Protein AF-A0A8J7X780-F1 (afdb_monomer_lite)

Structure (mmCIF, N/CA/C/O backbone):
data_AF-A0A8J7X780-F1
#
_entry.id   AF-A0A8J7X780-F1
#
loop_
_atom_site.group_PDB
_atom_site.id
_atom_site.type_symbol
_atom_site.label_atom_id
_atom_site.label_alt_id
_atom_site.label_comp_id
_atom_site.label_asym_id
_atom_site.label_entity_id
_atom_site.label_seq_id
_atom_site.pdbx_PDB_ins_code
_atom_site.Cartn_x
_atom_site.Cartn_y
_atom_site.Cartn_z
_atom_site.occupancy
_atom_site.B_iso_or_equiv
_atom_site.auth_seq_id
_atom_site.auth_comp_id
_atom_site.auth_asym_id
_atom_site.auth_atom_id
_atom_site.pdbx_PDB_model_num
ATOM 1 N N . MET A 1 1 ? -2.100 -45.224 24.178 1.00 45.41 1 MET A N 1
ATOM 2 C CA . MET A 1 1 ? -1.420 -44.028 23.605 1.00 45.41 1 MET A CA 1
ATOM 3 C C . MET A 1 1 ? -2.044 -43.662 22.258 1.00 45.41 1 MET A C 1
ATOM 5 O O . MET A 1 1 ? -2.190 -42.483 21.947 1.00 45.41 1 MET A O 1
ATOM 9 N N . GLU A 1 2 ? -2.509 -44.672 21.516 1.00 48.44 2 GLU A N 1
ATOM 10 C CA . GLU A 1 2 ? -3.065 -44.593 20.164 1.00 48.44 2 GLU A CA 1
ATOM 11 C C . GLU A 1 2 ? -4.156 -43.539 19.978 1.00 48.44 2 GLU A C 1
ATOM 13 O O . GLU A 1 2 ? -4.127 -42.852 18.970 1.00 48.44 2 GLU A O 1
ATOM 18 N N . LYS A 1 3 ? -5.076 -43.322 20.934 1.00 42.75 3 LYS A N 1
ATOM 19 C CA . LYS A 1 3 ? -6.131 -42.300 20.764 1.00 42.75 3 LYS A CA 1
ATOM 20 C C . LYS A 1 3 ? -5.599 -40.876 20.539 1.00 42.75 3 LYS A C 1
ATOM 22 O O . LYS A 1 3 ? -6.272 -40.117 19.855 1.00 42.75 3 LYS A O 1
ATOM 27 N N . LYS A 1 4 ? -4.415 -40.509 21.056 1.00 43.59 4 LYS A N 1
ATOM 28 C CA . LYS A 1 4 ? -3.778 -39.218 20.718 1.00 43.59 4 LYS A CA 1
ATOM 29 C C . LYS A 1 4 ? -3.133 -39.251 19.333 1.00 43.59 4 LYS A C 1
ATOM 31 O O . LYS A 1 4 ? -3.291 -38.300 18.583 1.00 43.59 4 LYS A O 1
ATOM 36 N N . ILE A 1 5 ? -2.470 -40.354 18.983 1.00 56.50 5 ILE A N 1
ATOM 37 C CA . ILE A 1 5 ? -1.840 -40.547 17.667 1.00 56.50 5 ILE A CA 1
ATOM 38 C C . ILE A 1 5 ? -2.902 -40.516 16.558 1.00 56.50 5 ILE A C 1
ATOM 40 O O . ILE A 1 5 ? -2.717 -39.821 15.570 1.00 56.50 5 ILE A O 1
ATOM 44 N N . LEU A 1 6 ? -4.046 -41.176 16.760 1.00 46.88 6 LEU A N 1
ATOM 45 C CA . LEU A 1 6 ? -5.189 -41.153 15.849 1.00 46.88 6 LEU A CA 1
ATOM 46 C C . LEU A 1 6 ? -5.801 -39.749 15.731 1.00 46.88 6 LEU A C 1
ATOM 48 O O . LEU A 1 6 ? -6.160 -39.349 14.633 1.00 46.88 6 LEU A O 1
ATOM 52 N N . TYR A 1 7 ? -5.874 -38.978 16.822 1.00 48.28 7 TYR A N 1
ATOM 53 C CA . TYR A 1 7 ? -6.341 -37.587 16.771 1.00 48.28 7 TYR A CA 1
ATOM 54 C C . TYR A 1 7 ? -5.370 -36.690 15.984 1.00 48.28 7 TYR A C 1
ATOM 56 O O . TYR A 1 7 ? -5.805 -35.881 15.175 1.00 48.28 7 TYR A O 1
ATOM 64 N N . CYS A 1 8 ? -4.055 -36.873 16.157 1.00 42.19 8 CYS A N 1
ATOM 65 C CA . CYS A 1 8 ? -3.037 -36.177 15.366 1.00 42.19 8 CYS A CA 1
ATOM 66 C C . CYS A 1 8 ? -3.037 -36.607 13.890 1.00 42.19 8 CYS A C 1
ATOM 68 O O . CYS A 1 8 ? -2.870 -35.753 13.030 1.00 42.19 8 CYS A O 1
ATOM 70 N N . LEU A 1 9 ? -3.270 -37.888 13.587 1.00 43.19 9 LEU A N 1
ATOM 71 C CA . LEU A 1 9 ? -3.416 -38.388 12.215 1.00 43.19 9 LEU A CA 1
ATOM 72 C C . LEU A 1 9 ? -4.685 -37.858 11.546 1.00 43.19 9 LEU A C 1
ATOM 74 O O . LEU A 1 9 ? -4.615 -37.428 10.406 1.00 43.19 9 LEU A O 1
ATOM 78 N N . ILE A 1 10 ? -5.818 -37.814 12.253 1.00 46.88 10 ILE A N 1
ATOM 79 C CA . ILE A 1 10 ? -7.052 -37.199 11.743 1.00 46.88 10 ILE A CA 1
ATOM 80 C C . ILE A 1 10 ? -6.849 -35.694 11.523 1.00 46.88 10 ILE A C 1
ATOM 82 O O . ILE A 1 10 ? -7.288 -35.183 10.503 1.00 46.88 10 ILE A O 1
ATOM 86 N N . ILE A 1 11 ? -6.129 -34.991 12.404 1.00 48.47 11 ILE A N 1
ATOM 87 C CA . ILE A 1 11 ? -5.762 -33.582 12.180 1.00 48.47 11 ILE A CA 1
ATOM 88 C C . ILE A 1 11 ? -4.835 -33.432 10.961 1.00 48.47 11 ILE A C 1
ATOM 90 O O . ILE A 1 11 ? -5.086 -32.564 10.136 1.00 48.47 11 ILE A O 1
ATOM 94 N N . MET A 1 12 ? -3.813 -34.278 10.793 1.00 39.78 12 MET A N 1
ATOM 95 C CA . MET A 1 12 ? -2.934 -34.239 9.613 1.00 39.78 12 MET A CA 1
ATOM 96 C C . MET A 1 12 ? -3.683 -34.554 8.312 1.00 39.78 12 MET A C 1
ATOM 98 O O . MET A 1 12 ? -3.460 -33.877 7.317 1.00 39.78 12 MET A O 1
ATOM 102 N N . ILE A 1 13 ? -4.599 -35.526 8.322 1.00 38.31 13 ILE A N 1
ATOM 103 C CA . ILE A 1 13 ? -5.417 -35.885 7.155 1.00 38.31 13 ILE A CA 1
ATOM 104 C C . ILE A 1 13 ? -6.422 -34.771 6.840 1.00 38.31 13 ILE A C 1
ATOM 106 O O . ILE A 1 13 ? -6.535 -34.388 5.685 1.00 38.31 13 ILE A O 1
ATOM 110 N N . LEU A 1 14 ? -7.065 -34.158 7.839 1.00 33.53 14 LEU A N 1
ATOM 111 C CA . LEU A 1 14 ? -7.925 -32.984 7.626 1.00 33.53 14 LEU A CA 1
ATOM 112 C C . LEU A 1 14 ? -7.141 -31.756 7.128 1.00 33.53 14 LEU A C 1
ATOM 114 O O . LEU A 1 14 ? -7.694 -30.959 6.381 1.00 33.53 14 LEU A O 1
ATOM 118 N N . ILE A 1 15 ? -5.857 -31.623 7.478 1.00 39.41 15 ILE A N 1
ATOM 119 C CA . ILE A 1 15 ? -4.948 -30.604 6.920 1.00 39.41 15 ILE A CA 1
ATOM 120 C C . ILE A 1 15 ? -4.513 -30.944 5.477 1.00 39.41 15 ILE A C 1
ATOM 122 O O . ILE A 1 15 ? -4.141 -30.041 4.736 1.00 39.41 15 ILE A O 1
ATOM 126 N N . GLN A 1 16 ? -4.581 -32.211 5.047 1.00 30.56 16 GLN A N 1
ATOM 127 C CA . GLN A 1 16 ? -4.285 -32.627 3.666 1.00 30.56 16 GLN A CA 1
ATOM 128 C C . GLN A 1 16 ? -5.519 -32.677 2.748 1.00 30.56 16 GLN A C 1
ATOM 130 O O . GLN A 1 16 ? -5.386 -32.424 1.554 1.00 30.56 16 GLN A O 1
ATOM 135 N N . GLU A 1 17 ? -6.705 -32.993 3.274 1.00 31.27 17 GLU A N 1
ATOM 136 C CA . GLU A 1 17 ? -7.962 -33.052 2.508 1.00 31.27 17 GLU A CA 1
ATOM 137 C C . GLU A 1 17 ? -8.716 -31.715 2.492 1.00 31.27 17 GLU A C 1
ATOM 139 O O . GLU A 1 17 ? -9.554 -31.490 1.619 1.00 31.27 17 GLU A O 1
ATOM 144 N N . ALA A 1 18 ? -8.362 -30.774 3.374 1.00 30.91 18 ALA A N 1
ATOM 145 C CA . ALA A 1 18 ? -8.645 -29.363 3.156 1.00 30.91 18 ALA A CA 1
ATOM 146 C C . ALA A 1 18 ? -7.720 -28.808 2.060 1.00 30.91 18 ALA A C 1
ATOM 148 O O . ALA A 1 18 ? -6.795 -28.041 2.333 1.00 30.91 18 ALA A O 1
ATOM 149 N N . SER A 1 19 ? -8.018 -29.129 0.796 1.00 35.50 19 SER A N 1
ATOM 150 C CA . SER A 1 19 ? -7.606 -28.284 -0.327 1.00 35.50 19 SER A CA 1
ATOM 151 C C . SER A 1 19 ? -8.386 -26.969 -0.244 1.00 35.50 19 SER A C 1
ATOM 153 O O . SER A 1 19 ? -9.330 -26.739 -1.004 1.00 35.50 19 SER A O 1
ATOM 155 N N . ALA A 1 20 ? -8.026 -26.131 0.733 1.00 36.03 20 ALA A N 1
ATOM 156 C CA . ALA A 1 20 ? -8.477 -24.756 0.825 1.00 36.03 20 ALA A CA 1
ATOM 157 C C . ALA A 1 20 ? -8.148 -24.113 -0.519 1.00 36.03 20 ALA A C 1
ATOM 159 O O . ALA A 1 20 ? -6.978 -23.994 -0.884 1.00 36.03 20 ALA A O 1
ATOM 160 N N . GLN A 1 21 ? -9.192 -23.823 -1.294 1.00 40.25 21 GLN A N 1
ATOM 161 C CA . GLN A 1 21 ? -9.072 -23.351 -2.663 1.00 40.25 21 GLN A CA 1
ATOM 162 C C . GLN A 1 21 ? -8.318 -22.026 -2.605 1.00 40.25 21 GLN A C 1
ATOM 164 O O . GLN A 1 21 ? -8.877 -21.037 -2.136 1.00 40.25 21 GLN A O 1
ATOM 169 N N . GLN A 1 22 ? -7.025 -22.059 -2.954 1.00 53.78 22 GLN A N 1
ATOM 170 C CA . GLN A 1 22 ? -6.094 -20.984 -2.627 1.00 53.78 22 GLN A CA 1
ATOM 171 C C . GLN A 1 22 ? -6.636 -19.690 -3.220 1.00 53.78 22 GLN A C 1
ATOM 173 O O . GLN A 1 22 ? -6.738 -19.562 -4.441 1.00 53.78 22 GLN A O 1
ATOM 178 N N . ILE A 1 23 ? -7.055 -18.783 -2.333 1.00 63.91 23 ILE A N 1
ATOM 179 C CA . ILE A 1 23 ? -7.672 -17.521 -2.720 1.00 63.91 23 ILE A CA 1
ATOM 180 C C . ILE A 1 23 ? -6.626 -16.799 -3.555 1.00 63.91 23 ILE A C 1
ATOM 182 O O . ILE A 1 23 ? -5.520 -16.537 -3.077 1.00 63.91 23 ILE A O 1
ATOM 186 N N . LYS A 1 24 ? -6.951 -16.553 -4.820 1.00 78.19 24 LYS A N 1
ATOM 187 C CA . LYS A 1 24 ? -6.068 -15.794 -5.689 1.00 78.19 24 LYS A CA 1
ATOM 188 C C . LYS A 1 24 ? -5.991 -14.371 -5.159 1.00 78.19 24 LYS A C 1
ATOM 190 O O . LYS A 1 24 ? -7.026 -13.769 -4.896 1.00 78.19 24 LYS A O 1
ATOM 195 N N . THR A 1 25 ? -4.780 -13.845 -5.041 1.00 83.88 25 THR A N 1
ATOM 196 C CA . THR A 1 25 ? -4.571 -12.417 -4.787 1.00 83.88 25 THR A CA 1
ATOM 197 C C . THR A 1 25 ? -4.897 -11.594 -6.032 1.00 83.88 25 THR A C 1
ATOM 199 O O . THR A 1 25 ? -5.431 -10.499 -5.910 1.00 83.88 25 THR A O 1
ATOM 202 N N . LEU A 1 26 ? -4.652 -12.160 -7.222 1.00 89.56 26 LEU A N 1
ATOM 203 C CA . LEU A 1 26 ? -4.844 -11.524 -8.524 1.00 89.56 26 LEU A CA 1
ATOM 204 C C . LEU A 1 26 ? -5.682 -12.395 -9.479 1.00 89.56 26 LEU A C 1
ATOM 206 O O . LEU A 1 26 ? -5.461 -13.606 -9.572 1.00 89.56 26 LEU A O 1
ATOM 210 N N . ASP A 1 27 ? -6.590 -11.791 -10.248 1.00 90.88 27 ASP A N 1
ATOM 211 C CA . ASP A 1 27 ? -7.373 -12.460 -11.296 1.00 90.88 27 ASP A CA 1
ATOM 212 C C . ASP A 1 27 ? -7.056 -11.915 -12.697 1.00 90.88 27 ASP A C 1
ATOM 214 O O . ASP A 1 27 ? -7.033 -10.718 -12.944 1.00 90.88 27 ASP A O 1
ATOM 218 N N . LEU A 1 28 ? -6.789 -12.812 -13.652 1.00 92.38 28 LEU A N 1
ATOM 219 C CA . LEU A 1 28 ? -6.402 -12.439 -15.016 1.00 92.38 28 LEU A CA 1
ATOM 220 C C . LEU A 1 28 ? -7.611 -11.911 -15.807 1.00 92.38 28 LEU A C 1
ATOM 222 O O . LEU A 1 28 ? -8.448 -12.707 -16.240 1.00 92.38 28 LEU A O 1
ATOM 226 N N . LYS A 1 29 ? -7.654 -10.599 -16.068 1.00 94.12 29 LYS A N 1
ATOM 227 C CA . LYS A 1 29 ? -8.672 -9.951 -16.914 1.00 94.12 29 LYS A CA 1
ATOM 228 C C . LYS A 1 29 ? -8.426 -10.276 -18.392 1.00 94.12 29 LYS A C 1
ATOM 230 O O . LYS A 1 29 ? -9.316 -10.784 -19.075 1.00 94.12 29 LYS A O 1
ATOM 235 N N . TRP A 1 30 ? -7.207 -10.039 -18.894 1.00 95.12 30 TRP A N 1
ATOM 236 C CA . TRP A 1 30 ? -6.785 -10.469 -20.236 1.00 95.12 30 TRP A CA 1
ATOM 237 C C . TRP A 1 30 ? -5.266 -10.634 -20.398 1.00 95.12 30 TRP A C 1
ATOM 239 O O . TRP A 1 30 ? -4.461 -10.154 -19.604 1.00 95.12 30 TRP A O 1
ATOM 249 N N . LYS A 1 31 ? -4.878 -11.294 -21.499 1.00 95.38 31 LYS A N 1
ATOM 250 C CA . LYS A 1 31 ? -3.499 -11.462 -21.989 1.00 95.38 31 LYS A CA 1
ATOM 251 C C . LYS A 1 31 ? -3.452 -11.091 -23.476 1.00 95.38 31 LYS A C 1
ATOM 253 O O . LYS A 1 31 ? -4.283 -11.580 -24.244 1.00 95.38 31 LYS A O 1
ATOM 258 N N . LYS A 1 32 ? -2.504 -10.251 -23.901 1.00 95.50 32 LYS A N 1
ATOM 259 C CA . LYS A 1 32 ? -2.305 -9.847 -25.309 1.00 95.50 32 LYS A CA 1
ATOM 260 C C . LYS A 1 32 ? -0.899 -10.262 -25.747 1.00 95.50 32 LYS A C 1
ATOM 262 O O . LYS A 1 32 ? 0.092 -9.792 -25.195 1.00 95.50 32 LYS A O 1
ATOM 267 N N . GLY A 1 33 ? -0.817 -11.154 -26.733 1.00 94.81 33 GLY A N 1
ATOM 268 C CA . GLY A 1 33 ? 0.453 -11.546 -27.348 1.00 94.81 33 GLY A CA 1
ATOM 269 C C . GLY A 1 33 ? 0.864 -10.529 -28.408 1.00 94.81 33 GLY A C 1
ATOM 270 O O . GLY A 1 33 ? 0.164 -10.372 -29.408 1.00 94.81 33 GLY A O 1
ATOM 271 N N . LEU A 1 34 ? 1.985 -9.846 -28.195 1.00 91.88 34 LEU A N 1
ATOM 272 C CA . LEU A 1 34 ? 2.515 -8.820 -29.091 1.00 91.88 34 LEU A CA 1
ATOM 273 C C . LEU A 1 34 ? 3.631 -9.426 -29.961 1.00 91.88 34 LEU A C 1
ATOM 275 O O . LEU A 1 34 ? 4.436 -10.239 -29.509 1.00 91.88 34 LEU A O 1
ATOM 279 N N . GLY A 1 35 ? 3.654 -9.078 -31.251 1.00 91.12 35 GLY A N 1
ATOM 280 C CA . GLY A 1 35 ? 4.511 -9.750 -32.245 1.00 91.12 35 GLY A CA 1
ATOM 281 C C . GLY A 1 35 ? 6.018 -9.515 -32.074 1.00 91.12 35 GLY A C 1
ATOM 282 O O . GLY A 1 35 ? 6.824 -10.266 -32.626 1.00 91.12 35 GLY A O 1
ATOM 283 N N . TYR A 1 36 ? 6.387 -8.502 -31.293 1.00 94.06 36 TYR A N 1
ATOM 284 C CA . TYR A 1 36 ? 7.753 -8.061 -31.025 1.00 94.06 36 TYR A CA 1
ATOM 285 C C . TYR A 1 36 ? 8.041 -8.093 -29.527 1.00 94.06 36 TYR A C 1
ATOM 287 O O . TYR A 1 36 ? 7.123 -8.199 -28.716 1.00 94.06 36 TYR A O 1
ATOM 295 N N . THR A 1 37 ? 9.320 -7.991 -29.165 1.00 94.56 37 THR A N 1
ATOM 296 C CA . THR A 1 37 ? 9.710 -7.867 -27.761 1.00 94.56 37 THR A CA 1
ATOM 297 C C . THR A 1 37 ? 9.106 -6.598 -27.162 1.00 94.56 37 THR A C 1
ATOM 299 O O . THR A 1 37 ? 9.224 -5.540 -27.783 1.00 94.56 37 THR A O 1
ATOM 302 N N . ILE A 1 38 ? 8.493 -6.681 -25.980 1.00 95.88 38 ILE A N 1
ATOM 303 C CA . ILE A 1 38 ? 8.141 -5.486 -25.203 1.00 95.88 38 ILE A CA 1
ATOM 304 C C . ILE A 1 38 ? 9.441 -4.918 -24.629 1.00 95.88 38 ILE A C 1
ATOM 306 O O . ILE A 1 38 ? 10.148 -5.616 -23.897 1.00 95.88 38 ILE A O 1
ATOM 310 N N . SER A 1 39 ? 9.768 -3.686 -25.020 1.00 94.38 39 SER A N 1
ATOM 311 C CA . SER A 1 39 ? 10.884 -2.928 -24.452 1.00 94.38 39 SER A CA 1
ATOM 312 C C . SER A 1 39 ? 10.508 -2.376 -23.086 1.00 94.38 39 SER A C 1
ATOM 314 O O . SER A 1 39 ? 11.296 -2.516 -22.158 1.00 94.38 39 SER A O 1
ATOM 316 N N . ASP A 1 40 ? 9.325 -1.761 -22.986 1.00 94.75 40 ASP A N 1
ATOM 317 C CA . ASP A 1 40 ? 8.860 -1.091 -21.772 1.00 94.75 40 ASP A CA 1
ATOM 318 C C . ASP A 1 40 ? 7.330 -0.887 -21.766 1.00 94.75 40 ASP A C 1
ATOM 320 O O . ASP A 1 40 ? 6.687 -0.999 -22.820 1.00 94.75 40 ASP A O 1
ATOM 324 N N . VAL A 1 41 ? 6.755 -0.569 -20.604 1.00 95.56 41 VAL A N 1
ATOM 325 C CA . VAL A 1 41 ? 5.334 -0.224 -20.407 1.00 95.56 41 VAL A CA 1
ATOM 326 C C . VAL A 1 41 ? 5.214 0.908 -19.386 1.00 95.56 41 VAL A C 1
ATOM 328 O O . VAL A 1 41 ? 5.941 0.898 -18.406 1.00 95.56 41 VAL A O 1
ATOM 331 N N . ILE A 1 42 ? 4.309 1.861 -19.623 1.00 95.44 42 ILE A N 1
ATOM 332 C CA . ILE A 1 42 ? 3.957 2.957 -18.701 1.00 95.44 42 ILE A CA 1
ATOM 333 C C . ILE A 1 42 ? 2.439 3.193 -18.726 1.00 95.44 42 ILE A C 1
ATOM 335 O O . ILE A 1 42 ? 1.753 2.756 -19.657 1.00 95.44 42 ILE A O 1
ATOM 339 N N . LEU A 1 43 ? 1.916 3.925 -17.741 1.00 94.38 43 LEU A N 1
ATOM 340 C CA . LEU A 1 43 ? 0.508 4.334 -17.679 1.00 94.38 43 LEU A CA 1
ATOM 341 C C . LEU A 1 43 ? 0.379 5.848 -17.896 1.00 94.38 43 LEU A C 1
ATOM 343 O O . LEU A 1 43 ? 0.888 6.636 -17.102 1.00 94.38 43 LEU A O 1
ATOM 347 N N . ALA A 1 44 ? -0.301 6.258 -18.970 1.00 92.31 44 ALA A N 1
ATOM 348 C CA . ALA A 1 44 ? -0.368 7.653 -19.418 1.00 92.31 44 ALA A CA 1
ATOM 349 C C . ALA A 1 44 ? -1.768 8.021 -19.924 1.00 92.31 44 ALA A C 1
ATOM 351 O O . ALA A 1 44 ? -2.384 7.229 -20.631 1.00 92.31 44 ALA A O 1
ATOM 352 N N . ASP A 1 45 ? -2.260 9.221 -19.612 1.00 90.38 45 ASP A N 1
ATOM 353 C CA . ASP A 1 45 ? -3.478 9.760 -20.235 1.00 90.38 45 ASP A CA 1
ATOM 354 C C . ASP A 1 45 ? -3.151 10.230 -21.656 1.00 90.38 45 ASP A C 1
ATOM 356 O O . ASP A 1 45 ? -2.643 11.335 -21.850 1.00 90.38 45 ASP A O 1
ATOM 360 N N . VAL A 1 46 ? -3.382 9.365 -22.651 1.00 89.31 46 VAL A N 1
ATOM 361 C CA . VAL A 1 46 ? -3.127 9.699 -24.066 1.00 89.31 46 VAL A CA 1
ATOM 362 C C . VAL A 1 46 ? -4.361 10.246 -24.773 1.00 89.31 46 VAL A C 1
ATOM 364 O O . VAL A 1 46 ? -4.271 10.717 -25.906 1.00 89.31 46 VAL A O 1
ATOM 367 N N . THR A 1 47 ? -5.519 10.199 -24.113 1.00 87.12 47 THR A N 1
ATOM 368 C CA . THR A 1 47 ? -6.798 10.676 -24.652 1.00 87.12 47 THR A CA 1
ATOM 369 C C . THR A 1 47 ? -7.210 12.056 -24.129 1.00 87.12 47 THR A C 1
ATOM 371 O O . THR A 1 47 ? -8.163 12.635 -24.658 1.00 87.12 47 THR A O 1
ATOM 374 N N . ALA A 1 48 ? -6.479 12.599 -23.148 1.00 85.06 48 ALA A N 1
ATOM 375 C CA . ALA A 1 48 ? -6.785 13.821 -22.399 1.00 85.06 48 ALA A CA 1
ATOM 376 C C . ALA A 1 48 ? -8.184 13.790 -21.746 1.00 85.06 48 ALA A C 1
ATOM 378 O O . ALA A 1 48 ? -8.895 14.799 -21.686 1.00 85.06 48 ALA A O 1
ATOM 379 N N . ASP A 1 49 ? -8.599 12.609 -21.283 1.00 87.00 49 ASP A N 1
ATOM 380 C CA . ASP A 1 49 ? -9.924 12.342 -20.701 1.00 87.00 49 ASP A CA 1
ATOM 381 C C . ASP A 1 49 ? -9.889 12.209 -19.161 1.00 87.00 49 ASP A C 1
ATOM 383 O O . ASP A 1 49 ? -10.933 12.172 -18.497 1.00 87.00 49 ASP A O 1
ATOM 387 N N . GLY A 1 50 ? -8.689 12.229 -18.577 1.00 86.25 50 GLY A N 1
ATOM 388 C CA . GLY A 1 50 ? -8.434 12.097 -17.149 1.00 86.25 50 GLY A CA 1
ATOM 389 C C . GLY A 1 50 ? -8.314 10.648 -16.680 1.00 86.25 50 GLY A C 1
ATOM 390 O O . GLY A 1 50 ? -8.437 10.413 -15.476 1.00 86.25 50 GLY A O 1
ATOM 391 N N . LYS A 1 51 ? -8.131 9.674 -17.582 1.00 88.06 51 LYS A N 1
ATOM 392 C CA . LYS A 1 51 ? -7.778 8.270 -17.292 1.00 88.06 51 LYS A CA 1
ATOM 393 C C . LYS A 1 51 ? -6.397 7.965 -17.858 1.00 88.06 51 LYS A C 1
ATOM 395 O O . LYS A 1 51 ? -6.040 8.504 -18.890 1.00 88.06 51 LYS A O 1
ATOM 400 N N . LYS A 1 52 ? -5.649 7.060 -17.224 1.00 90.31 52 LYS A N 1
ATOM 401 C CA . LYS A 1 52 ? -4.428 6.511 -17.821 1.00 90.31 52 LYS A CA 1
ATOM 402 C C . LYS A 1 52 ? -4.769 5.306 -18.696 1.00 90.31 52 LYS A C 1
ATOM 404 O O . LYS A 1 52 ? -5.457 4.385 -18.258 1.00 90.31 52 LYS A O 1
ATOM 409 N N . GLU A 1 53 ? -4.241 5.296 -19.908 1.00 92.94 53 GLU A N 1
ATOM 410 C CA . GLU A 1 53 ? -4.167 4.137 -20.785 1.00 92.94 53 GLU A CA 1
ATOM 411 C C . GLU A 1 53 ? -2.821 3.414 -20.649 1.00 92.94 53 GLU A C 1
ATOM 413 O O . GLU A 1 53 ? -1.818 3.971 -20.199 1.00 92.94 53 GLU A O 1
ATOM 418 N N . ILE A 1 54 ? -2.795 2.148 -21.069 1.00 95.50 54 ILE A N 1
ATOM 419 C CA . ILE A 1 54 ? -1.597 1.307 -21.014 1.00 95.50 54 ILE A CA 1
ATOM 420 C C . ILE A 1 54 ? -0.767 1.559 -22.274 1.00 95.50 54 ILE A C 1
ATOM 422 O O . ILE A 1 54 ? -1.134 1.091 -23.357 1.00 95.50 54 ILE A O 1
ATOM 426 N N . VAL A 1 55 ? 0.351 2.274 -22.147 1.00 96.31 55 VAL A N 1
ATOM 427 C CA . VAL A 1 55 ? 1.254 2.592 -23.261 1.00 96.31 55 VAL A CA 1
ATOM 428 C C . VAL A 1 55 ? 2.428 1.619 -23.268 1.00 96.31 55 VAL A C 1
ATOM 430 O O . VAL A 1 55 ? 3.111 1.434 -22.267 1.00 96.31 55 VAL A O 1
ATOM 433 N N . VAL A 1 56 ? 2.674 0.980 -24.412 1.00 97.25 56 VAL A N 1
ATOM 434 C CA . VAL A 1 56 ? 3.658 -0.099 -24.570 1.00 97.25 56 VAL A CA 1
ATOM 435 C C . VAL A 1 56 ? 4.634 0.232 -25.691 1.00 97.25 56 VAL A C 1
ATOM 437 O O . VAL A 1 56 ? 4.233 0.397 -26.847 1.00 97.25 56 VAL A O 1
ATOM 440 N N . ALA A 1 57 ? 5.928 0.244 -25.370 1.00 96.62 57 ALA A N 1
ATOM 441 C CA . ALA A 1 57 ? 7.000 0.324 -26.354 1.00 96.62 57 ALA A CA 1
ATOM 442 C C . ALA A 1 57 ? 7.404 -1.076 -26.826 1.00 96.62 57 ALA A C 1
ATOM 444 O O . ALA A 1 57 ? 7.774 -1.945 -26.034 1.00 96.62 57 ALA A O 1
ATOM 445 N N . LEU A 1 58 ? 7.405 -1.284 -28.141 1.00 96.88 58 LEU A N 1
ATOM 446 C CA . LEU A 1 58 ? 7.912 -2.499 -28.770 1.00 96.88 58 LEU A CA 1
ATOM 447 C C . LEU A 1 58 ? 9.313 -2.280 -29.348 1.00 96.88 58 LEU A C 1
ATOM 449 O O . LEU A 1 58 ? 9.629 -1.223 -29.894 1.00 96.88 58 LEU A O 1
ATOM 453 N N . GLN A 1 59 ? 10.135 -3.329 -29.326 1.00 93.88 59 GLN A N 1
ATOM 454 C CA . GLN A 1 59 ? 11.515 -3.322 -29.826 1.00 93.88 59 GLN A CA 1
ATOM 455 C C . GLN A 1 59 ? 11.633 -2.961 -31.323 1.00 93.88 59 GLN A C 1
ATOM 457 O O . GLN A 1 59 ? 12.706 -2.595 -31.790 1.00 93.88 59 GLN A O 1
ATOM 462 N N . ASN A 1 60 ? 10.553 -3.024 -32.104 1.00 95.12 60 ASN A N 1
ATOM 463 C CA . ASN A 1 60 ? 10.532 -2.503 -33.475 1.00 95.12 60 ASN A CA 1
ATOM 464 C C . ASN A 1 60 ? 10.239 -0.988 -33.549 1.00 95.12 60 ASN A C 1
ATOM 466 O O . ASN A 1 60 ? 9.850 -0.517 -34.612 1.00 95.12 60 ASN A O 1
ATOM 470 N N . ASN A 1 61 ? 10.371 -0.242 -32.446 1.00 96.44 61 ASN A N 1
ATOM 471 C CA . ASN A 1 61 ? 10.039 1.182 -32.302 1.00 96.44 61 ASN A CA 1
ATOM 472 C C . ASN A 1 61 ? 8.579 1.543 -32.635 1.00 96.44 61 ASN A C 1
ATOM 474 O O . ASN A 1 61 ? 8.286 2.686 -32.991 1.00 96.44 61 ASN A O 1
ATOM 478 N N . THR A 1 62 ? 7.660 0.577 -32.531 1.00 97.06 62 THR A N 1
ATOM 479 C CA . THR A 1 62 ? 6.216 0.853 -32.501 1.00 97.06 62 THR A CA 1
ATOM 480 C C . THR A 1 62 ? 5.788 1.107 -31.062 1.00 97.06 62 THR A C 1
ATOM 482 O O . THR A 1 62 ? 6.136 0.329 -30.174 1.00 97.06 62 THR A O 1
ATOM 485 N N . VAL A 1 63 ? 5.016 2.166 -30.850 1.00 97.12 63 VAL A N 1
ATOM 486 C CA . VAL A 1 63 ? 4.351 2.478 -29.582 1.00 97.12 63 VAL A CA 1
ATOM 487 C C . VAL A 1 63 ? 2.863 2.192 -29.761 1.00 97.12 63 VAL A C 1
ATOM 489 O O . VAL A 1 63 ? 2.298 2.529 -30.804 1.00 97.12 63 VAL A O 1
ATOM 492 N N . LEU A 1 64 ? 2.243 1.535 -28.782 1.00 96.88 64 LEU A N 1
ATOM 493 C CA . LEU A 1 64 ? 0.819 1.184 -28.768 1.00 96.88 64 LEU A CA 1
ATOM 494 C C . LEU A 1 64 ? 0.187 1.671 -27.464 1.00 96.88 64 LEU A C 1
ATOM 496 O O . LEU A 1 64 ? 0.741 1.382 -26.408 1.00 96.88 64 LEU A O 1
ATOM 500 N N . ALA A 1 65 ? -0.979 2.315 -27.520 1.00 95.88 65 ALA A N 1
ATOM 501 C CA . ALA A 1 65 ? -1.789 2.597 -26.335 1.00 95.88 65 ALA A CA 1
ATOM 502 C C . ALA A 1 65 ? -3.057 1.735 -26.327 1.00 95.88 65 ALA A C 1
ATOM 504 O O . ALA A 1 65 ? -3.756 1.630 -27.344 1.00 95.88 65 ALA A O 1
ATOM 505 N N . PHE A 1 66 ? -3.351 1.124 -25.180 1.00 95.38 66 PHE A N 1
ATOM 506 C CA . PHE A 1 66 ? -4.507 0.257 -24.970 1.00 95.38 66 PHE A CA 1
ATOM 507 C C . PHE A 1 66 ? -5.475 0.853 -23.944 1.00 95.38 66 PHE A C 1
ATOM 509 O O . PHE A 1 66 ? -5.062 1.272 -22.863 1.00 95.38 66 PHE A O 1
ATOM 516 N N . ASN A 1 67 ? -6.773 0.795 -24.252 1.00 91.44 67 ASN A N 1
ATOM 517 C CA . ASN A 1 67 ? -7.827 1.037 -23.263 1.00 91.44 67 ASN A CA 1
ATOM 518 C C . ASN A 1 67 ? -7.923 -0.139 -22.252 1.00 91.44 67 ASN A C 1
ATOM 520 O O . ASN A 1 67 ? -7.342 -1.202 -22.500 1.00 91.44 67 ASN A O 1
ATOM 524 N N . PRO A 1 68 ? -8.701 -0.026 -21.156 1.00 87.62 68 PRO A N 1
ATOM 525 C CA . PRO A 1 68 ? -8.883 -1.123 -20.195 1.00 87.62 68 PRO A CA 1
ATOM 526 C C . PRO A 1 68 ? -9.415 -2.434 -20.810 1.00 87.62 68 PRO A C 1
ATOM 528 O O . PRO A 1 68 ? -9.013 -3.522 -20.410 1.00 87.62 68 PRO A O 1
ATOM 531 N N . ALA A 1 69 ? -10.240 -2.388 -21.864 1.00 89.31 69 ALA A N 1
ATOM 532 C CA . ALA A 1 69 ? -10.668 -3.597 -22.594 1.00 89.31 69 ALA A CA 1
ATOM 533 C C . ALA A 1 69 ? -9.517 -4.286 -23.379 1.00 89.31 69 ALA A C 1
ATOM 535 O O . ALA A 1 69 ? -9.657 -5.392 -23.926 1.00 89.31 69 ALA A O 1
ATOM 536 N N . GLY A 1 70 ? -8.342 -3.656 -23.417 1.00 91.12 70 GLY A N 1
ATOM 537 C CA . GLY A 1 70 ? -7.161 -4.096 -24.141 1.00 91.12 70 GLY A CA 1
ATOM 538 C C . GLY A 1 70 ? -7.334 -3.973 -25.653 1.00 91.12 70 GLY A C 1
ATOM 539 O O . GLY A 1 70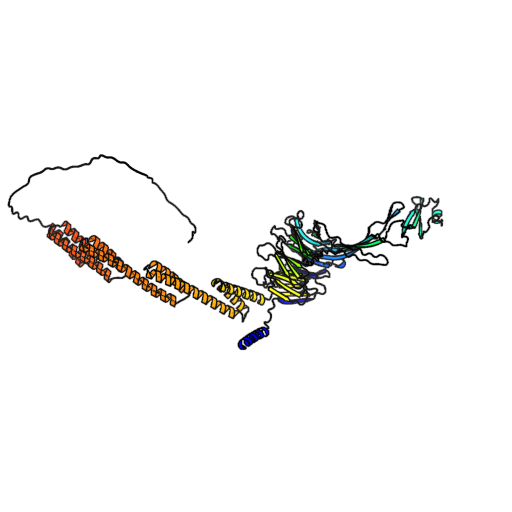 ? -6.809 -4.801 -26.406 1.00 91.12 70 GLY A O 1
ATOM 540 N N . GLU A 1 71 ? -8.127 -3.009 -26.103 1.00 93.81 71 GLU A N 1
ATOM 541 C CA . GLU A 1 71 ? -8.229 -2.603 -27.500 1.00 93.81 71 GLU A CA 1
ATOM 542 C C . GLU A 1 71 ? -7.187 -1.513 -27.761 1.00 93.81 71 GLU A C 1
ATOM 544 O O . GLU A 1 71 ? -7.013 -0.612 -26.941 1.00 93.81 71 GLU A O 1
ATOM 549 N N . ILE A 1 72 ? -6.484 -1.595 -28.893 1.00 95.31 72 ILE A N 1
ATOM 550 C CA . ILE A 1 72 ? -5.525 -0.559 -29.293 1.00 95.31 72 ILE A CA 1
ATOM 551 C C . ILE A 1 72 ? -6.327 0.666 -29.729 1.00 95.31 72 ILE A C 1
ATOM 553 O O . ILE A 1 72 ? -7.027 0.605 -30.741 1.00 95.31 72 ILE A O 1
ATOM 557 N N . ILE A 1 73 ? -6.207 1.763 -28.984 1.00 95.12 73 ILE A N 1
ATOM 558 C CA . ILE A 1 73 ? -6.813 3.050 -29.349 1.00 95.12 73 ILE A CA 1
ATOM 559 C C . ILE A 1 73 ? -5.867 3.907 -30.196 1.00 95.12 73 ILE A C 1
ATOM 561 O O . ILE A 1 73 ? -6.327 4.691 -31.023 1.00 95.12 73 ILE A O 1
ATOM 565 N N . GLN A 1 74 ? -4.552 3.719 -30.038 1.00 92.69 74 GLN A N 1
ATOM 566 C CA . GLN A 1 74 ? -3.528 4.528 -30.693 1.00 92.69 74 GLN A CA 1
ATOM 567 C C . GLN A 1 74 ? -2.275 3.710 -31.003 1.00 92.69 74 GLN A C 1
ATOM 569 O O . GLN A 1 74 ? -1.900 2.803 -30.258 1.00 92.69 74 GLN A O 1
ATOM 574 N N . SER A 1 75 ? -1.618 4.036 -32.116 1.00 94.75 75 SER A N 1
ATOM 575 C CA . SER A 1 75 ? -0.357 3.413 -32.512 1.00 94.75 75 SER A CA 1
ATOM 576 C C . SER A 1 75 ? 0.482 4.345 -33.378 1.00 94.75 75 SER A C 1
ATOM 578 O O . SER A 1 75 ? -0.023 4.849 -34.384 1.00 94.75 75 SER A O 1
ATOM 580 N N . PHE A 1 76 ? 1.765 4.500 -33.059 1.00 95.50 76 PHE A N 1
ATOM 581 C CA . PHE A 1 76 ? 2.722 5.258 -33.872 1.00 95.50 76 PHE A CA 1
ATOM 582 C C . PHE A 1 76 ? 4.100 4.580 -33.922 1.00 95.50 76 PHE A C 1
ATOM 584 O O . PHE A 1 76 ? 4.336 3.553 -33.284 1.00 95.50 76 PHE A O 1
ATOM 591 N N . TYR A 1 77 ? 5.003 5.110 -34.751 1.00 95.38 77 TYR A N 1
ATOM 592 C CA . TYR A 1 77 ? 6.304 4.508 -35.052 1.00 95.38 77 TYR A CA 1
ATOM 593 C C . TYR A 1 77 ? 7.393 5.583 -35.111 1.00 95.38 77 TYR A C 1
ATOM 595 O O . TYR A 1 77 ? 7.345 6.464 -35.969 1.00 95.38 77 TYR A O 1
ATOM 603 N N . LEU A 1 78 ? 8.384 5.502 -34.217 1.00 94.31 78 LEU A N 1
ATOM 604 C CA . LEU A 1 78 ? 9.409 6.548 -34.059 1.00 94.31 78 LEU A CA 1
ATOM 605 C C . LEU A 1 78 ? 10.485 6.534 -35.161 1.00 94.31 78 LEU A C 1
ATOM 607 O O . LEU A 1 78 ? 11.118 7.558 -35.425 1.00 94.31 78 LEU A O 1
ATOM 611 N N . GLY A 1 79 ? 10.703 5.389 -35.815 1.00 92.38 79 GLY A N 1
ATOM 612 C CA . GLY A 1 79 ? 11.683 5.229 -36.894 1.00 92.38 79 GLY A CA 1
ATOM 613 C C . GLY A 1 79 ? 12.528 3.959 -36.787 1.00 92.38 79 GLY A C 1
ATOM 614 O O . GLY A 1 79 ? 12.431 3.203 -35.824 1.00 92.38 79 GLY A O 1
ATOM 615 N N . ASP A 1 80 ? 13.373 3.729 -37.795 1.00 92.31 80 ASP A N 1
ATOM 616 C CA . ASP A 1 80 ? 14.166 2.502 -37.951 1.00 92.31 80 ASP A CA 1
ATOM 617 C C . ASP A 1 80 ? 15.152 2.288 -36.779 1.00 92.31 80 ASP A C 1
ATOM 619 O O . ASP A 1 80 ? 16.097 3.076 -36.627 1.00 92.31 80 ASP A O 1
ATOM 623 N N . PRO A 1 81 ? 15.001 1.216 -35.971 1.00 92.81 81 PRO A N 1
ATOM 624 C CA . PRO A 1 81 ? 15.844 0.985 -34.801 1.00 92.81 81 PRO A CA 1
ATOM 625 C C . PRO A 1 81 ? 17.316 0.725 -35.135 1.00 92.81 81 PRO A C 1
ATOM 627 O O . PRO A 1 81 ? 18.180 0.905 -34.275 1.00 92.81 81 PRO A O 1
ATOM 630 N N . THR A 1 82 ? 17.643 0.359 -36.379 1.00 89.62 82 THR A N 1
ATOM 631 C CA . THR A 1 82 ? 19.041 0.246 -36.821 1.00 89.62 82 THR A CA 1
ATOM 632 C C . THR A 1 82 ? 19.721 1.611 -36.966 1.00 89.62 82 THR A C 1
ATOM 634 O O . THR A 1 82 ? 20.944 1.692 -36.839 1.00 89.62 82 THR A O 1
ATOM 637 N N . GLN A 1 83 ? 18.937 2.678 -37.170 1.00 87.81 83 GLN A N 1
ATOM 638 C CA . GLN A 1 83 ? 19.407 4.044 -37.414 1.00 87.81 83 GLN A CA 1
ATOM 639 C C . GLN A 1 83 ? 19.335 4.928 -36.160 1.00 87.81 83 GLN A C 1
ATOM 641 O O . GLN A 1 83 ? 20.305 5.624 -35.858 1.00 87.81 83 GLN A O 1
ATOM 646 N N . ILE A 1 84 ? 18.213 4.907 -35.425 1.00 91.00 84 ILE A N 1
ATOM 647 C CA . ILE A 1 84 ? 17.963 5.814 -34.277 1.00 91.00 84 ILE A CA 1
ATOM 648 C C . ILE A 1 84 ? 18.143 5.156 -32.899 1.00 91.00 84 ILE A C 1
ATOM 650 O O . ILE A 1 84 ? 18.265 5.854 -31.891 1.00 91.00 84 ILE A O 1
ATOM 654 N N . GLY A 1 85 ? 18.209 3.824 -32.868 1.00 92.62 85 GLY A N 1
ATOM 655 C CA . GLY A 1 85 ? 18.258 2.997 -31.663 1.00 92.62 85 GLY A CA 1
ATOM 656 C C . GLY A 1 85 ? 16.932 2.284 -31.416 1.00 92.62 85 GLY A C 1
ATOM 657 O O . GLY A 1 85 ? 15.897 2.678 -31.940 1.00 92.62 85 GLY A O 1
ATOM 658 N N . TYR A 1 86 ? 16.972 1.230 -30.615 1.00 95.81 86 TYR A N 1
ATOM 659 C CA . TYR A 1 86 ? 15.797 0.552 -30.069 1.00 95.81 86 TYR A CA 1
ATOM 660 C C . TYR A 1 86 ? 15.300 1.351 -28.862 1.00 95.81 86 TYR A C 1
ATOM 662 O O . TYR A 1 86 ? 16.147 1.795 -28.086 1.00 95.81 86 TYR A O 1
ATOM 670 N N . ILE A 1 87 ? 13.986 1.501 -28.659 1.00 96.69 87 ILE A N 1
ATOM 671 C CA . ILE A 1 87 ? 13.458 2.037 -27.388 1.00 96.69 87 ILE A CA 1
ATOM 672 C C . ILE A 1 87 ? 13.963 1.153 -26.232 1.00 96.69 87 ILE A C 1
ATOM 674 O O . ILE A 1 87 ? 13.847 -0.075 -26.298 1.00 96.69 87 ILE A O 1
ATOM 678 N N . THR A 1 88 ? 14.551 1.773 -25.206 1.00 95.19 88 THR A N 1
ATOM 679 C CA . THR A 1 88 ? 15.114 1.124 -24.007 1.00 95.19 88 THR A CA 1
ATOM 680 C C . THR A 1 88 ? 14.391 1.492 -22.717 1.00 95.19 88 THR A C 1
ATOM 682 O O . THR A 1 88 ? 14.449 0.701 -21.782 1.00 95.19 88 THR A O 1
ATOM 685 N N . SER A 1 89 ? 13.733 2.652 -22.669 1.00 95.69 89 SER A N 1
ATOM 686 C CA . SER A 1 89 ? 12.882 3.095 -21.559 1.00 95.69 89 SER A CA 1
ATOM 687 C C . SER A 1 89 ? 11.952 4.218 -22.031 1.00 95.69 89 SER A C 1
ATOM 689 O O . SER A 1 89 ? 12.277 4.929 -22.995 1.00 95.69 89 SER A O 1
ATOM 691 N N . MET A 1 90 ? 10.810 4.367 -21.365 1.00 96.69 90 MET A N 1
ATOM 692 C CA . MET A 1 90 ? 9.909 5.516 -21.490 1.00 96.69 90 MET A CA 1
ATOM 693 C C . MET A 1 90 ? 9.852 6.319 -20.180 1.00 96.69 90 MET A C 1
ATOM 695 O O . MET A 1 90 ? 10.252 5.818 -19.133 1.00 96.69 90 MET A O 1
ATOM 699 N N . ALA A 1 91 ? 9.368 7.560 -20.249 1.00 96.50 91 ALA A N 1
ATOM 700 C CA . ALA A 1 91 ? 9.001 8.398 -19.104 1.00 96.50 91 ALA A CA 1
ATOM 701 C C . ALA A 1 91 ? 7.899 9.403 -19.506 1.00 96.50 91 ALA A C 1
ATOM 703 O O . ALA A 1 91 ? 7.582 9.534 -20.693 1.00 96.50 91 ALA A O 1
ATOM 704 N N . LEU A 1 92 ? 7.329 10.109 -18.526 1.00 95.38 92 LEU A N 1
ATOM 705 C CA . LEU A 1 92 ? 6.277 11.119 -18.703 1.00 95.38 92 LEU A CA 1
ATOM 706 C C . LEU A 1 92 ? 6.658 12.433 -18.027 1.00 95.38 92 LEU A C 1
ATOM 708 O O . LEU A 1 92 ? 7.222 12.407 -16.935 1.00 95.38 92 LEU A O 1
ATOM 712 N N . GLY A 1 93 ? 6.272 13.562 -18.619 1.00 93.81 93 GLY A N 1
ATOM 713 C CA . GLY A 1 93 ? 6.290 14.851 -17.927 1.00 93.81 93 GLY A CA 1
ATOM 714 C C . GLY A 1 93 ? 6.046 16.052 -18.835 1.00 93.81 93 GLY A C 1
ATOM 715 O O . GLY A 1 93 ? 6.255 15.965 -20.041 1.00 93.81 93 GLY A O 1
ATOM 716 N N . ASP A 1 94 ? 5.640 17.166 -18.228 1.00 93.81 94 ASP A N 1
ATOM 717 C CA . ASP A 1 94 ? 5.477 18.502 -18.825 1.00 93.81 94 ASP A CA 1
ATOM 718 C C . ASP A 1 94 ? 6.846 19.072 -19.257 1.00 93.81 94 ASP A C 1
ATOM 720 O O . ASP A 1 94 ? 7.502 19.820 -18.517 1.00 93.81 94 ASP A O 1
ATOM 724 N N . VAL A 1 95 ? 7.368 18.630 -20.404 1.00 94.31 95 VAL A N 1
ATOM 725 C CA . VAL A 1 95 ? 8.700 18.994 -20.914 1.00 94.31 95 VAL A CA 1
ATOM 726 C C . VAL A 1 95 ? 8.679 20.387 -21.533 1.00 94.31 95 VAL A C 1
ATOM 728 O O . VAL A 1 95 ? 9.680 21.098 -21.405 1.00 94.31 95 VAL A O 1
ATOM 731 N N . ASP A 1 96 ? 7.592 20.785 -22.193 1.00 90.31 96 ASP A N 1
ATOM 732 C CA . ASP A 1 96 ? 7.490 22.069 -22.898 1.00 90.31 96 ASP A CA 1
ATOM 733 C C . ASP A 1 96 ? 6.869 23.219 -22.068 1.00 90.31 96 ASP A C 1
ATOM 735 O O . ASP A 1 96 ? 7.266 24.378 -22.263 1.00 90.31 96 ASP A O 1
ATOM 739 N N . GLY A 1 97 ? 6.049 22.906 -21.056 1.00 89.00 97 GLY A N 1
ATOM 740 C CA . GLY A 1 97 ? 5.472 23.857 -20.099 1.00 89.00 97 GLY A CA 1
ATOM 741 C C . GLY A 1 97 ? 3.983 24.179 -20.292 1.00 89.00 97 GLY A C 1
ATOM 742 O O . GLY A 1 97 ? 3.527 25.187 -19.736 1.00 89.00 97 GLY A O 1
ATOM 743 N N . ASP A 1 98 ? 3.232 23.409 -21.090 1.00 89.25 98 ASP A N 1
ATOM 744 C CA . ASP A 1 98 ? 1.794 23.620 -21.342 1.00 89.25 98 ASP A CA 1
ATOM 745 C C . ASP A 1 98 ? 0.842 23.004 -20.290 1.00 89.25 98 ASP A C 1
ATOM 747 O O . ASP A 1 98 ? -0.342 23.363 -20.267 1.00 89.25 98 ASP A O 1
ATOM 751 N N . LEU A 1 99 ? 1.380 22.218 -19.341 1.00 87.25 99 LEU A N 1
ATOM 752 C CA . LEU A 1 99 ? 0.685 21.452 -18.284 1.00 87.25 99 LEU A CA 1
ATOM 753 C C . LEU A 1 99 ? 0.045 20.119 -18.729 1.00 87.25 99 LEU A C 1
ATOM 755 O O . LEU A 1 99 ? -0.641 19.477 -17.925 1.00 87.25 99 LEU A O 1
ATOM 759 N N . SER A 1 100 ? 0.282 19.681 -19.966 1.00 89.38 100 SER A N 1
ATOM 760 C CA . SER A 1 100 ? 0.148 18.279 -20.386 1.00 89.38 100 SER A CA 1
ATOM 761 C C . SER A 1 100 ? 1.359 17.450 -19.916 1.00 89.38 100 SER A C 1
ATOM 763 O O . SER A 1 100 ? 2.233 17.952 -19.217 1.00 89.38 100 SER A O 1
ATOM 765 N N . ASN A 1 101 ? 1.403 16.155 -20.251 1.00 92.25 101 ASN A N 1
ATOM 766 C CA . ASN A 1 101 ? 2.592 15.318 -20.059 1.00 92.25 101 ASN A CA 1
ATOM 767 C C . ASN A 1 101 ? 3.013 14.704 -21.394 1.00 92.25 101 ASN A C 1
ATOM 769 O O . ASN A 1 101 ? 2.264 13.914 -21.969 1.00 92.25 101 ASN A O 1
ATOM 773 N N . GLU A 1 102 ? 4.234 14.966 -21.838 1.00 95.06 102 GLU A N 1
ATOM 774 C CA . GLU A 1 102 ? 4.779 14.394 -23.061 1.00 95.06 102 GLU A CA 1
ATOM 775 C C . GLU A 1 102 ? 5.301 12.973 -22.829 1.00 95.06 102 GLU A C 1
ATOM 777 O O . GLU A 1 102 ? 5.794 12.618 -21.755 1.00 95.06 102 GLU A O 1
ATOM 782 N N . LEU A 1 103 ? 5.250 12.159 -23.884 1.00 96.75 103 LEU A N 1
ATOM 783 C CA . LEU A 1 103 ? 5.877 10.845 -23.933 1.00 96.75 103 LEU A CA 1
ATOM 784 C C . LEU A 1 103 ? 7.366 11.008 -24.263 1.00 96.75 103 LEU A C 1
ATOM 786 O O . LEU A 1 103 ? 7.752 11.378 -25.378 1.00 96.75 103 LEU A O 1
ATOM 790 N N . ILE A 1 104 ? 8.214 10.706 -23.283 1.00 98.19 104 ILE A N 1
ATOM 791 C CA . ILE A 1 104 ? 9.672 10.772 -23.389 1.00 98.19 104 ILE A CA 1
ATOM 792 C C . ILE A 1 104 ? 10.196 9.368 -23.704 1.00 98.19 104 ILE A C 1
ATOM 794 O O . ILE A 1 104 ? 9.935 8.419 -22.969 1.00 98.19 104 ILE A O 1
ATOM 798 N N . PHE A 1 105 ? 10.994 9.226 -24.762 1.00 98.25 105 PHE A N 1
ATOM 799 C CA . PHE A 1 105 ? 11.575 7.947 -25.178 1.00 98.25 105 PHE A CA 1
ATOM 800 C C . PHE A 1 105 ? 13.100 7.986 -25.131 1.00 98.25 105 PHE A C 1
ATOM 802 O O . PHE A 1 105 ? 13.734 8.814 -25.795 1.00 98.25 105 PHE A O 1
ATOM 809 N N . GLY A 1 106 ? 13.699 7.031 -24.422 1.00 97.56 106 GLY A N 1
ATOM 810 C CA . GLY A 1 106 ? 15.118 6.708 -24.520 1.00 97.56 106 GLY A CA 1
ATOM 811 C C . GLY A 1 106 ? 15.356 5.643 -25.584 1.00 97.56 106 GLY A C 1
ATOM 812 O O . GLY A 1 106 ? 14.767 4.567 -25.521 1.00 97.56 106 GLY A O 1
ATOM 813 N N . LEU A 1 107 ? 16.227 5.917 -26.559 1.00 97.00 107 LEU A N 1
ATOM 814 C CA . LEU A 1 107 ? 16.608 4.972 -27.609 1.00 97.00 107 LEU A CA 1
ATOM 815 C C . LEU A 1 107 ? 18.120 4.713 -27.610 1.00 97.00 107 LEU A C 1
ATOM 817 O O . LEU A 1 107 ? 18.942 5.624 -27.469 1.00 97.00 107 LEU A O 1
ATOM 821 N N . GLY A 1 108 ? 18.516 3.461 -27.835 1.00 93.75 108 GLY A N 1
ATOM 822 C CA . GLY A 1 108 ? 19.922 3.059 -27.821 1.00 93.75 108 GLY A CA 1
ATOM 823 C C . GLY A 1 108 ? 20.223 1.786 -28.604 1.00 93.75 108 GLY A C 1
ATOM 824 O O . GLY A 1 108 ? 19.336 1.074 -29.064 1.00 93.75 108 GLY A O 1
ATOM 825 N N . GLY A 1 109 ? 21.507 1.474 -28.760 1.00 89.56 109 GLY A N 1
ATOM 826 C CA . GLY A 1 109 ? 21.963 0.245 -29.410 1.00 89.56 109 GLY A CA 1
ATOM 827 C C . GLY A 1 109 ? 22.044 0.300 -30.941 1.00 89.56 109 GLY A C 1
ATOM 828 O O . GLY A 1 109 ? 22.362 -0.725 -31.552 1.00 89.56 109 GLY A O 1
ATOM 829 N N . ALA A 1 110 ? 21.808 1.459 -31.568 1.00 88.00 110 ALA A N 1
ATOM 830 C CA . ALA A 1 110 ? 22.120 1.651 -32.984 1.00 88.00 110 ALA A CA 1
ATOM 831 C C . ALA A 1 110 ? 23.640 1.607 -33.187 1.00 88.00 110 ALA A C 1
ATOM 833 O O . ALA A 1 110 ? 24.399 2.128 -32.372 1.00 88.00 110 ALA A O 1
ATOM 834 N N . LYS A 1 111 ? 24.092 0.929 -34.246 1.00 87.44 111 LYS A N 1
ATOM 835 C CA . LYS A 1 111 ? 25.509 0.596 -34.446 1.00 87.44 111 LYS A CA 1
ATOM 836 C C . LYS A 1 111 ? 26.144 1.515 -35.475 1.00 87.44 111 LYS A C 1
ATOM 838 O O . LYS A 1 111 ? 25.896 1.363 -36.668 1.00 87.44 111 LYS A O 1
ATOM 843 N N . GLU A 1 112 ? 27.048 2.375 -35.027 1.00 83.06 112 GLU A N 1
ATOM 844 C CA . GLU A 1 112 ? 27.960 3.092 -35.908 1.00 83.06 112 GLU A CA 1
ATOM 845 C C . GLU A 1 112 ? 29.310 2.362 -35.971 1.00 83.06 112 GLU A C 1
ATOM 847 O O . GLU A 1 112 ? 29.969 2.129 -34.954 1.00 83.06 112 GLU A O 1
ATOM 852 N N . VAL A 1 113 ? 29.746 2.017 -37.184 1.00 83.19 113 VAL A N 1
ATOM 853 C CA . VAL A 1 113 ? 31.109 1.546 -37.456 1.00 83.19 113 VAL A CA 1
ATOM 854 C C . VAL A 1 113 ? 31.818 2.590 -38.301 1.00 83.19 113 VAL A C 1
ATOM 856 O O . VAL A 1 113 ? 31.448 2.808 -39.452 1.00 83.19 113 VAL A O 1
ATOM 859 N N . ARG A 1 114 ? 32.874 3.189 -37.748 1.00 78.12 114 ARG A N 1
ATOM 860 C CA . ARG A 1 114 ? 33.820 4.018 -38.501 1.00 78.12 114 ARG A CA 1
ATOM 861 C C . ARG A 1 114 ? 35.106 3.231 -38.697 1.00 78.12 114 ARG A C 1
ATOM 863 O O . ARG A 1 114 ? 35.804 2.941 -37.726 1.00 78.12 114 ARG A O 1
ATOM 870 N N . THR A 1 115 ? 35.399 2.877 -39.941 1.00 77.75 115 THR A N 1
ATOM 871 C CA . THR A 1 115 ? 36.735 2.441 -40.362 1.00 77.75 115 THR A CA 1
ATOM 872 C C . THR A 1 115 ? 37.506 3.681 -40.794 1.00 77.75 115 THR A C 1
ATOM 874 O O . THR A 1 115 ? 36.935 4.554 -41.448 1.00 77.75 115 THR A O 1
ATOM 877 N N . TYR A 1 116 ? 38.777 3.762 -40.426 1.00 68.69 116 TYR A N 1
ATOM 878 C CA . TYR A 1 116 ? 39.672 4.836 -40.836 1.00 68.69 116 TYR A CA 1
ATOM 879 C C . TYR A 1 116 ? 40.636 4.284 -41.883 1.00 68.69 116 TYR A C 1
ATOM 881 O O . TYR A 1 116 ? 41.155 3.181 -41.717 1.00 68.69 116 TYR A O 1
ATOM 889 N N . ASP A 1 117 ? 40.846 5.040 -42.957 1.00 61.31 117 ASP A N 1
ATOM 890 C CA . ASP A 1 117 ? 41.922 4.763 -43.906 1.00 61.31 117 ASP A CA 1
ATOM 891 C C . ASP A 1 117 ? 43.226 5.364 -43.366 1.00 61.31 117 ASP A C 1
ATOM 893 O O . ASP A 1 117 ? 43.208 6.438 -42.752 1.00 61.31 117 ASP A O 1
ATOM 897 N N . LEU A 1 118 ? 44.336 4.644 -43.511 1.00 56.41 118 LEU A N 1
ATOM 898 C CA . LEU A 1 118 ? 45.539 4.850 -42.707 1.00 56.41 118 LEU A CA 1
ATOM 899 C C . LEU A 1 118 ? 46.799 4.926 -43.558 1.00 56.41 118 LEU A C 1
ATOM 901 O O . LEU A 1 118 ? 47.142 4.008 -44.294 1.00 56.41 118 LEU A O 1
ATOM 905 N N . HIS A 1 119 ? 47.543 6.012 -43.373 1.00 54.62 119 HIS A N 1
ATOM 906 C CA . HIS A 1 119 ? 48.961 6.064 -43.701 1.00 54.62 119 HIS A CA 1
ATOM 907 C C . HIS A 1 119 ? 49.719 5.834 -42.384 1.00 54.62 119 HIS A C 1
ATOM 909 O O . HIS A 1 119 ? 49.772 6.720 -41.530 1.00 54.62 119 HIS A O 1
ATOM 915 N N . ASP A 1 120 ? 50.261 4.626 -42.193 1.00 56.66 120 ASP A N 1
ATOM 916 C CA . ASP A 1 120 ? 50.849 4.157 -40.918 1.00 56.66 120 ASP A CA 1
ATOM 917 C C . ASP A 1 120 ? 52.151 4.885 -40.498 1.00 56.66 120 ASP A C 1
ATOM 919 O O . ASP A 1 120 ? 52.712 4.636 -39.424 1.00 56.66 120 ASP A O 1
ATOM 923 N N . PHE A 1 121 ? 52.638 5.809 -41.330 1.00 55.34 121 PHE A N 1
ATOM 924 C CA . PHE A 1 121 ? 53.947 6.439 -41.211 1.00 55.34 121 PHE A CA 1
ATOM 925 C C . PHE A 1 121 ? 53.873 7.966 -41.317 1.00 55.34 121 PHE A C 1
ATOM 927 O O . PHE A 1 121 ? 53.043 8.533 -42.023 1.00 55.34 121 PHE A O 1
ATOM 934 N N . GLU A 1 122 ? 54.794 8.634 -40.632 1.00 54.12 122 GLU A N 1
ATOM 935 C CA . GLU A 1 122 ? 55.142 10.039 -40.823 1.00 54.12 122 GLU A CA 1
ATOM 936 C C . GLU A 1 122 ? 56.529 10.101 -41.469 1.00 54.12 122 GLU A C 1
ATOM 938 O O . GLU A 1 122 ? 57.472 9.483 -40.970 1.00 54.12 122 GLU A O 1
ATOM 943 N N . LEU A 1 123 ? 56.667 10.806 -42.592 1.00 47.12 123 LEU A N 1
ATOM 944 C CA . LEU A 1 123 ? 57.948 10.949 -43.280 1.00 47.12 123 LEU A CA 1
ATOM 945 C C . LEU A 1 123 ? 58.745 12.106 -42.656 1.00 47.12 123 LEU A C 1
ATOM 947 O O . LEU A 1 123 ? 58.468 13.276 -42.914 1.00 47.12 123 LEU A O 1
ATOM 951 N N . THR A 1 124 ? 59.751 11.781 -41.842 1.00 54.62 124 THR A N 1
ATOM 952 C CA . THR A 1 124 ? 60.607 12.773 -41.176 1.00 54.62 124 THR A CA 1
ATOM 953 C C . THR A 1 124 ? 61.952 12.865 -41.902 1.00 54.62 124 THR A C 1
ATOM 955 O O . THR A 1 124 ? 62.902 12.128 -41.615 1.00 54.62 124 THR A O 1
ATOM 958 N N . GLY A 1 125 ? 62.032 13.755 -42.897 1.00 63.00 125 GLY A N 1
ATOM 959 C CA . GLY A 1 125 ? 63.145 13.776 -43.854 1.00 63.00 125 GLY A CA 1
ATOM 960 C C . GLY A 1 125 ? 63.157 12.485 -44.678 1.00 63.00 125 GLY A C 1
ATOM 961 O O . GLY A 1 125 ? 62.107 12.015 -45.088 1.00 63.00 125 GLY A O 1
ATOM 962 N N . ASN A 1 126 ? 64.316 11.847 -44.855 1.00 47.50 126 ASN A N 1
ATOM 963 C CA . ASN A 1 126 ? 64.387 10.536 -45.521 1.00 47.50 126 ASN A CA 1
ATOM 964 C C . ASN A 1 126 ? 64.036 9.354 -44.586 1.00 47.50 126 ASN A C 1
ATOM 966 O O . ASN A 1 126 ? 64.250 8.201 -44.957 1.00 47.50 126 ASN A O 1
ATOM 970 N N . THR A 1 127 ? 63.549 9.611 -43.365 1.00 39.47 127 THR A N 1
ATOM 971 C CA . THR A 1 127 ? 63.253 8.563 -42.375 1.00 39.47 127 THR A CA 1
ATOM 972 C C . THR A 1 127 ? 61.751 8.331 -42.290 1.00 39.47 127 THR A C 1
ATOM 974 O O . THR A 1 127 ? 61.013 9.175 -41.783 1.00 39.47 127 THR A O 1
ATOM 977 N N . LEU A 1 128 ? 61.298 7.168 -42.753 1.00 45.94 128 LEU A N 1
ATOM 978 C CA . LEU A 1 128 ? 59.903 6.754 -42.645 1.00 45.94 128 LEU A CA 1
ATOM 979 C C . LEU A 1 128 ? 59.618 6.289 -41.203 1.00 45.94 128 LEU A C 1
ATOM 981 O O . LEU A 1 128 ? 59.919 5.157 -40.826 1.00 45.94 128 LEU A O 1
ATOM 985 N N . THR A 1 129 ? 59.098 7.187 -40.366 1.00 53.38 129 THR A N 1
ATOM 986 C CA . THR A 1 129 ? 58.861 6.946 -38.932 1.00 53.38 129 THR A CA 1
ATOM 987 C C . THR A 1 129 ? 57.432 6.451 -38.675 1.00 53.38 129 THR A C 1
ATOM 989 O O . THR A 1 129 ? 56.493 7.200 -38.934 1.00 53.38 129 THR A O 1
ATOM 992 N N . PRO A 1 130 ? 57.212 5.226 -38.155 1.00 52.38 130 PRO A N 1
ATOM 993 C CA . PRO A 1 130 ? 55.862 4.740 -37.862 1.00 52.38 130 PRO A CA 1
ATOM 994 C C . PRO A 1 130 ? 55.239 5.479 -36.673 1.00 52.38 130 PRO A C 1
ATOM 996 O O . PRO A 1 130 ? 55.932 5.771 -35.695 1.00 52.38 130 PRO A O 1
ATOM 999 N N . LYS A 1 131 ? 53.926 5.731 -36.707 1.00 58.66 131 LYS A N 1
ATOM 1000 C CA . LYS A 1 131 ? 53.208 6.358 -35.581 1.00 58.66 131 LYS A CA 1
ATOM 1001 C C . LYS A 1 131 ? 52.925 5.321 -34.495 1.00 58.66 131 LYS A C 1
ATOM 1003 O O . LYS A 1 131 ? 52.242 4.343 -34.762 1.00 58.66 131 LYS A O 1
ATOM 1008 N N . ASP A 1 132 ? 53.398 5.534 -33.262 1.00 61.09 132 ASP A N 1
ATOM 1009 C CA . ASP A 1 132 ? 53.392 4.507 -32.194 1.00 61.09 132 ASP A CA 1
ATOM 1010 C C . ASP A 1 132 ? 52.000 3.929 -31.822 1.00 61.09 132 ASP A C 1
ATOM 1012 O O . ASP A 1 132 ? 51.914 2.906 -31.135 1.00 61.09 132 ASP A O 1
ATOM 1016 N N . THR A 1 133 ? 50.893 4.542 -32.258 1.00 65.38 133 THR A N 1
ATOM 1017 C CA . THR A 1 133 ? 49.541 3.955 -32.231 1.00 65.38 133 THR A CA 1
ATOM 1018 C C . THR A 1 133 ? 48.678 4.527 -33.356 1.00 65.38 133 THR A C 1
ATOM 1020 O O . THR A 1 133 ? 48.632 5.745 -33.533 1.00 65.38 133 THR A O 1
ATOM 1023 N N . VAL A 1 134 ? 47.962 3.659 -34.082 1.00 68.88 134 VAL A N 1
ATOM 1024 C CA . VAL A 1 134 ? 47.163 4.029 -35.264 1.00 68.88 134 VAL A CA 1
ATOM 1025 C C . VAL A 1 134 ? 45.748 3.439 -35.178 1.00 68.88 134 VAL A C 1
ATOM 1027 O O . VAL A 1 134 ? 45.575 2.226 -35.068 1.00 68.88 134 VAL A O 1
ATOM 1030 N N . LEU A 1 135 ? 44.716 4.291 -35.179 1.00 71.25 135 LEU A N 1
ATOM 1031 C CA . LEU A 1 135 ? 43.319 3.888 -34.960 1.00 71.25 135 LEU A CA 1
ATOM 1032 C C . LEU A 1 135 ? 42.679 3.344 -36.243 1.00 71.25 135 LEU A C 1
ATOM 1034 O O . LEU A 1 135 ? 42.338 4.114 -37.128 1.00 71.25 135 LEU A O 1
ATOM 1038 N N . TYR A 1 136 ? 42.469 2.029 -36.313 1.00 72.12 136 TYR A N 1
ATOM 1039 C CA . TYR A 1 136 ? 41.917 1.349 -37.490 1.00 72.12 136 TYR A CA 1
ATOM 1040 C C . TYR A 1 136 ? 40.386 1.421 -37.557 1.00 72.12 136 TYR A C 1
ATOM 1042 O O . TYR A 1 136 ? 39.802 1.689 -38.610 1.00 72.12 136 TYR A O 1
ATOM 1050 N N . LYS A 1 137 ? 39.709 1.181 -36.429 1.00 80.19 137 LYS A N 1
ATOM 1051 C CA . LYS A 1 137 ? 38.247 1.085 -36.384 1.00 80.19 137 LYS A CA 1
ATOM 1052 C C . LYS A 1 137 ? 37.682 1.505 -35.033 1.00 80.19 137 LYS A C 1
ATOM 1054 O O . LYS A 1 137 ? 38.208 1.150 -33.982 1.00 80.19 137 LYS A O 1
ATOM 1059 N N . VAL A 1 138 ? 36.547 2.196 -35.075 1.00 80.56 138 VAL A N 1
ATOM 1060 C CA . VAL A 1 138 ? 35.681 2.442 -33.920 1.00 80.56 138 VAL A CA 1
ATOM 1061 C C . VAL A 1 138 ? 34.332 1.780 -34.170 1.00 80.56 138 VAL A C 1
ATOM 1063 O O . VAL A 1 138 ? 33.691 2.030 -35.191 1.00 80.56 138 VAL A O 1
ATOM 1066 N N . LEU A 1 139 ? 33.893 0.950 -33.224 1.00 84.06 139 LEU A N 1
ATOM 1067 C CA . LEU A 1 139 ? 32.494 0.545 -33.086 1.00 84.06 139 LEU A CA 1
ATOM 1068 C C . LEU A 1 139 ? 31.901 1.318 -31.905 1.00 84.06 139 LEU A C 1
ATOM 1070 O O . LEU A 1 139 ? 32.361 1.188 -30.768 1.00 84.06 139 LEU A O 1
ATOM 1074 N N . ARG A 1 140 ? 30.877 2.118 -32.192 1.00 83.06 140 ARG A N 1
ATOM 1075 C CA . ARG A 1 140 ? 30.141 2.950 -31.240 1.00 83.06 140 ARG A CA 1
ATOM 1076 C C . ARG A 1 140 ? 28.668 2.554 -31.282 1.00 83.06 140 ARG A C 1
ATOM 1078 O O . ARG A 1 140 ? 28.126 2.287 -32.352 1.00 83.06 140 ARG A O 1
ATOM 1085 N N . TYR A 1 141 ? 28.032 2.525 -30.117 1.00 87.00 141 TYR A N 1
ATOM 1086 C CA . TYR A 1 141 ? 26.590 2.337 -30.007 1.00 87.00 141 TYR A CA 1
ATOM 1087 C C . TYR A 1 141 ? 25.953 3.674 -29.637 1.00 87.00 141 TYR A C 1
ATOM 1089 O O . TYR A 1 141 ? 25.959 4.050 -28.462 1.00 87.00 141 TYR A O 1
ATOM 1097 N N . HIS A 1 142 ? 25.453 4.409 -30.628 1.00 87.69 142 HIS A N 1
ATOM 1098 C CA . HIS A 1 142 ? 24.782 5.694 -30.416 1.00 87.69 142 HIS A CA 1
ATOM 1099 C C . HIS A 1 142 ? 23.311 5.497 -30.025 1.00 87.69 142 HIS A C 1
ATOM 1101 O O . HIS A 1 142 ? 22.799 4.373 -29.972 1.00 87.69 142 HIS A O 1
ATOM 1107 N N . GLY A 1 143 ? 22.636 6.596 -29.704 1.00 91.25 143 GLY A N 1
ATOM 1108 C CA . GLY A 1 143 ? 21.231 6.584 -29.316 1.00 91.25 143 GLY A CA 1
ATOM 1109 C C . GLY A 1 143 ? 20.512 7.869 -29.684 1.00 91.25 143 GLY A C 1
ATOM 1110 O O . GLY A 1 143 ? 21.022 8.706 -30.438 1.00 91.25 143 GLY A O 1
ATOM 1111 N N . SER A 1 144 ? 19.312 8.025 -29.141 1.00 95.06 144 SER A N 1
ATOM 1112 C CA . SER A 1 144 ? 18.564 9.270 -29.219 1.00 95.06 144 SER A CA 1
ATOM 1113 C C . SER A 1 144 ? 17.550 9.402 -28.088 1.00 95.06 144 SER A C 1
ATOM 1115 O O . SER A 1 144 ? 17.124 8.408 -27.509 1.00 95.06 144 SER A O 1
ATOM 1117 N N . VAL A 1 145 ? 17.175 10.640 -27.783 1.00 97.75 145 VAL A N 1
ATOM 1118 C CA . VAL A 1 145 ? 15.982 10.972 -26.998 1.00 97.75 145 VAL A CA 1
ATOM 1119 C C . VAL A 1 145 ? 14.941 11.528 -27.963 1.00 97.75 145 VAL A C 1
ATOM 1121 O O . VAL A 1 145 ? 15.283 12.354 -28.814 1.00 97.75 145 VAL A O 1
ATOM 1124 N N . TYR A 1 146 ? 13.700 11.072 -27.855 1.00 97.69 146 TYR A N 1
ATOM 1125 C CA . TYR A 1 146 ? 12.539 11.646 -28.541 1.00 97.69 146 TYR A CA 1
ATOM 1126 C C . TYR A 1 146 ? 11.549 12.121 -27.477 1.00 97.69 146 TYR A C 1
ATOM 1128 O O . TYR A 1 146 ? 11.404 11.459 -26.454 1.00 97.69 146 TYR A O 1
ATOM 1136 N N . VAL A 1 147 ? 10.876 13.239 -27.732 1.00 97.75 147 VAL A N 1
ATOM 1137 C CA . VAL A 1 147 ? 9.752 13.733 -26.931 1.00 97.75 147 VAL A CA 1
ATOM 1138 C C . VAL A 1 147 ? 8.590 13.968 -27.884 1.00 97.75 147 VAL A C 1
ATOM 1140 O O . VAL A 1 147 ? 8.753 14.662 -28.895 1.00 97.75 147 VAL A O 1
ATOM 1143 N N . THR A 1 148 ? 7.450 13.345 -27.602 1.00 95.69 148 THR A N 1
ATOM 1144 C CA . THR A 1 148 ? 6.219 13.503 -28.381 1.00 95.69 148 THR A CA 1
ATOM 1145 C C . THR A 1 148 ? 5.074 13.943 -27.489 1.00 95.69 148 THR A C 1
ATOM 1147 O O . THR A 1 148 ? 5.004 13.539 -26.331 1.00 95.69 148 THR A O 1
ATOM 1150 N N . ASP A 1 149 ? 4.123 14.663 -28.069 1.00 91.62 149 ASP A N 1
ATOM 1151 C CA . ASP A 1 149 ? 2.785 14.806 -27.506 1.00 91.62 149 ASP A CA 1
ATOM 1152 C C . ASP A 1 149 ? 2.201 13.399 -27.228 1.00 91.62 149 ASP A C 1
ATOM 1154 O O . ASP A 1 149 ? 2.629 12.420 -27.870 1.00 91.62 149 ASP A O 1
ATOM 1158 N N . PRO A 1 150 ? 1.214 13.247 -26.324 1.00 87.88 150 PRO A N 1
ATOM 1159 C CA . PRO A 1 150 ? 0.595 11.947 -26.055 1.00 87.88 150 PRO A CA 1
ATOM 1160 C C . PRO A 1 150 ? 0.037 11.262 -27.312 1.00 87.88 150 PRO A C 1
ATOM 1162 O O . PRO A 1 150 ? 0.009 10.033 -27.392 1.00 87.88 150 PRO A O 1
ATOM 1165 N N . ASP A 1 151 ? -0.345 12.047 -28.329 1.00 84.50 151 ASP A N 1
ATOM 1166 C CA . ASP A 1 151 ? -0.882 11.526 -29.585 1.00 84.50 151 ASP A CA 1
ATOM 1167 C C . ASP A 1 151 ? 0.180 10.931 -30.546 1.00 84.50 151 ASP A C 1
ATOM 1169 O O . ASP A 1 151 ? -0.165 10.281 -31.544 1.00 84.50 151 ASP A O 1
ATOM 1173 N N . GLY A 1 152 ? 1.468 11.106 -30.224 1.00 88.06 152 GLY A N 1
ATOM 1174 C CA . GLY A 1 152 ? 2.622 10.691 -31.025 1.00 88.06 152 GLY A CA 1
ATOM 1175 C C . GLY A 1 152 ? 3.214 11.784 -31.924 1.00 88.06 152 GLY A C 1
ATOM 1176 O O . GLY A 1 152 ? 4.176 11.512 -32.653 1.00 88.06 152 GLY A O 1
ATOM 1177 N N . THR A 1 153 ? 2.682 13.008 -31.899 1.00 91.38 153 THR A N 1
ATOM 1178 C CA . THR A 1 153 ? 3.227 14.166 -32.625 1.00 91.38 153 THR A CA 1
ATOM 117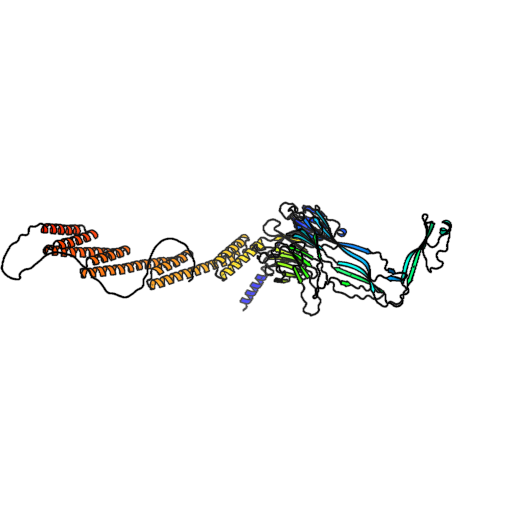9 C C . THR A 1 153 ? 4.574 14.596 -32.037 1.00 91.38 153 THR A C 1
ATOM 1181 O O . THR A 1 153 ? 4.765 14.677 -30.832 1.00 91.38 153 THR A O 1
ATOM 1184 N N . LEU A 1 154 ? 5.578 14.807 -32.894 1.00 94.12 154 LEU A N 1
ATOM 1185 C CA . LEU A 1 154 ? 6.960 15.023 -32.455 1.00 94.12 154 LEU A CA 1
ATOM 1186 C C . LEU A 1 154 ? 7.211 16.474 -32.016 1.00 94.12 154 LEU A C 1
ATOM 1188 O O . LEU A 1 154 ? 7.372 17.341 -32.878 1.00 94.12 154 LEU A O 1
ATOM 1192 N N . VAL A 1 155 ? 7.391 16.693 -30.710 1.00 94.94 155 VAL A N 1
ATOM 1193 C CA . VAL A 1 155 ? 7.834 17.977 -30.139 1.00 94.94 155 VAL A CA 1
ATOM 1194 C C . VAL A 1 155 ? 9.305 18.218 -30.491 1.00 94.94 155 VAL A C 1
ATOM 1196 O O . VAL A 1 155 ? 9.648 19.168 -31.198 1.00 94.94 155 VAL A O 1
ATOM 1199 N N . TRP A 1 156 ? 10.201 17.311 -30.081 1.00 96.50 156 TRP A N 1
ATOM 1200 C CA . TRP A 1 156 ? 11.611 17.343 -30.486 1.00 96.50 156 TRP A CA 1
ATOM 1201 C C . TRP A 1 156 ? 12.299 15.974 -30.421 1.00 96.50 156 TRP A C 1
ATOM 1203 O O . TRP A 1 156 ? 11.819 15.007 -29.837 1.00 96.50 156 TRP A O 1
ATOM 1213 N N . ARG A 1 157 ? 13.486 15.889 -31.036 1.00 95.00 157 ARG A N 1
ATOM 1214 C CA . ARG A 1 157 ? 14.393 14.739 -30.899 1.00 95.00 157 ARG A CA 1
ATOM 1215 C C . ARG A 1 157 ? 15.853 15.163 -30.848 1.00 95.00 157 ARG A C 1
ATOM 1217 O O . ARG A 1 157 ? 16.267 16.100 -31.534 1.00 95.00 157 ARG A O 1
ATOM 1224 N N . ARG A 1 158 ? 16.658 14.418 -30.096 1.00 94.69 158 ARG A N 1
ATOM 1225 C CA . ARG A 1 158 ? 18.091 14.651 -29.913 1.00 94.69 158 ARG A CA 1
ATOM 1226 C C . ARG A 1 158 ? 18.883 13.365 -30.118 1.00 94.69 158 ARG A C 1
ATOM 1228 O O . ARG A 1 158 ? 18.750 12.429 -29.343 1.00 94.69 158 ARG A O 1
ATOM 1235 N N . LEU A 1 159 ? 19.760 13.331 -31.124 1.00 91.00 159 LEU A N 1
ATOM 1236 C CA . LEU A 1 159 ? 20.755 12.258 -31.253 1.00 91.00 159 LEU A CA 1
ATOM 1237 C C . LEU A 1 159 ? 21.789 12.359 -30.118 1.00 91.00 159 LEU A C 1
ATOM 1239 O O . LEU A 1 159 ? 22.289 13.452 -29.828 1.00 91.00 159 LEU A O 1
ATOM 1243 N N . THR A 1 160 ? 22.136 11.225 -29.509 1.00 89.19 160 THR A N 1
ATOM 1244 C CA . THR A 1 160 ? 23.141 11.113 -28.443 1.00 89.19 160 THR A CA 1
ATOM 1245 C C . THR A 1 160 ? 24.353 10.319 -28.934 1.00 89.19 160 THR A C 1
ATOM 1247 O O . THR A 1 160 ? 24.219 9.323 -29.642 1.00 89.19 160 THR A O 1
ATOM 1250 N N . LEU A 1 161 ? 25.565 10.755 -28.565 1.00 81.69 161 LEU A N 1
ATOM 1251 C CA . LEU A 1 161 ? 26.808 10.106 -29.015 1.00 81.69 161 LEU A CA 1
ATOM 1252 C C . LEU A 1 161 ? 26.967 8.683 -28.461 1.00 81.69 161 LEU A C 1
ATOM 1254 O O . LEU A 1 161 ? 27.549 7.827 -29.125 1.00 81.69 161 LEU A O 1
ATOM 1258 N N . ASP A 1 162 ? 26.464 8.440 -27.255 1.00 87.94 162 ASP A N 1
ATOM 1259 C CA . ASP A 1 162 ? 26.401 7.135 -26.602 1.00 87.94 162 ASP A CA 1
ATOM 1260 C C . ASP A 1 162 ? 24.915 6.749 -26.426 1.00 87.94 162 ASP A C 1
ATOM 1262 O O . ASP A 1 162 ? 24.050 7.623 -26.325 1.00 87.94 162 ASP A O 1
ATOM 1266 N N . SER A 1 163 ? 24.604 5.452 -26.422 1.00 92.12 163 SER A N 1
ATOM 1267 C CA . SER A 1 163 ? 23.231 4.926 -26.327 1.00 92.12 163 SER A CA 1
ATOM 1268 C C . SER A 1 163 ? 22.499 5.407 -25.079 1.00 92.12 163 SER A C 1
ATOM 1270 O O . SER A 1 163 ? 23.042 5.257 -23.986 1.00 92.12 163 SER A O 1
ATOM 1272 N N . VAL A 1 164 ? 21.249 5.857 -25.213 1.00 95.38 164 VAL A N 1
ATOM 1273 C CA . VAL A 1 164 ? 20.364 6.042 -24.054 1.00 95.38 164 VAL A CA 1
ATOM 1274 C C . VAL A 1 164 ? 19.954 4.668 -23.506 1.00 95.38 164 VAL A C 1
ATOM 1276 O O . VAL A 1 164 ? 19.780 3.707 -24.266 1.00 95.38 164 VAL A O 1
ATOM 1279 N N . LYS A 1 165 ? 19.852 4.554 -22.180 1.00 93.81 165 LYS A N 1
ATOM 1280 C CA . LYS A 1 165 ? 19.478 3.326 -21.453 1.00 93.81 165 LYS A CA 1
ATOM 1281 C C . LYS A 1 165 ? 18.257 3.512 -20.566 1.00 93.81 165 LYS A C 1
ATOM 1283 O O . LYS A 1 165 ? 17.415 2.630 -20.548 1.00 93.81 165 LYS A O 1
ATOM 1288 N N . ALA A 1 166 ? 18.183 4.652 -19.890 1.00 95.50 166 ALA A N 1
ATOM 1289 C CA . ALA A 1 166 ? 17.020 5.115 -19.152 1.00 95.50 166 ALA A CA 1
ATOM 1290 C C . ALA A 1 166 ? 16.802 6.597 -19.480 1.00 95.50 166 ALA A C 1
ATOM 1292 O O . ALA A 1 166 ? 17.780 7.327 -19.695 1.00 95.50 166 ALA A O 1
ATOM 1293 N N . VAL A 1 167 ? 15.548 7.026 -19.519 1.00 97.62 167 VAL A N 1
ATOM 1294 C CA . VAL A 1 167 ? 15.138 8.435 -19.493 1.00 97.62 167 VAL A CA 1
ATOM 1295 C C . VAL A 1 167 ? 14.296 8.687 -18.257 1.00 97.62 167 VAL A C 1
ATOM 1297 O O . VAL A 1 167 ? 13.706 7.756 -17.721 1.00 97.62 167 VAL A O 1
ATOM 1300 N N . ASP A 1 168 ? 14.253 9.940 -17.831 1.00 97.38 168 ASP A N 1
ATOM 1301 C CA . ASP A 1 168 ? 13.305 10.413 -16.837 1.00 97.38 168 ASP A CA 1
ATOM 1302 C C . ASP A 1 168 ? 12.986 11.895 -17.054 1.00 97.38 168 ASP A C 1
ATOM 1304 O O . ASP A 1 168 ? 13.752 12.625 -17.701 1.00 97.38 168 ASP A O 1
ATOM 1308 N N . TYR A 1 169 ? 11.868 12.337 -16.502 1.00 95.69 169 TYR A N 1
ATOM 1309 C CA . TYR A 1 169 ? 11.530 13.747 -16.370 1.00 95.69 169 TYR A CA 1
ATOM 1310 C C . TYR A 1 169 ? 12.136 14.310 -15.080 1.00 95.69 169 TYR A C 1
ATOM 1312 O O . TYR A 1 169 ? 12.272 13.589 -14.095 1.00 95.69 169 TYR A O 1
ATOM 1320 N N . ILE A 1 170 ? 12.532 15.584 -15.069 1.00 93.50 170 ILE A N 1
ATOM 1321 C CA . ILE A 1 170 ? 12.973 16.244 -13.836 1.00 93.50 170 ILE A CA 1
ATOM 1322 C C . ILE A 1 170 ? 12.704 17.746 -13.840 1.00 93.50 170 ILE A C 1
ATOM 1324 O O . ILE A 1 170 ? 13.076 18.459 -14.781 1.00 93.50 170 ILE A O 1
ATOM 1328 N N . THR A 1 171 ? 12.133 18.254 -12.747 1.00 90.56 171 THR A N 1
ATOM 1329 C CA . THR A 1 171 ? 12.051 19.694 -12.489 1.00 90.56 171 THR A CA 1
ATOM 1330 C C . THR A 1 171 ? 13.235 20.172 -11.650 1.00 90.56 171 THR A C 1
ATOM 1332 O O . THR A 1 171 ? 13.798 19.463 -10.813 1.00 90.56 171 THR A O 1
ATOM 1335 N N . THR A 1 172 ? 13.650 21.417 -11.875 1.00 88.94 172 THR A N 1
ATOM 1336 C CA . THR A 1 172 ? 14.680 22.076 -11.065 1.00 88.94 172 THR A CA 1
ATOM 1337 C C . THR A 1 172 ? 14.126 23.389 -10.502 1.00 88.94 172 THR A C 1
ATOM 1339 O O . THR A 1 172 ? 13.632 24.217 -11.275 1.00 88.94 172 THR A O 1
ATOM 1342 N N . PRO A 1 173 ? 14.257 23.677 -9.190 1.00 88.25 173 PRO A N 1
ATOM 1343 C CA . PRO A 1 173 ? 13.708 24.891 -8.561 1.00 88.25 173 PRO A CA 1
ATOM 1344 C C . PRO A 1 173 ? 14.230 26.248 -9.067 1.00 88.25 173 PRO A C 1
ATOM 1346 O O . PRO A 1 173 ? 13.901 27.283 -8.481 1.00 88.25 173 PRO A O 1
ATOM 1349 N N . LYS A 1 174 ? 15.097 26.269 -10.088 1.00 87.50 174 LYS A N 1
ATOM 1350 C CA . LYS A 1 174 ? 15.723 27.483 -10.637 1.00 87.50 174 LYS A CA 1
ATOM 1351 C C . LYS A 1 174 ? 15.836 27.523 -12.153 1.00 87.50 174 LYS A C 1
ATOM 1353 O O . LYS A 1 174 ? 15.753 28.619 -12.699 1.00 87.50 174 LYS A O 1
ATOM 1358 N N . ASP A 1 175 ? 16.061 26.385 -12.807 1.00 88.12 175 ASP A N 1
ATOM 1359 C CA . ASP A 1 175 ? 16.356 26.339 -14.243 1.00 88.12 175 ASP A CA 1
ATOM 1360 C C . ASP A 1 175 ? 15.193 25.760 -15.077 1.00 88.12 175 ASP A C 1
ATOM 1362 O O . ASP A 1 175 ? 15.264 25.794 -16.303 1.00 88.12 175 ASP A O 1
ATOM 1366 N N . GLY A 1 176 ? 14.115 25.287 -14.433 1.00 88.75 176 GLY A N 1
ATOM 1367 C CA . GLY A 1 176 ? 12.917 24.749 -15.087 1.00 88.75 176 GLY A CA 1
ATOM 1368 C C . GLY A 1 176 ? 12.961 23.237 -15.317 1.00 88.75 176 GLY A C 1
ATOM 1369 O O . GLY A 1 176 ? 13.605 22.510 -14.553 1.00 88.75 176 GLY A O 1
ATOM 1370 N N . ASN A 1 177 ? 12.250 22.797 -16.355 1.00 92.56 177 ASN A N 1
ATOM 1371 C CA . ASN A 1 177 ? 11.952 21.398 -16.666 1.00 92.56 177 ASN A CA 1
ATOM 1372 C C . ASN A 1 177 ? 13.010 20.821 -17.628 1.00 92.56 177 ASN A C 1
ATOM 1374 O O . ASN A 1 177 ? 13.451 21.502 -18.561 1.00 92.56 177 ASN A O 1
ATOM 1378 N N . PHE A 1 178 ? 13.423 19.570 -17.416 1.00 94.62 178 PHE A N 1
ATOM 1379 C CA . PHE A 1 178 ? 14.421 18.883 -18.240 1.00 94.62 178 PHE A CA 1
ATOM 1380 C C . PHE A 1 178 ? 14.073 17.409 -18.448 1.00 94.62 178 PHE A C 1
ATOM 1382 O O . PHE A 1 178 ? 13.483 16.763 -17.587 1.00 94.62 178 PHE A O 1
ATOM 1389 N N . VAL A 1 179 ? 14.560 16.844 -19.553 1.00 97.44 179 VAL A N 1
ATOM 1390 C CA . VAL A 1 179 ? 14.696 15.391 -19.699 1.00 97.44 179 VAL A CA 1
ATOM 1391 C C . VAL A 1 179 ? 16.077 14.974 -19.204 1.00 97.44 179 VAL A C 1
ATOM 1393 O O . VAL A 1 179 ? 17.104 15.393 -19.757 1.00 97.44 179 VAL A O 1
ATOM 1396 N N . ALA A 1 180 ? 16.110 14.116 -18.189 1.00 96.69 180 ALA A N 1
ATOM 1397 C CA . ALA A 1 180 ? 17.302 13.395 -17.775 1.00 96.69 180 ALA A CA 1
ATOM 1398 C C . ALA A 1 180 ? 17.470 12.144 -18.642 1.00 96.69 180 ALA A C 1
ATOM 1400 O O . ALA A 1 180 ? 16.579 11.308 -18.727 1.00 96.69 180 ALA A O 1
ATOM 1401 N N . ALA A 1 181 ? 18.627 11.981 -19.284 1.00 97.00 181 ALA A N 1
ATOM 1402 C CA . ALA A 1 181 ? 18.927 10.784 -20.065 1.00 97.00 181 ALA A CA 1
ATOM 1403 C C . ALA A 1 181 ? 20.219 10.119 -19.582 1.00 97.00 181 ALA A C 1
ATOM 1405 O O . ALA A 1 181 ? 21.306 10.707 -19.608 1.00 97.00 181 ALA A O 1
ATOM 1406 N N . GLY A 1 182 ? 20.095 8.860 -19.168 1.00 94.44 182 GLY A N 1
ATOM 1407 C CA . GLY A 1 182 ? 21.206 7.983 -18.834 1.00 94.44 182 GLY A CA 1
ATOM 1408 C C . GLY A 1 182 ? 21.825 7.419 -20.097 1.00 94.44 182 GLY A C 1
ATOM 1409 O O . GLY A 1 182 ? 21.285 6.483 -20.690 1.00 94.44 182 GLY A O 1
ATOM 1410 N N . VAL A 1 183 ? 22.961 7.977 -20.508 1.00 92.19 183 VAL A N 1
ATOM 1411 C CA . VAL A 1 183 ? 23.696 7.549 -21.702 1.00 92.19 183 VAL A CA 1
ATOM 1412 C C . VAL A 1 183 ? 24.905 6.696 -21.334 1.00 92.19 183 VAL A C 1
ATOM 1414 O O . VAL A 1 183 ? 25.669 7.022 -20.426 1.00 92.19 183 VAL A O 1
ATOM 1417 N N . GLY A 1 184 ? 25.112 5.600 -22.057 1.00 84.50 184 GLY A N 1
ATOM 1418 C CA . GLY A 1 184 ? 26.277 4.745 -21.867 1.00 84.50 184 GLY A CA 1
ATOM 1419 C C . GLY A 1 184 ? 26.189 3.404 -22.580 1.00 84.50 184 GLY A C 1
ATOM 1420 O O . GLY A 1 184 ? 25.207 2.675 -22.453 1.00 84.50 184 GLY A O 1
ATOM 1421 N N . ASP A 1 185 ? 27.246 3.039 -23.301 1.00 78.38 185 ASP A N 1
ATOM 1422 C CA . ASP A 1 185 ? 27.462 1.669 -23.764 1.00 78.38 185 ASP A CA 1
ATOM 1423 C C . ASP A 1 185 ? 28.960 1.385 -23.943 1.00 78.38 185 ASP A C 1
ATOM 1425 O O . ASP A 1 185 ? 29.811 2.244 -23.694 1.00 78.38 185 ASP A O 1
ATOM 1429 N N . LEU A 1 186 ? 29.277 0.175 -24.399 1.00 74.69 186 LEU A N 1
ATOM 1430 C CA . LEU A 1 186 ? 30.610 -0.181 -24.865 1.00 74.69 186 LEU A CA 1
ATOM 1431 C C . LEU A 1 186 ? 30.977 0.597 -26.141 1.00 74.69 186 LEU A C 1
ATOM 1433 O O . LEU A 1 186 ? 30.432 0.334 -27.212 1.00 74.69 186 LEU A O 1
ATOM 1437 N N . VAL A 1 187 ? 31.980 1.468 -26.058 1.00 72.94 187 VAL A N 1
ATOM 1438 C CA . VAL A 1 187 ? 32.736 1.931 -27.229 1.00 72.94 187 VAL A CA 1
ATOM 1439 C C . VAL A 1 187 ? 33.977 1.054 -27.376 1.00 72.94 187 VAL A C 1
ATOM 1441 O O . VAL A 1 187 ? 34.770 0.913 -26.441 1.00 72.94 187 VAL A O 1
ATOM 1444 N N . LEU A 1 188 ? 34.142 0.454 -28.553 1.00 75.75 188 LEU A N 1
ATOM 1445 C CA . LEU A 1 188 ? 35.292 -0.375 -28.900 1.00 75.75 188 LEU A CA 1
ATOM 1446 C C . LEU A 1 188 ? 36.208 0.394 -29.855 1.00 75.75 188 LEU A C 1
ATOM 1448 O O . LEU A 1 188 ? 35.823 0.696 -30.987 1.00 75.75 188 LEU A O 1
ATOM 1452 N N . TYR A 1 189 ? 37.425 0.669 -29.392 1.00 73.31 189 TYR A N 1
ATOM 1453 C CA . TYR A 1 189 ? 38.511 1.245 -30.178 1.00 73.31 189 TYR A CA 1
ATOM 1454 C C . TYR A 1 189 ? 39.481 0.130 -30.571 1.00 73.31 189 TYR A C 1
ATOM 1456 O O . TYR A 1 189 ? 40.264 -0.330 -29.740 1.00 73.31 189 TYR A O 1
ATOM 1464 N N . THR A 1 190 ? 39.441 -0.282 -31.834 1.00 72.25 190 THR A N 1
ATOM 1465 C CA . THR A 1 190 ? 40.392 -1.232 -32.417 1.00 72.25 190 THR A CA 1
ATOM 1466 C C . THR A 1 190 ? 41.508 -0.438 -33.091 1.00 72.25 190 THR A C 1
ATOM 1468 O O . THR A 1 190 ? 41.282 0.246 -34.096 1.00 72.25 190 THR A O 1
ATOM 1471 N N . TYR A 1 191 ? 42.721 -0.511 -32.552 1.00 69.81 191 TYR A N 1
ATOM 1472 C CA . TYR A 1 191 ? 43.889 0.201 -33.072 1.00 69.81 191 TYR A CA 1
ATOM 1473 C C . TYR A 1 191 ? 45.108 -0.712 -33.177 1.00 69.81 191 TYR A C 1
ATOM 1475 O O . TYR A 1 191 ? 45.227 -1.706 -32.465 1.00 69.81 191 TYR A O 1
ATOM 1483 N N . ASN A 1 192 ? 46.034 -0.368 -34.065 1.00 66.56 192 ASN A N 1
ATOM 1484 C CA . ASN A 1 192 ? 47.319 -1.040 -34.176 1.00 66.56 192 ASN A CA 1
ATOM 1485 C C . ASN A 1 192 ? 48.336 -0.359 -33.245 1.00 66.56 192 ASN A C 1
ATOM 1487 O O . ASN A 1 192 ? 48.385 0.872 -33.174 1.00 66.56 192 ASN A O 1
ATOM 1491 N N . THR A 1 193 ? 49.122 -1.133 -32.495 1.00 62.16 193 THR A N 1
ATOM 1492 C CA . THR A 1 193 ? 50.099 -0.600 -31.530 1.00 62.16 193 THR A CA 1
ATOM 1493 C C . THR A 1 193 ? 51.445 -1.301 -31.626 1.00 62.16 193 THR A C 1
ATOM 1495 O O . THR A 1 193 ? 51.535 -2.498 -31.918 1.00 62.16 193 THR A O 1
ATOM 1498 N N . ARG A 1 194 ? 52.504 -0.543 -31.347 1.00 58.22 194 ARG A N 1
ATOM 1499 C CA . ARG A 1 194 ? 53.881 -1.019 -31.422 1.00 58.22 194 ARG A CA 1
ATOM 1500 C C . ARG A 1 194 ? 54.202 -1.955 -30.253 1.00 58.22 194 ARG A C 1
ATOM 1502 O O . ARG A 1 194 ? 53.976 -1.625 -29.089 1.00 58.22 194 ARG A O 1
ATOM 1509 N N . SER A 1 195 ? 54.757 -3.123 -30.561 1.00 55.00 195 SER A N 1
ATOM 1510 C CA . SER A 1 195 ? 55.067 -4.194 -29.612 1.00 55.00 195 SER A CA 1
ATOM 1511 C C . SER A 1 195 ? 56.509 -4.677 -29.775 1.00 55.00 195 SER A C 1
ATOM 1513 O O . SER A 1 195 ? 56.977 -4.920 -30.885 1.00 55.00 195 SER A O 1
ATOM 1515 N N . GLY A 1 196 ? 57.215 -4.859 -28.659 1.00 52.50 196 GLY A N 1
ATOM 1516 C CA . GLY A 1 196 ? 58.538 -5.483 -28.634 1.00 52.50 196 GLY A CA 1
ATOM 1517 C C . GLY A 1 196 ? 58.420 -6.997 -28.493 1.00 52.50 196 GLY A C 1
ATOM 1518 O O . GLY A 1 196 ? 58.326 -7.499 -27.377 1.00 52.50 196 GLY A O 1
ATOM 1519 N N . SER A 1 197 ? 58.428 -7.724 -29.608 1.00 45.81 197 SER A N 1
ATOM 1520 C CA . SER A 1 197 ? 58.536 -9.189 -29.637 1.00 45.81 197 SER A CA 1
ATOM 1521 C C . SER A 1 197 ? 59.440 -9.626 -30.787 1.00 45.81 197 SER A C 1
ATOM 1523 O O . SER A 1 197 ? 59.315 -9.089 -31.887 1.00 45.81 197 SER A O 1
ATOM 1525 N N . GLU A 1 198 ? 60.343 -10.577 -30.545 1.00 40.72 198 GLU A N 1
ATOM 1526 C CA . GLU A 1 198 ? 61.297 -11.043 -31.556 1.00 40.72 198 GLU A CA 1
ATOM 1527 C C . GLU A 1 198 ? 60.582 -11.755 -32.712 1.00 40.72 198 GLU A C 1
ATOM 1529 O O . GLU A 1 198 ? 60.032 -12.844 -32.558 1.00 40.72 198 GLU A O 1
ATOM 1534 N N . LEU A 1 199 ? 60.618 -11.125 -33.885 1.00 41.84 199 LEU A N 1
ATOM 1535 C CA . LEU A 1 199 ? 60.276 -11.720 -35.168 1.00 41.84 199 LEU A CA 1
ATOM 1536 C C . LEU A 1 199 ? 61.503 -11.590 -36.068 1.00 41.84 199 LEU A C 1
ATOM 1538 O O . LEU A 1 199 ? 62.030 -10.494 -36.247 1.00 41.84 199 LEU A O 1
ATOM 1542 N N . ALA A 1 200 ? 61.971 -12.716 -36.599 1.00 35.38 200 ALA A N 1
ATOM 1543 C CA . ALA A 1 200 ? 63.118 -12.779 -37.494 1.00 35.38 200 ALA A CA 1
ATOM 1544 C C . ALA A 1 200 ? 62.646 -13.146 -38.905 1.00 35.38 200 ALA A C 1
ATOM 1546 O O . ALA A 1 200 ? 61.975 -14.164 -39.068 1.00 35.38 200 ALA A O 1
ATOM 1547 N N . GLY A 1 201 ? 63.015 -12.349 -39.911 1.00 46.69 201 GLY A N 1
ATOM 1548 C CA . GLY A 1 201 ? 62.764 -12.686 -41.313 1.00 46.69 201 GLY A CA 1
ATOM 1549 C C . GLY A 1 201 ? 62.795 -11.493 -42.263 1.00 46.69 201 GLY A C 1
ATOM 1550 O O . GLY A 1 201 ? 63.775 -11.305 -42.978 1.00 46.69 201 GLY A O 1
ATOM 1551 N N . ASP A 1 202 ? 61.707 -10.723 -42.276 1.00 43.91 202 ASP A N 1
ATOM 1552 C CA . ASP A 1 202 ? 61.242 -10.063 -43.500 1.00 43.91 202 ASP A CA 1
ATOM 1553 C C . ASP A 1 202 ? 61.466 -8.538 -43.531 1.00 43.91 202 ASP A C 1
ATOM 1555 O O . ASP A 1 202 ? 61.369 -7.849 -42.513 1.00 43.91 202 ASP A O 1
ATOM 1559 N N . GLU A 1 203 ? 61.726 -8.001 -44.727 1.00 48.69 203 GLU A N 1
ATOM 1560 C CA . GLU A 1 203 ? 61.787 -6.557 -44.991 1.00 48.69 203 GLU A CA 1
ATOM 1561 C C . GLU A 1 203 ? 60.385 -5.928 -45.025 1.00 48.69 203 GLU A C 1
ATOM 1563 O O . GLU A 1 203 ? 59.417 -6.550 -45.467 1.00 48.69 203 GLU A O 1
ATOM 1568 N N . VAL A 1 204 ? 60.280 -4.659 -44.615 1.00 45.97 204 VAL A N 1
ATOM 1569 C CA . VAL A 1 204 ? 59.051 -3.864 -44.758 1.00 45.97 204 VAL A CA 1
ATOM 1570 C C . VAL A 1 204 ? 59.223 -2.887 -45.917 1.00 45.97 204 VAL A C 1
ATOM 1572 O O . VAL A 1 204 ? 60.195 -2.130 -45.954 1.00 45.97 204 VAL A O 1
ATOM 1575 N N . CYS A 1 205 ? 58.262 -2.896 -46.839 1.00 43.97 205 CYS A N 1
ATOM 1576 C CA . CYS A 1 205 ? 58.184 -1.992 -47.983 1.00 43.97 205 CYS A CA 1
ATOM 1577 C C . CYS A 1 205 ? 56.865 -1.213 -47.957 1.00 43.97 205 CYS A C 1
ATOM 1579 O O . CYS A 1 205 ? 55.834 -1.766 -47.573 1.00 43.97 205 CYS A O 1
ATOM 1581 N N . VAL A 1 206 ? 56.901 0.049 -48.383 1.00 45.84 206 VAL A N 1
ATOM 1582 C CA . VAL A 1 206 ? 55.740 0.951 -48.444 1.00 45.84 206 VAL A CA 1
ATOM 1583 C C . VAL A 1 206 ? 55.698 1.626 -49.813 1.00 45.84 206 VAL A C 1
ATOM 1585 O O . VAL A 1 206 ? 56.741 2.002 -50.346 1.00 45.84 206 VAL A O 1
ATOM 1588 N N . GLU A 1 207 ? 54.505 1.763 -50.386 1.00 48.00 207 GLU A N 1
ATOM 1589 C CA . GLU A 1 207 ? 54.273 2.479 -51.644 1.00 48.00 207 GLU A CA 1
ATOM 1590 C C . GLU A 1 207 ? 54.012 3.968 -51.376 1.00 48.00 207 GLU A C 1
ATOM 1592 O O . GLU A 1 207 ? 53.160 4.334 -50.568 1.00 48.00 207 GLU A O 1
ATOM 1597 N N . GLU A 1 208 ? 54.769 4.827 -52.054 1.00 52.22 208 GLU A N 1
ATOM 1598 C CA . GLU A 1 208 ? 54.721 6.286 -51.953 1.00 52.22 208 GLU A CA 1
ATOM 1599 C C . GLU A 1 208 ? 54.469 6.867 -53.353 1.00 52.22 208 GLU A C 1
ATOM 1601 O O . GLU A 1 208 ? 55.253 6.633 -54.273 1.00 52.22 208 GLU A O 1
ATOM 1606 N N . ASN A 1 209 ? 53.383 7.622 -53.539 1.00 52.78 209 ASN A N 1
ATOM 1607 C CA . ASN A 1 209 ? 53.110 8.306 -54.807 1.00 52.78 209 ASN A CA 1
ATOM 1608 C C . ASN A 1 209 ? 53.842 9.651 -54.834 1.00 52.78 209 ASN A C 1
ATOM 1610 O O . ASN A 1 209 ? 53.440 10.601 -54.163 1.00 52.78 209 ASN A O 1
ATOM 1614 N N . VAL A 1 210 ? 54.915 9.725 -55.621 1.00 55.28 210 VAL A N 1
ATOM 1615 C CA . VAL A 1 210 ? 55.756 10.918 -55.778 1.00 55.28 210 VAL A CA 1
ATOM 1616 C C . VAL A 1 210 ? 55.366 11.637 -57.066 1.00 55.28 210 VAL A C 1
ATOM 1618 O O . VAL A 1 210 ? 55.088 10.994 -58.075 1.00 55.28 210 VAL A O 1
ATOM 1621 N N . THR A 1 211 ? 55.342 12.971 -57.046 1.00 53.19 211 THR A N 1
ATOM 1622 C CA . THR A 1 211 ? 55.177 13.803 -58.248 1.00 53.19 211 THR A CA 1
ATOM 1623 C C . THR A 1 211 ? 56.272 14.860 -58.277 1.00 53.19 211 THR A C 1
ATOM 1625 O O . THR A 1 211 ? 56.309 15.723 -57.404 1.00 53.19 211 THR A O 1
ATOM 1628 N N . ASP A 1 212 ? 57.161 14.775 -59.267 1.00 55.78 212 ASP A N 1
ATOM 1629 C CA . ASP A 1 212 ? 58.351 15.626 -59.396 1.00 55.78 212 ASP A CA 1
ATOM 1630 C C . ASP A 1 212 ? 58.330 16.456 -60.693 1.00 55.78 212 ASP A C 1
ATOM 1632 O O . ASP A 1 212 ? 57.851 16.015 -61.745 1.00 55.78 212 ASP A O 1
ATOM 1636 N N . GLN A 1 213 ? 58.932 17.651 -60.644 1.00 52.66 213 GLN A N 1
ATOM 1637 C CA . GLN A 1 213 ? 59.287 18.436 -61.835 1.00 52.66 213 GLN A CA 1
ATOM 1638 C C . GLN A 1 213 ? 60.626 17.935 -62.400 1.00 52.66 213 GLN A C 1
ATOM 1640 O O . GLN A 1 213 ? 61.682 18.521 -62.166 1.00 52.66 213 GLN A O 1
ATOM 1645 N N . VAL A 1 214 ? 60.593 16.810 -63.121 1.00 50.91 214 VAL A N 1
ATOM 1646 C CA . VAL A 1 214 ? 61.807 16.037 -63.451 1.00 50.91 214 VAL A CA 1
ATOM 1647 C C . VAL A 1 214 ? 62.766 16.770 -64.408 1.00 50.91 214 VAL A C 1
ATOM 1649 O O . VAL A 1 214 ? 63.979 16.623 -64.270 1.00 50.91 214 VAL A O 1
ATOM 1652 N N . ALA A 1 215 ? 62.267 17.569 -65.363 1.00 53.16 215 ALA A N 1
ATOM 1653 C CA . ALA A 1 215 ? 63.102 18.438 -66.207 1.00 53.16 215 ALA A CA 1
ATOM 1654 C C . ALA A 1 215 ? 62.294 19.512 -66.961 1.00 53.16 215 ALA A C 1
ATOM 1656 O O . ALA A 1 215 ? 61.129 19.309 -67.304 1.00 53.16 215 ALA A O 1
ATOM 1657 N N . ARG A 1 216 ? 62.960 20.615 -67.337 1.00 50.69 216 ARG A N 1
ATOM 1658 C CA . ARG A 1 216 ? 62.480 21.513 -68.402 1.00 50.69 216 ARG A CA 1
ATOM 1659 C C . ARG A 1 216 ? 62.791 20.902 -69.769 1.00 50.69 216 ARG A C 1
ATOM 1661 O O . ARG A 1 216 ? 63.961 20.748 -70.117 1.00 50.69 216 ARG A O 1
ATOM 1668 N N . TRP A 1 217 ? 61.750 20.602 -70.539 1.00 57.19 217 TRP A N 1
ATOM 1669 C CA . TRP A 1 217 ? 61.843 20.178 -71.939 1.00 57.19 217 TRP A CA 1
ATOM 1670 C C . TRP A 1 217 ? 61.477 21.347 -72.858 1.00 57.19 217 TRP A C 1
ATOM 1672 O O . TRP A 1 217 ? 60.692 22.207 -72.474 1.00 57.19 217 TRP A O 1
ATOM 1682 N N . ALA A 1 218 ? 62.053 21.401 -74.061 1.00 52.44 218 ALA A N 1
ATOM 1683 C CA . ALA A 1 218 ? 61.863 22.537 -74.967 1.00 52.44 218 ALA A CA 1
ATOM 1684 C C . ALA A 1 218 ? 60.499 22.542 -75.683 1.00 52.44 218 ALA A C 1
ATOM 1686 O O . ALA A 1 218 ? 60.080 23.590 -76.168 1.00 52.44 218 ALA A O 1
ATOM 1687 N N . THR A 1 219 ? 59.819 21.391 -75.767 1.00 59.47 219 THR A N 1
ATOM 1688 C CA . THR A 1 219 ? 58.455 21.275 -76.299 1.00 59.47 219 THR A CA 1
ATOM 1689 C C . THR A 1 219 ? 57.651 20.192 -75.570 1.00 59.47 219 THR A C 1
ATOM 1691 O O . THR A 1 219 ? 58.205 19.192 -75.102 1.00 59.47 219 THR A O 1
ATOM 1694 N N . GLN A 1 220 ? 56.323 20.343 -75.566 1.00 57.47 220 GLN A N 1
ATOM 1695 C CA . GLN A 1 220 ? 55.360 19.327 -75.117 1.00 57.47 220 GLN A CA 1
ATOM 1696 C C . GLN A 1 220 ? 55.558 17.974 -75.837 1.00 57.47 220 GLN A C 1
ATOM 1698 O O . GLN A 1 220 ? 55.456 16.913 -75.220 1.00 57.47 220 GLN A O 1
ATOM 1703 N N . SER A 1 221 ? 55.918 17.999 -77.126 1.00 62.06 221 SER A N 1
ATOM 1704 C CA . SER A 1 221 ? 56.210 16.798 -77.920 1.00 62.06 221 SER A CA 1
ATOM 1705 C C . SER A 1 221 ? 57.401 15.984 -77.404 1.00 62.06 221 SER A C 1
ATOM 1707 O O . SER A 1 221 ? 57.367 14.760 -77.504 1.00 62.06 221 SER A O 1
ATOM 1709 N N . ASP A 1 222 ? 58.426 16.617 -76.826 1.00 61.66 222 ASP A N 1
ATOM 1710 C CA . ASP A 1 222 ? 59.601 15.899 -76.307 1.00 61.66 222 ASP A CA 1
ATOM 1711 C C . ASP A 1 222 ? 59.318 15.258 -74.931 1.00 61.66 222 ASP A C 1
ATOM 1713 O O . ASP A 1 222 ? 59.748 14.132 -74.657 1.00 61.66 222 ASP A O 1
ATOM 1717 N N . CYS A 1 223 ? 58.528 15.939 -74.087 1.00 59.91 223 CYS A N 1
ATOM 1718 C CA . CYS A 1 223 ? 58.053 15.430 -72.791 1.00 59.91 223 CYS A CA 1
ATOM 1719 C C . CYS A 1 223 ? 57.295 14.097 -72.948 1.00 59.91 223 CYS A C 1
ATOM 1721 O O . CYS A 1 223 ? 57.581 13.134 -72.229 1.00 59.91 223 CYS A O 1
ATOM 1723 N N . LEU A 1 224 ? 56.387 14.030 -73.932 1.00 59.66 224 LEU A N 1
ATOM 1724 C CA . LEU A 1 224 ? 55.522 12.875 -74.211 1.00 59.66 224 LEU A CA 1
ATOM 1725 C C . LEU A 1 224 ? 56.194 11.752 -75.030 1.00 59.66 224 LEU A C 1
ATOM 1727 O O . LEU A 1 224 ? 55.630 10.666 -75.146 1.00 59.66 224 LEU A O 1
ATOM 1731 N N . ALA A 1 225 ? 57.378 11.987 -75.609 1.00 56.72 225 ALA A N 1
ATOM 1732 C CA . ALA A 1 225 ? 58.063 11.027 -76.486 1.00 56.72 225 ALA A CA 1
ATOM 1733 C C . ALA A 1 225 ? 59.247 10.283 -75.833 1.00 56.72 225 ALA A C 1
ATOM 1735 O O . ALA A 1 225 ? 59.806 9.368 -76.442 1.00 56.72 225 ALA A O 1
ATOM 1736 N N . SER A 1 226 ? 59.664 10.658 -74.619 1.00 56.75 226 SER A N 1
ATOM 1737 C CA . SER A 1 226 ? 60.860 10.100 -73.970 1.00 56.75 226 SER A CA 1
ATOM 1738 C C . SER A 1 226 ? 60.561 8.851 -73.126 1.00 56.75 226 SER A C 1
ATOM 1740 O O . SER A 1 226 ? 59.952 8.927 -72.063 1.00 56.75 226 SER A O 1
ATOM 1742 N N . SER A 1 227 ? 61.054 7.688 -73.572 1.00 53.53 227 SER A N 1
ATOM 1743 C CA . SER A 1 227 ? 60.829 6.380 -72.926 1.00 53.53 227 SER A CA 1
ATOM 1744 C C . SER A 1 227 ? 61.650 6.117 -71.656 1.00 53.53 227 SER A C 1
ATOM 1746 O O . SER A 1 227 ? 61.374 5.157 -70.939 1.00 53.53 227 SER A O 1
ATOM 1748 N N . ASN A 1 228 ? 62.676 6.924 -71.376 1.00 54.22 228 ASN A N 1
ATOM 1749 C CA . ASN A 1 228 ? 63.500 6.782 -70.176 1.00 54.22 228 ASN A CA 1
ATOM 1750 C C . ASN A 1 228 ? 62.885 7.586 -69.021 1.00 54.22 228 ASN A C 1
ATOM 1752 O O . ASN A 1 228 ? 63.089 8.796 -68.911 1.00 54.22 228 ASN A O 1
ATOM 1756 N N . CYS A 1 229 ? 62.137 6.905 -68.149 1.00 51.16 229 CYS A N 1
ATOM 1757 C CA . CYS A 1 229 ? 61.659 7.474 -66.882 1.00 51.16 229 CYS A CA 1
ATOM 1758 C C . CYS A 1 229 ? 62.548 7.124 -65.674 1.00 51.16 229 CYS A C 1
ATOM 1760 O O . CYS A 1 229 ? 62.474 7.817 -64.665 1.00 51.16 229 CYS A O 1
ATOM 1762 N N . CYS A 1 230 ? 63.362 6.060 -65.742 1.00 53.31 230 CYS A N 1
ATOM 1763 C CA . CYS A 1 230 ? 63.863 5.369 -64.543 1.00 53.31 230 CYS A CA 1
ATOM 1764 C C . CYS A 1 230 ? 65.347 4.942 -64.622 1.00 53.31 230 CYS A C 1
ATOM 1766 O O . CYS A 1 230 ? 65.664 3.779 -64.398 1.00 53.31 230 CYS A O 1
ATOM 1768 N N . ASP A 1 231 ? 66.276 5.865 -64.890 1.00 47.50 231 ASP A N 1
ATOM 1769 C CA . ASP A 1 231 ? 67.722 5.548 -64.939 1.00 47.50 231 ASP A CA 1
ATOM 1770 C C . ASP A 1 231 ? 68.421 5.501 -63.548 1.00 47.50 231 ASP A C 1
ATOM 1772 O O . ASP A 1 231 ? 69.643 5.393 -63.484 1.00 47.50 231 ASP A O 1
ATOM 1776 N N . ASN A 1 232 ? 67.683 5.597 -62.425 1.00 44.78 232 ASN A N 1
ATOM 1777 C CA . ASN A 1 232 ? 68.233 5.577 -61.047 1.00 44.78 232 ASN A CA 1
ATOM 1778 C C . ASN A 1 232 ? 67.261 5.060 -59.945 1.00 44.78 232 ASN A C 1
ATOM 1780 O O . ASN A 1 232 ? 67.452 5.373 -58.770 1.00 44.78 232 ASN A O 1
ATOM 1784 N N . VAL A 1 233 ? 66.203 4.303 -60.275 1.00 50.00 233 VAL A N 1
ATOM 1785 C CA . VAL A 1 233 ? 65.215 3.813 -59.280 1.00 50.00 233 VAL A CA 1
ATOM 1786 C C . VAL A 1 233 ? 64.903 2.334 -59.520 1.00 50.00 233 VAL A C 1
ATOM 1788 O O . VAL A 1 233 ? 64.454 1.976 -60.604 1.00 50.00 233 VAL A O 1
ATOM 1791 N N . ASP A 1 234 ? 65.121 1.476 -58.515 1.00 50.41 234 ASP A N 1
ATOM 1792 C CA . ASP A 1 234 ? 65.126 0.010 -58.687 1.00 50.41 234 ASP A CA 1
ATOM 1793 C C . ASP A 1 234 ? 63.784 -0.607 -59.122 1.00 50.41 234 ASP A C 1
ATOM 1795 O O . ASP A 1 234 ? 63.780 -1.658 -59.767 1.00 50.41 234 ASP A O 1
ATOM 1799 N N . ARG A 1 235 ? 62.642 0.007 -58.769 1.00 52.62 235 ARG A N 1
ATOM 1800 C CA . ARG A 1 235 ? 61.297 -0.401 -59.223 1.00 52.62 235 ARG A CA 1
ATOM 1801 C C . ARG A 1 235 ? 60.362 0.804 -59.362 1.00 52.62 235 ARG A C 1
ATOM 1803 O O . ARG A 1 235 ? 60.152 1.539 -58.402 1.00 52.62 235 ARG A O 1
ATOM 1810 N N . CYS A 1 236 ? 59.756 0.943 -60.537 1.00 53.06 236 CYS A N 1
ATOM 1811 C CA . CYS A 1 236 ? 58.570 1.758 -60.811 1.00 53.06 236 CYS A CA 1
ATOM 1812 C C . CYS A 1 236 ? 57.612 0.884 -61.630 1.00 53.06 236 CYS A C 1
ATOM 1814 O O . CYS A 1 236 ? 58.038 0.318 -62.637 1.00 53.06 236 CYS A O 1
ATOM 1816 N N . SER A 1 237 ? 56.363 0.723 -61.185 1.00 51.19 237 SER A N 1
ATOM 1817 C CA . SER A 1 237 ? 55.350 -0.066 -61.907 1.00 51.19 237 SER A CA 1
ATOM 1818 C C . SER A 1 237 ? 54.564 0.791 -62.895 1.00 51.19 237 SER A C 1
ATOM 1820 O O . SER A 1 237 ? 54.395 0.402 -64.048 1.00 51.19 237 SER A O 1
ATOM 1822 N N . ASP A 1 238 ? 54.159 1.980 -62.451 1.00 53.19 238 ASP A N 1
ATOM 1823 C CA . ASP A 1 238 ? 53.292 2.901 -63.172 1.00 53.19 238 ASP A CA 1
ATOM 1824 C C . ASP A 1 238 ? 53.872 4.316 -63.075 1.00 53.19 238 ASP A C 1
ATOM 1826 O O . ASP A 1 238 ? 54.285 4.773 -62.005 1.00 53.19 238 ASP A O 1
ATOM 1830 N N . CYS A 1 239 ? 53.944 5.002 -64.216 1.00 50.41 239 CYS A N 1
ATOM 1831 C CA . CYS A 1 239 ? 54.455 6.363 -64.319 1.00 50.41 239 CYS A CA 1
ATOM 1832 C C . CYS A 1 239 ? 53.675 7.121 -65.395 1.00 50.41 239 CYS A C 1
ATOM 1834 O O . CYS A 1 239 ? 53.591 6.672 -66.540 1.00 50.41 239 CYS A O 1
ATOM 1836 N N . THR A 1 240 ? 53.112 8.269 -65.025 1.00 54.59 240 THR A N 1
ATOM 1837 C CA . THR A 1 240 ? 52.309 9.127 -65.903 1.00 54.59 240 THR A CA 1
ATOM 1838 C C . THR A 1 240 ? 52.956 10.500 -66.020 1.00 54.59 240 THR A C 1
ATOM 1840 O O . THR A 1 240 ? 53.328 11.112 -65.018 1.00 54.59 240 THR A O 1
ATOM 1843 N N . SER A 1 241 ? 53.101 10.984 -67.254 1.00 59.16 241 SER A N 1
ATOM 1844 C CA . SER A 1 241 ? 53.610 12.322 -67.557 1.00 59.16 241 SER A CA 1
ATOM 1845 C C . SER A 1 241 ? 52.476 13.241 -67.986 1.00 59.16 241 SER A C 1
ATOM 1847 O O . SER A 1 241 ? 51.798 12.941 -68.971 1.00 59.16 241 SER A O 1
ATOM 1849 N N . GLU A 1 242 ? 52.335 14.373 -67.309 1.00 58.00 242 GLU A N 1
ATOM 1850 C CA . GLU A 1 242 ? 51.408 15.439 -67.688 1.00 58.00 242 GLU A CA 1
ATOM 1851 C C . GLU A 1 242 ? 52.200 16.718 -67.993 1.00 58.00 242 GLU A C 1
ATOM 1853 O O . GLU A 1 242 ? 53.308 16.933 -67.491 1.00 58.00 242 GLU A O 1
ATOM 1858 N N . TRP A 1 243 ? 51.662 17.546 -68.884 1.00 59.94 243 TRP A N 1
ATOM 1859 C CA . TRP A 1 243 ? 52.275 18.806 -69.294 1.00 59.94 243 TRP A CA 1
ATOM 1860 C C . TRP A 1 243 ? 51.397 19.957 -68.819 1.00 59.94 243 TRP A C 1
ATOM 1862 O O . TRP A 1 243 ? 50.211 19.989 -69.144 1.00 59.94 243 TRP A O 1
ATOM 1872 N N . ASP A 1 244 ? 51.986 20.884 -68.071 1.00 60.62 244 ASP A N 1
ATOM 1873 C CA . ASP A 1 244 ? 51.302 22.085 -67.610 1.00 60.62 244 ASP A CA 1
ATOM 1874 C C . ASP A 1 244 ? 51.424 23.202 -68.661 1.00 60.62 244 ASP A C 1
ATOM 1876 O O . ASP A 1 244 ? 52.524 23.679 -68.963 1.00 60.62 244 ASP A O 1
ATOM 1880 N N . ASP A 1 245 ? 50.284 23.587 -69.242 1.00 56.03 245 ASP A N 1
ATOM 1881 C CA . ASP A 1 245 ? 50.183 24.646 -70.252 1.00 56.03 245 ASP A CA 1
ATOM 1882 C C . ASP A 1 245 ? 50.227 26.071 -69.650 1.00 56.03 245 ASP A C 1
ATOM 1884 O O . ASP A 1 245 ? 50.396 27.025 -70.413 1.00 56.03 245 ASP A O 1
ATOM 1888 N N . GLU A 1 246 ? 50.098 26.256 -68.325 1.00 58.50 246 GLU A N 1
ATOM 1889 C CA . GLU A 1 246 ? 50.243 27.576 -67.680 1.00 58.50 246 GLU A CA 1
ATOM 1890 C C . GLU A 1 246 ? 51.705 27.889 -67.305 1.00 58.50 246 GLU A C 1
ATOM 1892 O O . GLU A 1 246 ? 52.136 29.034 -67.461 1.00 58.50 246 GLU A O 1
ATOM 1897 N N . ASP A 1 247 ? 52.479 26.886 -66.868 1.00 56.22 247 ASP A N 1
ATOM 1898 C CA . ASP A 1 247 ? 53.867 27.051 -66.378 1.00 56.22 247 ASP A CA 1
ATOM 1899 C C . ASP A 1 247 ? 54.973 26.601 -67.374 1.00 56.22 247 ASP A C 1
ATOM 1901 O O . ASP A 1 247 ? 56.162 26.813 -67.114 1.00 56.22 247 ASP A O 1
ATOM 1905 N N . GLU A 1 248 ? 54.620 25.982 -68.512 1.00 57.88 248 GLU A N 1
ATOM 1906 C CA . GLU A 1 248 ? 55.540 25.337 -69.481 1.00 57.88 248 GLU A CA 1
ATOM 1907 C C . GLU A 1 248 ? 56.425 24.219 -68.866 1.00 57.88 248 GLU A C 1
ATOM 1909 O O . GLU A 1 248 ? 57.609 24.074 -69.201 1.00 57.88 248 GLU A O 1
ATOM 1914 N N . VAL A 1 249 ? 55.876 23.404 -67.950 1.00 56.59 249 VAL A N 1
ATOM 1915 C CA . VAL A 1 249 ? 56.629 22.341 -67.247 1.00 56.59 249 VAL A CA 1
ATOM 1916 C C . VAL A 1 249 ? 56.032 20.942 -67.450 1.00 56.59 249 VAL A C 1
ATOM 1918 O O . VAL A 1 249 ? 54.838 20.702 -67.300 1.00 56.59 249 VAL A O 1
ATOM 1921 N N . CYS A 1 250 ? 56.917 19.981 -67.729 1.00 56.72 250 CYS A N 1
ATOM 1922 C CA . CYS A 1 250 ? 56.633 18.546 -67.767 1.00 56.72 250 CYS A CA 1
ATOM 1923 C C . CYS A 1 250 ? 56.703 17.972 -66.338 1.00 56.72 250 CYS A C 1
ATOM 1925 O O . CYS A 1 250 ? 57.786 17.922 -65.744 1.00 56.72 250 CYS A O 1
ATOM 1927 N N . THR A 1 251 ? 55.572 17.534 -65.784 1.00 57.38 251 THR A N 1
ATOM 1928 C CA . THR A 1 251 ? 55.507 16.855 -64.478 1.00 57.38 251 THR A CA 1
ATOM 1929 C C . THR A 1 251 ? 55.434 15.341 -64.670 1.00 57.38 251 THR A C 1
ATOM 1931 O O . THR A 1 251 ? 54.963 14.848 -65.700 1.00 57.38 251 THR A O 1
ATOM 1934 N N . ARG A 1 252 ? 55.941 14.569 -63.701 1.00 61.22 252 ARG A N 1
ATOM 1935 C CA . ARG A 1 252 ? 55.801 13.104 -63.701 1.00 61.22 252 ARG A CA 1
ATOM 1936 C C . ARG A 1 252 ? 55.393 12.597 -62.329 1.00 61.22 252 ARG A C 1
ATOM 1938 O O . ARG A 1 252 ? 56.108 12.824 -61.354 1.00 61.22 252 ARG A O 1
ATOM 1945 N N . SER A 1 253 ? 54.286 11.864 -62.292 1.00 55.66 253 SER A N 1
ATOM 1946 C CA . SER A 1 253 ? 53.845 11.096 -61.128 1.00 55.66 253 SER A CA 1
ATOM 1947 C C . SER A 1 253 ? 54.275 9.639 -61.280 1.00 55.66 253 SER A C 1
ATOM 1949 O O . SER A 1 253 ? 54.188 9.070 -62.372 1.00 55.66 253 SER A O 1
ATOM 1951 N N . TYR A 1 254 ? 54.753 9.027 -60.199 1.00 56.72 254 TYR A N 1
ATOM 1952 C CA . TYR A 1 254 ? 55.126 7.613 -60.165 1.00 56.72 254 TYR A CA 1
ATOM 1953 C C . TYR A 1 254 ? 54.988 7.022 -58.759 1.00 56.72 254 TYR A C 1
ATOM 1955 O O . TYR A 1 254 ? 55.223 7.696 -57.752 1.00 56.72 254 TYR A O 1
ATOM 1963 N N . THR A 1 255 ? 54.641 5.737 -58.691 1.00 50.97 255 THR A N 1
ATOM 1964 C CA . THR A 1 255 ? 54.617 4.989 -57.429 1.00 50.97 255 THR A CA 1
ATOM 1965 C C . THR A 1 255 ? 56.006 4.430 -57.135 1.00 50.97 255 THR A C 1
ATOM 1967 O O . THR A 1 255 ? 56.566 3.643 -57.903 1.00 50.97 255 THR A O 1
ATOM 1970 N N . LYS A 1 256 ? 56.574 4.844 -56.005 1.00 50.69 256 LYS A N 1
ATOM 1971 C CA . LYS A 1 256 ? 57.898 4.463 -55.516 1.00 50.69 256 LYS A CA 1
ATOM 1972 C C . LYS A 1 256 ? 57.747 3.491 -54.352 1.00 50.69 256 LYS A C 1
ATOM 1974 O O . LYS A 1 256 ? 57.155 3.83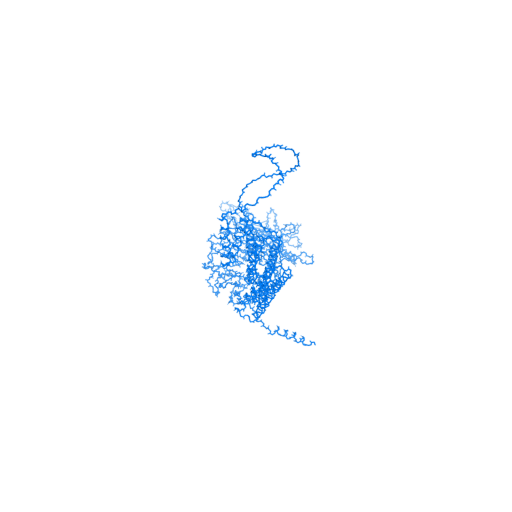0 -53.332 1.00 50.69 256 LYS A O 1
ATOM 1979 N N . ILE A 1 257 ? 58.325 2.299 -54.477 1.00 49.06 257 ILE A N 1
ATOM 1980 C CA . ILE A 1 257 ? 58.381 1.335 -53.372 1.00 49.06 257 ILE A CA 1
ATOM 1981 C C . ILE A 1 257 ? 59.618 1.640 -52.520 1.00 49.06 257 ILE A C 1
ATOM 1983 O O . ILE A 1 257 ? 60.750 1.475 -52.977 1.00 49.06 257 ILE A O 1
ATOM 1987 N N . VAL A 1 258 ? 59.413 2.074 -51.277 1.00 50.44 258 VAL A N 1
ATOM 1988 C CA . VAL A 1 258 ? 60.476 2.316 -50.292 1.00 50.44 258 VAL A CA 1
ATOM 1989 C C . VAL A 1 258 ? 60.554 1.122 -49.344 1.00 50.44 258 VAL A C 1
ATOM 1991 O O . VAL A 1 258 ? 59.691 0.949 -48.487 1.00 50.44 258 VAL A O 1
ATOM 1994 N N . CYS A 1 259 ? 61.594 0.300 -49.492 1.00 42.66 259 CYS A N 1
ATOM 1995 C CA . CYS A 1 259 ? 61.902 -0.812 -48.588 1.00 42.66 259 CYS A CA 1
ATOM 1996 C C . CYS A 1 259 ? 62.974 -0.408 -47.566 1.00 42.66 259 CYS A C 1
ATOM 1998 O O . CYS A 1 259 ? 63.941 0.270 -47.917 1.00 42.66 259 CYS A O 1
ATOM 2000 N N . GLY A 1 260 ? 62.823 -0.834 -46.308 1.00 46.19 260 GLY A N 1
ATOM 2001 C CA . GLY A 1 260 ? 63.750 -0.498 -45.224 1.00 46.19 260 GLY A CA 1
ATOM 2002 C C . GLY A 1 260 ? 64.109 -1.688 -44.335 1.00 46.19 260 GLY A C 1
ATOM 2003 O O . GLY A 1 260 ? 63.245 -2.287 -43.696 1.00 46.19 260 GLY A O 1
ATOM 2004 N N . SER A 1 261 ? 65.406 -1.991 -44.226 1.00 45.69 261 SER A N 1
ATOM 2005 C CA . SER A 1 261 ? 65.926 -2.979 -43.275 1.00 45.69 261 SER A CA 1
ATOM 2006 C C . SER A 1 261 ? 65.977 -2.397 -41.854 1.00 45.69 261 SER A C 1
ATOM 2008 O O . SER A 1 261 ? 66.698 -1.427 -41.606 1.00 45.69 261 SER A O 1
ATOM 2010 N N . THR A 1 262 ? 65.266 -2.991 -40.894 1.00 45.56 262 THR A N 1
ATOM 2011 C CA . THR A 1 262 ? 65.207 -2.503 -39.503 1.00 45.56 262 THR A CA 1
ATOM 2012 C C . THR A 1 262 ? 66.494 -2.799 -38.722 1.00 45.56 262 THR A C 1
ATOM 2014 O O . THR A 1 262 ? 66.603 -3.801 -38.010 1.00 45.56 262 THR A O 1
ATOM 2017 N N . SER A 1 263 ? 67.489 -1.917 -38.824 1.00 37.53 263 SER A N 1
ATOM 2018 C CA . SER A 1 263 ? 68.756 -2.052 -38.101 1.00 37.53 263 SER A CA 1
ATOM 2019 C C . SER A 1 263 ? 68.604 -1.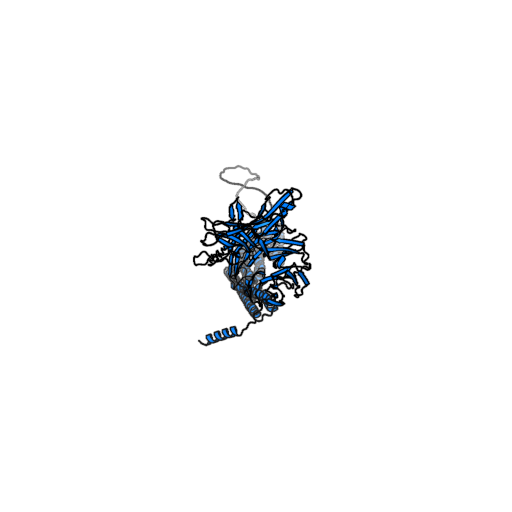763 -36.599 1.00 37.53 263 SER A C 1
ATOM 2021 O O . SER A 1 263 ? 68.575 -0.606 -36.182 1.00 37.53 263 SER A O 1
ATOM 2023 N N . GLY A 1 264 ? 68.583 -2.813 -35.772 1.00 40.44 264 GLY A N 1
ATOM 2024 C CA . GLY A 1 264 ? 68.857 -2.698 -34.332 1.00 40.44 264 GLY A CA 1
ATOM 2025 C C . GLY A 1 264 ? 67.693 -2.268 -33.430 1.00 40.44 264 GLY A C 1
ATOM 2026 O O . GLY A 1 264 ? 67.935 -1.625 -32.412 1.00 40.44 264 GLY A O 1
ATOM 2027 N N . GLY A 1 265 ? 66.447 -2.633 -33.750 1.00 42.09 265 GLY A N 1
ATOM 2028 C CA . GLY A 1 265 ? 65.310 -2.414 -32.848 1.00 42.09 265 GLY A CA 1
ATOM 2029 C C . GLY A 1 265 ? 64.161 -3.394 -33.079 1.00 42.09 265 GLY A C 1
ATOM 2030 O O . GLY A 1 265 ? 63.684 -3.537 -34.200 1.00 42.09 265 GLY A O 1
ATOM 2031 N N . THR A 1 266 ? 63.700 -4.055 -32.016 1.00 52.09 266 THR A N 1
ATOM 2032 C CA . THR A 1 266 ? 62.578 -5.005 -32.059 1.00 52.09 266 THR A CA 1
ATOM 2033 C C . THR A 1 266 ? 61.259 -4.271 -32.318 1.00 52.09 266 THR A C 1
ATOM 2035 O O . THR A 1 266 ? 60.818 -3.484 -31.479 1.00 52.09 266 THR A O 1
ATOM 2038 N N . VAL A 1 267 ? 60.612 -4.528 -33.459 1.00 48.09 267 VAL A N 1
ATOM 2039 C CA . VAL A 1 267 ? 59.325 -3.914 -33.823 1.00 48.09 267 VAL A CA 1
ATOM 2040 C C . VAL A 1 267 ? 58.393 -4.962 -34.428 1.00 48.09 267 VAL A C 1
ATOM 2042 O O . VAL A 1 267 ? 58.613 -5.435 -35.536 1.00 48.09 267 VAL A O 1
ATOM 2045 N N . GLY A 1 268 ? 57.329 -5.292 -33.700 1.00 50.97 268 GLY A N 1
ATOM 2046 C CA . GLY A 1 268 ? 56.154 -5.991 -34.211 1.00 50.97 268 GLY A CA 1
ATOM 2047 C C . GLY A 1 268 ? 54.897 -5.152 -33.986 1.00 50.97 268 GLY A C 1
ATOM 2048 O O . GLY A 1 268 ? 54.857 -4.298 -33.099 1.00 50.97 268 GLY A O 1
ATOM 2049 N N . TRP A 1 269 ? 53.861 -5.406 -34.777 1.00 54.53 269 TRP A N 1
ATOM 2050 C CA . TRP A 1 269 ? 52.562 -4.745 -34.658 1.00 54.53 269 TRP A CA 1
ATOM 2051 C C . TRP A 1 269 ? 51.546 -5.672 -33.996 1.00 54.53 269 TRP A C 1
ATOM 2053 O O . TRP A 1 269 ? 51.490 -6.863 -34.304 1.00 54.53 269 TRP A O 1
ATOM 2063 N N . VAL A 1 270 ? 50.761 -5.130 -33.067 1.00 56.31 270 VAL A N 1
ATOM 2064 C CA . VAL A 1 270 ? 49.691 -5.850 -32.372 1.00 56.31 270 VAL A CA 1
ATOM 2065 C C . VAL A 1 270 ? 48.405 -5.043 -32.473 1.00 56.31 270 VAL A C 1
ATOM 2067 O O . VAL A 1 270 ? 48.344 -3.897 -32.026 1.00 56.31 270 VAL A O 1
ATOM 2070 N N . LEU A 1 271 ? 47.363 -5.684 -33.002 1.00 63.09 271 LEU A N 1
ATOM 2071 C CA . LEU A 1 271 ? 45.998 -5.188 -32.910 1.00 63.09 271 LEU A CA 1
ATOM 2072 C C . LEU A 1 271 ? 45.570 -5.197 -31.434 1.00 63.09 271 LEU A C 1
ATOM 2074 O O . LEU A 1 271 ? 45.702 -6.210 -30.750 1.00 63.09 271 LEU A O 1
ATOM 2078 N N . VAL A 1 272 ? 45.100 -4.062 -30.930 1.00 64.94 272 VAL A N 1
ATOM 2079 C CA . VAL A 1 272 ? 44.619 -3.906 -29.556 1.00 64.94 272 VAL A CA 1
ATOM 2080 C C . VAL A 1 272 ? 43.205 -3.361 -29.582 1.00 64.94 272 VAL A C 1
ATOM 2082 O O . VAL A 1 272 ? 42.910 -2.372 -30.252 1.00 64.94 272 VAL A O 1
ATOM 2085 N N . ASP A 1 273 ? 42.358 -4.002 -28.788 1.00 66.12 273 ASP A N 1
ATOM 2086 C CA . ASP A 1 273 ? 40.985 -3.603 -28.548 1.00 66.12 273 ASP A CA 1
ATOM 2087 C C . ASP A 1 273 ? 40.907 -2.912 -27.177 1.00 66.12 273 ASP A C 1
ATOM 2089 O O . ASP A 1 273 ? 40.980 -3.551 -26.122 1.00 66.12 273 ASP A O 1
ATOM 2093 N N . GLU A 1 274 ? 40.773 -1.584 -27.165 1.00 67.00 274 GLU A N 1
ATOM 2094 C CA . GLU A 1 274 ? 40.386 -0.861 -25.950 1.00 67.00 274 GLU A CA 1
ATOM 2095 C C . GLU A 1 274 ? 38.869 -0.759 -25.854 1.00 67.00 274 GLU A C 1
ATOM 2097 O O . GLU A 1 274 ? 38.201 -0.150 -26.693 1.00 67.00 274 GLU A O 1
ATOM 2102 N N . LYS A 1 275 ? 38.341 -1.338 -24.775 1.00 68.75 275 LYS A N 1
ATOM 2103 C CA . LYS A 1 275 ? 36.946 -1.213 -24.377 1.00 68.75 275 LYS A CA 1
ATOM 2104 C C . LYS A 1 275 ? 36.811 -0.037 -23.415 1.00 68.75 275 LYS A C 1
ATOM 2106 O O . LYS A 1 275 ? 37.450 -0.018 -22.360 1.00 68.75 275 LYS A O 1
ATOM 2111 N N . GLN A 1 276 ? 35.968 0.925 -23.771 1.00 69.38 276 GLN A N 1
ATOM 2112 C CA . GLN A 1 276 ? 35.578 2.033 -22.904 1.00 69.38 276 GLN A CA 1
ATOM 2113 C C . GLN A 1 276 ? 34.073 1.941 -22.657 1.00 69.38 276 GLN A C 1
ATOM 2115 O O . GLN A 1 276 ? 33.278 2.066 -23.586 1.00 69.38 276 GLN A O 1
ATOM 2120 N N . TYR A 1 277 ? 33.688 1.697 -21.406 1.00 69.81 277 TYR A N 1
ATOM 2121 C CA . TYR A 1 277 ? 32.295 1.760 -20.972 1.00 69.81 277 TYR A CA 1
ATOM 2122 C C . TYR A 1 277 ? 32.021 3.186 -20.486 1.00 69.81 277 TYR A C 1
ATOM 2124 O O . TYR A 1 277 ? 32.352 3.539 -19.353 1.00 69.81 277 TYR A O 1
ATOM 2132 N N . ASN A 1 278 ? 31.463 4.017 -21.369 1.00 72.38 278 ASN A N 1
ATOM 2133 C CA . ASN A 1 278 ? 31.002 5.356 -21.003 1.00 72.38 278 ASN A CA 1
ATOM 2134 C C . ASN A 1 278 ? 29.716 5.240 -20.181 1.00 72.38 278 ASN A C 1
ATOM 2136 O O . ASN A 1 278 ? 28.895 4.354 -20.430 1.00 72.38 278 ASN A O 1
ATOM 2140 N N . SER A 1 279 ? 29.519 6.123 -19.206 1.00 84.56 279 SER A N 1
ATOM 2141 C CA . SER A 1 279 ? 28.278 6.215 -18.429 1.00 84.56 279 SER A CA 1
ATOM 2142 C C . SER A 1 279 ? 28.127 7.639 -17.914 1.00 84.56 279 SER A C 1
ATOM 2144 O O . SER A 1 279 ? 29.016 8.148 -17.234 1.00 84.56 279 SER A O 1
ATOM 2146 N N . SER A 1 280 ? 27.039 8.304 -18.281 1.00 89.81 280 SER A N 1
ATOM 2147 C CA . SER A 1 280 ? 26.816 9.716 -17.974 1.00 89.81 280 SER A CA 1
ATOM 2148 C C . SER A 1 280 ? 25.327 10.015 -17.854 1.00 89.81 280 SER A C 1
ATOM 2150 O O . SER A 1 280 ? 24.522 9.452 -18.592 1.00 89.81 280 SER A O 1
ATOM 2152 N N . ILE A 1 281 ? 24.975 10.984 -17.014 1.00 93.31 281 ILE A N 1
ATOM 2153 C CA . ILE A 1 281 ? 23.688 11.679 -17.113 1.00 93.31 281 ILE A CA 1
ATOM 2154 C C . ILE A 1 281 ? 23.873 12.887 -18.026 1.00 93.31 281 ILE A C 1
ATOM 2156 O O . ILE A 1 281 ? 24.827 13.652 -17.856 1.00 93.31 281 ILE A O 1
ATOM 2160 N N . ILE A 1 282 ? 22.973 13.076 -18.986 1.00 94.00 282 ILE A N 1
ATOM 2161 C CA . ILE A 1 282 ? 22.814 14.344 -19.705 1.00 94.00 282 ILE A CA 1
ATOM 2162 C C . ILE A 1 282 ? 21.452 14.950 -19.368 1.00 94.00 282 ILE A C 1
ATOM 2164 O O . ILE A 1 282 ? 20.478 14.215 -19.234 1.00 94.00 282 ILE A O 1
ATOM 2168 N N . LEU A 1 283 ? 21.394 16.277 -19.243 1.00 95.06 283 LEU A N 1
ATOM 2169 C CA . LEU A 1 283 ? 20.132 17.017 -19.138 1.00 95.06 283 LEU A CA 1
ATOM 2170 C C . LEU A 1 283 ? 19.867 17.756 -20.444 1.00 95.06 283 LEU A C 1
ATOM 2172 O O . LEU A 1 283 ? 20.715 18.544 -20.885 1.00 95.06 283 LEU A O 1
ATOM 2176 N N . LEU A 1 284 ? 18.702 17.502 -21.033 1.00 96.12 284 LEU A N 1
ATOM 2177 C CA . LEU A 1 284 ? 18.179 18.171 -22.221 1.00 96.12 284 LEU A CA 1
ATOM 2178 C C . LEU A 1 284 ? 17.049 19.119 -21.802 1.00 96.12 284 LEU A C 1
ATOM 2180 O O . LEU A 1 284 ? 16.201 18.727 -21.008 1.00 96.12 284 LEU A O 1
ATOM 2184 N N . ASP A 1 285 ? 17.048 20.352 -22.305 1.00 94.50 285 ASP A N 1
ATOM 2185 C CA . ASP A 1 285 ? 15.933 21.289 -22.092 1.00 94.50 285 ASP A CA 1
ATOM 2186 C C . ASP A 1 285 ? 14.719 20.980 -22.989 1.00 94.50 285 ASP A C 1
ATOM 2188 O O . ASP A 1 285 ? 14.774 20.092 -23.843 1.00 94.50 285 ASP A O 1
ATOM 2192 N N . SER A 1 286 ? 13.661 21.785 -22.857 1.00 93.19 286 SER A N 1
ATOM 2193 C CA . SER A 1 286 ? 12.446 21.759 -23.687 1.00 93.19 286 SER A CA 1
ATOM 2194 C C . SER A 1 286 ? 12.664 21.942 -25.201 1.00 93.19 286 SER A C 1
ATOM 2196 O O . SER A 1 286 ? 11.735 21.783 -25.985 1.00 93.19 286 SER A O 1
ATOM 2198 N N . SER A 1 287 ? 13.890 22.240 -25.650 1.00 93.06 287 SER A N 1
ATOM 2199 C CA . SER A 1 287 ? 14.284 22.307 -27.066 1.00 93.06 287 SER A CA 1
ATOM 2200 C C . SER A 1 287 ? 15.226 21.168 -27.494 1.00 93.06 287 SER A C 1
ATOM 2202 O O . SER A 1 287 ? 15.820 21.207 -28.579 1.00 93.06 287 SER A O 1
ATOM 2204 N N . GLY A 1 288 ? 15.433 20.167 -26.634 1.00 92.69 288 GLY A N 1
ATOM 2205 C CA . GLY A 1 288 ? 16.376 19.070 -26.846 1.00 92.69 288 GLY A CA 1
ATOM 2206 C C . GLY A 1 288 ? 17.851 19.492 -26.801 1.00 92.69 288 GLY A C 1
ATOM 2207 O O . GLY A 1 288 ? 18.725 18.771 -27.305 1.00 92.69 288 GLY A O 1
ATOM 2208 N N . GLN A 1 289 ? 18.179 20.664 -26.245 1.00 94.38 289 GLN A N 1
ATOM 2209 C CA . GLN A 1 289 ? 19.563 21.112 -26.089 1.00 94.38 289 GLN A CA 1
ATOM 2210 C C . GLN A 1 289 ? 20.163 20.605 -24.783 1.00 94.38 289 GLN A C 1
ATOM 2212 O O . GLN A 1 289 ? 19.680 20.895 -23.693 1.00 94.38 289 GLN A O 1
ATOM 2217 N N . GLN A 1 290 ? 21.304 19.927 -24.896 1.00 94.38 290 GLN A N 1
ATOM 2218 C CA . GLN A 1 290 ? 22.078 19.487 -23.743 1.00 94.38 290 GLN A CA 1
ATOM 2219 C C . GLN A 1 290 ? 22.632 20.686 -22.957 1.00 94.38 290 GLN A C 1
ATOM 2221 O O . GLN A 1 290 ? 23.573 21.337 -23.416 1.00 94.38 290 GLN A O 1
ATOM 2226 N N . LYS A 1 291 ? 22.093 20.948 -21.759 1.00 93.88 291 LYS A N 1
ATOM 2227 C CA . LYS A 1 291 ? 22.596 21.993 -20.848 1.00 93.88 291 LYS A CA 1
ATOM 2228 C C . LYS A 1 291 ? 23.670 21.482 -19.887 1.00 93.88 291 LYS A C 1
ATOM 2230 O O . LYS A 1 291 ? 24.598 22.216 -19.557 1.00 93.88 291 LYS A O 1
ATOM 2235 N N . LYS A 1 292 ? 23.579 20.217 -19.465 1.00 91.06 292 LYS A N 1
ATOM 2236 C CA . LYS A 1 292 ? 24.517 19.578 -18.527 1.00 91.06 292 LYS A CA 1
ATOM 2237 C C . LYS A 1 292 ? 24.902 18.185 -19.022 1.00 91.06 292 LYS A C 1
ATOM 2239 O O . LYS A 1 292 ? 24.105 17.496 -19.655 1.00 91.06 292 LYS A O 1
ATOM 2244 N N . LYS A 1 293 ? 26.125 17.770 -18.694 1.00 90.44 293 LYS A N 1
ATOM 2245 C CA . LYS A 1 293 ? 26.561 16.372 -18.680 1.00 90.44 293 LYS A CA 1
ATOM 2246 C C . LYS A 1 293 ? 27.315 16.113 -17.373 1.00 90.44 293 LYS A C 1
ATOM 2248 O O . LYS A 1 293 ? 28.089 16.966 -16.938 1.00 90.44 293 LYS A O 1
ATOM 2253 N N . ILE A 1 294 ? 27.065 14.965 -16.753 1.00 88.00 294 ILE A N 1
ATOM 2254 C CA . ILE A 1 294 ? 27.723 14.469 -15.542 1.00 88.00 294 ILE A CA 1
ATOM 2255 C C . ILE A 1 294 ? 28.235 13.069 -15.866 1.00 88.00 294 ILE A C 1
ATOM 2257 O O . ILE A 1 294 ? 27.438 12.166 -16.105 1.00 88.00 294 ILE A O 1
ATOM 2261 N N . ASP A 1 295 ? 29.553 12.892 -15.919 1.00 85.06 295 ASP A N 1
ATOM 2262 C CA . ASP A 1 295 ? 30.165 11.583 -16.147 1.00 85.06 295 ASP A CA 1
ATOM 2263 C C . ASP A 1 295 ? 30.270 10.787 -14.841 1.00 85.06 295 ASP A C 1
ATOM 2265 O O . ASP A 1 295 ? 30.776 11.282 -13.831 1.00 85.06 295 ASP A O 1
ATOM 2269 N N . LEU A 1 296 ? 29.792 9.544 -14.881 1.00 82.56 296 LEU A N 1
ATOM 2270 C CA . LEU A 1 296 ? 29.771 8.614 -13.760 1.00 82.56 296 LEU A CA 1
ATOM 2271 C C . LEU A 1 296 ? 30.948 7.649 -13.898 1.00 82.56 296 LEU A C 1
ATOM 2273 O O . LEU A 1 296 ? 31.047 6.877 -14.855 1.00 82.56 296 LEU A O 1
ATOM 2277 N N . PHE A 1 297 ? 31.855 7.696 -12.926 1.00 71.19 297 PHE A N 1
ATOM 2278 C CA . PHE A 1 297 ? 33.083 6.912 -12.916 1.00 71.19 297 PHE A CA 1
ATOM 2279 C C . PHE A 1 297 ? 33.137 6.032 -11.670 1.00 71.19 297 PHE A C 1
ATOM 2281 O O . PHE A 1 297 ? 33.020 6.540 -10.558 1.00 71.19 297 PHE A O 1
ATOM 2288 N N . ARG A 1 298 ? 33.430 4.736 -11.835 1.00 65.88 298 ARG A N 1
ATOM 2289 C CA . ARG A 1 298 ? 33.930 3.927 -10.716 1.00 65.88 298 ARG A CA 1
ATOM 2290 C C . ARG A 1 298 ? 35.349 4.383 -10.369 1.00 65.88 298 ARG A C 1
ATOM 2292 O O . ARG A 1 298 ? 36.195 4.480 -11.266 1.00 65.88 298 ARG A O 1
ATOM 2299 N N . ARG A 1 299 ? 35.607 4.614 -9.084 1.00 64.88 299 ARG A N 1
ATOM 2300 C CA . ARG A 1 299 ? 36.928 4.957 -8.539 1.00 64.88 299 ARG A CA 1
ATOM 2301 C C . ARG A 1 299 ? 37.529 3.787 -7.754 1.00 64.88 299 ARG A C 1
ATOM 2303 O O . ARG A 1 299 ? 36.814 2.847 -7.403 1.00 64.88 299 ARG A O 1
ATOM 2310 N N . ASP A 1 300 ? 38.837 3.825 -7.519 1.00 60.75 300 ASP A N 1
ATOM 2311 C CA . ASP A 1 300 ? 39.509 2.984 -6.523 1.00 60.75 300 ASP A CA 1
ATOM 2312 C C . ASP A 1 300 ? 39.683 3.712 -5.176 1.00 60.75 300 ASP A C 1
ATOM 2314 O O . ASP A 1 300 ? 39.316 4.876 -5.018 1.00 60.75 300 ASP A O 1
ATOM 2318 N N . GLU A 1 301 ? 40.261 3.013 -4.198 1.00 57.81 301 GLU A N 1
ATOM 2319 C CA . GLU A 1 301 ? 40.568 3.520 -2.849 1.00 57.81 301 GLU A CA 1
ATOM 2320 C C . GLU A 1 301 ? 41.526 4.735 -2.821 1.00 57.81 301 GLU A C 1
ATOM 2322 O O . GLU A 1 301 ? 41.704 5.351 -1.773 1.00 57.81 301 GLU A O 1
ATOM 2327 N N . ASN A 1 302 ? 42.127 5.097 -3.962 1.00 62.59 302 ASN A N 1
ATOM 2328 C CA . ASN A 1 302 ? 43.026 6.239 -4.148 1.00 62.59 302 ASN A CA 1
ATOM 2329 C C . ASN A 1 302 ? 42.394 7.330 -5.046 1.00 62.59 302 ASN A C 1
ATOM 2331 O O . ASN A 1 302 ? 43.118 8.107 -5.671 1.00 62.59 302 ASN A O 1
ATOM 2335 N N . ASP A 1 303 ? 41.057 7.374 -5.136 1.00 60.16 303 ASP A N 1
ATOM 2336 C CA . ASP A 1 303 ? 40.253 8.309 -5.948 1.00 60.16 303 ASP A CA 1
ATOM 2337 C C . ASP A 1 303 ? 40.444 8.183 -7.480 1.00 60.16 303 ASP A C 1
ATOM 2339 O O . ASP A 1 303 ? 39.965 9.004 -8.268 1.00 60.16 303 ASP A O 1
ATOM 2343 N N . LYS A 1 304 ? 41.127 7.136 -7.954 1.00 62.34 304 LYS A N 1
ATOM 2344 C CA . LYS A 1 304 ? 41.513 7.009 -9.364 1.00 62.34 304 LYS A CA 1
ATOM 2345 C C . LYS A 1 304 ? 40.433 6.314 -10.194 1.00 62.34 304 LYS A C 1
ATOM 2347 O O . LYS A 1 304 ? 39.948 5.240 -9.856 1.00 62.34 304 LYS A O 1
ATOM 2352 N N . ILE A 1 305 ? 40.103 6.909 -11.340 1.00 61.00 305 ILE A N 1
ATOM 2353 C CA . ILE A 1 305 ? 39.094 6.409 -12.288 1.00 61.00 305 ILE A CA 1
ATOM 2354 C C . ILE A 1 305 ? 39.514 5.060 -12.908 1.00 61.00 305 ILE A C 1
ATOM 2356 O O . ILE A 1 305 ? 40.596 4.940 -13.488 1.00 61.00 305 ILE A O 1
ATOM 2360 N N . LEU A 1 306 ? 38.622 4.062 -12.847 1.00 58.28 306 LEU A N 1
ATOM 2361 C CA . LEU A 1 306 ? 38.864 2.669 -13.264 1.00 58.28 306 LEU A CA 1
ATOM 2362 C C . LEU A 1 306 ? 38.375 2.303 -14.686 1.00 58.28 306 LEU A C 1
ATOM 2364 O O . LEU A 1 306 ? 38.394 1.135 -15.064 1.00 58.28 306 LEU A O 1
ATOM 2368 N N . THR A 1 307 ? 37.934 3.259 -15.509 1.00 51.56 307 THR A N 1
ATOM 2369 C CA . THR A 1 307 ? 37.141 2.988 -16.735 1.00 51.56 307 THR A CA 1
ATOM 2370 C C . THR A 1 307 ? 37.907 2.537 -17.993 1.00 51.56 307 THR A C 1
ATOM 2372 O O . THR A 1 307 ? 37.311 2.468 -19.069 1.00 51.56 307 THR A O 1
ATOM 2375 N N . LYS A 1 308 ? 39.206 2.208 -17.914 1.00 49.19 308 LYS A N 1
ATOM 2376 C CA . LYS A 1 308 ? 40.005 1.790 -19.088 1.00 49.19 308 LYS A CA 1
ATOM 2377 C C . LYS A 1 308 ? 40.408 0.318 -19.044 1.00 49.19 308 LYS A C 1
ATOM 2379 O O . LYS A 1 308 ? 41.372 -0.043 -18.371 1.00 49.19 308 LYS A O 1
ATOM 2384 N N . VAL A 1 309 ? 39.739 -0.508 -19.851 1.00 48.44 309 VAL A N 1
ATOM 2385 C CA . VAL A 1 309 ? 40.077 -1.929 -20.021 1.00 48.44 309 VAL A CA 1
ATOM 2386 C C . VAL A 1 309 ? 40.815 -2.128 -21.346 1.00 48.44 309 VAL A C 1
ATOM 2388 O O . VAL A 1 309 ? 40.229 -2.087 -22.429 1.00 48.44 309 VAL A O 1
ATOM 2391 N N . LYS A 1 310 ? 42.130 -2.350 -21.260 1.00 45.53 310 LYS A N 1
ATOM 2392 C CA . LYS A 1 310 ? 43.000 -2.601 -22.418 1.00 45.53 310 LYS A CA 1
ATOM 2393 C C . LYS A 1 310 ? 43.097 -4.104 -22.678 1.00 45.53 310 LYS A C 1
ATOM 2395 O O . LYS A 1 310 ? 43.799 -4.800 -21.940 1.00 45.53 310 LYS A O 1
ATOM 2400 N N . VAL A 1 311 ? 42.411 -4.608 -23.703 1.00 46.19 311 VAL A N 1
ATOM 2401 C CA . VAL A 1 311 ? 42.461 -6.026 -24.094 1.00 46.19 311 VAL A CA 1
ATOM 2402 C C . VAL A 1 311 ? 43.531 -6.198 -25.171 1.00 46.19 311 VAL A C 1
ATOM 2404 O O . VAL A 1 311 ? 43.379 -5.750 -26.305 1.00 46.19 311 VAL A O 1
ATOM 2407 N N . LYS A 1 312 ? 44.655 -6.830 -24.815 1.00 44.88 312 LYS A N 1
ATOM 2408 C CA . LYS A 1 312 ? 45.739 -7.118 -25.767 1.00 44.88 312 LYS A CA 1
ATOM 2409 C C . LYS A 1 312 ? 45.466 -8.427 -26.511 1.00 44.88 312 LYS A C 1
ATOM 2411 O O . LYS A 1 312 ? 45.852 -9.498 -26.048 1.00 44.88 312 LYS A O 1
ATOM 2416 N N . SER A 1 313 ? 44.829 -8.325 -27.672 1.00 44.38 313 SER A N 1
ATOM 2417 C CA . SER A 1 313 ? 44.630 -9.403 -28.645 1.00 44.38 313 SER A CA 1
ATOM 2418 C C . SER A 1 313 ? 45.910 -9.635 -29.469 1.00 44.38 313 SER A C 1
ATOM 2420 O O . SER A 1 313 ? 46.008 -9.257 -30.632 1.00 44.38 313 SER A O 1
ATOM 2422 N N . VAL A 1 314 ? 46.927 -10.269 -28.866 1.00 42.69 314 VAL A N 1
ATOM 2423 C CA . VAL A 1 314 ? 48.219 -10.538 -29.532 1.00 42.69 314 VAL A CA 1
ATOM 2424 C C . VAL A 1 314 ? 48.059 -11.568 -30.660 1.00 42.69 314 VAL A C 1
ATOM 2426 O O . VAL A 1 314 ? 48.216 -12.771 -30.455 1.00 42.69 314 VAL A O 1
ATOM 2429 N N . ILE A 1 315 ? 47.770 -11.087 -31.873 1.00 42.31 315 ILE A N 1
ATOM 2430 C CA . ILE A 1 315 ? 47.809 -11.868 -33.117 1.00 42.31 315 ILE A CA 1
ATOM 2431 C C . ILE A 1 315 ? 49.183 -11.691 -33.775 1.00 42.31 315 ILE A C 1
ATOM 2433 O O . ILE A 1 315 ? 49.336 -11.041 -34.807 1.00 42.31 315 ILE A O 1
ATOM 2437 N N . VAL A 1 316 ? 50.202 -12.303 -33.173 1.00 41.41 316 VAL A N 1
ATOM 2438 C CA . VAL A 1 316 ? 51.449 -12.612 -33.888 1.00 41.41 316 VAL A CA 1
ATOM 2439 C C . VAL A 1 316 ? 51.207 -13.870 -34.731 1.00 41.41 316 VAL A C 1
ATOM 2441 O O . VAL A 1 316 ? 50.536 -14.799 -34.275 1.00 41.41 316 VAL A O 1
ATOM 2444 N N . ARG A 1 317 ? 51.742 -13.925 -35.962 1.00 38.97 317 ARG A N 1
ATOM 2445 C CA . ARG A 1 317 ? 51.655 -15.110 -36.843 1.00 38.97 317 ARG A CA 1
ATOM 2446 C C . ARG A 1 317 ? 52.288 -16.341 -36.166 1.00 38.97 317 ARG A C 1
ATOM 2448 O O . ARG A 1 317 ? 53.484 -16.567 -36.293 1.00 38.97 317 ARG A O 1
ATOM 2455 N N . GLY A 1 318 ? 51.476 -17.148 -35.482 1.00 37.78 318 GLY A N 1
ATOM 2456 C CA . GLY A 1 318 ? 51.861 -18.462 -34.950 1.00 37.78 318 GLY A CA 1
ATOM 2457 C C . GLY A 1 318 ? 51.338 -18.785 -33.547 1.00 37.78 318 GLY A C 1
ATOM 2458 O O . GLY A 1 318 ? 51.031 -19.943 -33.281 1.00 37.78 318 GLY A O 1
ATOM 2459 N N . THR A 1 319 ? 51.190 -17.796 -32.660 1.00 39.62 319 THR A N 1
ATOM 2460 C CA . THR A 1 319 ? 50.837 -18.034 -31.245 1.00 39.62 319 THR A CA 1
ATOM 2461 C C . THR A 1 319 ? 49.930 -16.943 -30.684 1.00 39.62 319 THR A C 1
ATOM 2463 O O . THR A 1 319 ? 50.333 -15.783 -30.617 1.00 39.62 319 THR A O 1
ATOM 2466 N N . GLN A 1 320 ? 48.736 -17.323 -30.222 1.00 42.97 320 GLN A N 1
ATOM 2467 C CA . GLN A 1 320 ? 47.858 -16.443 -29.445 1.00 42.97 320 GLN A CA 1
ATOM 2468 C C . GLN A 1 320 ? 48.225 -16.497 -27.958 1.00 42.97 320 GLN A C 1
ATOM 2470 O O . GLN A 1 320 ? 48.329 -17.581 -27.384 1.00 42.97 320 GLN A O 1
ATOM 2475 N N . THR A 1 321 ? 48.336 -15.335 -27.316 1.00 43.31 321 THR A N 1
ATOM 2476 C CA . THR A 1 321 ? 48.351 -15.202 -25.852 1.00 43.31 321 THR A CA 1
ATOM 2477 C C . THR A 1 321 ? 47.387 -14.098 -25.424 1.00 43.31 321 THR A C 1
ATOM 2479 O O . THR A 1 321 ? 47.524 -12.938 -25.808 1.00 43.31 321 THR A O 1
ATOM 2482 N N . THR A 1 322 ? 46.373 -14.466 -24.639 1.00 45.53 322 THR A N 1
ATOM 2483 C CA . THR A 1 322 ? 45.300 -13.568 -24.189 1.00 45.53 322 THR A CA 1
ATOM 2484 C C . THR A 1 322 ? 45.464 -13.228 -22.711 1.00 45.53 322 THR A C 1
ATOM 2486 O O . THR A 1 322 ? 45.159 -14.050 -21.846 1.00 45.53 322 THR A O 1
ATOM 2489 N N . ASN A 1 323 ? 45.895 -12.002 -22.412 1.00 41.50 323 ASN A N 1
ATOM 2490 C CA . ASN A 1 323 ? 45.878 -11.483 -21.044 1.00 41.50 323 ASN A CA 1
ATOM 2491 C C . ASN A 1 323 ? 44.521 -10.828 -20.759 1.00 41.50 323 ASN A C 1
ATOM 2493 O O . ASN A 1 323 ? 44.207 -9.776 -21.318 1.00 41.50 323 ASN A O 1
ATOM 2497 N N . PHE A 1 324 ? 43.736 -11.439 -19.872 1.00 41.72 324 PHE A N 1
ATOM 2498 C CA . PHE A 1 324 ? 42.463 -10.890 -19.412 1.00 41.72 324 PHE A CA 1
ATOM 2499 C C . PHE A 1 324 ? 42.696 -9.816 -18.342 1.00 41.72 324 PHE A C 1
ATOM 2501 O O . PHE A 1 324 ? 43.137 -10.119 -17.237 1.00 41.72 324 PHE A O 1
ATOM 2508 N N . ASN A 1 325 ? 42.356 -8.568 -18.665 1.00 44.97 325 ASN A N 1
ATOM 2509 C CA . ASN A 1 325 ? 42.046 -7.551 -17.660 1.00 44.97 325 ASN A CA 1
ATOM 2510 C C . ASN A 1 325 ? 40.548 -7.646 -17.337 1.00 44.97 325 ASN A C 1
ATOM 2512 O O . ASN A 1 325 ? 39.744 -7.877 -18.241 1.00 44.97 325 ASN A O 1
ATOM 2516 N N . THR A 1 326 ? 40.166 -7.479 -16.072 1.00 49.03 326 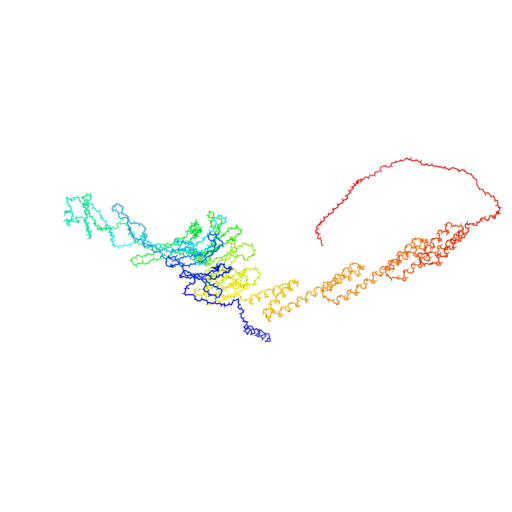THR A N 1
ATOM 2517 C CA . THR A 1 326 ? 38.764 -7.555 -15.638 1.00 49.03 326 THR A CA 1
ATOM 2518 C C . THR A 1 326 ? 37.932 -6.422 -16.243 1.00 49.03 326 THR A C 1
ATOM 2520 O O . THR A 1 326 ? 38.277 -5.247 -16.123 1.00 49.03 326 THR A O 1
ATOM 2523 N N . GLU A 1 327 ? 36.823 -6.766 -16.902 1.00 54.25 327 GLU A N 1
ATOM 2524 C CA . GLU A 1 327 ? 35.905 -5.775 -17.469 1.00 54.25 327 GLU A CA 1
ATOM 2525 C C . GLU A 1 327 ? 34.996 -5.179 -16.387 1.00 54.25 327 GLU A C 1
ATOM 2527 O O . GLU A 1 327 ? 34.312 -5.907 -15.672 1.00 54.25 327 GLU A O 1
ATOM 2532 N N . VAL A 1 328 ? 34.975 -3.846 -16.283 1.00 60.69 328 VAL A N 1
ATOM 2533 C CA . VAL A 1 328 ? 34.077 -3.101 -15.389 1.00 60.69 328 VAL A CA 1
ATOM 2534 C C . VAL A 1 328 ? 32.999 -2.418 -16.232 1.00 60.69 328 VAL A C 1
ATOM 2536 O O . VAL A 1 328 ? 33.202 -1.328 -16.764 1.00 60.69 328 VAL A O 1
ATOM 2539 N N . ASP A 1 329 ? 31.851 -3.080 -16.355 1.00 69.88 329 ASP A N 1
ATOM 2540 C CA . ASP A 1 329 ? 30.689 -2.608 -17.114 1.00 69.88 329 ASP A CA 1
ATOM 2541 C C . ASP A 1 329 ? 29.851 -1.607 -16.293 1.00 69.88 329 ASP A C 1
ATOM 2543 O O . ASP A 1 329 ? 28.997 -2.008 -15.504 1.00 69.88 329 ASP A O 1
ATOM 2547 N N . ASN A 1 330 ? 30.089 -0.300 -16.454 1.00 75.38 330 ASN A N 1
ATOM 2548 C CA . ASN A 1 330 ? 29.402 0.751 -15.680 1.00 75.38 330 ASN A CA 1
ATOM 2549 C C . ASN A 1 330 ? 28.019 1.168 -16.227 1.00 75.38 330 ASN A C 1
ATOM 2551 O O . ASN A 1 330 ? 27.422 2.098 -15.690 1.00 75.38 330 ASN A O 1
ATOM 2555 N N . ARG A 1 331 ? 27.515 0.533 -17.298 1.00 84.00 331 ARG A N 1
ATOM 2556 C CA . ARG A 1 331 ? 26.323 1.002 -18.029 1.00 84.00 331 ARG A CA 1
ATOM 2557 C C . ARG A 1 331 ? 25.125 1.245 -17.113 1.00 84.00 331 ARG A C 1
ATOM 2559 O O . ARG A 1 331 ? 24.761 0.393 -16.304 1.00 84.00 331 ARG A O 1
ATOM 2566 N N . ILE A 1 332 ? 24.486 2.396 -17.308 1.00 90.69 332 ILE A N 1
ATOM 2567 C CA . ILE A 1 332 ? 23.242 2.767 -16.629 1.00 90.69 332 ILE A CA 1
ATOM 2568 C C . ILE A 1 332 ? 22.146 1.754 -16.996 1.00 90.69 332 ILE A C 1
ATOM 2570 O O . ILE A 1 332 ? 22.093 1.261 -18.127 1.00 90.69 332 ILE A O 1
ATOM 2574 N N . ARG A 1 333 ? 21.308 1.414 -16.016 1.00 90.44 333 ARG A N 1
ATOM 2575 C CA . ARG A 1 333 ? 20.230 0.420 -16.123 1.00 90.44 333 ARG A CA 1
ATOM 2576 C C . ARG A 1 333 ? 18.853 0.983 -15.821 1.00 90.44 333 ARG A C 1
ATOM 2578 O O . ARG A 1 333 ? 17.917 0.623 -16.515 1.00 90.44 333 ARG A O 1
ATOM 2585 N N . SER A 1 334 ? 18.768 1.862 -14.831 1.00 93.25 334 SER A N 1
ATOM 2586 C CA . SER A 1 334 ? 17.545 2.543 -14.418 1.00 93.25 334 SER A CA 1
ATOM 2587 C C . SER A 1 334 ? 17.925 3.924 -13.902 1.00 93.25 334 SER A C 1
ATOM 2589 O O . SER A 1 334 ? 19.010 4.098 -13.333 1.00 93.25 334 SER A O 1
ATOM 2591 N N . ILE A 1 335 ? 17.034 4.882 -14.106 1.00 95.69 335 ILE A N 1
ATOM 2592 C CA . ILE A 1 335 ? 17.028 6.186 -13.444 1.00 95.69 335 ILE A CA 1
ATOM 2593 C C . ILE A 1 335 ? 15.691 6.299 -12.703 1.00 95.69 335 ILE A C 1
ATOM 2595 O O . ILE A 1 335 ? 14.755 5.581 -13.053 1.00 95.69 335 ILE A O 1
ATOM 2599 N N . PHE A 1 336 ? 15.647 7.119 -11.656 1.00 95.88 336 PHE A N 1
ATOM 2600 C CA . PHE A 1 336 ? 14.404 7.595 -11.053 1.00 95.88 336 PHE A CA 1
ATOM 2601 C C . PHE A 1 336 ? 14.617 9.001 -10.473 1.00 95.88 336 PHE A C 1
ATOM 2603 O O . PHE A 1 336 ? 15.605 9.208 -9.762 1.00 95.88 336 PHE A O 1
ATOM 2610 N N . SER A 1 337 ? 13.735 9.954 -10.757 1.00 94.06 337 SER A N 1
ATOM 2611 C CA . SER A 1 337 ? 13.713 11.293 -10.155 1.00 94.06 337 SER A CA 1
ATOM 2612 C C . SER A 1 337 ? 12.692 11.378 -9.015 1.00 94.06 337 SER A C 1
ATOM 2614 O O . SER A 1 337 ? 11.543 10.963 -9.145 1.00 94.06 337 SER A O 1
ATOM 2616 N N . ALA A 1 338 ? 13.112 11.910 -7.863 1.00 93.88 338 ALA A N 1
ATOM 2617 C CA . ALA A 1 338 ? 12.204 12.303 -6.782 1.00 93.88 338 ALA A CA 1
ATOM 2618 C C . ALA A 1 338 ? 12.904 13.213 -5.763 1.00 93.88 338 ALA A C 1
ATOM 2620 O O . ALA A 1 338 ? 14.103 13.069 -5.530 1.00 93.88 338 ALA A O 1
ATOM 2621 N N . ASP A 1 339 ? 12.166 14.101 -5.090 1.00 92.88 339 ASP A N 1
ATOM 2622 C CA . ASP A 1 339 ? 12.651 14.767 -3.869 1.00 92.88 339 ASP A CA 1
ATOM 2623 C C . ASP A 1 339 ? 12.673 13.747 -2.718 1.00 92.88 339 ASP A C 1
ATOM 2625 O O . ASP A 1 339 ? 11.685 13.558 -2.005 1.00 92.88 339 ASP A O 1
ATOM 2629 N N . ILE A 1 340 ? 13.795 13.033 -2.567 1.00 94.00 340 ILE A N 1
ATOM 2630 C CA . ILE A 1 340 ? 13.940 12.004 -1.526 1.00 94.00 340 ILE A CA 1
ATOM 2631 C C . ILE A 1 340 ? 14.176 12.615 -0.140 1.00 94.00 340 ILE A C 1
ATOM 2633 O O . ILE A 1 340 ? 13.983 11.933 0.868 1.00 94.00 340 ILE A O 1
ATOM 2637 N N . ASN A 1 341 ? 14.632 13.874 -0.079 1.00 91.00 341 ASN A N 1
ATOM 2638 C CA . ASN A 1 341 ? 15.219 14.479 1.119 1.00 91.00 341 ASN A CA 1
ATOM 2639 C C . ASN A 1 341 ? 14.358 15.585 1.772 1.00 91.00 341 ASN A C 1
ATOM 2641 O O . ASN A 1 341 ? 14.558 15.881 2.955 1.00 91.00 341 ASN A O 1
ATOM 2645 N N . GLN A 1 342 ? 13.359 16.092 1.042 1.00 90.94 342 GLN A N 1
ATOM 2646 C CA . GLN A 1 342 ? 12.444 17.202 1.343 1.00 90.94 342 GLN A CA 1
ATOM 2647 C C . GLN A 1 342 ? 13.025 18.628 1.214 1.00 90.94 342 GLN A C 1
ATOM 2649 O O . GLN A 1 342 ? 12.518 19.559 1.855 1.00 90.94 342 GLN A O 1
ATOM 2654 N N . ASP A 1 343 ? 14.053 18.854 0.383 1.00 89.12 343 ASP A N 1
ATOM 2655 C CA . ASP A 1 343 ? 14.572 20.215 0.115 1.00 89.12 343 ASP A CA 1
ATOM 2656 C C . ASP A 1 343 ? 13.874 20.958 -1.042 1.00 89.12 343 ASP A C 1
ATOM 2658 O O . ASP A 1 343 ? 14.100 22.164 -1.229 1.00 89.12 343 ASP A O 1
ATOM 2662 N N . LYS A 1 344 ? 12.933 20.285 -1.722 1.00 86.25 344 LYS A N 1
ATOM 2663 C CA . LYS A 1 344 ? 12.180 20.713 -2.915 1.00 86.25 344 LYS A CA 1
ATOM 2664 C C . LYS A 1 344 ? 12.944 20.673 -4.234 1.00 86.25 344 LYS A C 1
ATOM 2666 O O . LYS A 1 344 ? 12.406 21.162 -5.226 1.00 86.25 344 LYS A O 1
ATOM 2671 N N . ALA A 1 345 ? 14.154 20.129 -4.283 1.00 88.06 345 ALA A N 1
ATOM 2672 C CA . ALA A 1 345 ? 14.737 19.637 -5.524 1.00 88.06 345 ALA A CA 1
ATOM 2673 C C . ALA A 1 345 ? 14.568 18.125 -5.641 1.00 88.06 345 ALA A C 1
ATOM 2675 O O . ALA A 1 345 ? 14.580 17.401 -4.655 1.00 88.06 345 ALA A O 1
ATOM 2676 N N . GLU A 1 346 ? 14.474 17.650 -6.875 1.00 91.00 346 GLU A N 1
ATOM 2677 C CA . GLU A 1 346 ? 14.541 16.225 -7.156 1.00 91.00 346 GLU A CA 1
ATOM 2678 C C . GLU A 1 346 ? 16.003 15.743 -7.141 1.00 91.00 346 GLU A C 1
ATOM 2680 O O . GLU A 1 346 ? 16.910 16.374 -7.700 1.00 91.00 346 GLU A O 1
ATOM 2685 N N . GLU A 1 347 ? 16.237 14.587 -6.530 1.00 93.00 347 GLU A N 1
ATOM 2686 C CA . GLU A 1 347 ? 17.443 13.791 -6.704 1.00 93.00 347 GLU A CA 1
ATOM 2687 C C . GLU A 1 347 ? 17.266 12.846 -7.897 1.00 93.00 347 GLU A C 1
ATOM 2689 O O . GLU A 1 347 ? 16.338 12.041 -7.931 1.00 93.00 347 GLU A O 1
ATOM 2694 N N . ILE A 1 348 ? 18.208 12.874 -8.846 1.00 95.25 348 ILE A N 1
ATOM 2695 C CA . ILE A 1 348 ? 18.331 11.806 -9.846 1.00 95.25 348 ILE A CA 1
ATOM 2696 C C . ILE A 1 348 ? 19.039 10.623 -9.190 1.00 95.25 348 ILE A C 1
ATOM 2698 O O . ILE A 1 348 ? 20.247 10.673 -8.925 1.00 95.25 348 ILE A O 1
ATOM 2702 N N . LEU A 1 349 ? 18.293 9.548 -8.973 1.00 96.25 349 LEU A N 1
ATOM 2703 C CA . LEU A 1 349 ? 18.813 8.238 -8.613 1.00 96.25 349 LEU A CA 1
ATOM 2704 C C . LEU A 1 349 ? 19.276 7.508 -9.875 1.00 96.25 349 LEU A C 1
ATOM 2706 O O . LEU A 1 349 ? 18.590 7.514 -10.895 1.00 96.25 349 LEU A O 1
ATOM 2710 N N . VAL A 1 350 ? 20.442 6.862 -9.822 1.00 94.62 350 VAL A N 1
ATOM 2711 C CA . VAL A 1 350 ? 21.024 6.163 -10.979 1.00 94.62 350 VAL A CA 1
ATOM 2712 C C . VAL A 1 350 ? 21.534 4.787 -10.575 1.00 94.62 350 VAL A C 1
ATOM 2714 O O . VAL A 1 350 ? 22.420 4.683 -9.730 1.00 94.62 350 VAL A O 1
ATOM 2717 N N . ALA A 1 351 ? 21.029 3.743 -11.231 1.00 92.44 351 ALA A N 1
ATOM 2718 C CA . ALA A 1 351 ? 21.470 2.357 -11.079 1.00 92.44 351 ALA A CA 1
ATOM 2719 C C . ALA A 1 351 ? 22.400 1.924 -12.225 1.00 92.44 351 ALA A C 1
ATOM 2721 O O . ALA A 1 351 ? 22.086 2.152 -13.399 1.00 92.44 351 ALA A O 1
ATOM 2722 N N . SER A 1 352 ? 23.510 1.247 -11.909 1.00 88.56 352 SER A N 1
ATOM 2723 C CA . SER A 1 352 ? 24.483 0.750 -12.896 1.00 88.56 352 SER A CA 1
ATOM 2724 C C . SER A 1 352 ? 24.623 -0.781 -12.937 1.00 88.56 352 SER A C 1
ATOM 2726 O O . SER A 1 352 ? 24.301 -1.512 -11.996 1.00 88.56 352 SER A O 1
ATOM 2728 N N . SER A 1 353 ? 25.211 -1.290 -14.023 1.00 83.69 353 SER A N 1
ATOM 2729 C CA . SER A 1 353 ? 25.552 -2.709 -14.174 1.00 83.69 353 SER A CA 1
ATOM 2730 C C . SER A 1 353 ? 26.793 -3.193 -13.418 1.00 83.69 353 SER A C 1
ATOM 2732 O O . SER A 1 353 ? 27.097 -4.379 -13.500 1.00 83.69 353 SER A O 1
ATOM 2734 N N . ASN A 1 354 ? 27.493 -2.333 -12.674 1.00 76.62 354 ASN A N 1
ATOM 2735 C CA . ASN A 1 354 ? 28.601 -2.730 -11.795 1.00 76.62 354 ASN A CA 1
ATOM 2736 C C . ASN A 1 354 ? 28.271 -2.499 -10.313 1.00 76.62 354 ASN A C 1
ATOM 2738 O O . ASN A 1 354 ? 29.172 -2.201 -9.533 1.00 76.62 354 ASN A O 1
ATOM 2742 N N . GLY A 1 355 ? 26.996 -2.610 -9.934 1.00 80.88 355 GLY A N 1
ATOM 2743 C CA . GLY A 1 355 ? 26.561 -2.515 -8.542 1.00 80.88 355 GLY A CA 1
ATOM 2744 C C . GLY A 1 355 ? 26.628 -1.113 -7.938 1.00 80.88 355 GLY A C 1
ATOM 2745 O O . GLY A 1 355 ? 26.518 -0.993 -6.724 1.00 80.88 355 GLY A O 1
ATOM 2746 N N . LEU A 1 356 ? 26.831 -0.054 -8.726 1.00 85.06 356 LEU A N 1
ATOM 2747 C CA . LEU A 1 356 ? 26.853 1.310 -8.200 1.00 85.06 356 LEU A CA 1
ATOM 2748 C C . LEU A 1 356 ? 25.449 1.917 -8.204 1.00 85.06 356 LEU A C 1
ATOM 2750 O O . LEU A 1 356 ? 24.684 1.764 -9.161 1.00 85.06 356 LEU A O 1
ATOM 2754 N N . ILE A 1 357 ? 25.153 2.641 -7.128 1.00 90.69 357 ILE A N 1
ATOM 2755 C CA . ILE A 1 357 ? 24.046 3.592 -7.051 1.00 90.69 357 ILE A CA 1
ATOM 2756 C C . ILE A 1 357 ? 24.629 4.983 -6.839 1.00 90.69 357 ILE A C 1
ATOM 2758 O O . ILE A 1 357 ? 25.535 5.155 -6.024 1.00 90.69 357 ILE A O 1
ATOM 2762 N N . TYR A 1 358 ? 24.070 5.968 -7.533 1.00 91.31 358 TYR A N 1
ATOM 2763 C CA . TYR A 1 358 ? 24.341 7.386 -7.315 1.00 91.31 358 TYR A CA 1
ATOM 2764 C C . TYR A 1 358 ? 23.042 8.119 -6.977 1.00 91.31 358 TYR A C 1
ATOM 2766 O O . TYR A 1 358 ? 22.008 7.818 -7.571 1.00 91.31 358 TYR A O 1
ATOM 2774 N N . SER A 1 359 ? 23.120 9.113 -6.093 1.00 93.69 359 SER A N 1
ATOM 2775 C CA . SER A 1 359 ? 22.100 10.155 -5.927 1.00 93.69 359 SER A CA 1
ATOM 2776 C C . SER A 1 359 ? 22.682 11.510 -6.336 1.00 93.69 359 SER A C 1
ATOM 2778 O O . SER A 1 359 ? 23.814 11.838 -5.965 1.00 93.69 359 SER A O 1
ATOM 2780 N N . ILE A 1 360 ? 21.948 12.286 -7.138 1.00 92.62 360 ILE A N 1
ATOM 2781 C CA . ILE A 1 360 ? 22.410 13.541 -7.750 1.00 92.62 360 ILE A CA 1
ATOM 2782 C C . ILE A 1 360 ? 21.335 14.623 -7.586 1.00 92.62 360 ILE A C 1
ATOM 2784 O O . ILE A 1 360 ? 20.394 14.678 -8.373 1.00 92.62 360 ILE A O 1
ATOM 2788 N N . SER A 1 361 ? 21.502 15.521 -6.613 1.00 90.31 361 SER A N 1
ATOM 2789 C CA . SER A 1 361 ? 20.558 16.623 -6.374 1.00 90.31 361 SER A CA 1
ATOM 2790 C C . SER A 1 361 ? 20.531 17.617 -7.536 1.00 90.31 361 SER A C 1
ATOM 2792 O O . SER A 1 361 ? 21.577 18.157 -7.929 1.00 90.31 361 SER A O 1
ATOM 2794 N N . ALA A 1 362 ? 19.339 17.888 -8.067 1.00 87.19 362 ALA A N 1
ATOM 2795 C CA . ALA A 1 362 ? 19.112 18.738 -9.233 1.00 87.19 362 ALA A CA 1
ATOM 2796 C C . ALA A 1 362 ? 18.726 20.192 -8.895 1.00 87.19 362 ALA A C 1
ATOM 2798 O O . ALA A 1 362 ? 18.264 20.922 -9.767 1.00 87.19 362 ALA A O 1
ATOM 2799 N N . TYR A 1 363 ? 18.979 20.666 -7.666 1.00 85.88 363 TYR A N 1
ATOM 2800 C CA . TYR A 1 363 ? 18.569 22.002 -7.187 1.00 85.88 363 TYR A CA 1
ATOM 2801 C C . TYR A 1 363 ? 18.930 23.195 -8.110 1.00 85.88 363 TYR A C 1
ATOM 2803 O O . TYR A 1 363 ? 18.301 24.251 -8.043 1.00 85.88 363 TYR A O 1
ATOM 2811 N N . ASN A 1 364 ? 19.972 23.069 -8.940 1.00 86.88 364 ASN A N 1
ATOM 2812 C CA . ASN A 1 364 ? 20.188 23.854 -10.169 1.00 86.88 364 ASN A CA 1
ATOM 2813 C C . ASN A 1 364 ? 21.359 23.273 -10.976 1.00 86.88 364 ASN A C 1
ATOM 2815 O O . ASN A 1 364 ? 22.286 22.681 -10.412 1.00 86.88 364 ASN A O 1
ATOM 2819 N N . LEU A 1 365 ? 21.391 23.557 -12.279 1.00 85.31 365 LEU A N 1
ATOM 2820 C CA . LEU A 1 365 ? 22.414 23.124 -13.237 1.00 85.31 365 LEU A CA 1
ATOM 2821 C C . LEU A 1 365 ? 23.852 23.469 -12.810 1.00 85.31 365 LEU A C 1
ATOM 2823 O O . LEU A 1 365 ? 24.792 22.770 -13.199 1.00 85.31 365 LEU A O 1
ATOM 2827 N N . THR A 1 366 ? 24.057 24.524 -12.014 1.00 84.56 366 THR A N 1
ATOM 2828 C CA . THR A 1 366 ? 25.398 24.955 -11.583 1.00 84.56 366 THR A CA 1
ATOM 2829 C C . THR A 1 366 ? 25.915 24.123 -10.408 1.00 84.56 366 THR A C 1
ATOM 2831 O O . THR A 1 366 ? 27.050 23.648 -10.463 1.00 84.56 366 THR A O 1
ATOM 2834 N N . SER A 1 367 ? 25.101 23.897 -9.369 1.00 82.44 367 SER A N 1
ATOM 2835 C CA . SER A 1 367 ? 25.499 23.122 -8.181 1.00 82.44 367 SER A CA 1
ATOM 2836 C C . SER A 1 367 ? 25.295 21.609 -8.301 1.00 82.44 367 SER A C 1
ATOM 2838 O O . SER A 1 367 ? 25.845 20.880 -7.477 1.00 82.44 367 SER A O 1
ATOM 2840 N N . MET A 1 368 ? 24.540 21.142 -9.304 1.00 84.81 368 MET A N 1
ATOM 2841 C CA . MET A 1 368 ? 24.231 19.726 -9.537 1.00 84.81 368 MET A CA 1
ATOM 2842 C C . MET A 1 368 ? 25.489 18.842 -9.555 1.00 84.81 368 MET A C 1
ATOM 2844 O O . MET A 1 368 ? 26.401 19.055 -10.369 1.00 84.81 368 MET A O 1
ATOM 2848 N N . ARG A 1 369 ? 25.508 17.855 -8.652 1.00 79.94 369 ARG A N 1
ATOM 2849 C CA . ARG A 1 369 ? 26.615 16.927 -8.361 1.00 79.94 369 ARG A CA 1
ATOM 2850 C C . ARG A 1 369 ? 26.085 15.667 -7.668 1.00 79.94 369 ARG A C 1
ATOM 2852 O O . ARG A 1 369 ? 25.004 15.710 -7.089 1.00 79.94 369 ARG A O 1
ATOM 2859 N N . VAL A 1 370 ? 26.882 14.597 -7.652 1.00 85.44 370 VAL A N 1
ATOM 2860 C CA . VAL A 1 370 ? 26.634 13.436 -6.778 1.00 85.44 370 VAL A CA 1
ATOM 2861 C C . VAL A 1 370 ? 26.616 13.902 -5.314 1.00 85.44 370 VAL A C 1
ATOM 2863 O O . VAL A 1 370 ? 27.530 14.608 -4.879 1.00 85.44 370 VAL A O 1
ATOM 2866 N N . VAL A 1 371 ? 25.564 13.539 -4.580 1.00 87.44 371 VAL A N 1
ATOM 2867 C CA . VAL A 1 371 ? 25.383 13.803 -3.141 1.00 87.44 371 VAL A CA 1
ATOM 2868 C C . VAL A 1 371 ? 25.976 12.654 -2.335 1.00 87.44 371 VAL A C 1
ATOM 2870 O O . VAL A 1 371 ? 26.794 12.882 -1.446 1.00 87.44 371 VAL A O 1
ATOM 2873 N N . TRP A 1 372 ? 25.607 11.428 -2.704 1.00 90.31 372 TRP A N 1
ATOM 2874 C CA . TRP A 1 372 ? 26.155 10.184 -2.182 1.00 90.31 372 TRP A CA 1
ATOM 2875 C C . TRP A 1 372 ? 26.220 9.121 -3.286 1.00 90.31 372 TRP A C 1
ATOM 2877 O O . TRP A 1 372 ? 25.489 9.179 -4.278 1.00 90.31 372 TRP A O 1
ATOM 2887 N N . GLU A 1 373 ? 27.108 8.147 -3.104 1.00 88.31 373 GLU A N 1
ATOM 2888 C CA . GLU A 1 373 ? 27.214 6.945 -3.931 1.00 88.31 373 GLU A CA 1
ATOM 2889 C C . GLU A 1 373 ? 27.309 5.705 -3.031 1.00 88.31 373 GLU A C 1
ATOM 2891 O O . GLU A 1 373 ? 27.808 5.790 -1.907 1.00 88.31 373 GLU A O 1
ATOM 2896 N N . GLN A 1 374 ? 26.815 4.561 -3.505 1.00 84.50 374 GLN A N 1
ATOM 2897 C CA . GLN A 1 374 ? 26.883 3.281 -2.796 1.00 84.50 374 GLN A CA 1
ATOM 2898 C C . GLN A 1 374 ? 27.391 2.165 -3.707 1.00 84.50 374 GLN A C 1
ATOM 2900 O O . GLN A 1 374 ? 27.051 2.109 -4.889 1.00 84.50 374 GLN A O 1
ATOM 2905 N N . VAL A 1 375 ? 28.196 1.260 -3.139 1.00 78.56 375 VAL A N 1
ATOM 2906 C CA . VAL A 1 375 ? 28.822 0.135 -3.853 1.00 78.56 375 VAL A CA 1
ATOM 2907 C C . VAL A 1 375 ? 28.212 -1.180 -3.386 1.00 78.56 375 VAL A C 1
ATOM 2909 O O . VAL A 1 375 ? 28.389 -1.586 -2.239 1.00 78.56 375 VAL A O 1
ATOM 2912 N N . LEU A 1 376 ? 27.497 -1.860 -4.278 1.00 72.69 376 LEU A N 1
ATOM 2913 C CA . LEU A 1 376 ? 26.702 -3.041 -3.964 1.00 72.69 376 LEU A CA 1
ATOM 2914 C C . LEU A 1 376 ? 27.322 -4.310 -4.557 1.00 72.69 376 LEU A C 1
ATOM 2916 O O . LEU A 1 376 ? 27.224 -4.599 -5.748 1.00 72.69 376 LEU A O 1
ATOM 2920 N N . GLY A 1 377 ? 27.928 -5.096 -3.677 1.00 62.38 377 GLY A N 1
ATOM 2921 C CA . GLY A 1 377 ? 28.342 -6.476 -3.909 1.00 62.38 377 GLY A CA 1
ATOM 2922 C C . GLY A 1 377 ? 28.793 -7.083 -2.584 1.00 62.38 377 GLY A C 1
ATOM 2923 O O . GLY A 1 377 ? 29.310 -6.363 -1.726 1.00 62.38 377 GLY A O 1
ATOM 2924 N N . ASP A 1 378 ? 28.577 -8.382 -2.379 1.00 50.47 378 ASP A N 1
ATOM 2925 C CA . ASP A 1 378 ? 29.083 -9.049 -1.175 1.00 50.47 378 ASP A CA 1
ATOM 2926 C C . ASP A 1 378 ? 30.605 -9.229 -1.291 1.00 50.47 378 ASP A C 1
ATOM 2928 O O . ASP A 1 378 ? 31.123 -9.790 -2.261 1.00 50.47 378 ASP A O 1
ATOM 2932 N N . SER A 1 379 ? 31.344 -8.787 -0.273 1.00 47.34 379 SER A N 1
ATOM 2933 C CA . SER A 1 379 ? 32.766 -9.101 -0.139 1.00 47.34 379 SER A CA 1
ATOM 2934 C C . SER A 1 379 ? 32.916 -10.583 0.216 1.00 47.34 379 SER A C 1
ATOM 2936 O O . SER A 1 379 ? 32.848 -10.954 1.391 1.00 47.34 379 SER A O 1
ATOM 2938 N N . GLY A 1 380 ? 33.081 -11.429 -0.805 1.00 42.91 380 GLY A N 1
ATOM 2939 C CA . GLY A 1 380 ? 33.258 -12.873 -0.647 1.00 42.91 380 GLY A CA 1
ATOM 2940 C C . GLY A 1 380 ? 34.336 -13.214 0.387 1.00 42.91 380 GLY A C 1
ATOM 2941 O O . GLY A 1 380 ? 35.401 -12.597 0.420 1.00 42.91 380 GLY A O 1
ATOM 2942 N N . THR A 1 381 ? 34.060 -14.208 1.231 1.00 41.03 381 THR A N 1
ATOM 2943 C CA . THR A 1 381 ? 34.823 -14.540 2.452 1.00 41.03 381 THR A CA 1
ATOM 2944 C C . THR A 1 381 ? 36.277 -14.967 2.235 1.00 41.03 381 THR A C 1
ATOM 2946 O O . THR A 1 381 ? 37.030 -15.105 3.197 1.00 41.03 381 THR A O 1
ATOM 2949 N N . ASP A 1 382 ? 36.682 -15.170 0.985 1.00 39.56 382 ASP A N 1
ATOM 2950 C CA . ASP A 1 382 ? 37.811 -16.028 0.624 1.00 39.56 382 ASP A CA 1
ATOM 2951 C C . ASP A 1 382 ? 39.102 -15.236 0.325 1.00 39.56 382 ASP A C 1
ATOM 2953 O O . ASP A 1 382 ? 40.081 -15.781 -0.180 1.00 39.56 382 ASP A O 1
ATOM 2957 N N . GLY A 1 383 ? 39.130 -13.941 0.665 1.00 39.00 383 GLY A N 1
ATOM 2958 C CA . GLY A 1 383 ? 40.359 -13.138 0.760 1.00 39.00 383 GLY A CA 1
ATOM 2959 C C . GLY A 1 383 ? 41.053 -12.781 -0.561 1.00 39.00 383 GLY A C 1
ATOM 2960 O O . GLY A 1 383 ? 42.167 -12.259 -0.536 1.00 39.00 383 GLY A O 1
ATOM 2961 N N . VAL A 1 384 ? 40.422 -13.038 -1.711 1.00 38.75 384 VAL A N 1
ATOM 2962 C CA . VAL A 1 384 ? 40.938 -12.667 -3.038 1.00 38.75 384 VAL A CA 1
ATOM 2963 C C . VAL A 1 384 ? 40.137 -11.486 -3.591 1.00 38.75 384 VAL A C 1
ATOM 2965 O O . VAL A 1 384 ? 38.924 -11.583 -3.760 1.00 38.75 384 VAL A O 1
ATOM 2968 N N . ASN A 1 385 ? 40.817 -10.377 -3.905 1.00 39.06 385 ASN A N 1
ATOM 2969 C CA . ASN A 1 385 ? 40.205 -9.126 -4.376 1.00 39.06 385 ASN A CA 1
ATOM 2970 C C . ASN A 1 385 ? 39.640 -9.220 -5.811 1.00 39.06 385 ASN A C 1
ATOM 2972 O O . ASN A 1 385 ? 40.177 -8.626 -6.747 1.00 39.06 385 ASN A O 1
ATOM 2976 N N . TYR A 1 386 ? 38.512 -9.911 -5.972 1.00 45.12 386 TYR A N 1
ATOM 2977 C CA . TYR A 1 386 ? 37.669 -9.853 -7.166 1.00 45.12 386 TYR A CA 1
ATOM 2978 C C . TYR A 1 386 ? 36.260 -9.390 -6.794 1.00 45.12 386 TYR A C 1
ATOM 2980 O O . TYR A 1 386 ? 35.377 -10.193 -6.507 1.00 45.12 386 TYR A O 1
ATOM 2988 N N . TYR A 1 387 ? 36.051 -8.072 -6.837 1.00 48.34 387 TYR A N 1
ATOM 2989 C CA . TYR A 1 387 ? 34.731 -7.452 -6.724 1.00 48.34 387 TYR A CA 1
ATOM 2990 C C . TYR A 1 387 ? 33.869 -7.779 -7.955 1.00 48.34 387 TYR A C 1
ATOM 2992 O O . TYR A 1 387 ? 33.768 -6.969 -8.883 1.00 48.34 387 TYR A O 1
ATOM 3000 N N . VAL A 1 388 ? 33.248 -8.959 -7.956 1.00 51.38 388 VAL A N 1
ATOM 3001 C CA . VAL A 1 388 ? 32.056 -9.227 -8.766 1.00 51.38 388 VAL A CA 1
ATOM 3002 C C . VAL A 1 388 ? 30.927 -8.427 -8.120 1.00 51.38 388 VAL A C 1
ATOM 3004 O O . VAL A 1 388 ? 30.403 -8.817 -7.084 1.00 51.38 388 VAL A O 1
ATOM 3007 N N . LEU A 1 389 ? 30.658 -7.243 -8.670 1.00 65.50 389 LEU A N 1
ATOM 3008 C CA . LEU A 1 389 ? 29.569 -6.380 -8.223 1.00 65.50 389 LEU A CA 1
ATOM 3009 C C . LEU A 1 389 ? 28.331 -6.672 -9.065 1.00 65.50 389 LEU A C 1
ATOM 3011 O O . LEU A 1 389 ? 28.429 -6.799 -10.289 1.00 65.50 389 LEU A O 1
ATOM 3015 N N . ASP A 1 390 ? 27.183 -6.777 -8.410 1.00 75.44 390 ASP A N 1
ATOM 3016 C CA . ASP A 1 390 ? 25.977 -7.312 -9.030 1.00 75.44 390 ASP A CA 1
ATOM 3017 C C . ASP A 1 390 ? 25.219 -6.216 -9.794 1.00 75.44 390 ASP A C 1
ATOM 3019 O O . ASP A 1 390 ? 24.944 -5.159 -9.224 1.00 75.44 390 ASP A O 1
ATOM 3023 N N . PRO A 1 391 ? 24.857 -6.424 -11.077 1.00 85.44 391 PRO A N 1
ATOM 3024 C CA . PRO A 1 391 ? 24.138 -5.420 -11.852 1.00 85.44 391 PRO A CA 1
ATOM 3025 C C . PRO A 1 391 ? 22.827 -5.003 -11.177 1.00 85.44 391 PRO A C 1
ATOM 3027 O O . PRO A 1 391 ? 21.921 -5.830 -11.033 1.00 85.44 391 PRO A O 1
ATOM 3030 N N . ILE A 1 392 ? 22.697 -3.721 -10.826 1.00 90.75 392 ILE A N 1
ATOM 3031 C CA . ILE A 1 392 ? 21.429 -3.162 -10.353 1.00 90.75 392 ILE A CA 1
ATOM 3032 C C . ILE A 1 392 ? 20.510 -3.041 -11.565 1.00 90.75 392 ILE A C 1
ATOM 3034 O O . ILE A 1 392 ? 20.917 -2.555 -12.621 1.00 90.75 392 ILE A O 1
ATOM 3038 N N . LYS A 1 393 ? 19.295 -3.569 -11.449 1.00 91.62 393 LYS A N 1
ATOM 3039 C CA . LYS A 1 393 ? 18.336 -3.677 -12.553 1.00 91.62 393 LYS A CA 1
ATOM 3040 C C . LYS A 1 393 ? 17.360 -2.514 -12.591 1.00 91.62 393 LYS A C 1
ATOM 3042 O O . LYS A 1 393 ? 17.083 -2.014 -13.671 1.00 91.62 393 LYS A O 1
ATOM 3047 N N . THR A 1 394 ? 16.881 -2.110 -11.423 1.00 93.56 394 THR A N 1
ATOM 3048 C CA . THR A 1 394 ? 15.821 -1.120 -11.220 1.00 93.56 394 THR A CA 1
ATOM 3049 C C . THR A 1 394 ? 16.099 -0.351 -9.926 1.00 93.56 394 THR A C 1
ATOM 3051 O O . THR A 1 394 ? 16.709 -0.900 -8.997 1.00 93.56 394 THR A O 1
ATOM 3054 N N . ILE A 1 395 ? 15.704 0.921 -9.897 1.00 95.62 395 ILE A N 1
ATOM 3055 C CA . ILE A 1 395 ? 15.784 1.806 -8.734 1.00 95.62 395 ILE A CA 1
ATOM 3056 C C . ILE A 1 395 ? 14.532 2.681 -8.671 1.00 95.62 395 ILE A C 1
ATOM 3058 O O . ILE A 1 395 ? 14.066 3.140 -9.710 1.00 95.62 395 ILE A O 1
ATOM 3062 N N . LYS A 1 396 ? 14.003 2.891 -7.465 1.00 95.81 396 LYS A N 1
ATOM 3063 C CA . LYS A 1 396 ? 12.814 3.706 -7.161 1.00 95.81 396 LYS A CA 1
ATOM 3064 C C . LYS A 1 396 ? 12.996 4.394 -5.807 1.00 95.81 396 LYS A C 1
ATOM 3066 O O . LYS A 1 396 ? 13.869 3.996 -5.031 1.00 95.81 396 LYS A O 1
ATOM 3071 N N . ALA A 1 397 ? 12.152 5.375 -5.501 1.00 95.06 397 ALA A N 1
ATOM 3072 C CA . ALA A 1 397 ? 12.043 5.958 -4.166 1.00 95.06 397 ALA A CA 1
ATOM 3073 C C . ALA A 1 397 ? 10.595 5.867 -3.658 1.00 95.06 397 ALA A C 1
ATOM 3075 O O . ALA A 1 397 ? 9.667 6.185 -4.398 1.00 95.06 397 ALA A O 1
ATOM 3076 N N . ILE A 1 398 ? 10.402 5.401 -2.421 1.00 93.50 398 ILE A N 1
ATOM 3077 C CA . ILE A 1 398 ? 9.090 5.128 -1.811 1.00 93.50 398 ILE A CA 1
ATOM 3078 C C . ILE A 1 398 ? 9.130 5.575 -0.344 1.00 93.50 398 ILE A C 1
ATOM 3080 O O . ILE A 1 398 ? 10.067 5.235 0.367 1.00 93.50 398 ILE A O 1
ATOM 3084 N N . ASN A 1 399 ? 8.112 6.296 0.128 1.00 91.31 399 ASN A N 1
ATOM 3085 C CA . ASN A 1 399 ? 7.919 6.593 1.553 1.00 91.31 399 ASN A CA 1
ATOM 3086 C C . ASN A 1 399 ? 7.288 5.373 2.244 1.00 91.31 399 ASN A C 1
ATOM 3088 O O . ASN A 1 399 ? 6.074 5.201 2.152 1.00 91.31 399 ASN A O 1
ATOM 3092 N N . ILE A 1 400 ? 8.076 4.522 2.911 1.00 87.81 400 ILE A N 1
ATOM 3093 C CA . ILE A 1 400 ? 7.546 3.315 3.589 1.00 87.81 400 ILE A CA 1
ATOM 3094 C C . ILE A 1 400 ? 7.311 3.496 5.093 1.00 87.81 400 ILE A C 1
ATOM 3096 O O . ILE A 1 400 ? 6.856 2.567 5.764 1.00 87.81 400 ILE A O 1
ATOM 3100 N N . ASN A 1 401 ? 7.645 4.667 5.638 1.00 84.88 401 ASN A N 1
ATOM 3101 C CA . ASN A 1 401 ? 7.676 4.924 7.080 1.00 84.88 401 ASN A CA 1
ATOM 3102 C C . ASN A 1 401 ? 6.724 6.060 7.543 1.00 84.88 401 ASN A C 1
ATOM 3104 O O . ASN A 1 401 ? 6.616 6.307 8.744 1.00 84.88 401 ASN A O 1
ATOM 3108 N N . GLU A 1 402 ? 6.028 6.712 6.601 1.00 84.19 402 GLU A N 1
ATOM 3109 C CA . GLU A 1 402 ? 5.136 7.875 6.767 1.00 84.19 402 GLU A CA 1
ATOM 3110 C C . GLU A 1 402 ? 5.820 9.197 7.219 1.00 84.19 402 GLU A C 1
ATOM 3112 O O . GLU A 1 402 ? 5.131 10.189 7.463 1.00 84.19 402 GLU A O 1
ATOM 3117 N N . ASP A 1 403 ? 7.157 9.282 7.274 1.00 87.38 403 ASP A N 1
ATOM 3118 C CA . ASP A 1 403 ? 7.923 10.472 7.711 1.00 87.38 403 ASP A CA 1
ATOM 3119 C C . ASP A 1 403 ? 8.095 11.567 6.637 1.00 87.38 403 ASP A C 1
ATOM 3121 O O . ASP A 1 403 ? 8.542 12.676 6.945 1.00 87.38 403 ASP A O 1
ATOM 3125 N N . LEU A 1 404 ? 7.633 11.274 5.415 1.00 85.81 404 LEU A N 1
ATOM 3126 C CA . LEU A 1 404 ? 7.624 12.109 4.205 1.00 85.81 404 LEU A CA 1
ATOM 3127 C C . LEU A 1 404 ? 8.956 12.209 3.441 1.00 85.81 404 LEU A C 1
ATOM 3129 O O . LEU A 1 404 ? 8.947 12.724 2.319 1.00 85.81 404 LEU A O 1
ATOM 3133 N N . LYS A 1 405 ? 10.073 11.691 3.963 1.00 92.12 405 LYS A N 1
ATOM 3134 C CA . LYS A 1 405 ? 11.225 11.349 3.113 1.00 92.12 405 LYS A CA 1
ATOM 3135 C C . LYS A 1 405 ? 10.921 10.089 2.309 1.00 92.12 405 LYS A C 1
ATOM 3137 O O . LYS A 1 405 ? 9.940 9.389 2.560 1.00 92.12 405 LYS A O 1
ATOM 3142 N N . LEU A 1 406 ? 11.767 9.808 1.320 1.00 94.25 406 LEU A N 1
ATOM 3143 C CA . LEU A 1 406 ? 11.658 8.599 0.512 1.00 94.25 406 LEU A CA 1
ATOM 3144 C C . LEU A 1 406 ? 12.837 7.664 0.795 1.00 94.25 406 LEU A C 1
ATOM 3146 O O . LEU A 1 406 ? 14.004 8.051 0.680 1.00 94.25 406 LEU A O 1
ATOM 3150 N N . GLU A 1 407 ? 12.536 6.410 1.112 1.00 94.81 407 GLU A N 1
ATOM 3151 C CA . GLU A 1 407 ? 13.504 5.326 1.061 1.00 94.81 407 GLU A CA 1
ATOM 3152 C C . GLU A 1 407 ? 13.839 4.976 -0.393 1.00 94.81 407 GLU A C 1
ATOM 3154 O O . GLU A 1 407 ? 12.959 4.819 -1.238 1.00 94.81 407 GLU A O 1
ATOM 3159 N N . VAL A 1 408 ? 15.125 4.803 -0.689 1.00 96.00 408 VAL A N 1
ATOM 3160 C CA . VAL A 1 408 ? 15.612 4.379 -2.004 1.00 96.00 408 VAL A CA 1
ATOM 3161 C C . VAL A 1 408 ? 15.652 2.857 -2.067 1.00 96.00 408 VAL A C 1
ATOM 3163 O O . VAL A 1 408 ? 16.406 2.212 -1.335 1.00 96.00 408 VAL A O 1
ATOM 3166 N N . PHE A 1 409 ? 14.876 2.284 -2.980 1.00 96.06 409 PHE A N 1
ATOM 3167 C CA . PHE A 1 409 ? 14.789 0.851 -3.238 1.00 96.06 409 PHE A CA 1
ATOM 3168 C C . PHE A 1 409 ? 15.606 0.481 -4.470 1.00 96.06 409 PHE A C 1
ATOM 3170 O O . PHE A 1 409 ? 15.423 1.067 -5.535 1.00 96.06 409 PHE A O 1
ATOM 3177 N N . ALA A 1 410 ? 16.474 -0.525 -4.355 1.00 95.38 410 ALA A N 1
ATOM 3178 C CA . ALA A 1 410 ? 17.279 -1.012 -5.469 1.00 95.38 410 ALA A CA 1
ATOM 3179 C C . ALA A 1 410 ? 17.319 -2.542 -5.535 1.00 95.38 410 ALA A C 1
ATOM 3181 O O . ALA A 1 410 ? 17.671 -3.220 -4.565 1.00 95.38 410 ALA A O 1
ATOM 3182 N N . GLY A 1 411 ? 16.991 -3.082 -6.708 1.00 94.19 411 GLY A N 1
ATOM 3183 C CA . GLY A 1 411 ? 16.956 -4.519 -6.972 1.00 94.19 411 GLY A CA 1
ATOM 3184 C C . GLY A 1 411 ? 18.086 -4.965 -7.895 1.00 94.19 411 GLY A C 1
ATOM 3185 O O . GLY A 1 411 ? 18.304 -4.352 -8.941 1.00 94.19 411 GLY A O 1
ATOM 3186 N N . ASP A 1 412 ? 18.798 -6.036 -7.537 1.00 91.62 412 ASP A N 1
ATOM 3187 C CA . ASP A 1 412 ? 19.919 -6.559 -8.333 1.00 91.62 412 ASP A CA 1
ATOM 3188 C C . ASP A 1 412 ? 19.628 -7.856 -9.111 1.00 91.62 412 ASP A C 1
ATOM 3190 O O . ASP A 1 412 ? 18.601 -8.529 -8.962 1.00 91.62 412 ASP A O 1
ATOM 3194 N N . ALA A 1 413 ? 20.577 -8.209 -9.978 1.00 90.31 413 ALA A N 1
ATOM 3195 C CA . ALA A 1 413 ? 20.525 -9.392 -10.826 1.00 90.31 413 ALA A CA 1
ATOM 3196 C C . ALA A 1 413 ? 20.693 -10.742 -10.090 1.00 90.31 413 ALA A C 1
ATOM 3198 O O . ALA A 1 413 ? 20.476 -11.777 -10.719 1.00 90.31 413 ALA A O 1
ATOM 3199 N N . LEU A 1 414 ? 21.041 -10.767 -8.796 1.00 88.25 414 LEU A N 1
ATOM 3200 C CA . LEU A 1 414 ? 21.077 -11.989 -7.972 1.00 88.25 414 LEU A CA 1
ATOM 3201 C C . LEU A 1 414 ? 19.812 -12.190 -7.124 1.00 88.25 414 LEU A C 1
ATOM 3203 O O . LEU A 1 414 ? 19.684 -13.225 -6.453 1.00 88.25 414 LEU A O 1
ATOM 3207 N N . GLY A 1 415 ? 18.886 -11.229 -7.170 1.00 90.62 415 GLY A N 1
ATOM 3208 C CA . GLY A 1 415 ? 17.645 -11.245 -6.406 1.00 90.62 415 GLY A CA 1
ATOM 3209 C C . GLY A 1 415 ? 17.760 -10.618 -5.024 1.00 90.62 415 GLY A C 1
ATOM 3210 O O . GLY A 1 415 ? 16.987 -10.981 -4.143 1.00 90.62 415 GLY A O 1
ATOM 3211 N N . ILE A 1 416 ? 18.721 -9.720 -4.786 1.00 91.56 416 ILE A N 1
ATOM 3212 C CA . ILE A 1 416 ? 18.795 -8.972 -3.526 1.00 91.56 416 ILE A CA 1
ATOM 3213 C C . ILE A 1 416 ? 18.152 -7.597 -3.721 1.00 91.56 416 ILE A C 1
ATOM 3215 O O . ILE A 1 416 ? 18.664 -6.755 -4.465 1.00 91.56 416 ILE A O 1
ATOM 3219 N N . LEU A 1 417 ? 17.057 -7.368 -3.000 1.00 93.94 417 LEU A N 1
ATOM 3220 C CA . LEU A 1 417 ? 16.485 -6.048 -2.764 1.00 93.94 417 LEU A CA 1
ATOM 3221 C C . LEU A 1 417 ? 17.268 -5.378 -1.628 1.00 93.94 417 LEU A C 1
ATOM 3223 O O . LEU A 1 417 ? 17.517 -6.000 -0.590 1.00 93.94 417 LEU A O 1
ATOM 3227 N N . LYS A 1 418 ? 17.679 -4.126 -1.819 1.00 93.12 418 LYS A N 1
ATOM 3228 C CA . LYS A 1 418 ? 18.389 -3.321 -0.815 1.00 93.12 418 LYS A CA 1
ATOM 3229 C C . LYS A 1 418 ? 17.690 -1.974 -0.684 1.00 93.12 418 LYS A C 1
ATOM 3231 O O . LYS A 1 418 ? 17.331 -1.383 -1.701 1.00 93.12 418 LYS A O 1
ATOM 3236 N N . VAL A 1 419 ? 17.508 -1.520 0.551 1.00 94.50 419 VAL A N 1
ATOM 3237 C CA . VAL A 1 419 ? 16.735 -0.317 0.877 1.00 94.50 419 VAL A CA 1
ATOM 3238 C C . VAL A 1 419 ? 17.597 0.635 1.688 1.00 94.50 419 VAL A C 1
ATOM 3240 O O . VAL A 1 419 ? 18.229 0.226 2.665 1.00 94.50 419 VAL A O 1
ATOM 3243 N N . PHE A 1 420 ? 17.634 1.895 1.272 1.00 94.00 420 PHE A N 1
ATOM 3244 C CA . PHE A 1 420 ? 18.455 2.952 1.855 1.00 94.00 420 PHE A CA 1
ATOM 3245 C C . PHE A 1 420 ? 17.570 4.122 2.275 1.00 94.00 420 PHE A C 1
ATOM 3247 O O . PHE A 1 420 ? 16.523 4.341 1.676 1.00 94.00 420 PHE A O 1
ATOM 3254 N N . ASN A 1 421 ? 17.991 4.901 3.265 1.00 93.56 421 ASN A N 1
ATOM 3255 C CA . ASN A 1 421 ? 17.337 6.174 3.557 1.00 93.56 421 ASN A CA 1
ATOM 3256 C C . ASN A 1 421 ? 17.772 7.276 2.563 1.00 93.56 421 ASN A C 1
ATOM 3258 O O . ASN A 1 421 ? 18.669 7.067 1.742 1.00 93.56 421 ASN A O 1
ATOM 3262 N N . ALA A 1 422 ? 17.177 8.467 2.670 1.00 92.31 422 ALA A N 1
ATOM 3263 C CA . ALA A 1 422 ? 17.490 9.623 1.822 1.00 92.31 422 ALA A CA 1
ATOM 3264 C C . ALA A 1 422 ? 18.984 10.024 1.816 1.00 92.31 422 ALA A C 1
ATOM 3266 O O . ALA A 1 422 ? 19.499 10.503 0.806 1.00 92.31 422 ALA A O 1
ATOM 3267 N N . GLU A 1 423 ? 19.710 9.798 2.918 1.00 92.00 423 GLU A N 1
ATOM 3268 C CA . GLU A 1 423 ? 21.157 10.045 3.022 1.00 92.00 423 GLU A CA 1
ATOM 3269 C C . GLU A 1 423 ? 22.032 8.874 2.516 1.00 92.00 423 GLU A C 1
ATOM 3271 O O . GLU A 1 423 ? 23.257 8.904 2.661 1.00 92.00 423 GLU A O 1
ATOM 3276 N N . GLY A 1 424 ? 21.428 7.842 1.918 1.00 91.00 424 GLY A N 1
ATOM 3277 C CA . GLY A 1 424 ? 22.119 6.710 1.300 1.00 91.00 424 GLY A CA 1
ATOM 3278 C C . GLY A 1 424 ? 22.593 5.631 2.276 1.00 91.00 424 GLY A C 1
ATOM 3279 O O . GLY A 1 424 ? 23.392 4.777 1.888 1.00 91.00 424 GLY A O 1
ATOM 3280 N N . ALA A 1 425 ? 22.148 5.635 3.535 1.00 92.00 425 ALA A N 1
ATOM 3281 C CA . ALA A 1 425 ? 22.492 4.607 4.517 1.00 92.00 425 ALA A CA 1
ATOM 3282 C C . ALA A 1 425 ? 21.563 3.387 4.394 1.00 92.00 425 ALA A C 1
ATOM 3284 O O . ALA A 1 425 ? 20.344 3.535 4.374 1.00 92.00 425 ALA A O 1
ATOM 3285 N N . LEU A 1 426 ? 22.134 2.176 4.333 1.00 91.94 426 LEU A N 1
ATOM 3286 C CA . LEU A 1 426 ? 21.373 0.924 4.219 1.00 91.94 426 LEU A CA 1
ATOM 3287 C C . LEU A 1 426 ? 20.506 0.694 5.470 1.00 91.94 426 LEU A C 1
ATOM 3289 O O . LEU A 1 426 ? 21.038 0.531 6.568 1.00 91.94 426 LEU A O 1
ATOM 3293 N N . LEU A 1 427 ? 19.190 0.612 5.277 1.00 91.50 427 LEU A N 1
ATOM 3294 C CA . LEU A 1 427 ? 18.211 0.264 6.306 1.00 91.50 427 LEU A CA 1
ATOM 3295 C C . LEU A 1 427 ? 18.078 -1.257 6.432 1.00 91.50 427 LEU A C 1
ATOM 3297 O O . LEU A 1 427 ? 18.269 -1.816 7.511 1.00 91.50 427 LEU A O 1
ATOM 3301 N N . TRP A 1 428 ? 17.797 -1.936 5.317 1.00 92.06 428 TRP A N 1
ATOM 3302 C CA . TRP A 1 428 ? 17.677 -3.392 5.262 1.00 92.06 428 TRP A CA 1
ATOM 3303 C C . TRP A 1 428 ? 18.004 -3.958 3.870 1.00 92.06 428 TRP A C 1
ATOM 3305 O O . TRP A 1 428 ? 18.042 -3.245 2.866 1.00 92.06 428 TRP A O 1
ATOM 3315 N N . LYS A 1 429 ? 18.280 -5.268 3.811 1.00 92.12 429 LYS A N 1
ATOM 3316 C CA . LYS A 1 429 ? 18.396 -6.036 2.562 1.00 92.12 429 LYS A CA 1
ATOM 3317 C C . LYS A 1 429 ? 17.665 -7.365 2.692 1.00 92.12 429 LYS A C 1
ATOM 3319 O O . LYS A 1 429 ? 17.758 -8.003 3.739 1.00 92.12 429 LYS A O 1
ATOM 3324 N N . GLN A 1 430 ? 16.994 -7.794 1.630 1.00 93.81 430 GLN A N 1
ATOM 3325 C CA . GLN A 1 430 ? 16.239 -9.045 1.595 1.00 93.81 430 GLN A CA 1
ATOM 3326 C C . GLN A 1 430 ? 16.451 -9.770 0.264 1.00 93.81 430 GLN A C 1
ATOM 3328 O O . GLN A 1 430 ? 16.700 -9.137 -0.762 1.00 93.81 430 GLN A O 1
ATOM 3333 N N . ARG A 1 431 ? 16.399 -11.107 0.277 1.00 92.25 431 ARG A N 1
ATOM 3334 C CA . ARG A 1 431 ? 16.700 -11.930 -0.904 1.00 92.25 431 ARG A CA 1
ATOM 3335 C C . ARG A 1 431 ? 15.491 -12.723 -1.399 1.00 92.25 431 ARG A C 1
ATOM 3337 O O . ARG A 1 431 ? 14.942 -13.541 -0.667 1.00 92.25 431 ARG A O 1
ATOM 3344 N N . ILE A 1 432 ? 15.173 -12.548 -2.679 1.00 92.69 432 ILE A N 1
ATOM 3345 C CA . ILE A 1 432 ? 14.270 -13.395 -3.464 1.00 92.69 432 ILE A CA 1
ATOM 3346 C C . ILE A 1 432 ? 15.057 -14.369 -4.352 1.00 92.69 432 ILE A C 1
ATOM 3348 O O . ILE A 1 432 ? 16.285 -14.316 -4.463 1.00 92.69 432 ILE A O 1
ATOM 3352 N N . ASN A 1 433 ? 14.345 -15.288 -5.000 1.00 90.19 433 ASN A N 1
ATOM 3353 C CA . ASN A 1 433 ? 14.945 -16.214 -5.953 1.00 90.19 433 ASN A CA 1
ATOM 3354 C C . ASN A 1 433 ? 15.097 -15.537 -7.324 1.00 90.19 433 ASN A C 1
ATOM 3356 O O . ASN A 1 433 ? 14.099 -15.357 -8.001 1.00 90.19 433 ASN A O 1
ATOM 3360 N N . GLY A 1 434 ? 16.314 -15.252 -7.785 1.00 90.62 434 GLY A N 1
ATOM 3361 C CA . GLY A 1 434 ? 16.551 -14.738 -9.145 1.00 90.62 434 GLY A CA 1
ATOM 3362 C C . GLY A 1 434 ? 16.333 -13.223 -9.310 1.00 90.62 434 GLY A C 1
ATOM 3363 O O . GLY A 1 434 ? 15.896 -12.567 -8.369 1.00 90.62 434 GLY A O 1
ATOM 3364 N N . PRO A 1 435 ? 16.681 -12.650 -10.481 1.00 92.75 435 PRO A N 1
ATOM 3365 C CA . PRO A 1 435 ? 16.808 -11.203 -10.673 1.00 92.75 435 PRO A CA 1
ATOM 3366 C C . PRO A 1 435 ? 15.561 -10.418 -10.264 1.00 92.75 435 PRO A C 1
ATOM 3368 O O . PRO A 1 435 ? 14.456 -10.808 -10.642 1.00 92.75 435 PRO A O 1
ATOM 3371 N N . VAL A 1 436 ? 15.746 -9.280 -9.592 1.00 94.50 436 VAL A N 1
ATOM 3372 C CA . VAL A 1 436 ? 14.699 -8.250 -9.497 1.00 94.50 436 VAL A CA 1
ATOM 3373 C C . VAL A 1 436 ? 14.567 -7.557 -10.857 1.00 94.50 436 VAL A C 1
ATOM 3375 O O . VAL A 1 436 ? 15.574 -7.332 -11.537 1.00 94.50 436 VAL A O 1
ATOM 3378 N N . THR A 1 437 ? 13.343 -7.244 -11.276 1.00 93.19 437 THR A N 1
ATOM 3379 C CA . THR A 1 437 ? 13.057 -6.634 -12.592 1.00 93.19 437 THR A CA 1
ATOM 3380 C C . THR A 1 437 ? 12.313 -5.304 -12.510 1.00 93.19 437 THR A C 1
ATOM 3382 O O . THR A 1 437 ? 12.624 -4.410 -13.285 1.00 93.19 437 THR A O 1
ATOM 3385 N N . GLY A 1 438 ? 11.440 -5.128 -11.520 1.00 93.44 438 GLY A N 1
ATOM 3386 C CA . GLY A 1 438 ? 10.754 -3.871 -11.207 1.00 93.44 438 GLY A CA 1
ATOM 3387 C C . GLY A 1 438 ? 10.363 -3.834 -9.730 1.00 93.44 438 GLY A C 1
ATOM 3388 O O . GLY A 1 438 ? 10.361 -4.883 -9.074 1.00 93.44 438 GLY A O 1
ATOM 3389 N N . ILE A 1 439 ? 10.046 -2.647 -9.222 1.00 95.62 439 ILE A N 1
ATOM 3390 C CA . ILE A 1 439 ? 9.690 -2.368 -7.826 1.00 95.62 439 ILE A CA 1
ATOM 3391 C C . ILE A 1 439 ? 8.613 -1.280 -7.865 1.00 95.62 439 ILE A C 1
ATOM 3393 O O . ILE A 1 439 ? 8.878 -0.265 -8.487 1.00 95.62 439 ILE A O 1
ATOM 3397 N N . GLU A 1 440 ? 7.467 -1.441 -7.204 1.00 93.94 440 GLU A N 1
ATOM 3398 C CA . GLU A 1 440 ? 6.444 -0.381 -7.076 1.00 93.94 440 GLU A CA 1
ATOM 3399 C C . GLU A 1 440 ? 5.768 -0.430 -5.691 1.00 93.94 440 GLU A C 1
ATOM 3401 O O . GLU A 1 440 ? 5.695 -1.511 -5.097 1.00 93.94 440 GLU A O 1
ATOM 3406 N N . PRO A 1 441 ? 5.268 0.702 -5.159 1.00 92.19 441 PRO A N 1
ATOM 3407 C CA . PRO A 1 441 ? 4.435 0.728 -3.957 1.00 92.19 441 PRO A CA 1
ATOM 3408 C C . PRO A 1 441 ? 2.981 0.319 -4.240 1.00 92.19 441 PRO A C 1
ATOM 3410 O O . PRO A 1 441 ? 2.476 0.546 -5.335 1.00 92.19 441 PRO A O 1
ATOM 3413 N N . ILE A 1 442 ? 2.290 -0.224 -3.236 1.00 88.56 442 ILE A N 1
ATOM 3414 C CA . ILE A 1 442 ? 0.836 -0.493 -3.249 1.00 88.56 442 ILE A CA 1
ATOM 3415 C C . ILE A 1 442 ? 0.314 -0.589 -1.807 1.00 88.56 442 ILE A C 1
ATOM 3417 O O . ILE A 1 442 ? 1.055 -1.025 -0.938 1.00 88.56 442 ILE A O 1
ATOM 3421 N N . ASP A 1 443 ? -0.943 -0.246 -1.531 1.00 85.06 443 ASP A N 1
ATOM 3422 C CA . ASP A 1 443 ? -1.596 -0.526 -0.236 1.00 85.06 443 ASP A CA 1
ATOM 3423 C C . ASP A 1 443 ? -2.571 -1.708 -0.401 1.00 85.06 443 ASP A C 1
ATOM 3425 O O . ASP A 1 443 ? -3.753 -1.512 -0.698 1.00 85.06 443 ASP A O 1
ATOM 3429 N N . VAL A 1 444 ? -2.082 -2.954 -0.285 1.00 76.94 444 VAL A N 1
ATOM 3430 C CA . VAL A 1 444 ? -2.881 -4.145 -0.659 1.00 76.94 444 VAL A CA 1
ATOM 3431 C C . VAL A 1 444 ? -4.066 -4.351 0.283 1.00 76.94 444 VAL A C 1
ATOM 3433 O O . VAL A 1 444 ? -5.150 -4.743 -0.149 1.00 76.94 444 VAL A O 1
ATOM 3436 N N . GLU A 1 445 ? -3.891 -4.088 1.577 1.00 74.12 445 GLU A N 1
ATOM 3437 C CA . GLU A 1 445 ? -4.945 -4.236 2.582 1.00 74.12 445 GLU A CA 1
ATOM 3438 C C . GLU A 1 445 ? -5.818 -2.973 2.768 1.00 74.12 445 GLU A C 1
ATOM 3440 O O . GLU A 1 445 ? -6.777 -3.004 3.558 1.00 74.12 445 GLU A O 1
ATOM 3445 N N . LEU A 1 446 ? -5.545 -1.882 2.038 1.00 79.25 446 LEU A N 1
ATOM 3446 C CA . LEU A 1 446 ? -6.143 -0.542 2.190 1.00 79.25 446 LEU A CA 1
ATOM 3447 C C . LEU A 1 446 ? -6.020 0.008 3.635 1.00 79.25 446 LEU A C 1
ATOM 3449 O O . LEU A 1 446 ? -6.981 0.540 4.208 1.00 79.25 446 LEU A O 1
ATOM 3453 N N . ASP A 1 447 ? -4.892 -0.262 4.287 1.00 77.38 447 ASP A N 1
ATOM 3454 C CA . ASP A 1 447 ? -4.550 0.061 5.683 1.00 77.38 447 ASP A CA 1
ATOM 3455 C C . ASP A 1 447 ? -4.041 1.508 5.857 1.00 77.38 447 ASP A C 1
ATOM 3457 O O . ASP A 1 447 ? -4.128 2.055 6.962 1.00 77.38 447 ASP A O 1
ATOM 3461 N N . GLY A 1 448 ? -3.609 2.144 4.766 1.00 80.25 448 GLY A N 1
ATOM 3462 C CA . GLY A 1 448 ? -2.997 3.471 4.708 1.00 80.25 448 GLY A CA 1
ATOM 3463 C C . GLY A 1 448 ? -1.481 3.452 4.484 1.00 80.25 448 GLY A C 1
ATOM 3464 O O . GLY A 1 448 ? -0.881 4.525 4.442 1.00 80.25 448 GLY A O 1
ATOM 3465 N N . LYS A 1 449 ? -0.858 2.272 4.355 1.00 82.00 449 LYS A N 1
ATOM 3466 C CA . LYS A 1 449 ? 0.599 2.107 4.219 1.00 82.00 449 LYS A CA 1
ATOM 3467 C C . LYS A 1 449 ? 0.970 1.402 2.919 1.00 82.00 449 LYS A C 1
ATOM 3469 O O . LYS A 1 449 ? 0.301 0.439 2.560 1.00 82.00 449 LYS A O 1
ATOM 3474 N N . PRO A 1 450 ? 2.065 1.811 2.257 1.00 84.94 450 PRO A N 1
ATOM 3475 C CA . PRO A 1 450 ? 2.569 1.092 1.105 1.00 84.94 450 PRO A CA 1
ATOM 3476 C C . PRO A 1 450 ? 3.360 -0.156 1.526 1.00 84.94 450 PRO A C 1
ATOM 3478 O O . PRO A 1 450 ? 4.423 -0.070 2.149 1.00 84.94 450 PRO A O 1
ATOM 3481 N N . ASP A 1 451 ? 2.858 -1.313 1.112 1.00 88.88 451 ASP A N 1
ATOM 3482 C CA . ASP A 1 451 ? 3.670 -2.479 0.785 1.00 88.88 451 ASP A CA 1
ATOM 3483 C C . ASP A 1 451 ? 4.547 -2.195 -0.446 1.00 88.88 451 ASP A C 1
ATOM 3485 O O . ASP A 1 451 ? 4.363 -1.216 -1.177 1.00 88.88 451 ASP A O 1
ATOM 3489 N N . ILE A 1 452 ? 5.491 -3.097 -0.717 1.00 93.12 452 ILE A N 1
ATOM 3490 C CA . ILE A 1 452 ? 6.357 -3.041 -1.897 1.00 93.12 452 ILE A CA 1
ATOM 3491 C C . ILE A 1 452 ? 6.133 -4.279 -2.767 1.00 93.12 452 ILE A C 1
ATOM 3493 O O . ILE A 1 452 ? 6.497 -5.395 -2.380 1.00 93.12 452 ILE A O 1
ATOM 3497 N N . VAL A 1 453 ? 5.589 -4.090 -3.972 1.00 94.44 453 VAL A N 1
ATOM 3498 C CA . VAL A 1 453 ? 5.581 -5.113 -5.028 1.00 94.44 453 VAL A CA 1
ATOM 3499 C C . VAL A 1 453 ? 6.957 -5.170 -5.671 1.00 94.44 453 VAL A C 1
ATOM 3501 O O . VAL A 1 453 ? 7.526 -4.156 -6.069 1.00 94.44 453 VAL A O 1
ATOM 3504 N N . VAL A 1 454 ? 7.478 -6.379 -5.843 1.00 95.44 454 VAL A N 1
ATOM 3505 C CA . VAL A 1 454 ? 8.734 -6.642 -6.542 1.00 95.44 454 VAL A CA 1
ATOM 3506 C C . VAL A 1 454 ? 8.508 -7.742 -7.566 1.00 95.44 454 VAL A C 1
ATOM 3508 O O . VAL A 1 454 ? 8.155 -8.873 -7.217 1.00 95.44 454 VAL A O 1
ATOM 3511 N N . SER A 1 455 ? 8.742 -7.435 -8.841 1.00 94.19 455 SER A N 1
ATOM 3512 C CA . SER A 1 455 ? 8.718 -8.448 -9.897 1.00 94.19 455 SER A CA 1
ATOM 3513 C C . SER A 1 455 ? 10.071 -9.136 -10.037 1.00 94.19 455 SER A C 1
ATOM 3515 O O . SER A 1 455 ? 11.128 -8.546 -9.778 1.00 94.19 455 SER A O 1
ATOM 3517 N N . SER A 1 456 ? 10.037 -10.395 -10.475 1.00 93.00 456 SER A N 1
ATOM 3518 C CA . SER A 1 456 ? 11.238 -11.159 -10.776 1.00 93.00 456 SER A CA 1
ATOM 3519 C C . SER A 1 456 ? 11.167 -11.891 -12.111 1.00 93.00 456 SER A C 1
ATOM 3521 O O . SER A 1 456 ? 10.163 -12.517 -12.470 1.00 93.00 456 SER A O 1
ATOM 3523 N N . ALA A 1 457 ? 12.320 -11.948 -12.780 1.00 91.44 457 ALA A N 1
ATOM 3524 C CA . ALA A 1 457 ? 12.557 -12.820 -13.929 1.00 91.44 457 ALA A CA 1
ATOM 3525 C C . ALA A 1 457 ? 12.400 -14.324 -13.598 1.00 91.44 457 ALA A C 1
ATOM 3527 O O . ALA A 1 457 ? 12.402 -15.155 -14.497 1.00 91.44 457 ALA A O 1
ATOM 3528 N N . ASN A 1 458 ? 12.229 -14.706 -12.325 1.00 92.19 458 ASN A N 1
ATOM 3529 C CA . ASN A 1 458 ? 11.931 -16.084 -11.924 1.00 92.19 458 ASN A CA 1
ATOM 3530 C C . ASN A 1 458 ? 10.474 -16.535 -12.176 1.00 92.19 458 ASN A C 1
ATOM 3532 O O . ASN A 1 458 ? 10.135 -17.664 -11.815 1.00 92.19 458 ASN A O 1
ATOM 3536 N N . LYS A 1 459 ? 9.632 -15.658 -12.747 1.00 92.88 459 LYS A N 1
ATOM 3537 C CA . LYS A 1 459 ? 8.174 -15.818 -12.908 1.00 92.88 459 LYS A CA 1
ATOM 3538 C C . LYS A 1 459 ? 7.354 -15.704 -11.613 1.00 92.88 459 LYS A C 1
ATOM 3540 O O . LYS A 1 459 ? 6.450 -16.504 -11.372 1.00 92.88 459 LYS A O 1
ATOM 3545 N N . ASN A 1 460 ? 7.666 -14.730 -10.761 1.00 92.25 460 ASN A N 1
ATOM 3546 C CA . ASN A 1 460 ? 6.851 -14.381 -9.595 1.00 92.25 460 ASN A CA 1
ATOM 3547 C C . ASN A 1 460 ? 6.800 -12.864 -9.390 1.00 92.25 460 ASN A C 1
ATOM 3549 O O . ASN A 1 460 ? 7.777 -12.149 -9.630 1.00 92.25 460 ASN A O 1
ATOM 3553 N N . LEU A 1 461 ? 5.674 -12.420 -8.840 1.00 93.50 461 LEU A N 1
ATOM 3554 C CA . LEU A 1 461 ? 5.580 -11.219 -8.018 1.00 93.50 461 LEU A CA 1
ATOM 3555 C C . LEU A 1 461 ? 5.810 -11.601 -6.550 1.00 93.50 461 LEU A C 1
ATOM 3557 O O . LEU A 1 461 ? 5.358 -12.661 -6.108 1.00 93.50 461 LEU A O 1
ATOM 3561 N N . TYR A 1 462 ? 6.463 -10.723 -5.800 1.00 92.62 462 TYR A N 1
ATOM 3562 C CA . TYR A 1 462 ? 6.599 -10.773 -4.344 1.00 92.62 462 TYR A CA 1
ATOM 3563 C C . TYR A 1 462 ? 6.038 -9.480 -3.760 1.00 92.62 462 TYR A C 1
ATOM 3565 O O . TYR A 1 462 ? 6.322 -8.417 -4.303 1.00 92.62 462 TYR A O 1
ATOM 3573 N N . VAL A 1 463 ? 5.289 -9.560 -2.662 1.00 91.50 463 VAL A N 1
ATOM 3574 C CA . VAL A 1 463 ? 4.831 -8.381 -1.913 1.00 91.50 463 VAL A CA 1
ATOM 3575 C C . VAL A 1 463 ? 5.473 -8.383 -0.536 1.00 91.50 463 VAL A C 1
ATOM 3577 O O . VAL A 1 463 ? 5.455 -9.407 0.155 1.00 91.50 463 VAL A O 1
ATOM 3580 N N . PHE A 1 464 ? 6.069 -7.253 -0.169 1.00 90.94 464 PHE A N 1
ATOM 3581 C CA . PHE A 1 464 ? 6.765 -7.043 1.095 1.00 90.94 464 PHE A CA 1
ATOM 3582 C C . PHE A 1 464 ? 6.040 -6.029 1.966 1.00 90.94 464 PHE A C 1
ATOM 3584 O O . PHE A 1 464 ? 5.673 -4.973 1.461 1.00 90.94 464 PHE A O 1
ATOM 3591 N N . ASP A 1 465 ? 5.955 -6.300 3.268 1.00 86.31 465 ASP A N 1
ATOM 3592 C CA . ASP A 1 465 ? 5.601 -5.263 4.236 1.00 86.31 465 ASP A CA 1
ATOM 3593 C C . ASP A 1 465 ? 6.718 -4.202 4.329 1.00 86.31 465 ASP A C 1
ATOM 3595 O O . ASP A 1 465 ? 7.865 -4.424 3.916 1.00 86.31 465 ASP A O 1
ATOM 3599 N N . SER A 1 466 ? 6.423 -3.053 4.939 1.00 83.00 466 SER A N 1
ATOM 3600 C CA . SER A 1 466 ? 7.409 -1.982 5.172 1.00 83.00 466 SER A CA 1
ATOM 3601 C C . SER A 1 466 ? 8.589 -2.385 6.080 1.00 83.00 466 SER A C 1
ATOM 3603 O O . SER A 1 466 ? 9.566 -1.646 6.204 1.00 83.00 466 SER A O 1
ATOM 3605 N N . SER A 1 467 ? 8.552 -3.575 6.691 1.00 84.56 467 SER A N 1
ATOM 3606 C CA . SER A 1 467 ? 9.661 -4.171 7.453 1.00 84.56 467 SER A CA 1
ATOM 3607 C C . SER A 1 467 ? 10.510 -5.163 6.635 1.00 84.56 467 SER A C 1
ATOM 3609 O O . SER A 1 467 ? 11.474 -5.718 7.168 1.00 84.56 467 SER A O 1
ATOM 3611 N N . GLY A 1 468 ? 10.190 -5.389 5.356 1.00 87.12 468 GLY A N 1
ATOM 3612 C CA . GLY A 1 468 ? 10.914 -6.283 4.450 1.00 87.12 468 GLY A CA 1
ATOM 3613 C C . GLY A 1 468 ? 10.552 -7.771 4.565 1.00 87.12 468 GLY A C 1
ATOM 3614 O O . GLY A 1 468 ? 11.291 -8.623 4.053 1.00 87.12 468 GLY A O 1
ATOM 3615 N N . ASN A 1 469 ? 9.436 -8.126 5.208 1.00 88.06 469 ASN A N 1
ATOM 3616 C CA . ASN A 1 469 ? 8.924 -9.501 5.237 1.00 88.06 469 ASN A CA 1
ATOM 3617 C C . ASN A 1 469 ? 8.026 -9.764 4.023 1.00 88.06 469 ASN A C 1
ATOM 3619 O O . ASN A 1 469 ? 7.189 -8.936 3.689 1.00 88.06 469 ASN A O 1
ATOM 3623 N N . ILE A 1 470 ? 8.146 -10.937 3.391 1.00 88.31 470 ILE A N 1
ATOM 3624 C CA . ILE A 1 470 ? 7.237 -11.332 2.302 1.00 88.31 470 ILE A CA 1
ATOM 3625 C C . ILE A 1 470 ? 5.858 -11.640 2.898 1.00 88.31 470 ILE A C 1
ATOM 3627 O O . ILE A 1 470 ? 5.728 -12.603 3.658 1.00 88.31 470 ILE A O 1
ATOM 3631 N N . VAL A 1 471 ? 4.843 -10.863 2.519 1.00 83.75 471 VAL A N 1
ATOM 3632 C CA . VAL A 1 471 ? 3.435 -11.084 2.889 1.00 83.75 471 VAL A CA 1
ATOM 3633 C C . VAL A 1 471 ? 2.853 -12.212 2.034 1.00 83.75 471 VAL A C 1
ATOM 3635 O O . VAL A 1 471 ? 2.300 -13.182 2.553 1.00 83.75 471 VAL A O 1
ATOM 3638 N N . TRP A 1 472 ? 3.043 -12.124 0.713 1.00 86.19 472 TRP A N 1
ATOM 3639 C CA . TRP A 1 472 ? 2.644 -13.144 -0.257 1.00 86.19 472 TRP A CA 1
ATOM 3640 C C . TRP A 1 472 ? 3.507 -13.107 -1.528 1.00 86.19 472 TRP A C 1
ATOM 3642 O O . TRP A 1 472 ? 4.276 -12.175 -1.771 1.00 86.19 472 TRP A O 1
ATOM 3652 N N . ASN A 1 473 ? 3.388 -14.149 -2.353 1.00 89.38 473 ASN A N 1
ATOM 3653 C CA . ASN A 1 473 ? 3.957 -14.200 -3.698 1.00 89.38 473 ASN A CA 1
ATOM 3654 C C . ASN A 1 473 ? 2.933 -14.782 -4.683 1.00 89.38 473 ASN A C 1
ATOM 3656 O O . ASN A 1 473 ? 2.134 -15.643 -4.310 1.00 89.38 473 ASN A O 1
ATOM 3660 N N . TYR A 1 474 ? 2.976 -14.341 -5.939 1.00 89.69 474 TYR A N 1
ATOM 3661 C CA . TYR A 1 474 ? 2.076 -14.807 -6.997 1.00 89.69 474 TYR A CA 1
ATOM 3662 C C . TYR A 1 474 ? 2.887 -15.304 -8.204 1.00 89.69 474 TYR A C 1
ATOM 3664 O O . TYR A 1 474 ? 3.647 -14.518 -8.777 1.00 89.69 474 TYR A O 1
ATOM 3672 N N . PRO A 1 475 ? 2.771 -16.588 -8.593 1.00 91.31 475 PRO A N 1
ATOM 3673 C CA . PRO A 1 475 ? 3.493 -17.137 -9.735 1.00 91.31 475 PRO A CA 1
ATOM 3674 C C . PRO A 1 475 ? 2.848 -16.705 -11.058 1.00 91.31 475 PRO A C 1
ATOM 3676 O O . PRO A 1 475 ? 1.629 -16.766 -11.215 1.00 91.31 475 PRO A O 1
ATOM 3679 N N . THR A 1 476 ? 3.667 -16.317 -12.034 1.00 89.00 476 THR A N 1
ATOM 3680 C CA . THR A 1 476 ? 3.225 -15.892 -13.370 1.00 89.00 476 THR A CA 1
ATOM 3681 C C . THR A 1 476 ? 3.530 -16.938 -14.446 1.00 89.00 476 THR A C 1
ATOM 3683 O O . THR A 1 476 ? 4.448 -17.746 -14.326 1.00 89.00 476 THR A O 1
ATOM 3686 N N . ASP A 1 477 ? 2.764 -16.910 -15.541 1.00 87.62 477 ASP A N 1
ATOM 3687 C CA . ASP A 1 477 ? 2.987 -17.754 -16.729 1.00 87.62 477 ASP A CA 1
ATOM 3688 C C . ASP A 1 477 ? 4.400 -17.575 -17.321 1.00 87.62 477 ASP A C 1
ATOM 3690 O O . ASP A 1 477 ? 5.055 -18.541 -17.722 1.00 87.62 477 ASP A O 1
ATOM 3694 N N . ASP A 1 478 ? 4.860 -16.323 -17.397 1.00 90.81 478 ASP A N 1
ATOM 3695 C CA . ASP A 1 478 ? 6.095 -15.893 -18.055 1.00 90.81 478 ASP A CA 1
ATOM 3696 C C . ASP A 1 478 ? 6.977 -15.035 -17.133 1.00 90.81 478 ASP A C 1
ATOM 3698 O O . ASP A 1 478 ? 6.563 -14.623 -16.048 1.00 90.81 478 ASP A O 1
ATOM 3702 N N . GLU A 1 479 ? 8.212 -14.787 -17.575 1.00 91.50 479 GLU A N 1
ATOM 3703 C CA . GLU A 1 479 ? 9.167 -13.889 -16.914 1.00 91.50 479 GLU A CA 1
ATOM 3704 C C . GLU A 1 479 ? 8.690 -12.439 -17.070 1.00 91.50 479 GLU A C 1
ATOM 3706 O O . GLU A 1 479 ? 8.245 -12.056 -18.155 1.00 91.50 479 GLU A O 1
ATOM 3711 N N . ILE A 1 480 ? 8.765 -11.642 -16.004 1.00 90.94 480 ILE A N 1
ATOM 3712 C CA . ILE A 1 480 ? 8.363 -10.230 -16.009 1.00 90.94 480 ILE A CA 1
ATOM 3713 C C . ILE A 1 480 ? 9.598 -9.384 -16.353 1.00 90.94 480 ILE A C 1
ATOM 3715 O O . ILE A 1 480 ? 10.669 -9.616 -15.797 1.00 90.94 480 ILE A O 1
ATOM 3719 N N . ASN A 1 481 ? 9.460 -8.428 -17.274 1.00 87.06 481 ASN A N 1
ATOM 3720 C CA . ASN A 1 481 ? 10.511 -7.481 -17.663 1.00 87.06 481 ASN A CA 1
ATOM 3721 C C . ASN A 1 481 ? 10.360 -6.152 -16.908 1.00 87.06 481 ASN A C 1
ATOM 3723 O O . ASN A 1 481 ? 11.319 -5.691 -16.295 1.00 87.06 481 ASN A O 1
ATOM 3727 N N . SER A 1 482 ? 9.154 -5.585 -16.945 1.00 88.56 482 SER A N 1
ATOM 3728 C CA . SER A 1 482 ? 8.695 -4.412 -16.194 1.00 88.56 482 SER A CA 1
ATOM 3729 C C . SER A 1 482 ? 7.202 -4.575 -15.873 1.00 88.56 482 SER A C 1
ATOM 3731 O O . SER A 1 482 ? 6.546 -5.497 -16.377 1.00 88.56 482 SER A O 1
ATOM 3733 N N . PHE A 1 483 ? 6.673 -3.749 -14.976 1.00 94.12 483 PHE A N 1
ATOM 3734 C CA . PHE A 1 483 ? 5.250 -3.704 -14.655 1.00 94.12 483 PHE A CA 1
ATOM 3735 C C . PHE A 1 483 ? 4.875 -2.334 -14.095 1.00 94.12 483 PHE A C 1
ATOM 3737 O O . PHE A 1 483 ? 5.745 -1.630 -13.599 1.00 94.12 483 PHE A O 1
ATOM 3744 N N . GLU A 1 484 ? 3.586 -2.023 -14.139 1.00 94.75 484 GLU A N 1
ATOM 3745 C CA . GLU A 1 484 ? 2.987 -0.794 -13.615 1.00 94.75 484 GLU A CA 1
ATOM 3746 C C . GLU A 1 484 ? 1.753 -1.137 -12.765 1.00 94.75 484 GLU A C 1
ATOM 3748 O O . GLU A 1 484 ? 1.140 -2.195 -12.978 1.00 94.75 484 GLU A O 1
ATOM 3753 N N . LEU A 1 485 ? 1.391 -0.249 -11.832 1.00 94.06 485 LEU A N 1
ATOM 3754 C CA . LEU A 1 485 ? 0.244 -0.384 -10.923 1.00 94.06 485 LEU A CA 1
ATOM 3755 C C . LEU A 1 485 ? -0.642 0.873 -10.963 1.00 94.06 485 LEU A C 1
ATOM 3757 O O . LEU A 1 485 ? -0.118 1.974 -10.832 1.00 94.06 485 LEU A O 1
ATOM 3761 N N . GLU A 1 486 ? -1.959 0.708 -11.135 1.00 91.75 486 GLU A N 1
ATOM 3762 C CA . GLU A 1 486 ? -2.977 1.777 -11.025 1.00 91.75 486 GLU A CA 1
ATOM 3763 C C . GLU A 1 486 ? -4.396 1.167 -11.004 1.00 91.75 486 GLU A C 1
ATOM 3765 O O . GLU A 1 486 ? -4.646 0.161 -11.670 1.00 91.75 486 GLU A O 1
ATOM 3770 N N . ASP A 1 487 ? -5.358 1.793 -10.322 1.00 91.94 487 ASP A N 1
ATOM 3771 C CA . ASP A 1 487 ? -6.809 1.534 -10.428 1.00 91.94 487 ASP A CA 1
ATOM 3772 C C . ASP A 1 487 ? -7.380 1.870 -11.833 1.00 91.94 487 ASP A C 1
ATOM 3774 O O . ASP A 1 487 ? -7.997 2.916 -12.073 1.00 91.94 487 ASP A O 1
ATOM 3778 N N . ILE A 1 488 ? -7.145 0.972 -12.798 1.00 89.50 488 ILE A N 1
ATOM 3779 C CA . ILE A 1 488 ? -7.425 1.169 -14.233 1.00 89.50 488 ILE A CA 1
ATOM 3780 C C . ILE A 1 488 ? -8.921 1.081 -14.571 1.00 89.50 488 ILE A C 1
ATOM 3782 O O . ILE A 1 488 ? -9.383 1.811 -15.457 1.00 89.50 488 ILE A O 1
ATOM 3786 N N . ASP A 1 489 ? -9.702 0.229 -13.894 1.00 87.06 489 ASP A N 1
ATOM 3787 C CA . ASP A 1 489 ? -11.164 0.166 -14.092 1.00 87.06 489 ASP A CA 1
ATOM 3788 C C . ASP A 1 489 ? -12.003 0.979 -13.088 1.00 87.06 489 ASP A C 1
ATOM 3790 O O . ASP A 1 489 ? -13.223 1.086 -13.262 1.00 87.06 489 ASP A O 1
ATOM 3794 N N . ARG A 1 490 ? -11.341 1.676 -12.152 1.00 88.00 490 ARG A N 1
ATOM 3795 C CA . ARG A 1 490 ? -11.931 2.584 -11.150 1.00 88.00 490 ARG A CA 1
ATOM 3796 C C . ARG A 1 490 ? -12.808 1.876 -10.119 1.00 88.00 490 ARG A C 1
ATOM 3798 O O . ARG A 1 490 ? -13.881 2.374 -9.757 1.00 88.00 490 ARG A O 1
ATOM 3805 N N . ASN A 1 491 ? -12.351 0.717 -9.649 1.00 87.00 491 ASN A N 1
ATOM 3806 C CA . ASN A 1 491 ? -12.976 -0.035 -8.561 1.00 87.00 491 ASN A CA 1
ATOM 3807 C C . ASN A 1 491 ? -12.468 0.380 -7.162 1.00 87.00 491 ASN A C 1
ATOM 3809 O O . ASN A 1 491 ? -13.157 0.116 -6.173 1.00 87.00 491 ASN A O 1
ATOM 3813 N N . GLY A 1 492 ? -11.333 1.084 -7.077 1.00 88.12 492 GLY A N 1
ATOM 3814 C CA . GLY A 1 492 ? -10.691 1.503 -5.826 1.00 88.12 492 GLY A CA 1
ATOM 3815 C C . GLY A 1 492 ? -9.580 0.571 -5.326 1.00 88.12 492 GLY A C 1
ATOM 3816 O O . GLY A 1 492 ? -9.250 0.625 -4.140 1.00 88.12 492 GLY A O 1
ATOM 3817 N N . LEU A 1 493 ? -9.033 -0.281 -6.198 1.00 90.00 493 LEU A N 1
ATOM 3818 C CA . LEU A 1 493 ? -7.879 -1.155 -5.959 1.00 90.00 493 LEU A CA 1
ATOM 3819 C C . LEU A 1 493 ? -6.931 -1.053 -7.156 1.00 90.00 493 LEU A C 1
ATOM 3821 O O . LEU A 1 493 ? -7.396 -1.081 -8.293 1.00 90.00 493 LEU A O 1
ATOM 3825 N N . ASP A 1 494 ? -5.621 -0.997 -6.917 1.00 91.44 494 ASP A N 1
ATOM 3826 C CA . ASP A 1 494 ? -4.654 -0.952 -8.014 1.00 91.44 494 ASP A CA 1
ATOM 3827 C C . ASP A 1 494 ? -4.578 -2.290 -8.765 1.00 91.44 494 ASP A C 1
ATOM 3829 O O . ASP A 1 494 ? -4.468 -3.368 -8.168 1.00 91.44 494 ASP A O 1
ATOM 3833 N N . ASP A 1 495 ? -4.610 -2.214 -10.092 1.00 92.50 495 ASP A N 1
ATOM 3834 C CA . ASP A 1 495 ? -4.451 -3.343 -10.999 1.00 92.50 495 ASP A CA 1
ATOM 3835 C C . ASP A 1 495 ? -2.988 -3.540 -11.410 1.00 92.50 495 ASP A C 1
ATOM 3837 O O . ASP A 1 495 ? -2.196 -2.605 -11.466 1.00 92.50 495 ASP A O 1
ATOM 3841 N N . PHE A 1 496 ? -2.638 -4.770 -11.784 1.00 94.31 496 PHE A N 1
ATOM 3842 C CA . PHE A 1 496 ? -1.278 -5.172 -12.134 1.00 94.31 496 PHE A CA 1
ATOM 3843 C C . PHE A 1 496 ? -1.122 -5.315 -13.654 1.00 94.31 496 PHE A C 1
ATOM 3845 O O . PHE A 1 496 ? -1.590 -6.293 -14.258 1.00 94.31 496 PHE A O 1
ATOM 3852 N N . ILE A 1 497 ? -0.402 -4.377 -14.276 1.00 96.00 497 ILE A N 1
ATOM 3853 C CA . ILE A 1 497 ? -0.051 -4.411 -15.701 1.00 96.00 497 ILE A CA 1
ATOM 3854 C C . ILE A 1 497 ? 1.348 -4.991 -15.869 1.00 96.00 497 ILE A C 1
ATOM 3856 O O . ILE A 1 497 ? 2.346 -4.312 -15.655 1.00 96.00 497 ILE A O 1
ATOM 3860 N N . LEU A 1 498 ? 1.437 -6.266 -16.259 1.00 95.44 498 LEU A N 1
ATOM 3861 C CA . LEU A 1 498 ? 2.718 -6.975 -16.353 1.00 95.44 498 LEU A CA 1
ATOM 3862 C C . LEU A 1 498 ? 3.196 -7.058 -17.808 1.00 95.44 498 LEU A C 1
ATOM 3864 O O . LEU A 1 498 ? 2.538 -7.682 -18.650 1.00 95.44 498 LEU A O 1
ATOM 3868 N N . ALA A 1 499 ? 4.377 -6.507 -18.094 1.00 93.88 499 ALA A N 1
ATOM 3869 C CA . ALA A 1 499 ? 5.069 -6.694 -19.363 1.00 93.88 499 ALA A CA 1
ATOM 3870 C C . ALA A 1 499 ? 6.034 -7.883 -19.274 1.00 93.88 499 ALA A C 1
ATOM 3872 O O . ALA A 1 499 ? 7.045 -7.855 -18.573 1.00 93.88 499 ALA A O 1
ATOM 3873 N N . SER A 1 500 ? 5.744 -8.938 -20.029 1.00 92.75 500 SER A N 1
ATOM 3874 C CA . SER A 1 500 ? 6.683 -10.027 -20.303 1.00 92.75 500 SER A CA 1
ATOM 3875 C C . SER A 1 500 ? 7.357 -9.832 -21.664 1.00 92.75 500 SER A C 1
ATOM 3877 O O . SER A 1 500 ? 6.978 -8.950 -22.430 1.00 92.75 500 SER A O 1
ATOM 3879 N N . THR A 1 501 ? 8.309 -10.697 -22.033 1.00 91.06 501 THR A N 1
ATOM 3880 C CA . THR A 1 501 ? 9.077 -10.601 -23.284 1.00 91.06 501 THR A CA 1
ATOM 3881 C C . THR A 1 501 ? 8.201 -10.331 -24.508 1.00 91.06 501 THR A C 1
ATOM 3883 O O . THR A 1 501 ? 8.592 -9.526 -25.336 1.00 91.06 501 THR A O 1
ATOM 3886 N N . ARG A 1 502 ? 7.036 -10.982 -24.649 1.00 91.50 502 ARG A N 1
ATOM 3887 C CA . ARG A 1 502 ? 6.096 -10.780 -25.780 1.00 91.50 502 ARG A CA 1
ATOM 3888 C C . ARG A 1 502 ? 4.615 -10.810 -25.381 1.00 91.50 502 ARG A C 1
ATOM 3890 O O . ARG A 1 502 ? 3.749 -10.908 -26.245 1.00 91.50 502 ARG A O 1
ATOM 3897 N N . ASN A 1 503 ? 4.314 -10.785 -24.087 1.00 94.88 503 ASN A N 1
ATOM 3898 C CA . ASN A 1 503 ? 2.949 -10.880 -23.572 1.00 94.88 503 ASN A CA 1
ATOM 3899 C C . ASN A 1 503 ? 2.706 -9.720 -22.607 1.00 94.88 503 ASN A C 1
ATOM 3901 O O . ASN A 1 503 ? 3.430 -9.591 -21.623 1.00 94.88 503 ASN A O 1
ATOM 3905 N N . LEU A 1 504 ? 1.683 -8.919 -22.889 1.00 96.00 504 LEU A N 1
ATOM 3906 C CA . LEU A 1 504 ? 1.124 -7.946 -21.956 1.00 96.00 504 LEU A CA 1
ATOM 3907 C C . LEU A 1 504 ? -0.022 -8.618 -21.192 1.00 96.00 504 LEU A C 1
ATOM 3909 O O . LEU A 1 504 ? -0.852 -9.303 -21.803 1.00 96.00 504 LEU A O 1
ATOM 3913 N N . TYR A 1 505 ? -0.078 -8.426 -19.880 1.00 95.31 505 TYR A N 1
ATOM 3914 C CA . TYR A 1 505 ? -1.128 -8.958 -19.013 1.00 95.31 505 TYR A CA 1
ATOM 3915 C C . TYR A 1 505 ? -1.803 -7.826 -18.242 1.00 95.31 505 TYR A C 1
ATOM 3917 O O . TYR A 1 505 ? -1.108 -6.943 -17.748 1.00 95.31 505 TYR A O 1
ATOM 3925 N N . TRP A 1 506 ? -3.121 -7.921 -18.067 1.00 94.81 506 TRP A N 1
ATOM 3926 C CA . TRP A 1 506 ? -3.856 -7.178 -17.043 1.00 94.81 506 TRP A CA 1
ATOM 3927 C C . TRP A 1 506 ? -4.396 -8.167 -16.016 1.00 94.81 506 TRP A C 1
ATOM 3929 O O . TRP A 1 506 ? -5.199 -9.047 -16.357 1.00 94.81 506 TRP A O 1
ATOM 3939 N N . TYR A 1 507 ? -3.928 -8.041 -14.779 1.00 93.50 507 TYR A N 1
ATOM 3940 C CA . TYR A 1 507 ? -4.476 -8.737 -13.623 1.00 93.50 507 TYR A CA 1
ATOM 3941 C C . TYR A 1 507 ? -5.183 -7.734 -12.707 1.00 93.50 507 TYR A C 1
ATOM 3943 O O . TYR A 1 507 ? -4.613 -6.706 -12.365 1.00 93.50 507 TYR A O 1
ATOM 3951 N N . GLU A 1 508 ? -6.395 -8.075 -12.293 1.00 92.12 508 GLU A N 1
ATOM 3952 C CA . GLU A 1 508 ? -7.187 -7.363 -11.292 1.00 92.12 508 GLU A CA 1
ATOM 3953 C C . GLU A 1 508 ? -6.787 -7.791 -9.884 1.00 92.12 508 GLU A C 1
ATOM 3955 O O . GLU A 1 508 ? -6.603 -8.989 -9.633 1.00 92.12 508 GLU A O 1
ATOM 3960 N N . THR A 1 509 ? -6.716 -6.843 -8.950 1.00 90.56 509 THR A N 1
ATOM 3961 C CA . THR A 1 509 ? -6.575 -7.167 -7.525 1.00 90.56 509 THR A CA 1
ATOM 3962 C C . THR A 1 509 ? -7.882 -7.751 -6.990 1.00 90.56 509 THR A C 1
ATOM 3964 O O . THR A 1 509 ? -8.944 -7.134 -7.045 1.00 90.56 509 THR A O 1
ATOM 3967 N N . ASN A 1 510 ? -7.832 -8.980 -6.470 1.00 89.12 510 ASN A N 1
ATOM 3968 C CA . ASN A 1 510 ? -9.032 -9.718 -6.093 1.00 89.12 510 ASN A CA 1
ATOM 3969 C C . ASN A 1 510 ? -9.709 -9.085 -4.858 1.00 89.12 510 ASN A C 1
ATOM 3971 O O . ASN A 1 510 ? -9.256 -9.237 -3.723 1.00 89.12 510 ASN A O 1
ATOM 3975 N N . GLU A 1 511 ? -10.847 -8.420 -5.072 1.00 87.69 511 GLU A N 1
ATOM 3976 C CA . GLU A 1 511 ? -11.594 -7.690 -4.034 1.00 87.69 511 GLU A CA 1
ATOM 3977 C C . GLU A 1 511 ? -11.964 -8.566 -2.814 1.00 87.69 511 GLU A C 1
ATOM 3979 O O . GLU A 1 511 ? -11.983 -8.099 -1.671 1.00 87.69 511 GLU A O 1
ATOM 3984 N N . PHE A 1 512 ? -12.220 -9.864 -3.028 1.00 87.75 512 PHE A N 1
ATOM 3985 C CA . PHE A 1 512 ? -12.500 -10.822 -1.954 1.00 87.75 512 PHE A CA 1
ATOM 3986 C C . PHE A 1 512 ? -11.247 -11.125 -1.116 1.00 87.75 512 PHE A C 1
ATOM 3988 O O . PHE A 1 512 ? -11.355 -11.209 0.109 1.00 87.75 512 PHE A O 1
ATOM 3995 N N . TYR A 1 513 ? -10.068 -11.251 -1.739 1.00 86.56 513 TYR A N 1
ATOM 3996 C CA . TYR A 1 513 ? -8.787 -11.380 -1.039 1.00 86.56 513 TYR A CA 1
ATOM 3997 C C . TYR A 1 513 ? -8.528 -10.158 -0.151 1.00 86.56 513 TYR A C 1
ATOM 3999 O O . TYR A 1 513 ? -8.357 -10.329 1.055 1.00 86.56 513 TYR A O 1
ATOM 4007 N N . VAL A 1 514 ? -8.597 -8.944 -0.710 1.00 86.62 514 VAL A N 1
ATOM 4008 C CA . VAL A 1 514 ? -8.339 -7.685 0.019 1.00 86.62 514 VAL A CA 1
ATOM 4009 C C . VAL A 1 514 ? -9.281 -7.528 1.212 1.00 86.62 514 VAL A C 1
ATOM 4011 O O . VAL A 1 514 ? -8.843 -7.343 2.351 1.00 86.62 514 VAL A O 1
ATOM 4014 N N . LYS A 1 515 ? -10.594 -7.694 0.992 1.00 88.81 515 LYS A N 1
ATOM 4015 C CA . LYS A 1 515 ? -11.592 -7.657 2.073 1.00 88.81 515 LYS A CA 1
ATOM 4016 C C . LYS A 1 515 ? -11.299 -8.701 3.149 1.00 88.81 515 LYS A C 1
ATOM 4018 O O . LYS A 1 515 ? -11.405 -8.395 4.338 1.00 88.81 515 LYS A O 1
ATOM 4023 N N . LYS A 1 516 ? -10.906 -9.920 2.765 1.00 89.50 516 LYS A N 1
ATOM 4024 C CA . LYS A 1 516 ? -10.571 -10.965 3.734 1.00 89.50 516 LYS A CA 1
ATOM 4025 C C . LYS A 1 516 ? -9.303 -10.634 4.523 1.00 89.50 516 LYS A C 1
ATOM 4027 O O . LYS A 1 516 ? -9.341 -10.743 5.743 1.00 89.50 516 LYS A O 1
ATOM 4032 N N . ALA A 1 517 ? -8.228 -10.195 3.873 1.00 85.50 517 ALA A N 1
ATOM 4033 C CA . ALA A 1 517 ? -6.973 -9.825 4.529 1.00 85.50 517 ALA A CA 1
ATOM 4034 C C . ALA A 1 517 ? -7.186 -8.692 5.552 1.00 85.50 517 ALA A C 1
ATOM 4036 O O . ALA A 1 517 ? -6.771 -8.804 6.709 1.00 85.50 517 ALA A O 1
ATOM 4037 N N . LYS A 1 518 ? -7.978 -7.673 5.189 1.00 87.88 518 LYS A N 1
ATOM 4038 C CA . LYS A 1 518 ? -8.418 -6.605 6.102 1.00 87.88 518 LYS A CA 1
ATOM 4039 C C . LYS A 1 518 ? -9.206 -7.139 7.311 1.00 87.88 518 LYS A C 1
ATOM 4041 O O . LYS A 1 518 ? -8.993 -6.699 8.442 1.00 87.88 518 LYS A O 1
ATOM 4046 N N . ALA A 1 519 ? -10.090 -8.117 7.103 1.00 91.81 519 ALA A N 1
ATOM 4047 C CA . ALA A 1 519 ? -10.864 -8.756 8.171 1.00 91.81 519 ALA A CA 1
ATOM 4048 C C . ALA A 1 519 ? -10.020 -9.689 9.069 1.00 91.81 519 ALA A C 1
ATOM 4050 O O . ALA A 1 519 ? -10.234 -9.726 10.285 1.00 91.81 519 ALA A O 1
ATOM 4051 N N . ASP A 1 520 ? -9.042 -10.405 8.503 1.00 90.94 520 ASP A N 1
ATOM 4052 C CA . ASP A 1 520 ? -8.040 -11.200 9.230 1.00 90.94 520 ASP A CA 1
ATOM 4053 C C . ASP A 1 520 ? -7.154 -10.266 10.092 1.00 90.94 520 ASP A C 1
ATOM 4055 O O . ASP A 1 520 ? -6.951 -10.540 11.281 1.00 90.94 520 ASP A O 1
ATOM 4059 N N . SER A 1 521 ? -6.749 -9.098 9.568 1.00 88.31 521 SER A N 1
ATOM 4060 C CA . SER A 1 521 ? -6.037 -8.042 10.316 1.00 88.31 521 SER A CA 1
ATOM 4061 C C . SER A 1 521 ? -6.867 -7.473 11.475 1.00 88.31 521 SER A C 1
ATOM 4063 O O . SER A 1 521 ? -6.413 -7.491 12.624 1.00 88.31 521 SER A O 1
ATOM 4065 N N . TYR A 1 522 ? -8.115 -7.044 11.244 1.00 93.50 522 TYR A N 1
ATOM 4066 C CA . TYR A 1 522 ? -8.983 -6.569 12.332 1.00 93.50 522 TYR A CA 1
ATOM 4067 C C . TYR A 1 522 ? -9.256 -7.661 13.378 1.00 93.50 522 TYR A C 1
ATOM 4069 O O . TYR A 1 522 ? -9.235 -7.378 14.576 1.00 93.50 522 TYR A O 1
ATOM 4077 N N . TYR A 1 523 ? -9.439 -8.925 12.982 1.00 95.38 523 TYR A N 1
ATOM 4078 C CA . TYR A 1 523 ? -9.599 -10.022 13.941 1.00 95.38 523 TYR A CA 1
ATOM 4079 C C . TYR A 1 523 ? -8.342 -10.227 14.807 1.00 95.38 523 TYR A C 1
ATOM 4081 O O . TYR A 1 523 ? -8.450 -10.435 16.021 1.00 95.38 523 TYR A O 1
ATOM 4089 N N . LEU A 1 524 ? -7.145 -10.102 14.223 1.00 93.06 524 LEU A N 1
ATOM 4090 C CA . LEU A 1 524 ? -5.884 -10.143 14.964 1.00 93.06 524 LEU A CA 1
ATOM 4091 C C . LEU A 1 524 ? -5.757 -8.958 15.937 1.00 93.06 524 LEU A C 1
ATOM 4093 O O . LEU A 1 524 ? -5.439 -9.170 17.109 1.00 93.06 524 LEU A O 1
ATOM 4097 N N . GLN A 1 525 ? -6.074 -7.735 15.502 1.00 92.75 525 GLN A N 1
ATOM 4098 C CA . GLN A 1 525 ? -6.072 -6.533 16.352 1.00 92.75 525 GLN A CA 1
ATOM 4099 C C . GLN A 1 525 ? -7.092 -6.635 17.502 1.00 92.75 525 GLN A C 1
ATOM 4101 O O . GLN A 1 525 ? -6.794 -6.244 18.638 1.00 92.75 525 GLN A O 1
ATOM 4106 N N . ALA A 1 526 ? -8.262 -7.237 17.257 1.00 96.19 526 ALA A N 1
ATOM 4107 C CA . ALA A 1 526 ? -9.254 -7.544 18.286 1.00 96.19 526 ALA A CA 1
ATOM 4108 C C . ALA A 1 526 ? -8.712 -8.536 19.325 1.00 96.19 526 ALA A C 1
ATOM 4110 O O . ALA A 1 526 ? -8.829 -8.308 20.531 1.00 96.19 526 ALA A O 1
ATOM 4111 N N . TYR A 1 527 ? -8.080 -9.621 18.867 1.00 95.25 527 TYR A N 1
ATOM 4112 C CA . TYR A 1 527 ? -7.507 -10.644 19.740 1.00 95.25 527 TYR A CA 1
ATOM 4113 C C . TYR A 1 527 ? -6.339 -10.101 20.578 1.00 95.25 527 TYR A C 1
ATOM 4115 O O . TYR A 1 527 ? -6.283 -10.340 21.786 1.00 95.25 527 TYR A O 1
ATOM 4123 N N . GLN A 1 528 ? -5.448 -9.308 19.974 1.00 95.25 528 GLN A N 1
ATOM 4124 C CA . GLN A 1 528 ? -4.371 -8.612 20.683 1.00 95.25 528 GLN A CA 1
ATOM 4125 C C . GLN A 1 528 ? -4.938 -7.684 21.767 1.00 95.25 528 GLN A C 1
ATOM 4127 O O . GLN A 1 528 ? -4.588 -7.839 22.939 1.00 95.25 528 GLN A O 1
ATOM 4132 N N . SER A 1 529 ? -5.882 -6.804 21.415 1.00 95.50 529 SER A N 1
ATOM 4133 C CA . SER A 1 529 ? -6.534 -5.877 22.358 1.00 95.50 529 SER A CA 1
ATOM 4134 C C . SER A 1 529 ? -7.224 -6.621 23.513 1.00 95.50 529 SER A C 1
ATOM 4136 O O . SER A 1 529 ? -7.061 -6.258 24.678 1.00 95.50 529 SER A O 1
ATOM 4138 N N . PHE A 1 530 ? -7.898 -7.741 23.223 1.00 94.50 530 PHE A N 1
ATOM 4139 C CA . PHE A 1 530 ? -8.507 -8.613 24.233 1.00 94.50 530 PHE A CA 1
ATOM 4140 C C . PHE A 1 530 ? -7.464 -9.217 25.188 1.00 94.50 530 PHE A C 1
ATOM 4142 O O . PHE A 1 530 ? -7.660 -9.191 26.404 1.00 94.50 530 PHE A O 1
ATOM 4149 N N . THR A 1 531 ? -6.322 -9.705 24.684 1.00 93.62 531 THR A N 1
ATOM 4150 C CA . THR A 1 531 ? -5.235 -10.206 25.554 1.00 93.62 531 THR A CA 1
ATOM 4151 C C . THR A 1 531 ? -4.579 -9.105 26.394 1.00 93.62 531 THR A C 1
ATOM 4153 O O . THR A 1 531 ? -4.191 -9.363 27.534 1.00 93.62 531 THR A O 1
ATOM 4156 N N . GLN A 1 532 ? -4.537 -7.870 25.885 1.00 94.38 532 GLN A N 1
ATOM 4157 C CA . GLN A 1 532 ? -4.097 -6.672 26.613 1.00 94.38 532 GLN A CA 1
ATOM 4158 C C . GLN A 1 532 ? -5.150 -6.144 27.610 1.00 94.38 532 GLN A C 1
ATOM 4160 O O . GLN A 1 532 ? -4.830 -5.284 28.429 1.00 94.38 532 GLN A O 1
ATOM 4165 N N . ARG A 1 533 ? -6.371 -6.707 27.608 1.00 91.88 533 ARG A N 1
ATOM 4166 C CA . ARG A 1 533 ? -7.545 -6.306 28.413 1.00 91.88 533 ARG A CA 1
ATOM 4167 C C . ARG A 1 533 ? -8.158 -4.950 28.039 1.00 91.88 533 ARG A C 1
ATOM 4169 O O . ARG A 1 533 ? -8.918 -4.393 28.831 1.00 91.88 533 ARG A O 1
ATOM 4176 N N . ASP A 1 534 ? -7.897 -4.452 26.833 1.00 94.12 534 ASP A N 1
ATOM 4177 C CA . ASP A 1 534 ? -8.660 -3.347 26.247 1.00 94.12 534 ASP A CA 1
ATOM 4178 C C . ASP A 1 534 ? -9.902 -3.911 25.542 1.00 94.12 534 ASP A C 1
ATOM 4180 O O . ASP A 1 534 ? -9.918 -4.185 24.340 1.00 94.12 534 ASP A O 1
ATOM 4184 N N . PHE A 1 535 ? -10.948 -4.151 26.335 1.00 92.50 535 PHE A N 1
ATOM 4185 C CA . PHE A 1 535 ? -12.207 -4.724 25.853 1.00 92.50 535 PHE A CA 1
ATOM 4186 C C . PHE A 1 535 ? -12.971 -3.772 24.925 1.00 92.50 535 PHE A C 1
ATOM 4188 O O . PHE A 1 535 ? -13.656 -4.242 24.021 1.00 92.50 535 PHE A O 1
ATOM 4195 N N . SER A 1 536 ? -12.817 -2.456 25.099 1.00 91.00 536 SER A N 1
ATOM 4196 C CA . SER A 1 536 ? -13.447 -1.444 24.244 1.00 91.00 536 SER A CA 1
ATOM 4197 C C . SER A 1 536 ? -12.856 -1.479 22.835 1.00 91.00 536 SER A C 1
ATOM 4199 O O . SER A 1 536 ? -13.589 -1.590 21.853 1.00 91.00 536 SER A O 1
ATOM 4201 N N . LYS A 1 537 ? -11.523 -1.474 22.725 1.00 94.69 537 LYS A N 1
ATOM 4202 C CA . LYS A 1 537 ? -10.817 -1.590 21.443 1.00 94.69 537 LYS A CA 1
ATOM 4203 C C . LYS A 1 537 ? -11.016 -2.969 20.807 1.00 94.69 537 LYS A C 1
ATOM 4205 O O . LYS A 1 537 ? -11.263 -3.060 19.607 1.00 94.69 537 LYS A O 1
ATOM 4210 N N . ALA A 1 538 ? -11.013 -4.037 21.610 1.00 96.62 538 ALA A N 1
ATOM 4211 C CA . ALA A 1 538 ? -11.320 -5.388 21.135 1.00 96.62 538 ALA A CA 1
ATOM 4212 C C . ALA A 1 538 ? -12.747 -5.514 20.570 1.00 96.62 538 ALA A C 1
ATOM 4214 O O . ALA A 1 538 ? -12.935 -6.150 19.534 1.00 96.62 538 ALA A O 1
ATOM 4215 N N . SER A 1 539 ? -13.733 -4.891 21.227 1.00 95.81 539 SER A N 1
ATOM 4216 C CA . SER A 1 539 ? -15.132 -4.831 20.782 1.00 95.81 539 SER A CA 1
ATOM 4217 C C . SER A 1 539 ? -15.256 -4.173 19.407 1.00 95.81 539 SER A C 1
ATOM 4219 O O . SER A 1 539 ? -15.939 -4.711 18.544 1.00 95.81 539 SER A O 1
ATOM 4221 N N . ILE A 1 540 ? -14.589 -3.037 19.187 1.00 96.38 540 ILE A N 1
ATOM 4222 C CA . ILE A 1 540 ? -14.652 -2.312 17.907 1.00 96.38 540 ILE A CA 1
ATOM 4223 C C . ILE A 1 540 ? -14.075 -3.169 16.773 1.00 96.38 540 ILE A C 1
ATOM 4225 O O . ILE A 1 540 ? -14.730 -3.370 15.752 1.00 96.38 540 ILE A O 1
ATOM 4229 N N . TYR A 1 541 ? -12.875 -3.728 16.951 1.00 97.00 541 TYR A N 1
ATOM 4230 C CA . TYR A 1 541 ? -12.236 -4.504 15.885 1.00 97.00 541 TYR A CA 1
ATOM 4231 C C . TYR A 1 541 ? -12.924 -5.841 15.587 1.00 97.00 541 TYR A C 1
ATOM 4233 O O . TYR A 1 541 ? -12.964 -6.242 14.423 1.00 97.00 541 TYR A O 1
ATOM 4241 N N . VAL A 1 542 ? -13.489 -6.536 16.587 1.00 97.81 542 VAL A N 1
ATOM 4242 C CA . VAL A 1 542 ? -14.216 -7.788 16.308 1.00 97.81 542 VAL A CA 1
ATOM 4243 C C . VAL A 1 542 ? -15.508 -7.520 15.536 1.00 97.81 542 VAL A C 1
ATOM 4245 O O . VAL A 1 542 ? -15.863 -8.331 14.685 1.00 97.81 542 VAL A O 1
ATOM 4248 N N . ASP A 1 543 ? -16.168 -6.379 15.766 1.00 97.69 543 ASP A N 1
ATOM 4249 C CA . ASP A 1 543 ? -17.351 -5.964 15.004 1.00 97.69 543 ASP A CA 1
ATOM 4250 C C . ASP A 1 543 ? -16.991 -5.587 13.558 1.00 97.69 543 ASP A C 1
ATOM 4252 O O . ASP A 1 543 ? -17.675 -6.023 12.632 1.00 97.69 543 ASP A O 1
ATOM 4256 N N . LEU A 1 544 ? -15.891 -4.847 13.349 1.00 96.62 544 LEU A N 1
ATOM 4257 C CA . LEU A 1 544 ? -15.377 -4.510 12.012 1.00 96.62 544 LEU A CA 1
ATOM 4258 C C . LEU A 1 544 ? -15.029 -5.770 11.204 1.00 96.62 544 LEU A C 1
ATOM 4260 O O . LEU A 1 544 ? -15.492 -5.929 10.075 1.00 96.62 544 LEU A O 1
ATOM 4264 N N . ALA A 1 545 ? -14.278 -6.701 11.802 1.00 96.56 545 ALA A N 1
ATOM 4265 C CA . ALA A 1 545 ? -13.966 -7.988 11.183 1.00 96.56 545 ALA A CA 1
ATOM 4266 C C . ALA A 1 545 ? -15.244 -8.786 10.865 1.00 96.56 545 ALA A C 1
ATOM 4268 O O . ALA A 1 545 ? -15.418 -9.290 9.758 1.00 96.56 545 ALA A O 1
ATOM 4269 N N . LEU A 1 546 ? -16.170 -8.882 11.827 1.00 97.12 546 LEU A N 1
ATOM 4270 C CA . LEU A 1 546 ? -17.440 -9.602 11.690 1.00 97.12 546 LEU A CA 1
ATOM 4271 C C . LEU A 1 546 ? -18.353 -9.020 10.602 1.00 97.12 546 LEU A C 1
ATOM 4273 O O . LEU A 1 546 ? -19.082 -9.789 9.976 1.00 97.12 546 LEU A O 1
ATOM 4277 N N . GLY A 1 547 ? -18.324 -7.704 10.378 1.00 96.56 547 GLY A N 1
ATOM 4278 C CA . GLY A 1 547 ? -19.003 -7.054 9.258 1.00 96.56 547 GLY A CA 1
ATOM 4279 C C . GLY A 1 547 ? -18.467 -7.566 7.925 1.00 96.56 547 GLY A C 1
ATOM 4280 O O . GLY A 1 547 ? -19.182 -8.252 7.196 1.00 96.56 547 GLY A O 1
ATOM 4281 N N . ILE A 1 548 ? -17.174 -7.349 7.671 1.00 94.12 548 ILE A N 1
ATOM 4282 C CA . ILE A 1 548 ? -16.543 -7.709 6.393 1.00 94.12 548 ILE A CA 1
ATOM 4283 C C . ILE A 1 548 ? -16.656 -9.219 6.116 1.00 94.12 548 ILE A C 1
ATOM 4285 O O . ILE A 1 548 ? -17.020 -9.611 5.007 1.00 94.12 548 ILE A O 1
ATOM 4289 N N . TYR A 1 549 ? -16.452 -10.080 7.123 1.00 95.50 549 TYR A N 1
ATOM 4290 C CA . TYR A 1 549 ? -16.635 -11.530 6.967 1.00 95.50 549 TYR A CA 1
ATOM 4291 C C . TYR A 1 549 ? -18.070 -11.937 6.602 1.00 95.50 549 TYR A C 1
ATOM 4293 O O . TYR A 1 549 ? -18.257 -12.942 5.915 1.00 95.50 549 TYR A O 1
ATOM 4301 N N . ARG A 1 550 ? -19.097 -11.191 7.034 1.00 95.56 550 ARG A N 1
ATOM 4302 C CA . ARG A 1 550 ? -20.490 -11.439 6.620 1.00 95.56 550 ARG A CA 1
ATOM 4303 C C . ARG A 1 550 ? -20.733 -10.993 5.183 1.00 95.56 550 ARG A C 1
ATOM 4305 O O . ARG A 1 550 ? -21.408 -11.718 4.455 1.00 95.56 550 ARG A O 1
ATOM 4312 N N . ASP A 1 551 ? -20.154 -9.869 4.773 1.00 94.00 551 ASP A N 1
ATOM 4313 C CA . ASP A 1 551 ? -20.308 -9.323 3.421 1.00 94.00 551 ASP A CA 1
ATOM 4314 C C . ASP A 1 551 ? -19.671 -10.244 2.367 1.00 94.00 551 ASP A C 1
ATOM 4316 O O . ASP A 1 551 ? -20.322 -10.598 1.378 1.00 94.00 551 ASP A O 1
ATOM 4320 N N . ILE A 1 552 ? -18.452 -10.739 2.627 1.00 92.50 552 ILE A N 1
ATOM 4321 C CA . ILE A 1 552 ? -17.788 -11.752 1.781 1.00 92.50 552 ILE A CA 1
ATOM 4322 C C . ILE A 1 552 ? -18.307 -13.184 2.015 1.00 92.50 552 ILE A C 1
ATOM 4324 O O . ILE A 1 552 ? -17.979 -14.088 1.251 1.00 92.50 552 ILE A O 1
ATOM 4328 N N . LYS A 1 553 ? -19.157 -13.397 3.031 1.00 93.19 553 LYS A N 1
ATOM 4329 C CA . LYS A 1 553 ? -19.787 -14.684 3.399 1.00 93.19 553 LYS A CA 1
ATOM 4330 C C . LYS A 1 553 ? -18.787 -15.775 3.820 1.00 93.19 553 LYS A C 1
ATOM 4332 O O . LYS A 1 553 ? -18.990 -16.954 3.532 1.00 93.19 553 LYS A O 1
ATOM 4337 N N . ASP A 1 554 ? -17.736 -15.393 4.545 1.00 90.31 554 ASP A N 1
ATOM 4338 C CA . ASP A 1 554 ? -16.750 -16.312 5.127 1.00 90.31 554 ASP A CA 1
ATOM 4339 C C . ASP A 1 554 ? -17.392 -17.159 6.246 1.00 90.31 554 ASP A C 1
ATOM 4341 O O . ASP A 1 554 ? -17.584 -16.722 7.388 1.00 90.31 554 ASP A O 1
ATOM 4345 N N . ALA A 1 555 ? -17.748 -18.396 5.896 1.00 90.25 555 ALA A N 1
ATOM 4346 C CA . ALA A 1 555 ? -18.427 -19.333 6.785 1.00 90.25 555 ALA A CA 1
ATOM 4347 C C . ALA A 1 555 ? -17.559 -19.814 7.964 1.00 90.25 555 ALA A C 1
ATOM 4349 O O . ALA A 1 555 ? -18.114 -20.221 8.987 1.00 90.25 555 ALA A O 1
ATOM 4350 N N . ASP A 1 556 ? -16.229 -19.741 7.852 1.00 90.94 556 ASP A N 1
ATOM 4351 C CA . ASP A 1 556 ? -15.296 -20.224 8.873 1.00 90.94 556 ASP A CA 1
ATOM 4352 C C . ASP A 1 556 ? -14.943 -19.132 9.887 1.00 90.94 556 ASP A C 1
ATOM 4354 O O . ASP A 1 556 ? -14.789 -19.414 11.079 1.00 90.94 556 ASP A O 1
ATOM 4358 N N . ASN A 1 557 ? -14.810 -17.879 9.447 1.00 92.44 557 ASN A N 1
ATOM 4359 C CA . ASN A 1 557 ? -14.407 -16.763 10.300 1.00 92.44 557 ASN A CA 1
ATOM 4360 C C . ASN A 1 557 ? -15.578 -16.069 11.014 1.00 92.44 557 ASN A C 1
ATOM 4362 O O . ASN A 1 557 ? -15.413 -15.681 12.175 1.00 92.44 557 ASN A O 1
ATOM 4366 N N . VAL A 1 558 ? -16.784 -15.996 10.428 1.00 95.62 558 VAL A N 1
ATOM 4367 C CA . VAL A 1 558 ? -17.967 -15.439 11.127 1.00 95.62 558 VAL A CA 1
ATOM 4368 C C . VAL A 1 558 ? -18.222 -16.118 12.493 1.00 95.62 558 VAL A C 1
ATOM 4370 O O . VAL A 1 558 ? -18.404 -15.399 13.483 1.00 95.62 558 VAL A O 1
ATOM 4373 N N . PRO A 1 559 ? -18.183 -17.463 12.635 1.00 96.88 559 PRO A N 1
ATOM 4374 C CA . PRO A 1 559 ? -18.305 -18.126 13.936 1.00 96.88 559 PRO A CA 1
ATOM 4375 C C . PRO A 1 559 ? -17.185 -17.777 14.928 1.00 96.88 559 PRO A C 1
ATOM 4377 O O . PRO A 1 559 ? -17.463 -17.631 16.121 1.00 96.88 559 PRO A O 1
ATOM 4380 N N . LYS A 1 560 ? -15.939 -17.605 14.460 1.00 96.44 560 LYS A N 1
ATOM 4381 C CA . LYS A 1 560 ? -14.789 -17.226 15.306 1.00 96.44 560 LYS A CA 1
ATOM 4382 C C . LYS A 1 560 ? -14.976 -15.820 15.876 1.00 96.44 560 LYS A C 1
ATOM 4384 O O . LYS A 1 560 ? -14.807 -15.629 17.079 1.00 96.44 560 LYS A O 1
ATOM 4389 N N . CYS A 1 561 ? -15.408 -14.867 15.048 1.00 96.06 561 CYS A N 1
ATOM 4390 C CA . CYS A 1 561 ? -15.735 -13.511 15.485 1.00 96.06 561 CYS A CA 1
ATOM 4391 C C . CYS A 1 561 ? -16.893 -13.490 16.491 1.00 96.06 561 CYS A C 1
ATOM 4393 O O . CYS A 1 561 ? -16.751 -12.889 17.551 1.00 96.06 561 CYS A O 1
ATOM 4395 N N . ASN A 1 562 ? -17.996 -14.206 16.232 1.00 96.56 562 ASN A N 1
ATOM 4396 C CA . ASN A 1 562 ? -19.113 -14.311 17.185 1.00 96.56 562 ASN A CA 1
ATOM 4397 C C . ASN A 1 562 ? -18.661 -14.890 18.549 1.00 96.56 562 ASN A C 1
ATOM 4399 O O . ASN A 1 562 ? -19.095 -14.423 19.604 1.00 96.56 562 ASN A O 1
ATOM 4403 N N . LEU A 1 563 ? -17.762 -15.885 18.547 1.00 96.75 563 LEU A N 1
ATOM 4404 C CA . LEU A 1 563 ? -17.196 -16.472 19.768 1.00 96.75 563 LEU A CA 1
ATOM 4405 C C . LEU A 1 563 ? -16.256 -15.502 20.504 1.00 96.75 563 LEU A C 1
ATOM 4407 O O . LEU A 1 563 ? -16.331 -15.393 21.729 1.00 96.75 563 LEU A O 1
ATOM 4411 N N . LEU A 1 564 ? -15.377 -14.796 19.785 1.00 96.00 564 LEU A N 1
ATOM 4412 C CA . LEU A 1 564 ? -14.488 -13.789 20.372 1.00 96.00 564 LEU A CA 1
ATOM 4413 C C . LEU A 1 564 ? -15.294 -12.623 20.960 1.00 96.00 564 LEU A C 1
ATOM 4415 O O . LEU A 1 564 ? -15.043 -12.242 22.101 1.00 96.00 564 LEU A O 1
ATOM 4419 N N . ARG A 1 565 ? -16.316 -12.140 20.241 1.00 97.38 565 ARG A N 1
ATOM 4420 C CA . ARG A 1 565 ? -17.272 -11.126 20.704 1.00 97.38 565 ARG A CA 1
ATOM 4421 C C . ARG A 1 565 ? -17.908 -11.523 22.031 1.00 97.38 565 ARG A C 1
ATOM 4423 O O . ARG A 1 565 ? -17.732 -10.828 23.025 1.00 97.38 565 ARG A O 1
ATOM 4430 N N . SER A 1 566 ? -18.526 -12.705 22.087 1.00 95.75 566 SER A N 1
ATOM 4431 C CA . SER A 1 566 ? -19.142 -13.210 23.319 1.00 95.75 566 SER A CA 1
ATOM 4432 C C . SER A 1 566 ? -18.142 -13.318 24.482 1.00 95.75 566 SER A C 1
ATOM 4434 O O . SER A 1 566 ? -18.504 -13.073 25.632 1.00 95.75 566 SER A O 1
ATOM 4436 N N . ARG A 1 567 ? -16.865 -13.634 24.221 1.00 96.00 567 ARG A N 1
ATOM 4437 C CA . ARG A 1 567 ? -15.814 -13.644 25.256 1.00 96.00 567 ARG A CA 1
ATOM 4438 C C . ARG A 1 567 ? -15.406 -12.242 25.718 1.00 96.00 567 ARG A C 1
ATOM 4440 O O . ARG A 1 567 ? -15.168 -12.075 26.911 1.00 96.00 567 ARG A O 1
ATOM 4447 N N . ILE A 1 568 ? -15.335 -11.264 24.812 1.00 94.62 568 ILE A N 1
ATOM 4448 C CA . ILE A 1 568 ? -15.093 -9.847 25.135 1.00 94.62 568 ILE A CA 1
ATOM 4449 C C . ILE A 1 568 ? -16.218 -9.329 26.033 1.00 94.62 568 ILE A C 1
ATOM 4451 O O . ILE A 1 568 ? -15.935 -8.816 27.115 1.00 94.62 568 ILE A O 1
ATOM 4455 N N . ASP A 1 569 ? -17.474 -9.543 25.633 1.00 92.56 569 ASP A N 1
ATOM 4456 C CA . ASP A 1 569 ? -18.646 -9.095 26.388 1.00 92.56 569 ASP A CA 1
ATOM 4457 C C . ASP A 1 569 ? -18.677 -9.725 27.788 1.00 92.56 569 ASP A C 1
ATOM 4459 O O . ASP A 1 569 ? -18.755 -9.007 28.781 1.00 92.56 569 ASP A O 1
ATOM 4463 N N . ASN A 1 570 ? -18.522 -11.050 27.904 1.00 92.44 570 ASN A N 1
ATOM 4464 C CA . ASN A 1 570 ? -18.519 -11.731 29.205 1.00 92.44 570 ASN A CA 1
ATOM 4465 C C . ASN A 1 570 ? -17.388 -11.253 30.145 1.00 92.44 570 ASN A C 1
ATOM 4467 O O . ASN A 1 570 ? -17.624 -11.091 31.342 1.00 92.44 570 ASN A O 1
ATOM 4471 N N . GLU A 1 571 ? -16.172 -11.007 29.641 1.00 92.94 571 GLU A N 1
ATOM 4472 C CA . GLU A 1 571 ? -15.063 -10.476 30.456 1.00 92.94 571 GLU A CA 1
ATOM 4473 C C . GLU A 1 571 ? -15.276 -9.010 30.866 1.00 92.94 571 GLU A C 1
ATOM 4475 O O . GLU A 1 571 ? -14.982 -8.647 32.008 1.00 92.94 571 GLU A O 1
ATOM 4480 N N . PHE A 1 572 ? -15.812 -8.172 29.972 1.00 90.75 572 PHE A N 1
ATOM 4481 C CA . PHE A 1 572 ? -16.158 -6.778 30.271 1.00 90.75 572 PHE A CA 1
ATOM 4482 C C . PHE A 1 572 ? -17.226 -6.700 31.369 1.00 90.75 572 PHE A C 1
ATOM 4484 O O . PHE A 1 572 ? -17.017 -6.056 32.401 1.00 90.75 572 PHE A O 1
ATOM 4491 N N . GLN A 1 573 ? -18.322 -7.441 31.183 1.00 90.50 573 GLN A N 1
ATOM 4492 C CA . GLN A 1 573 ? -19.430 -7.582 32.128 1.00 90.50 573 GLN A CA 1
ATOM 4493 C C . GLN A 1 573 ? -18.934 -8.065 33.502 1.00 90.50 573 GLN A C 1
ATOM 4495 O O . GLN A 1 573 ? -19.224 -7.449 34.529 1.00 90.50 573 GLN A O 1
ATOM 4500 N N . LEU A 1 574 ? -18.092 -9.107 33.535 1.00 91.56 574 LEU A N 1
ATOM 4501 C CA . LEU A 1 574 ? -17.491 -9.625 34.769 1.00 91.56 574 LEU A CA 1
ATOM 4502 C C . LEU A 1 574 ? -16.609 -8.587 35.485 1.00 91.56 574 LEU A C 1
ATOM 4504 O O . LEU A 1 574 ? -16.640 -8.501 36.713 1.00 91.56 574 LEU A O 1
ATOM 4508 N N . ARG A 1 575 ? -15.824 -7.788 34.755 1.00 89.50 575 ARG A N 1
ATOM 4509 C CA . ARG A 1 575 ? -14.925 -6.781 35.355 1.00 89.50 575 ARG A CA 1
ATOM 4510 C C . ARG A 1 575 ? -15.679 -5.582 35.906 1.00 89.50 575 ARG A C 1
ATOM 4512 O O . ARG A 1 575 ? -15.403 -5.186 37.036 1.00 89.50 575 ARG A O 1
ATOM 4519 N N . LYS A 1 576 ? -16.666 -5.076 35.168 1.00 91.81 576 LYS A N 1
ATOM 4520 C CA . LYS A 1 576 ? -17.607 -4.055 35.650 1.00 91.81 576 LYS A CA 1
ATOM 4521 C C . LYS A 1 576 ? -18.360 -4.536 36.895 1.00 91.81 576 LYS A C 1
ATOM 4523 O O . LYS A 1 576 ? -18.427 -3.809 37.882 1.00 91.81 576 LYS A O 1
ATOM 4528 N N . LYS A 1 577 ? -18.820 -5.794 36.919 1.00 94.00 577 LYS A N 1
ATOM 4529 C CA . LYS A 1 577 ? -19.449 -6.402 38.106 1.00 94.00 577 LYS A CA 1
ATOM 4530 C C . LYS A 1 577 ? -18.502 -6.429 39.310 1.00 94.00 577 LYS A C 1
ATOM 4532 O O . LYS A 1 577 ? -18.893 -6.010 40.392 1.00 94.00 577 LYS A O 1
ATOM 4537 N N . LEU A 1 578 ? -17.247 -6.849 39.125 1.00 94.25 578 LEU A N 1
ATOM 4538 C CA . LEU A 1 578 ? -16.226 -6.845 40.186 1.00 94.25 578 LEU A CA 1
ATOM 4539 C C . LEU A 1 578 ? -15.891 -5.429 40.692 1.00 94.25 578 LEU A C 1
ATOM 4541 O O . LEU A 1 578 ? -15.584 -5.254 41.872 1.00 94.25 578 LEU A O 1
ATOM 4545 N N . GLU A 1 579 ? -15.960 -4.415 39.830 1.00 94.25 579 GLU A N 1
ATOM 4546 C CA . GLU A 1 579 ? -15.808 -3.007 40.210 1.00 94.25 579 GLU A CA 1
ATOM 4547 C C . GLU A 1 579 ? -17.013 -2.503 41.026 1.00 94.25 579 GLU A C 1
ATOM 4549 O O . GLU A 1 579 ? -16.833 -1.885 42.078 1.00 94.25 579 GLU A O 1
ATOM 4554 N N . ALA A 1 580 ? -18.238 -2.838 40.612 1.00 94.75 580 ALA A N 1
ATOM 4555 C CA . ALA A 1 580 ? -19.462 -2.521 41.346 1.00 94.75 580 ALA A CA 1
ATOM 4556 C C . ALA A 1 580 ? -19.533 -3.234 42.712 1.00 94.75 580 ALA A C 1
ATOM 4558 O O . ALA A 1 580 ? -19.831 -2.595 43.724 1.00 94.75 580 ALA A O 1
ATOM 4559 N N . ASP A 1 581 ? -19.181 -4.525 42.779 1.00 95.44 581 ASP A N 1
ATOM 4560 C CA . ASP A 1 581 ? -19.037 -5.271 44.037 1.00 95.44 581 ASP A CA 1
ATOM 4561 C C . ASP A 1 581 ? -17.961 -4.623 44.933 1.00 95.44 581 ASP A C 1
ATOM 4563 O O . ASP A 1 581 ? -18.182 -4.476 46.134 1.00 95.44 581 ASP A O 1
ATOM 4567 N N . LYS A 1 582 ? -16.832 -4.144 44.384 1.00 96.69 582 LYS A N 1
ATOM 4568 C CA . LYS A 1 582 ? -15.814 -3.398 45.154 1.00 96.69 582 LYS A CA 1
ATOM 4569 C C . LYS A 1 582 ? -16.384 -2.107 45.754 1.00 96.69 582 LYS A C 1
ATOM 4571 O O . LYS A 1 582 ? -16.183 -1.870 46.946 1.00 96.69 582 LYS A O 1
ATOM 4576 N N . TYR A 1 583 ? -17.102 -1.289 44.982 1.00 96.19 583 TYR A N 1
ATOM 4577 C CA . TYR A 1 583 ? -17.761 -0.083 45.508 1.00 96.19 583 TYR A CA 1
ATOM 4578 C C . TYR A 1 583 ? -18.825 -0.421 46.567 1.00 96.19 583 TYR A C 1
ATOM 4580 O O . TYR A 1 583 ? -18.896 0.245 47.601 1.00 96.19 583 TYR A O 1
ATOM 4588 N N . TYR A 1 584 ? -19.582 -1.504 46.381 1.00 95.56 584 TYR A N 1
ATOM 4589 C CA . TYR A 1 584 ? -20.550 -2.001 47.363 1.00 95.56 584 TYR A CA 1
ATOM 4590 C C . TYR A 1 584 ? -19.880 -2.450 48.678 1.00 95.56 584 TYR A C 1
ATOM 4592 O O . TYR A 1 584 ? -20.346 -2.091 49.759 1.00 95.56 584 TYR A O 1
ATOM 4600 N N . GLN A 1 585 ? -18.740 -3.151 48.619 1.00 96.06 585 GLN A N 1
ATOM 4601 C CA . GLN A 1 585 ? -17.954 -3.500 49.814 1.00 96.06 585 GLN A CA 1
ATOM 4602 C C . GLN A 1 585 ? -17.367 -2.261 50.511 1.00 96.06 585 GLN A C 1
ATOM 4604 O O . GLN A 1 585 ? -17.347 -2.194 51.739 1.00 96.06 585 GLN A O 1
ATOM 4609 N N . ILE A 1 586 ? -16.934 -1.244 49.758 1.00 94.88 586 ILE A N 1
ATOM 4610 C CA . ILE A 1 586 ? -16.488 0.037 50.331 1.00 94.88 586 ILE A CA 1
ATOM 4611 C C . ILE A 1 586 ? -17.651 0.740 51.054 1.00 94.88 586 ILE A C 1
ATOM 4613 O O . ILE A 1 586 ? -17.462 1.234 52.165 1.00 94.88 586 ILE A O 1
ATOM 4617 N N . ALA A 1 587 ? -18.862 0.726 50.489 1.00 95.06 587 ALA A N 1
ATOM 4618 C CA . ALA A 1 587 ? -20.053 1.257 51.151 1.00 95.06 587 ALA A CA 1
ATOM 4619 C C . ALA A 1 587 ? -20.408 0.493 52.442 1.00 95.06 587 ALA A C 1
ATOM 4621 O O . ALA A 1 587 ? -20.694 1.124 53.457 1.00 95.06 587 ALA A O 1
ATOM 4622 N N . LEU A 1 588 ? -20.332 -0.845 52.446 1.00 95.06 588 LEU A N 1
ATOM 4623 C CA . LEU A 1 588 ? -20.517 -1.655 53.661 1.00 95.06 588 LEU A CA 1
ATOM 4624 C C . LEU A 1 588 ? -19.485 -1.311 54.750 1.00 95.06 588 LEU A C 1
ATOM 4626 O O . LEU A 1 588 ? -19.843 -1.201 55.923 1.00 95.06 588 LEU A O 1
ATOM 4630 N N . ASN A 1 589 ? -18.225 -1.083 54.368 1.00 95.44 589 ASN A N 1
ATOM 4631 C CA . ASN A 1 589 ? -17.177 -0.672 55.303 1.00 95.44 589 ASN A CA 1
ATOM 4632 C C . ASN A 1 589 ? -17.467 0.711 55.913 1.00 95.44 589 ASN A C 1
ATOM 4634 O O . ASN A 1 589 ? -17.411 0.845 57.136 1.00 95.44 589 ASN A O 1
ATOM 4638 N N . TYR A 1 590 ? -17.842 1.715 55.110 1.00 94.50 590 TYR A N 1
ATOM 4639 C CA . TYR A 1 590 ? -18.218 3.039 55.633 1.00 94.50 590 TYR A CA 1
ATOM 4640 C C . TYR A 1 590 ? -19.469 2.997 56.518 1.00 94.50 590 TYR A C 1
ATOM 4642 O O . TYR A 1 590 ? -19.501 3.652 57.562 1.00 94.50 590 TYR A O 1
ATOM 4650 N N . TYR A 1 591 ? -20.448 2.157 56.180 1.00 93.94 591 TYR A N 1
ATOM 4651 C CA . TYR A 1 591 ? -21.630 1.933 57.010 1.00 93.94 591 TYR A CA 1
ATOM 4652 C C . TYR A 1 591 ? -21.265 1.304 58.364 1.00 93.94 591 TYR A C 1
ATOM 4654 O O . TYR A 1 591 ? -21.782 1.725 59.395 1.00 93.94 591 TYR A O 1
ATOM 4662 N N . SER A 1 592 ? -20.306 0.368 58.396 1.00 92.31 592 SER A N 1
ATOM 4663 C CA . SER A 1 592 ? -19.835 -0.261 59.643 1.00 92.31 592 SER A CA 1
ATOM 4664 C C . SER A 1 592 ? -19.146 0.709 60.617 1.00 92.31 592 SER A C 1
ATOM 4666 O O . SER A 1 592 ? -19.170 0.478 61.825 1.00 92.31 592 SER A O 1
ATOM 4668 N N . VAL A 1 593 ? -18.584 1.815 60.110 1.00 93.31 593 VAL A N 1
ATOM 4669 C CA . VAL A 1 593 ? -18.039 2.930 60.914 1.00 93.31 593 VAL A CA 1
ATOM 4670 C C . VAL A 1 593 ? -18.999 4.124 61.012 1.00 93.31 593 VAL A C 1
ATOM 4672 O O . VAL A 1 593 ? -18.616 5.186 61.497 1.00 93.31 593 VAL A O 1
ATOM 4675 N N . ASN A 1 594 ? -20.259 3.935 60.605 1.00 89.12 594 ASN A N 1
ATOM 4676 C CA . ASN A 1 594 ? -21.358 4.894 60.719 1.00 89.12 594 ASN A CA 1
ATOM 4677 C C . ASN A 1 594 ? -21.190 6.196 59.890 1.00 89.12 594 ASN A C 1
ATOM 4679 O O . ASN A 1 594 ? -21.833 7.205 60.185 1.00 89.12 594 ASN A O 1
ATOM 4683 N N . ASP A 1 595 ? -20.377 6.185 58.824 1.00 91.69 595 ASP A N 1
ATOM 4684 C CA . ASP A 1 595 ? -20.286 7.294 57.857 1.00 91.69 595 ASP A CA 1
ATOM 4685 C C . ASP A 1 595 ? -21.308 7.108 56.727 1.00 91.69 595 ASP A C 1
ATOM 4687 O O . ASP A 1 595 ? -21.051 6.473 55.698 1.00 91.69 595 ASP A O 1
ATOM 4691 N N . LEU A 1 596 ? -22.505 7.663 56.924 1.00 90.69 596 LEU A N 1
ATOM 4692 C CA . LEU A 1 596 ? -23.602 7.525 55.965 1.00 90.69 596 LEU A CA 1
ATOM 4693 C C . LEU A 1 596 ? -23.379 8.337 54.673 1.00 90.69 596 LEU A C 1
ATOM 4695 O O . LEU A 1 596 ? -23.883 7.942 53.623 1.00 90.69 596 LEU A O 1
ATOM 4699 N N . ASN A 1 597 ? -22.573 9.406 54.703 1.00 90.31 597 ASN A N 1
ATOM 4700 C CA . ASN A 1 597 ? -22.283 10.220 53.516 1.00 90.31 597 ASN A CA 1
ATOM 4701 C C . ASN A 1 597 ? -21.393 9.453 52.529 1.00 90.31 597 ASN A C 1
ATOM 4703 O O . ASN A 1 597 ? -21.740 9.308 51.354 1.00 90.31 597 ASN A O 1
ATOM 4707 N N . LEU A 1 598 ? -20.267 8.911 53.007 1.00 92.00 598 LEU A N 1
ATOM 4708 C CA . LEU A 1 598 ? -19.378 8.096 52.176 1.00 92.00 598 LEU A CA 1
ATOM 4709 C C . LEU A 1 598 ? -20.034 6.763 51.791 1.00 92.00 598 LEU A C 1
ATOM 4711 O O . LEU A 1 598 ? -19.798 6.272 50.685 1.00 92.00 598 LEU A O 1
ATOM 4715 N N . THR A 1 599 ? -20.923 6.221 52.630 1.00 94.19 599 THR A N 1
ATOM 4716 C CA . THR A 1 599 ? -21.780 5.081 52.261 1.00 94.19 599 THR A CA 1
ATOM 4717 C C . THR A 1 599 ? -22.641 5.406 51.037 1.00 94.19 599 THR A C 1
ATOM 4719 O O . THR A 1 599 ? -22.573 4.686 50.041 1.00 94.19 599 THR A O 1
ATOM 4722 N N . LEU A 1 600 ? -23.409 6.504 51.059 1.00 93.06 600 LEU A N 1
ATOM 4723 C CA . LEU A 1 600 ? -24.306 6.885 49.957 1.00 93.06 600 LEU A CA 1
ATOM 4724 C C . LEU A 1 600 ? -23.561 7.176 48.645 1.00 93.06 600 LEU A C 1
ATOM 4726 O O . LEU A 1 600 ? -24.034 6.775 47.581 1.00 93.06 600 LEU A O 1
ATOM 4730 N N . ILE A 1 601 ? -22.383 7.806 48.706 1.00 94.00 601 ILE A N 1
ATOM 4731 C CA . ILE A 1 601 ? -21.540 8.060 47.523 1.00 94.00 601 ILE A CA 1
ATOM 4732 C C . ILE A 1 601 ? -21.073 6.742 46.887 1.00 94.00 601 ILE A C 1
ATOM 4734 O O . ILE A 1 601 ? -21.181 6.562 45.674 1.00 94.00 601 ILE A O 1
ATOM 4738 N N . ASN A 1 602 ? -20.595 5.788 47.690 1.00 95.69 602 ASN A N 1
ATOM 4739 C CA . ASN A 1 602 ? -20.128 4.501 47.168 1.00 95.69 602 ASN A CA 1
ATOM 4740 C C . ASN A 1 602 ? -21.285 3.600 46.695 1.00 95.69 602 ASN A C 1
ATOM 4742 O O . ASN A 1 602 ? -21.125 2.889 45.704 1.00 95.69 602 ASN A O 1
ATOM 4746 N N . ILE A 1 603 ? -22.468 3.699 47.315 1.00 95.50 603 ILE A N 1
ATOM 4747 C CA . ILE A 1 603 ? -23.712 3.106 46.796 1.00 95.50 603 ILE A CA 1
ATOM 4748 C C . ILE A 1 603 ? -24.040 3.665 45.404 1.00 95.50 603 ILE A C 1
ATOM 4750 O O . ILE A 1 603 ? -24.313 2.881 44.502 1.00 95.50 603 ILE A O 1
ATOM 4754 N N . ALA A 1 604 ? -23.990 4.985 45.200 1.00 95.00 604 ALA A N 1
ATOM 4755 C CA . ALA A 1 604 ? -24.295 5.597 43.902 1.00 95.00 604 ALA A CA 1
ATOM 4756 C C . ALA A 1 604 ? -23.286 5.201 42.804 1.00 95.00 604 ALA A C 1
ATOM 4758 O O . ALA A 1 604 ? -23.677 4.962 41.662 1.00 95.00 604 ALA A O 1
ATOM 4759 N N . ASN A 1 605 ? -22.001 5.063 43.152 1.00 95.81 605 ASN A N 1
ATOM 4760 C CA . ASN A 1 605 ? -20.978 4.560 42.229 1.00 95.81 605 ASN A CA 1
ATOM 4761 C C . ASN A 1 605 ? -21.236 3.096 41.831 1.00 95.81 605 ASN A C 1
ATOM 4763 O O . ASN A 1 605 ? -21.221 2.776 40.644 1.00 95.81 605 ASN A O 1
ATOM 4767 N N . ALA A 1 606 ? -21.524 2.223 42.804 1.00 96.12 606 ALA A N 1
ATOM 4768 C CA . ALA A 1 606 ? -21.872 0.826 42.541 1.00 96.12 606 ALA A CA 1
ATOM 4769 C C . ALA A 1 606 ? -23.153 0.704 41.699 1.00 96.12 606 ALA A C 1
ATOM 4771 O O . ALA A 1 606 ? -23.178 -0.044 40.729 1.00 96.12 606 ALA A O 1
ATOM 4772 N N . GLU A 1 607 ? -24.195 1.470 42.031 1.00 96.56 607 GLU A N 1
ATOM 4773 C CA . GLU A 1 607 ? -25.467 1.517 41.300 1.00 96.56 607 GLU A CA 1
ATOM 4774 C C . GLU A 1 607 ? -25.288 1.918 39.837 1.00 96.56 607 GLU A C 1
ATOM 4776 O O . GLU A 1 607 ? -25.809 1.241 38.954 1.00 96.56 607 GLU A O 1
ATOM 4781 N N . LYS A 1 608 ? -24.524 2.987 39.573 1.00 96.62 608 LYS A N 1
ATOM 4782 C CA . LYS A 1 608 ? -24.241 3.452 38.211 1.00 96.62 608 LYS A CA 1
ATOM 4783 C C . LYS A 1 608 ? -23.608 2.343 37.370 1.00 96.62 608 LYS A C 1
ATOM 4785 O O . LYS A 1 608 ? -24.006 2.157 36.225 1.00 96.62 608 LYS A O 1
ATOM 4790 N N . ILE A 1 609 ? -22.648 1.613 37.940 1.00 94.94 609 ILE A N 1
ATOM 4791 C CA . ILE A 1 609 ? -21.970 0.519 37.240 1.00 94.94 609 ILE A CA 1
ATOM 4792 C C . ILE A 1 609 ? -22.918 -0.675 37.075 1.00 94.94 609 ILE A C 1
ATOM 4794 O O . ILE A 1 609 ? -23.032 -1.180 35.968 1.00 94.94 609 ILE A O 1
ATOM 4798 N N . TYR A 1 610 ? -23.656 -1.088 38.112 1.00 95.75 610 TYR A N 1
ATOM 4799 C CA . TYR A 1 610 ? -24.644 -2.174 38.008 1.00 95.75 610 TYR A CA 1
ATOM 4800 C C . TYR A 1 610 ? -25.745 -1.891 36.972 1.00 95.75 610 TYR A C 1
ATOM 4802 O O . TYR A 1 610 ? -26.199 -2.820 36.309 1.00 95.75 610 TYR A O 1
ATOM 4810 N N . ALA A 1 611 ? -26.143 -0.628 36.793 1.00 94.00 611 ALA A N 1
ATOM 4811 C CA . ALA A 1 611 ? -27.066 -0.212 35.739 1.00 94.00 611 ALA A CA 1
ATOM 4812 C C . ALA A 1 611 ? -26.425 -0.253 34.338 1.00 94.00 611 ALA A C 1
ATOM 4814 O O . ALA A 1 611 ? -27.087 -0.655 33.388 1.00 94.00 611 ALA A O 1
ATOM 4815 N N . GLU A 1 612 ? -25.139 0.097 34.208 1.00 92.44 612 GLU A N 1
ATOM 4816 C CA . GLU A 1 612 ? -24.360 -0.023 32.959 1.00 92.44 612 GLU A CA 1
ATOM 4817 C C . GLU A 1 612 ? -24.224 -1.485 32.479 1.00 92.44 612 GLU A C 1
ATOM 4819 O O . GLU A 1 612 ? -24.062 -1.723 31.285 1.00 92.44 612 GLU A O 1
ATOM 4824 N N . ILE A 1 613 ? -24.315 -2.458 33.396 1.00 92.19 613 ILE A N 1
ATOM 4825 C CA . ILE A 1 613 ? -24.268 -3.904 33.103 1.00 92.19 613 ILE A CA 1
ATOM 4826 C C . ILE A 1 613 ? -25.612 -4.642 33.234 1.00 92.19 613 ILE A C 1
ATOM 4828 O O . ILE A 1 613 ? -25.635 -5.869 33.196 1.00 92.19 613 ILE A O 1
ATOM 4832 N N . GLU A 1 614 ? -26.722 -3.921 33.416 1.00 92.00 614 GLU A N 1
ATOM 4833 C CA . GLU A 1 614 ? -28.073 -4.489 33.608 1.00 92.00 614 GLU A CA 1
ATOM 4834 C C . GLU A 1 614 ? -28.160 -5.587 34.703 1.00 92.00 614 GLU A C 1
ATOM 4836 O O . GLU A 1 614 ? -29.017 -6.473 34.675 1.00 92.00 614 GLU A O 1
ATOM 4841 N N . ASP A 1 615 ? -27.282 -5.537 35.713 1.00 92.06 615 ASP A N 1
ATOM 4842 C CA . ASP A 1 615 ? -27.170 -6.563 36.754 1.00 92.06 615 ASP A CA 1
ATOM 4843 C C . ASP A 1 615 ? -28.269 -6.402 37.809 1.00 92.06 615 ASP A C 1
ATOM 4845 O O . ASP A 1 615 ? -28.066 -5.820 38.878 1.00 92.06 615 ASP A O 1
ATOM 4849 N N . VAL A 1 616 ? -29.444 -6.957 37.505 1.00 92.94 616 VAL A N 1
ATOM 4850 C CA . VAL A 1 616 ? -30.638 -6.962 38.369 1.00 92.94 616 VAL A CA 1
ATOM 4851 C C . VAL A 1 616 ? -30.297 -7.366 39.810 1.00 92.94 616 VAL A C 1
ATOM 4853 O O . VAL A 1 616 ? -30.672 -6.673 40.751 1.00 92.94 616 VAL A O 1
ATOM 4856 N N . GLY A 1 617 ? -29.502 -8.426 39.997 1.00 91.69 617 GLY A N 1
ATOM 4857 C CA . GLY A 1 617 ? -29.092 -8.904 41.325 1.00 91.69 617 GLY A CA 1
ATOM 4858 C C . GLY A 1 617 ? -28.053 -8.020 42.032 1.00 91.69 617 GLY A C 1
ATOM 4859 O O . GLY A 1 617 ? -27.813 -8.187 43.228 1.00 91.69 617 GLY A O 1
ATOM 4860 N N . GLY A 1 618 ? -27.418 -7.087 41.322 1.00 91.12 618 GLY A N 1
ATOM 4861 C CA . GLY A 1 618 ? -26.644 -5.983 41.891 1.00 91.12 618 GLY A CA 1
ATOM 4862 C C . GLY A 1 618 ? -27.545 -4.823 42.321 1.00 91.12 618 GLY A C 1
ATOM 4863 O O . GLY A 1 618 ? -27.429 -4.328 43.445 1.00 91.12 618 GLY A O 1
ATOM 4864 N N . LEU A 1 619 ? -28.496 -4.444 41.464 1.00 94.62 619 LEU A N 1
ATOM 4865 C CA . LEU A 1 619 ? -29.457 -3.363 41.710 1.00 94.62 619 LEU A CA 1
ATOM 4866 C C . LEU A 1 619 ? -30.406 -3.665 42.886 1.00 94.62 619 LEU A C 1
ATOM 4868 O O . LEU A 1 619 ? -30.620 -2.796 43.729 1.00 94.62 619 LEU A O 1
ATOM 4872 N N . GLU A 1 620 ? -30.888 -4.903 43.032 1.00 94.38 620 GLU A N 1
ATOM 4873 C CA . GLU A 1 620 ? -31.713 -5.323 44.180 1.00 94.38 620 GLU A CA 1
ATOM 4874 C C . GLU A 1 620 ? -30.970 -5.177 45.525 1.00 94.38 620 GLU A C 1
ATOM 4876 O O . GLU A 1 620 ? -31.538 -4.681 46.504 1.00 94.38 620 GLU A O 1
ATOM 4881 N N . LYS A 1 621 ? -29.675 -5.541 45.584 1.00 93.62 621 LYS A N 1
ATOM 4882 C CA . LYS A 1 621 ? -28.831 -5.321 46.780 1.00 93.62 621 LYS A CA 1
ATOM 4883 C C . LYS A 1 621 ? -28.723 -3.831 47.109 1.00 93.62 621 LYS A C 1
ATOM 4885 O O . LYS A 1 621 ? -28.774 -3.450 48.279 1.00 93.62 621 LYS A O 1
ATOM 4890 N N . ILE A 1 622 ? -28.550 -2.998 46.082 1.00 95.06 622 ILE A N 1
ATOM 4891 C CA . ILE A 1 622 ? -28.423 -1.542 46.202 1.00 95.06 622 ILE A CA 1
ATOM 4892 C C . ILE A 1 622 ? -29.715 -0.922 46.738 1.00 95.06 622 ILE A C 1
ATOM 4894 O O . ILE A 1 622 ? -29.650 -0.135 47.683 1.00 95.06 622 ILE A O 1
ATOM 4898 N N . GLU A 1 623 ? -30.883 -1.282 46.199 1.00 94.12 623 GLU A N 1
ATOM 4899 C CA . GLU A 1 623 ? -32.166 -0.753 46.678 1.00 94.12 623 GLU A CA 1
ATOM 4900 C C . GLU A 1 623 ? -32.438 -1.171 48.132 1.00 94.12 623 GLU A C 1
ATOM 4902 O O . GLU A 1 623 ? -32.768 -0.327 48.974 1.00 94.12 623 GLU A O 1
ATOM 4907 N N . GLY A 1 624 ? -32.204 -2.448 48.458 1.00 92.94 624 GLY A N 1
ATOM 4908 C CA . GLY A 1 624 ? -32.305 -2.956 49.826 1.00 92.94 624 GLY A CA 1
ATOM 4909 C C . GLY A 1 624 ? -31.391 -2.204 50.798 1.00 92.94 624 GLY A C 1
ATOM 4910 O O . GLY A 1 624 ? -31.846 -1.738 51.845 1.00 92.94 624 GLY A O 1
ATOM 4911 N N . PHE A 1 625 ? -30.120 -2.005 50.440 1.00 95.25 625 PHE A N 1
ATOM 4912 C CA . PHE A 1 625 ? -29.160 -1.298 51.293 1.00 95.25 625 PHE A CA 1
ATOM 4913 C C . PHE A 1 625 ? -29.494 0.198 51.430 1.00 95.25 625 PHE A C 1
ATOM 4915 O O . PHE A 1 625 ? -29.445 0.733 52.538 1.00 95.25 625 PHE A O 1
ATOM 4922 N N . LYS A 1 626 ? -29.945 0.866 50.357 1.00 94.00 626 LYS A N 1
ATOM 4923 C CA . LYS A 1 626 ? -30.458 2.251 50.410 1.00 94.00 626 LYS A CA 1
ATOM 4924 C C . LYS A 1 626 ? -31.611 2.413 51.396 1.00 94.00 626 LYS A C 1
ATOM 4926 O O . LYS A 1 626 ? -31.696 3.448 52.059 1.00 94.00 626 LYS A O 1
ATOM 4931 N N . LYS A 1 627 ? -32.504 1.424 51.499 1.00 92.44 627 LYS A N 1
ATOM 4932 C CA . LYS A 1 627 ? -33.591 1.441 52.485 1.00 92.44 627 LYS A CA 1
ATOM 4933 C C . LYS A 1 627 ? -33.042 1.368 53.914 1.00 92.44 627 LYS A C 1
ATOM 4935 O O . LYS A 1 627 ? -33.404 2.214 54.726 1.00 92.44 627 LYS A O 1
ATOM 4940 N N . THR A 1 628 ? -32.119 0.446 54.190 1.00 93.06 628 THR A N 1
ATOM 4941 C CA . THR A 1 628 ? -31.451 0.328 55.499 1.00 93.06 628 THR A CA 1
ATOM 4942 C C . THR A 1 628 ? -30.717 1.616 55.892 1.00 93.06 628 THR A C 1
ATOM 4944 O O . THR A 1 628 ? -30.846 2.074 57.024 1.00 93.06 628 THR A O 1
ATOM 4947 N N . VAL A 1 629 ? -30.000 2.253 54.957 1.00 92.31 629 VAL A N 1
ATOM 4948 C CA . VAL A 1 629 ? -29.311 3.533 55.210 1.00 92.31 629 VAL A CA 1
ATOM 4949 C C . VAL A 1 629 ? -30.304 4.641 55.574 1.00 92.31 629 VAL A C 1
ATOM 4951 O O . VAL A 1 629 ? -30.085 5.332 56.563 1.00 92.31 629 VAL A O 1
ATOM 4954 N N . LYS A 1 630 ? -31.430 4.773 54.856 1.00 90.00 630 LYS A N 1
ATOM 4955 C CA . LYS A 1 630 ? -32.487 5.756 55.180 1.00 90.00 630 LYS A CA 1
ATOM 4956 C C . LYS A 1 630 ? -33.152 5.502 56.536 1.00 90.00 630 LYS A C 1
ATOM 4958 O O . LYS A 1 630 ? -33.524 6.449 57.231 1.00 90.00 630 LYS A O 1
ATOM 4963 N N . GLU A 1 631 ? -33.330 4.238 56.912 1.00 89.25 631 GLU A N 1
ATOM 4964 C CA . GLU A 1 631 ? -33.846 3.868 58.234 1.00 89.25 631 GLU A CA 1
ATOM 4965 C C . GLU A 1 631 ? -32.841 4.238 59.341 1.00 89.25 631 GLU A C 1
ATOM 4967 O O . GLU A 1 631 ? -33.254 4.752 60.381 1.00 89.25 631 GLU A O 1
ATOM 4972 N N . GLU A 1 632 ? -31.533 4.124 59.090 1.00 90.56 632 GLU A N 1
ATOM 4973 C CA . GLU A 1 632 ? -30.504 4.524 60.058 1.00 90.56 632 GLU A CA 1
ATOM 4974 C C . GLU A 1 632 ? -30.263 6.044 60.122 1.00 90.56 632 GLU A C 1
ATOM 4976 O O . GLU A 1 632 ? -30.165 6.593 61.218 1.00 90.56 632 GLU A O 1
ATOM 4981 N N . GLU A 1 633 ? -30.300 6.779 59.001 1.00 89.25 633 GLU A N 1
ATOM 4982 C CA . GLU A 1 633 ? -30.344 8.257 59.010 1.00 89.25 633 GLU A CA 1
ATOM 4983 C C . GLU A 1 633 ? -31.494 8.774 59.891 1.00 89.25 633 GLU A C 1
ATOM 4985 O O . GLU A 1 633 ? -31.358 9.743 60.648 1.00 89.25 633 GLU A O 1
ATOM 4990 N N . ARG A 1 634 ? -32.651 8.109 59.800 1.00 88.81 634 ARG A N 1
ATOM 4991 C CA . ARG A 1 634 ? -33.838 8.407 60.601 1.00 88.81 634 ARG A CA 1
ATOM 4992 C C . ARG A 1 634 ? -33.605 8.091 62.083 1.00 88.81 634 ARG A C 1
ATOM 4994 O O . ARG A 1 634 ? -33.978 8.908 62.928 1.00 88.81 634 ARG A O 1
ATOM 5001 N N . ASN A 1 635 ? -32.967 6.968 62.414 1.00 88.38 635 ASN A N 1
ATOM 5002 C CA . ASN A 1 635 ? -32.592 6.616 63.791 1.00 88.38 635 ASN A CA 1
ATOM 5003 C C . ASN A 1 635 ? -31.609 7.628 64.401 1.00 88.38 635 ASN A C 1
ATOM 5005 O O . ASN A 1 635 ? -31.847 8.119 65.506 1.00 88.38 635 ASN A O 1
ATOM 5009 N N . GLN A 1 636 ? -30.565 8.026 63.671 1.00 88.06 636 GLN A N 1
ATOM 5010 C CA . GLN A 1 636 ? -29.596 9.029 64.131 1.00 88.06 636 GLN A CA 1
ATOM 5011 C C . GLN A 1 636 ? -30.255 10.384 64.421 1.00 88.06 636 GLN A C 1
ATOM 5013 O O . GLN A 1 636 ? -30.034 10.966 65.488 1.00 88.06 636 GLN A O 1
ATOM 5018 N N . LYS A 1 637 ? -31.127 10.868 63.523 1.00 89.62 637 LYS A N 1
ATOM 5019 C CA . LYS A 1 637 ? -31.928 12.082 63.765 1.00 89.62 637 LYS A CA 1
ATOM 5020 C C . LYS A 1 637 ? -32.771 11.956 65.036 1.00 89.62 637 LYS A C 1
ATOM 5022 O O . LYS A 1 637 ? -32.837 12.911 65.811 1.00 89.62 637 LYS A O 1
ATOM 5027 N N . LYS A 1 638 ? -33.351 10.777 65.301 1.00 91.56 638 LYS A N 1
ATOM 5028 C CA . LYS A 1 638 ? -34.080 10.517 66.551 1.00 91.56 638 LYS A CA 1
ATOM 5029 C C . LYS A 1 638 ? -33.182 10.666 67.778 1.00 91.56 638 LYS A C 1
ATOM 5031 O O . LYS A 1 638 ? -33.539 11.423 68.667 1.00 91.56 638 LYS A O 1
ATOM 5036 N N . ILE A 1 639 ? -32.005 10.037 67.798 1.00 90.38 639 ILE A N 1
ATOM 5037 C CA . ILE A 1 639 ? -31.062 10.099 68.933 1.00 90.38 639 ILE A CA 1
ATOM 5038 C C . ILE A 1 639 ? -30.659 11.553 69.243 1.00 90.38 639 ILE A C 1
ATOM 5040 O O . ILE A 1 639 ? -30.578 11.955 70.407 1.00 90.38 639 ILE A O 1
ATOM 5044 N N . ILE A 1 640 ? -30.463 12.377 68.209 1.00 90.69 640 ILE A N 1
ATOM 5045 C CA . ILE A 1 640 ? -30.182 13.814 68.358 1.00 90.69 640 ILE A CA 1
ATOM 5046 C C . ILE A 1 640 ? -31.388 14.548 68.977 1.00 90.69 640 ILE A C 1
ATOM 5048 O O . ILE A 1 640 ? -31.216 15.345 69.906 1.00 90.69 640 ILE A O 1
ATOM 5052 N N . ALA A 1 641 ? -32.609 14.267 68.511 1.00 91.44 641 ALA A N 1
ATOM 5053 C CA . ALA A 1 641 ? -33.843 14.851 69.039 1.00 91.44 641 ALA A CA 1
ATOM 5054 C C . ALA A 1 641 ? -34.153 14.403 70.484 1.00 91.44 641 ALA A C 1
ATOM 5056 O O . ALA A 1 641 ? -34.438 15.255 71.329 1.00 91.44 641 ALA A O 1
ATOM 5057 N N . ASP A 1 642 ? -33.997 13.113 70.799 1.00 92.44 642 ASP A N 1
ATOM 5058 C CA . ASP A 1 642 ? -34.088 12.534 72.148 1.00 92.44 642 ASP A CA 1
ATOM 5059 C C . ASP A 1 642 ? -33.087 13.230 73.093 1.00 92.44 642 ASP A C 1
ATOM 5061 O O . ASP A 1 642 ? -33.421 13.595 74.226 1.00 92.44 642 ASP A O 1
ATOM 5065 N N . GLY A 1 643 ? -31.870 13.509 72.608 1.00 91.81 643 GLY A N 1
ATOM 5066 C CA . GLY A 1 643 ? -30.842 14.263 73.327 1.00 91.81 643 GLY A CA 1
ATOM 5067 C C . GLY A 1 643 ? -31.214 15.728 73.596 1.00 91.81 643 GLY A C 1
ATOM 5068 O O . GLY A 1 643 ? -30.967 16.233 74.697 1.00 91.81 643 GLY A O 1
ATOM 5069 N N . TYR A 1 644 ? -31.833 16.425 72.637 1.00 93.44 644 TYR A N 1
ATOM 5070 C CA . TYR A 1 644 ? -32.362 17.781 72.848 1.00 93.44 644 TYR A CA 1
ATOM 5071 C C . TYR A 1 644 ? -33.557 17.792 73.811 1.00 93.44 644 TYR A C 1
ATOM 5073 O O . TYR A 1 644 ? -33.600 18.628 74.715 1.00 93.44 644 TYR A O 1
ATOM 5081 N N . TYR A 1 645 ? -34.481 16.840 73.677 1.00 93.00 645 TYR A N 1
ATOM 5082 C CA . TYR A 1 645 ? -35.651 16.700 74.544 1.00 93.00 645 TYR A CA 1
ATOM 5083 C C . TYR A 1 645 ? -35.250 16.380 75.995 1.00 93.00 645 TYR A C 1
ATOM 5085 O O . TYR A 1 645 ? -35.721 17.020 76.934 1.00 93.00 645 TYR A O 1
ATOM 5093 N N . THR A 1 646 ? -34.286 15.480 76.199 1.00 93.12 646 THR A N 1
ATOM 5094 C CA . THR A 1 646 ? -33.748 15.151 77.533 1.00 93.12 646 THR A CA 1
ATOM 5095 C C . THR A 1 646 ? -33.086 16.363 78.201 1.00 93.12 646 THR A C 1
ATOM 5097 O O . THR A 1 646 ? -33.269 16.604 79.401 1.00 93.12 646 THR A O 1
ATOM 5100 N N . LYS A 1 647 ? -32.373 17.196 77.427 1.00 92.50 647 LYS A N 1
ATOM 5101 C CA . LYS A 1 647 ? -31.832 18.478 77.916 1.00 92.50 647 LYS A CA 1
ATOM 5102 C C . LYS A 1 647 ? -32.949 19.477 78.239 1.00 92.50 647 LYS A C 1
ATOM 5104 O O . LYS A 1 647 ? -32.860 20.158 79.259 1.00 92.50 647 LYS A O 1
ATOM 5109 N N . ALA A 1 648 ? -34.018 19.530 77.441 1.00 91.88 648 ALA A N 1
ATOM 5110 C CA . ALA A 1 648 ? -35.187 20.372 77.705 1.00 91.88 648 ALA A CA 1
ATOM 5111 C C . ALA A 1 648 ? -35.864 20.013 79.040 1.00 91.88 648 ALA A C 1
ATOM 5113 O O . ALA A 1 648 ? -36.061 20.895 79.882 1.00 91.88 648 ALA A O 1
ATOM 5114 N N . VAL A 1 649 ? -36.154 18.724 79.264 1.00 91.69 649 VAL A N 1
ATOM 5115 C CA . VAL A 1 649 ? -36.701 18.186 80.525 1.00 91.69 649 VAL A CA 1
ATOM 5116 C C . VAL A 1 649 ? -35.790 18.523 81.708 1.00 91.69 649 VAL A C 1
ATOM 5118 O O . VAL A 1 649 ? -36.265 19.012 82.733 1.00 91.69 649 VAL A O 1
ATOM 5121 N N . SER A 1 650 ? -34.475 18.350 81.553 1.00 91.06 650 SER A N 1
ATOM 5122 C CA . SER A 1 650 ? -33.500 18.696 82.596 1.00 91.06 650 SER A CA 1
ATOM 5123 C C . SER A 1 650 ? -33.545 20.187 82.959 1.00 91.06 650 SER A C 1
ATOM 5125 O O . SER A 1 650 ? -33.627 20.533 84.136 1.00 91.06 650 SER A O 1
ATOM 5127 N N . LEU A 1 651 ? -33.569 21.084 81.967 1.00 91.25 651 LEU A N 1
ATOM 5128 C CA . LEU A 1 651 ? -33.652 22.532 82.202 1.00 91.25 651 LEU A CA 1
ATOM 5129 C C . LEU A 1 651 ? -34.981 22.960 82.844 1.00 91.25 651 LEU A C 1
ATOM 5131 O O . LEU A 1 651 ? -34.974 23.864 83.679 1.00 91.25 651 LEU A O 1
ATOM 5135 N N . LYS A 1 652 ? -36.100 22.287 82.528 1.00 88.19 652 LYS A N 1
ATOM 5136 C CA . LYS A 1 652 ? -37.393 22.508 83.203 1.00 88.19 652 LYS A CA 1
ATOM 5137 C C . LYS A 1 652 ? -37.303 22.194 84.697 1.00 88.19 652 LYS A C 1
ATOM 5139 O O . LYS A 1 652 ? -37.802 22.970 85.509 1.00 88.19 652 LYS A O 1
ATOM 5144 N N . ASN A 1 653 ? -36.634 21.100 85.063 1.00 87.88 653 ASN A N 1
ATOM 5145 C CA . ASN A 1 653 ? -36.461 20.699 86.463 1.00 87.88 653 ASN A CA 1
ATOM 5146 C C . ASN A 1 653 ? -35.587 21.692 87.257 1.00 87.88 653 ASN A C 1
ATOM 5148 O O . ASN A 1 653 ? -35.825 21.893 88.444 1.00 87.88 653 ASN A O 1
ATOM 5152 N N . PHE A 1 654 ? -34.650 22.380 86.595 1.00 88.00 654 PHE A N 1
ATOM 5153 C CA . PHE A 1 654 ? -33.897 23.515 87.155 1.00 88.00 654 PHE A CA 1
ATOM 5154 C C . PHE A 1 654 ? -34.592 24.884 86.964 1.00 88.00 654 PHE A C 1
ATOM 5156 O O . PHE A 1 654 ? -33.953 25.925 87.104 1.00 88.00 654 PHE A O 1
ATOM 5163 N N . ALA A 1 655 ? -35.892 24.901 86.644 1.00 82.38 655 ALA A N 1
ATOM 5164 C CA . ALA A 1 655 ? -36.724 26.092 86.427 1.00 82.38 655 ALA A CA 1
ATOM 5165 C C . ALA A 1 655 ? -36.253 27.067 85.319 1.00 82.38 655 ALA A C 1
ATOM 5167 O O . ALA A 1 655 ? -36.745 28.194 85.235 1.00 82.38 655 ALA A O 1
ATOM 5168 N N . ASN A 1 656 ? -35.359 26.645 84.418 1.00 87.00 656 ASN A N 1
ATOM 5169 C CA . ASN A 1 656 ? -34.959 27.425 83.243 1.00 87.00 656 ASN A CA 1
ATOM 5170 C C . ASN A 1 656 ? -35.927 27.167 82.072 1.00 87.00 656 ASN A C 1
ATOM 5172 O O . ASN A 1 656 ? -35.603 26.502 81.082 1.00 87.00 656 ASN A O 1
ATOM 5176 N N . TYR A 1 657 ? -37.154 27.670 82.218 1.00 85.06 657 TYR A N 1
ATOM 5177 C CA . TYR A 1 657 ? -38.271 27.388 81.314 1.00 85.06 657 TYR A CA 1
ATOM 5178 C C . TYR A 1 657 ? -38.066 27.912 79.883 1.00 85.06 657 TYR A C 1
ATOM 5180 O O . TYR A 1 657 ? -38.454 27.238 78.931 1.00 85.06 657 TYR A O 1
ATOM 5188 N N . THR A 1 658 ? -37.425 29.070 79.701 1.00 85.31 658 THR A N 1
ATOM 5189 C CA . THR A 1 658 ? -37.209 29.665 78.369 1.00 85.31 658 THR A CA 1
ATOM 5190 C C . THR A 1 658 ? -36.260 28.819 77.522 1.00 85.31 658 THR A C 1
ATOM 5192 O O . THR A 1 658 ? -36.610 28.424 76.409 1.00 85.31 658 THR A O 1
ATOM 5195 N N . SER A 1 659 ? -35.087 28.470 78.065 1.00 88.19 659 SER A N 1
ATOM 5196 C CA . SER A 1 659 ? -34.122 27.603 77.375 1.00 88.19 659 SER A CA 1
ATOM 5197 C C . SER A 1 659 ? -34.663 26.180 77.203 1.00 88.19 659 SER A C 1
ATOM 5199 O O . SER A 1 659 ? -34.433 25.552 76.173 1.00 88.19 659 SER A O 1
ATOM 5201 N N . SER A 1 660 ? -35.424 25.684 78.184 1.00 90.25 660 SER A N 1
ATOM 5202 C CA . SER A 1 660 ? -36.123 24.398 78.111 1.00 90.25 660 SER A CA 1
ATOM 5203 C C . SER A 1 660 ? -37.057 24.314 76.894 1.00 90.25 660 SER A C 1
ATOM 5205 O O . SER A 1 660 ? -36.922 23.399 76.082 1.00 90.25 660 SER A O 1
ATOM 5207 N N . VAL A 1 661 ? -37.940 25.300 76.704 1.00 91.56 661 VAL A N 1
ATOM 5208 C CA . VAL A 1 661 ? -38.860 25.343 75.554 1.00 91.56 661 VAL A CA 1
ATOM 5209 C C . VAL A 1 661 ? -38.102 25.489 74.228 1.00 91.56 661 VAL A C 1
ATOM 5211 O O . VAL A 1 661 ? -38.468 24.853 73.244 1.00 91.56 661 VAL A O 1
ATOM 5214 N N . GLU A 1 662 ? -37.014 26.264 74.176 1.00 92.62 662 GLU A N 1
ATOM 5215 C CA . GLU A 1 662 ? -36.201 26.382 72.957 1.00 92.62 662 GLU A CA 1
ATOM 5216 C C . GLU A 1 662 ? -35.570 25.043 72.531 1.00 92.62 662 GLU A C 1
ATOM 5218 O O . GLU A 1 662 ? -35.588 24.700 71.346 1.00 92.62 662 GLU A O 1
ATOM 5223 N N . LEU A 1 663 ? -35.059 24.248 73.479 1.00 93.12 663 LEU A N 1
ATOM 5224 C CA . LEU A 1 663 ? -34.544 22.909 73.175 1.00 93.12 663 LEU A CA 1
ATOM 5225 C C . LEU A 1 663 ? -35.664 21.928 72.792 1.00 93.12 663 LEU A C 1
ATOM 5227 O O . LEU A 1 663 ? -35.454 21.100 71.907 1.00 93.12 663 LEU A O 1
ATOM 5231 N N . ALA A 1 664 ? -36.859 22.053 73.379 1.00 90.94 664 ALA A N 1
ATOM 5232 C CA . ALA A 1 664 ? -38.022 21.255 72.987 1.00 90.94 664 ALA A CA 1
ATOM 5233 C C . ALA A 1 664 ? -38.484 21.556 71.548 1.00 90.94 664 ALA A C 1
ATOM 5235 O O . ALA A 1 664 ? -38.768 20.624 70.802 1.00 90.94 664 ALA A O 1
ATOM 5236 N N . ARG A 1 665 ? -38.468 22.826 71.110 1.00 92.56 665 ARG A N 1
ATOM 5237 C CA . ARG A 1 665 ? -38.714 23.202 69.700 1.00 92.56 665 ARG A CA 1
ATOM 5238 C C . ARG A 1 665 ? -37.685 22.583 68.749 1.00 92.56 665 ARG A C 1
ATOM 5240 O O . ARG A 1 665 ? -38.051 22.093 67.684 1.00 92.56 665 ARG A O 1
ATOM 5247 N N . LYS A 1 666 ? -36.400 22.587 69.131 1.00 94.44 666 LYS A N 1
ATOM 5248 C CA . LYS A 1 666 ? -35.319 21.972 68.336 1.00 94.44 666 LYS A CA 1
ATOM 5249 C C . LYS A 1 666 ? -35.494 20.456 68.227 1.00 94.44 666 LYS A C 1
ATOM 5251 O O . LYS A 1 666 ? -35.360 19.925 67.132 1.00 94.44 666 LYS A O 1
ATOM 5256 N N . ALA A 1 667 ? -35.871 19.784 69.317 1.00 93.31 667 ALA A N 1
ATOM 5257 C CA . ALA A 1 667 ? -36.241 18.369 69.286 1.00 93.31 667 ALA A CA 1
ATOM 5258 C C . ALA A 1 667 ? -37.453 18.116 68.371 1.00 93.31 667 ALA A C 1
ATOM 5260 O O . ALA A 1 667 ? -37.359 17.283 67.473 1.00 93.31 667 ALA A O 1
ATOM 5261 N N . LYS A 1 668 ? -38.545 18.883 68.537 1.00 93.75 668 LYS A N 1
ATOM 5262 C CA . LYS A 1 668 ? -39.773 18.778 67.728 1.00 93.75 668 LYS A CA 1
ATOM 5263 C C . LYS A 1 668 ? -39.473 18.807 66.231 1.00 93.75 668 LYS A C 1
ATOM 5265 O O . LYS A 1 668 ? -39.815 17.860 65.529 1.00 93.75 668 LYS A O 1
ATOM 5270 N N . LYS A 1 669 ? -38.760 19.843 65.773 1.00 94.12 669 LYS A N 1
ATOM 5271 C CA . LYS A 1 669 ? -38.391 20.008 64.361 1.00 94.12 669 LYS A CA 1
ATOM 5272 C C . LYS A 1 669 ? -37.635 18.788 63.815 1.00 94.12 669 LYS A C 1
ATOM 5274 O O . LYS A 1 669 ? -37.952 18.317 62.728 1.00 94.12 669 LYS A O 1
ATOM 5279 N N . ILE A 1 670 ? -36.676 18.248 64.570 1.00 92.56 670 ILE A N 1
ATOM 5280 C CA . ILE A 1 670 ? -35.881 17.090 64.131 1.00 92.56 670 ILE A CA 1
ATOM 5281 C C . ILE A 1 670 ? -36.726 15.803 64.122 1.00 92.56 670 ILE A C 1
ATOM 5283 O O . ILE A 1 670 ? -36.585 14.997 63.204 1.00 92.56 670 ILE A O 1
ATOM 5287 N N . TYR A 1 671 ? -37.652 15.611 65.074 1.00 93.06 671 TYR A N 1
ATOM 5288 C CA . TYR A 1 671 ? -38.614 14.501 65.006 1.00 93.06 671 TYR A CA 1
ATOM 5289 C C . TYR A 1 671 ? -39.535 14.612 63.783 1.00 93.06 671 TYR A C 1
ATOM 5291 O O . TYR A 1 671 ? -39.868 13.589 63.192 1.00 93.06 671 TYR A O 1
ATOM 5299 N N . GLU A 1 672 ? -39.942 15.818 63.384 1.00 90.56 672 GLU A N 1
ATOM 5300 C CA . GLU A 1 672 ? -40.789 16.045 62.204 1.00 90.56 672 GLU A CA 1
ATOM 5301 C C . GLU A 1 672 ? -40.029 15.769 60.901 1.00 90.56 672 GLU A C 1
ATOM 5303 O O . GLU A 1 672 ? -40.504 14.992 60.073 1.00 90.56 672 GLU A O 1
ATOM 5308 N N . GLU A 1 673 ? -38.797 16.274 60.776 1.00 89.69 673 GLU A N 1
ATOM 5309 C CA . GLU A 1 673 ? -37.864 15.954 59.679 1.00 89.69 673 GLU A CA 1
ATOM 5310 C C . GLU A 1 673 ? -37.482 14.460 59.608 1.00 89.69 673 GLU A C 1
ATOM 5312 O O . GLU A 1 673 ? -37.011 13.987 58.572 1.00 89.69 673 GLU A O 1
ATOM 5317 N N . ALA A 1 674 ? -37.685 13.709 60.695 1.00 89.69 674 ALA A N 1
ATOM 5318 C CA . ALA A 1 674 ? -37.473 12.264 60.793 1.00 89.69 674 ALA A CA 1
ATOM 5319 C C . ALA A 1 674 ? -38.786 11.449 60.876 1.00 89.69 674 ALA A C 1
ATOM 5321 O O . ALA A 1 674 ? -38.753 10.249 61.160 1.00 89.69 674 ALA A O 1
ATOM 5322 N N . MET A 1 675 ? -39.950 12.062 60.629 1.00 88.94 675 MET A N 1
ATOM 5323 C CA . MET A 1 675 ? -41.272 11.406 60.641 1.00 88.94 675 MET A CA 1
ATOM 5324 C C . MET A 1 675 ? -41.589 10.619 61.935 1.00 88.94 675 MET A C 1
ATOM 5326 O O . MET A 1 675 ? -42.229 9.566 61.903 1.00 88.94 675 MET A O 1
ATOM 5330 N N . TYR A 1 676 ? -41.137 11.095 63.096 1.00 90.00 676 TYR A N 1
ATOM 5331 C CA . TYR A 1 676 ? -41.496 10.572 64.421 1.00 90.00 676 TYR A CA 1
ATOM 5332 C C . TYR A 1 676 ? -42.644 11.387 65.030 1.00 90.00 676 TYR A C 1
ATOM 5334 O O . TYR A 1 676 ? -42.491 12.061 66.048 1.00 90.00 676 TYR A O 1
ATOM 5342 N N . HIS A 1 677 ? -43.822 11.319 64.403 1.00 89.00 677 HIS A N 1
ATOM 5343 C CA . HIS A 1 677 ? -44.996 12.122 64.776 1.00 89.00 677 HIS A CA 1
ATOM 5344 C C . HIS A 1 677 ? -45.359 12.021 66.269 1.00 89.00 677 HIS A C 1
ATOM 5346 O O . HIS A 1 677 ? -45.588 13.040 66.914 1.00 89.00 677 HIS A O 1
ATOM 5352 N N . ASN A 1 678 ? -45.316 10.817 66.852 1.00 89.81 678 ASN A N 1
ATOM 5353 C CA . ASN A 1 678 ? -45.594 10.609 68.279 1.00 89.81 678 ASN A CA 1
ATOM 5354 C C . ASN A 1 678 ? -44.596 11.331 69.204 1.00 89.81 678 ASN A C 1
ATOM 5356 O O . ASN A 1 678 ? -44.963 11.710 70.313 1.00 89.81 678 ASN A O 1
ATOM 5360 N N . ASP A 1 679 ? -43.348 11.523 68.773 1.00 91.44 679 ASP A N 1
ATOM 5361 C CA . ASP A 1 679 ? -42.307 12.185 69.565 1.00 91.44 679 ASP A CA 1
ATOM 5362 C C . ASP A 1 679 ? -42.285 13.710 69.334 1.00 91.44 679 ASP A C 1
ATOM 5364 O O . ASP A 1 679 ? -42.030 14.466 70.272 1.00 91.44 679 ASP A O 1
ATOM 5368 N N . SER A 1 680 ? -42.704 14.180 68.149 1.00 90.00 680 SER A N 1
ATOM 5369 C CA . SER A 1 680 ? -43.104 15.584 67.944 1.00 90.00 680 SER A CA 1
ATOM 5370 C C . SER A 1 680 ? -44.249 15.978 68.893 1.00 90.00 680 SER A C 1
ATOM 5372 O O . SER A 1 680 ? -44.125 16.942 69.650 1.00 90.00 680 SER A O 1
ATOM 5374 N N . ILE A 1 681 ? -45.309 15.164 68.969 1.00 90.19 681 ILE A N 1
ATOM 5375 C CA . ILE A 1 681 ? -46.466 15.401 69.851 1.00 90.19 681 ILE A CA 1
ATOM 5376 C C . ILE A 1 681 ? -46.063 15.421 71.342 1.00 90.19 681 ILE A C 1
ATOM 5378 O O . ILE A 1 681 ? -46.599 16.214 72.118 1.00 90.19 681 ILE A O 1
ATOM 5382 N N . LYS A 1 682 ? -45.068 14.625 71.769 1.00 91.81 682 LYS A N 1
ATOM 5383 C CA . LYS A 1 682 ? -44.494 14.736 73.130 1.00 91.81 682 LYS A CA 1
ATOM 5384 C C . LYS A 1 682 ? -43.860 16.105 73.392 1.00 91.81 682 LYS A C 1
ATOM 5386 O O . LYS A 1 682 ? -43.962 16.600 74.512 1.00 91.81 682 LYS A O 1
ATOM 5391 N N . CYS A 1 683 ? -43.229 16.729 72.396 1.00 91.06 683 CYS A N 1
ATOM 5392 C CA . CYS A 1 683 ? -42.674 18.078 72.538 1.00 91.06 683 CYS A CA 1
ATOM 5393 C C . CYS A 1 683 ? -43.776 19.124 72.747 1.00 91.06 683 CYS A C 1
ATOM 5395 O O . CYS A 1 683 ? -43.614 20.014 73.577 1.00 91.06 683 CYS A O 1
ATOM 5397 N N . ASP A 1 684 ? -44.912 18.981 72.065 1.00 90.50 684 ASP A N 1
ATOM 5398 C CA . ASP A 1 684 ? -46.075 19.854 72.248 1.00 90.50 684 ASP A CA 1
ATOM 5399 C C . ASP A 1 684 ? -46.676 19.724 73.654 1.00 90.50 684 ASP A C 1
ATOM 5401 O O . ASP A 1 684 ? -46.831 20.726 74.356 1.00 90.50 684 ASP A O 1
ATOM 5405 N N . TYR A 1 685 ? -46.907 18.495 74.134 1.00 90.88 685 TYR A N 1
ATOM 5406 C CA . TYR A 1 685 ? -47.307 18.261 75.529 1.00 90.88 685 TYR A CA 1
ATOM 5407 C C . TYR A 1 685 ? -46.274 18.781 76.536 1.00 90.88 685 TYR A C 1
ATOM 5409 O O . TYR A 1 685 ? -46.638 19.287 77.598 1.00 90.88 685 TYR A O 1
ATOM 5417 N N . PHE A 1 686 ? -44.983 18.706 76.212 1.00 93.50 686 PHE A N 1
ATOM 5418 C CA . PHE A 1 686 ? -43.937 19.271 77.053 1.00 93.50 686 PHE A CA 1
ATOM 5419 C C . PHE A 1 686 ? -44.034 20.803 77.138 1.00 93.50 686 PHE A C 1
ATOM 5421 O O . PHE A 1 686 ? -43.964 21.340 78.245 1.00 93.50 686 PHE A O 1
ATOM 5428 N N . VAL A 1 687 ? -44.265 21.500 76.021 1.00 91.44 687 VAL A N 1
ATOM 5429 C CA . VAL A 1 687 ? -44.463 22.962 75.995 1.00 91.44 687 VAL A CA 1
ATOM 5430 C C . VAL A 1 687 ? -45.739 23.373 76.737 1.00 91.44 687 VAL A C 1
ATOM 5432 O O . VAL A 1 687 ? -45.675 24.291 77.558 1.00 91.44 687 VAL A O 1
ATOM 5435 N N . ILE A 1 688 ? -46.853 22.649 76.557 1.00 90.69 688 ILE A N 1
ATOM 5436 C CA . ILE A 1 688 ? -48.077 22.812 77.367 1.00 90.69 688 ILE A CA 1
ATOM 5437 C C . ILE A 1 688 ? -47.734 22.688 78.858 1.00 90.69 688 ILE A C 1
ATOM 5439 O O . ILE A 1 688 ? -47.992 23.609 79.622 1.00 90.69 688 ILE A O 1
ATOM 5443 N N . SER A 1 689 ? -47.007 21.640 79.258 1.00 91.12 689 SER A N 1
ATOM 5444 C CA . SER A 1 689 ? -46.633 21.413 80.662 1.00 91.12 689 SER A CA 1
ATOM 5445 C C . SER A 1 689 ? -45.662 22.450 81.257 1.00 91.12 689 SER A C 1
ATOM 5447 O O . SER A 1 689 ? -45.398 22.427 82.465 1.00 91.12 689 SER A O 1
ATOM 5449 N N . VAL A 1 690 ? -45.060 23.319 80.435 1.00 90.12 690 VAL A N 1
ATOM 5450 C CA . VAL A 1 690 ? -44.316 24.509 80.885 1.00 90.12 690 VAL A CA 1
ATOM 5451 C C . VAL A 1 690 ? -45.265 25.701 81.024 1.00 90.12 690 VAL A C 1
ATOM 5453 O O . VAL A 1 690 ? -45.182 26.418 82.019 1.00 90.12 690 VAL A O 1
ATOM 5456 N N . ALA A 1 691 ? -46.199 25.874 80.089 1.00 89.50 691 ALA A N 1
ATOM 5457 C CA . ALA A 1 691 ? -47.254 26.880 80.166 1.00 89.50 691 ALA A CA 1
ATOM 5458 C C . ALA A 1 691 ? -48.175 26.674 81.386 1.00 89.50 691 ALA A C 1
ATOM 5460 O O . ALA A 1 691 ? -48.459 27.643 82.088 1.00 89.50 691 ALA A O 1
ATOM 5461 N N . ASP A 1 692 ? -48.536 25.427 81.714 1.00 90.12 692 ASP A N 1
ATOM 5462 C CA . ASP A 1 692 ? -49.261 25.059 82.943 1.00 90.12 692 ASP A CA 1
ATOM 5463 C C . ASP A 1 692 ? -48.511 25.558 84.185 1.00 90.12 692 ASP A C 1
ATOM 5465 O O . ASP A 1 692 ? -49.071 26.219 85.059 1.00 90.12 692 ASP A O 1
ATOM 5469 N N . ARG A 1 693 ? -47.195 25.314 84.234 1.00 88.56 693 ARG A N 1
ATOM 5470 C CA . ARG A 1 693 ? -46.350 25.737 85.355 1.00 88.56 693 ARG A CA 1
ATOM 5471 C C . ARG A 1 693 ? -46.226 27.259 85.443 1.00 88.56 693 ARG A C 1
ATOM 5473 O O . ARG A 1 693 ? -46.191 27.798 86.547 1.00 88.56 693 ARG A O 1
ATOM 5480 N N . SER A 1 694 ? -46.203 27.961 84.312 1.00 87.44 694 SER A N 1
ATOM 5481 C CA . SER A 1 694 ? -46.281 29.425 84.288 1.00 87.44 694 SER A CA 1
ATOM 5482 C C . SER A 1 694 ? -47.660 29.945 84.716 1.00 87.44 694 SER A C 1
ATOM 5484 O O . SER A 1 694 ? -47.707 30.932 85.441 1.00 87.44 694 SER A O 1
ATOM 5486 N N . MET A 1 695 ? -48.771 29.264 84.404 1.00 89.12 695 MET A N 1
ATOM 5487 C CA . MET A 1 695 ? -50.105 29.602 84.938 1.00 89.12 695 MET A CA 1
ATOM 5488 C C . MET A 1 695 ? -50.186 29.440 86.463 1.00 89.12 695 MET A C 1
ATOM 5490 O O . MET A 1 695 ? -50.745 30.303 87.145 1.00 89.12 695 MET A O 1
ATOM 5494 N N . GLU A 1 696 ? -49.607 28.373 87.021 1.00 87.31 696 GLU A N 1
ATOM 5495 C CA . GLU A 1 696 ? -49.510 28.182 88.476 1.00 87.31 696 GLU A CA 1
ATOM 5496 C C . GLU A 1 696 ? -48.697 29.305 89.140 1.00 87.31 696 GLU A C 1
ATOM 5498 O O . GLU A 1 696 ? -49.119 29.878 90.147 1.00 87.31 696 GLU A O 1
ATOM 5503 N N . VAL A 1 697 ? -47.536 29.651 88.569 1.00 85.94 697 VAL A N 1
ATOM 5504 C CA . VAL A 1 697 ? -46.667 30.717 89.094 1.00 85.94 697 VAL A CA 1
ATOM 5505 C C . VAL A 1 697 ? -47.324 32.094 88.942 1.00 85.94 697 VAL A C 1
ATOM 5507 O O . VAL A 1 697 ? -47.273 32.879 89.888 1.00 85.94 697 VAL A O 1
ATOM 5510 N N . ALA A 1 698 ? -48.023 32.360 87.835 1.00 86.25 698 ALA A N 1
ATOM 5511 C CA . ALA A 1 698 ? -48.815 33.572 87.635 1.00 86.25 698 ALA A CA 1
ATOM 5512 C C . ALA A 1 698 ? -49.930 33.706 88.681 1.00 86.25 698 ALA A C 1
ATOM 5514 O O . ALA A 1 698 ? -50.059 34.747 89.324 1.00 86.25 698 ALA A O 1
ATOM 5515 N N . THR A 1 699 ? -50.692 32.631 88.908 1.00 87.06 699 THR A N 1
ATOM 5516 C CA . THR A 1 699 ? -51.771 32.584 89.909 1.00 87.06 699 THR A CA 1
ATOM 5517 C C . THR A 1 699 ? -51.222 32.834 91.315 1.00 87.06 699 THR A C 1
ATOM 5519 O O . THR A 1 699 ? -51.760 33.653 92.058 1.00 87.06 699 THR A O 1
ATOM 5522 N N . LYS A 1 700 ? -50.080 32.229 91.658 1.00 87.56 700 LYS A N 1
ATOM 5523 C CA . LYS A 1 700 ? -49.398 32.460 92.938 1.00 87.56 700 LYS A CA 1
ATOM 5524 C C . LYS A 1 700 ? -48.813 33.873 93.063 1.00 87.56 700 LYS A C 1
ATOM 5526 O O . LYS A 1 700 ? -48.827 34.452 94.147 1.00 87.56 700 LYS A O 1
ATOM 5531 N N . ASN A 1 701 ? -48.304 34.459 91.979 1.00 86.12 701 ASN A N 1
ATOM 5532 C CA . ASN A 1 701 ? -47.855 35.854 91.968 1.00 86.12 701 ASN A CA 1
ATOM 5533 C C . ASN A 1 701 ? -49.043 36.824 92.129 1.00 86.12 701 ASN A C 1
ATOM 5535 O O . ASN A 1 701 ? -48.894 37.824 92.830 1.00 86.12 701 ASN A O 1
ATOM 5539 N N . LEU A 1 702 ? -50.223 36.506 91.581 1.00 84.06 702 LEU A N 1
ATOM 5540 C CA . LEU A 1 702 ? -51.472 37.247 91.801 1.00 84.06 702 LEU A CA 1
ATOM 5541 C C . LEU A 1 702 ? -51.920 37.189 93.273 1.00 84.06 702 LEU A C 1
ATOM 5543 O O . LEU A 1 702 ? -52.188 38.235 93.861 1.00 84.06 702 LEU A O 1
ATOM 5547 N N . GLU A 1 703 ? -51.935 36.008 93.898 1.00 84.81 703 GLU A N 1
ATOM 5548 C CA . GLU A 1 703 ? -52.232 35.850 95.336 1.00 84.81 703 GLU A CA 1
ATOM 5549 C C . GLU A 1 703 ? -51.273 36.665 96.222 1.00 84.81 703 GLU A C 1
ATOM 5551 O O . GLU A 1 703 ? -51.689 37.301 97.191 1.00 84.81 703 GLU A O 1
ATOM 5556 N N . LEU A 1 704 ? -49.991 36.709 95.848 1.00 84.88 704 LEU A N 1
ATOM 5557 C CA . LEU A 1 704 ? -48.954 37.513 96.503 1.00 84.88 704 LEU A CA 1
ATOM 5558 C C . LEU A 1 704 ? -48.970 39.005 96.100 1.00 84.88 704 LEU A C 1
ATOM 5560 O O . LEU A 1 704 ? -48.065 39.740 96.498 1.00 84.88 704 LEU A O 1
ATOM 5564 N N . LYS A 1 705 ? -49.962 39.456 95.316 1.00 83.25 705 LYS A N 1
ATOM 5565 C CA . LYS A 1 705 ? -50.127 40.832 94.794 1.00 83.25 705 LYS A CA 1
ATOM 5566 C C . LYS A 1 705 ? -48.918 41.369 94.006 1.00 83.25 705 LYS A C 1
ATOM 5568 O O . LYS A 1 705 ? -48.672 42.570 93.950 1.00 83.25 705 LYS A O 1
ATOM 5573 N N . ARG A 1 706 ? -48.153 40.475 93.374 1.00 85.19 706 ARG A N 1
ATOM 5574 C CA . ARG A 1 706 ? -46.982 40.766 92.524 1.00 85.19 706 ARG A CA 1
ATOM 5575 C C . ARG A 1 706 ? -47.404 40.881 91.060 1.00 85.19 706 ARG A C 1
ATOM 5577 O O . ARG A 1 706 ? -46.964 40.090 90.223 1.00 85.19 706 ARG A O 1
ATOM 5584 N N . TYR A 1 707 ? -48.290 41.833 90.777 1.00 81.38 707 TYR A N 1
ATOM 5585 C CA . TYR A 1 707 ? -49.033 41.899 89.516 1.00 81.38 707 TYR A CA 1
ATOM 5586 C C . TYR A 1 707 ? -48.135 41.904 88.269 1.00 81.38 707 TYR A C 1
ATOM 5588 O O . TYR A 1 707 ? -48.373 41.098 87.378 1.00 81.38 707 TYR A O 1
ATOM 5596 N N . ASP A 1 708 ? -47.042 42.676 88.245 1.00 83.75 708 ASP A N 1
ATOM 5597 C CA . ASP A 1 708 ? -46.119 42.736 87.093 1.00 83.75 708 ASP A CA 1
ATOM 5598 C C . ASP A 1 708 ? -45.544 41.361 86.708 1.00 83.75 708 ASP A C 1
ATOM 5600 O O . ASP A 1 708 ? -45.388 41.040 85.530 1.00 83.75 708 ASP A O 1
ATOM 5604 N N . ARG A 1 709 ? -45.251 40.515 87.708 1.00 84.25 709 ARG A N 1
ATOM 5605 C CA . ARG A 1 709 ? -44.781 39.140 87.476 1.00 84.25 709 ARG A CA 1
ATOM 5606 C C . ARG A 1 709 ? -45.930 38.216 87.093 1.00 84.25 709 ARG A C 1
ATOM 5608 O O . ARG A 1 709 ? -45.762 37.403 86.196 1.00 84.25 709 ARG A O 1
ATOM 5615 N N . ALA A 1 710 ? -47.094 38.372 87.725 1.00 82.56 710 ALA A N 1
ATOM 5616 C CA . ALA A 1 710 ? -48.288 37.602 87.384 1.00 82.56 710 ALA A CA 1
ATOM 5617 C C . ALA A 1 710 ? -48.709 37.806 85.917 1.00 82.56 710 ALA A C 1
ATOM 5619 O O . ALA A 1 710 ? -49.052 36.834 85.250 1.00 82.56 710 ALA A O 1
ATOM 5620 N N . ILE A 1 711 ? -48.629 39.043 85.408 1.00 86.69 711 ILE A N 1
ATOM 5621 C CA . ILE A 1 711 ? -48.860 39.367 83.994 1.00 86.69 711 ILE A CA 1
ATOM 5622 C C . ILE A 1 711 ? -47.816 38.667 83.124 1.00 86.69 711 ILE A C 1
ATOM 5624 O O . ILE A 1 711 ? -48.192 37.903 82.244 1.00 86.69 711 ILE A O 1
ATOM 5628 N N . LEU A 1 712 ? -46.520 38.859 83.397 1.00 87.62 712 LEU A N 1
ATOM 5629 C CA . LEU A 1 712 ? -45.439 38.295 82.580 1.00 87.62 712 LEU A CA 1
ATOM 5630 C C . LEU A 1 712 ? -45.504 36.758 82.498 1.00 87.62 712 LEU A C 1
ATOM 5632 O O . LEU A 1 712 ? -45.383 36.194 81.409 1.00 87.62 712 LEU A O 1
ATOM 5636 N N . ASP A 1 713 ? -45.750 36.079 83.622 1.00 86.06 713 ASP A N 1
ATOM 5637 C CA . ASP A 1 713 ? -45.912 34.622 83.673 1.00 86.06 713 ASP A CA 1
ATOM 5638 C C . ASP A 1 713 ? -47.172 34.154 82.903 1.00 86.06 713 ASP A C 1
ATOM 5640 O O . ASP A 1 713 ? -47.114 33.167 82.163 1.00 86.06 713 ASP A O 1
ATOM 5644 N N . ALA A 1 714 ? -48.301 34.869 83.013 1.00 84.81 714 ALA A N 1
ATOM 5645 C CA . ALA A 1 714 ? -49.550 34.519 82.324 1.00 84.81 714 ALA A CA 1
ATOM 5646 C C . ALA A 1 714 ? -49.524 34.835 80.816 1.00 84.81 714 ALA A C 1
ATOM 5648 O O . ALA A 1 714 ? -50.037 34.048 80.019 1.00 84.81 714 ALA A O 1
ATOM 5649 N N . GLU A 1 715 ? -48.895 35.935 80.392 1.00 89.38 715 GLU A N 1
ATOM 5650 C CA . GLU A 1 715 ? -48.655 36.241 78.976 1.00 89.38 715 GLU A CA 1
ATOM 5651 C C . GLU A 1 715 ? -47.720 35.210 78.337 1.00 89.38 715 GLU A C 1
ATOM 5653 O O . GLU A 1 715 ? -47.976 34.750 77.221 1.00 89.38 715 GLU A O 1
ATOM 5658 N N . TYR A 1 716 ? -46.672 34.791 79.055 1.00 89.06 716 TYR A N 1
ATOM 5659 C CA . TYR A 1 716 ? -45.776 33.730 78.601 1.00 89.06 716 TYR A CA 1
ATOM 5660 C C . TYR A 1 716 ? -46.521 32.396 78.443 1.00 89.06 716 TYR A C 1
ATOM 5662 O O . TYR A 1 716 ? -46.421 31.767 77.388 1.00 89.06 716 TYR A O 1
ATOM 5670 N N . ALA A 1 717 ? -47.349 32.003 79.418 1.00 87.06 717 ALA A N 1
ATOM 5671 C CA . ALA A 1 717 ? -48.197 30.815 79.301 1.00 87.06 717 ALA A CA 1
ATOM 5672 C C . ALA A 1 717 ? -49.184 30.910 78.122 1.00 87.06 717 ALA A C 1
ATOM 5674 O O . ALA A 1 717 ? -49.239 30.006 77.286 1.00 87.06 717 ALA A O 1
ATOM 5675 N N . LYS A 1 718 ? -49.907 32.032 77.993 1.00 90.25 718 LYS A N 1
ATOM 5676 C CA . LYS A 1 718 ? -50.836 32.299 76.881 1.00 90.25 718 LYS A CA 1
ATOM 5677 C C . LYS A 1 718 ? -50.145 32.162 75.522 1.00 90.25 718 LYS A C 1
ATOM 5679 O O . LYS A 1 718 ? -50.705 31.551 74.609 1.00 90.25 718 LYS A O 1
ATOM 5684 N N . LYS A 1 719 ? -48.929 32.700 75.385 1.00 91.50 719 LYS A N 1
ATOM 5685 C CA . LYS A 1 719 ? -48.115 32.593 74.166 1.00 91.50 719 LYS A CA 1
ATOM 5686 C C . LYS A 1 719 ? -47.810 31.135 73.821 1.00 91.50 719 LYS A C 1
ATOM 5688 O O . LYS A 1 719 ? -48.024 30.740 72.679 1.00 91.50 719 LYS A O 1
ATOM 5693 N N . LEU A 1 720 ? -47.379 30.334 74.797 1.00 90.12 720 LEU A N 1
ATOM 5694 C CA . LEU A 1 720 ? -47.076 28.914 74.591 1.00 90.12 720 LEU A CA 1
ATOM 5695 C C . LEU A 1 720 ? -48.325 28.081 74.245 1.00 90.12 720 LEU A C 1
ATOM 5697 O O . LEU A 1 720 ? -48.268 27.267 73.327 1.00 90.12 720 LEU A O 1
ATOM 5701 N N . TYR A 1 721 ? -49.477 28.316 74.885 1.00 90.75 721 TYR A N 1
ATOM 5702 C CA . TYR A 1 721 ? -50.733 27.655 74.488 1.00 90.75 721 TYR A CA 1
ATOM 5703 C C . TYR A 1 721 ? -51.189 28.044 73.075 1.00 90.75 721 TYR A C 1
ATOM 5705 O O . TYR A 1 721 ? -51.766 27.220 72.367 1.00 90.75 721 TYR A O 1
ATOM 5713 N N . THR A 1 722 ? -50.928 29.288 72.657 1.00 89.25 722 THR A N 1
ATOM 5714 C CA . THR A 1 722 ? -51.241 29.761 71.298 1.00 89.25 722 THR A CA 1
ATOM 5715 C C . THR A 1 722 ? -50.355 29.060 70.268 1.00 89.25 722 THR A C 1
ATOM 5717 O O . THR A 1 722 ? -50.847 28.612 69.238 1.00 89.25 722 THR A O 1
ATOM 5720 N N . GLU A 1 723 ? -49.064 28.911 70.571 1.00 87.38 723 GLU A N 1
ATOM 5721 C CA . GLU A 1 723 ? -48.074 28.229 69.728 1.00 87.38 723 GLU A CA 1
ATOM 5722 C C . GLU A 1 723 ? -48.390 26.738 69.520 1.00 87.38 723 GLU A C 1
ATOM 5724 O O . GLU A 1 723 ? -48.249 26.233 68.410 1.00 87.38 723 GLU A O 1
ATOM 5729 N N . VAL A 1 724 ? -48.879 26.053 70.559 1.00 87.44 724 VAL A N 1
ATOM 5730 C CA . VAL A 1 724 ? -49.287 24.633 70.506 1.00 87.44 724 VAL A CA 1
ATOM 5731 C C . VAL A 1 724 ? -50.761 24.461 70.071 1.00 87.44 724 VAL A C 1
ATOM 5733 O O . VAL A 1 724 ? -51.314 23.362 70.095 1.00 87.44 724 VAL A O 1
ATOM 5736 N N . GLY A 1 725 ? -51.435 25.540 69.655 1.00 86.81 725 GLY A N 1
ATOM 5737 C CA . GLY A 1 725 ? -52.785 25.477 69.087 1.00 86.81 725 GLY A CA 1
ATOM 5738 C C . GLY A 1 725 ? -53.876 25.019 70.064 1.00 86.81 725 GLY A C 1
ATOM 5739 O O . GLY A 1 725 ? -54.795 24.313 69.657 1.00 86.81 725 GLY A O 1
ATOM 5740 N N . GLN A 1 726 ? -53.790 25.399 71.345 1.00 88.56 726 GLN A N 1
ATOM 5741 C CA . GLN A 1 726 ? -54.730 25.003 72.407 1.00 88.56 726 GLN A CA 1
ATOM 5742 C C . GLN A 1 726 ? -55.701 26.146 72.779 1.00 88.56 726 GLN A C 1
ATOM 5744 O O . GLN A 1 726 ? -55.495 26.824 73.792 1.00 88.56 726 GLN A O 1
ATOM 5749 N N . PRO A 1 727 ? -56.775 26.400 72.000 1.00 85.88 727 PRO A N 1
ATOM 5750 C CA . PRO A 1 727 ? -57.596 27.608 72.134 1.00 85.88 727 PRO A CA 1
ATOM 5751 C C . PRO A 1 727 ? -58.287 27.748 73.497 1.00 85.88 727 PRO A C 1
ATOM 5753 O O . PRO A 1 727 ? -58.396 28.861 74.006 1.00 85.88 727 PRO A O 1
ATOM 5756 N N . GLU A 1 728 ? -58.714 26.653 74.129 1.00 88.38 728 GLU A N 1
ATOM 5757 C CA . GLU A 1 728 ? -59.358 26.719 75.450 1.00 88.38 728 GLU A CA 1
ATOM 5758 C C . GLU A 1 728 ? -58.364 27.085 76.566 1.00 88.38 728 GLU A C 1
ATOM 5760 O O . GLU A 1 728 ? -58.707 27.846 77.471 1.00 88.38 728 GLU A O 1
ATOM 5765 N N . LEU A 1 729 ? -57.102 26.648 76.465 1.00 89.62 729 LEU A N 1
ATOM 5766 C CA . LEU A 1 729 ? -56.041 27.054 77.395 1.00 89.62 729 LEU A CA 1
ATOM 5767 C C . LEU A 1 729 ? -55.601 28.509 77.151 1.00 89.62 729 LEU A C 1
ATOM 5769 O O . LEU A 1 729 ? -55.312 29.234 78.103 1.00 89.62 729 LEU A O 1
ATOM 5773 N N . VAL A 1 730 ? -55.650 28.991 75.901 1.00 87.62 730 VAL A N 1
ATOM 5774 C CA . VAL A 1 730 ? -55.475 30.421 75.577 1.00 87.62 730 VAL A CA 1
ATOM 5775 C C . VAL A 1 730 ? -56.583 31.277 76.203 1.00 87.62 730 VAL A C 1
ATOM 5777 O O . VAL A 1 730 ? -56.276 32.322 76.780 1.00 87.62 730 VAL A O 1
ATOM 5780 N N . LYS A 1 731 ? -57.853 30.841 76.155 1.00 88.69 731 LYS A N 1
ATOM 5781 C CA . LYS A 1 731 ? -58.963 31.518 76.860 1.00 88.69 731 LYS A CA 1
ATOM 5782 C C . LYS A 1 731 ? -58.758 31.510 78.375 1.00 88.69 731 LYS A C 1
ATOM 5784 O O . LYS A 1 731 ? -58.961 32.539 79.012 1.00 88.69 731 LYS A O 1
ATOM 5789 N N . LEU A 1 732 ? -58.324 30.385 78.948 1.00 88.69 732 LEU A N 1
ATOM 5790 C CA . LEU A 1 732 ? -58.047 30.277 80.382 1.00 88.69 732 LEU A CA 1
ATOM 5791 C C . LEU A 1 732 ? -56.941 31.257 80.810 1.00 88.69 732 LEU A C 1
ATOM 5793 O O . LEU A 1 732 ? -57.125 32.008 81.768 1.00 88.69 732 LEU A O 1
ATOM 5797 N N . ALA A 1 733 ? -55.839 31.324 80.059 1.00 87.00 733 ALA A N 1
ATOM 5798 C CA . ALA A 1 733 ? -54.756 32.277 80.301 1.00 87.00 733 ALA A CA 1
ATOM 5799 C C . ALA A 1 733 ? -55.196 33.741 80.123 1.00 87.00 733 ALA A C 1
ATOM 5801 O O . ALA A 1 733 ? -54.826 34.592 80.932 1.00 87.00 733 ALA A O 1
ATOM 5802 N N . GLN A 1 734 ? -56.050 34.038 79.135 1.00 89.19 734 GLN A N 1
ATOM 5803 C CA . GLN A 1 734 ? -56.667 35.363 79.005 1.00 89.19 734 GLN A CA 1
ATOM 5804 C C . GLN A 1 734 ? -57.539 35.704 80.221 1.00 89.19 734 GLN A C 1
ATOM 5806 O O . GLN A 1 734 ? -57.384 36.782 80.781 1.00 89.19 734 GLN A O 1
ATOM 5811 N N . SER A 1 735 ? -58.377 34.778 80.697 1.00 88.69 735 SER A N 1
ATOM 5812 C CA . SER A 1 735 ? -59.233 35.020 81.869 1.00 88.69 735 SER A CA 1
ATOM 5813 C C . SER A 1 735 ? -58.434 35.278 83.155 1.00 88.69 735 SER A C 1
ATOM 5815 O O . SER A 1 735 ? -58.877 36.040 84.016 1.00 88.69 735 SER A O 1
ATOM 5817 N N . LEU A 1 736 ? -57.227 34.705 83.274 1.00 86.81 736 LEU A N 1
ATOM 5818 C CA . LEU A 1 736 ? -56.305 35.023 84.363 1.00 86.81 736 LEU A CA 1
ATOM 5819 C C . LEU A 1 736 ? -55.721 36.435 84.211 1.00 86.81 736 LEU A C 1
ATOM 5821 O O . LEU A 1 736 ? -55.698 37.168 85.195 1.00 86.81 736 LEU A O 1
ATOM 5825 N N . LEU A 1 737 ? -55.316 36.848 83.004 1.00 86.94 737 LEU A N 1
ATOM 5826 C CA . LEU A 1 737 ? -54.869 38.222 82.724 1.00 86.94 737 LEU A CA 1
ATOM 5827 C C . LEU A 1 737 ? -55.973 39.252 83.010 1.00 86.94 737 LEU A C 1
ATOM 5829 O O . LEU A 1 737 ? -55.724 40.246 83.690 1.00 86.94 737 LEU A O 1
ATOM 5833 N N . ASP A 1 738 ? -57.205 38.988 82.574 1.00 87.19 738 ASP A N 1
ATOM 5834 C CA . ASP A 1 738 ? -58.366 39.843 82.842 1.00 87.19 738 ASP A CA 1
ATOM 5835 C C . ASP A 1 738 ? -58.630 39.964 84.351 1.00 87.19 738 ASP A C 1
ATOM 5837 O O . ASP A 1 738 ? -58.863 41.061 84.862 1.00 87.19 738 ASP A O 1
ATOM 5841 N N . ARG A 1 739 ? -58.510 38.856 85.095 1.00 84.31 739 ARG A N 1
ATOM 5842 C CA . ARG A 1 739 ? -58.622 38.837 86.560 1.00 84.31 739 ARG A CA 1
ATOM 5843 C C . ARG A 1 739 ? -57.483 39.595 87.250 1.00 84.31 739 ARG A C 1
ATOM 5845 O O . ARG A 1 739 ? -57.753 40.308 88.213 1.00 84.31 739 ARG A O 1
ATOM 5852 N N . ILE A 1 740 ? -56.238 39.485 86.776 1.00 83.38 740 ILE A N 1
ATOM 5853 C CA . ILE A 1 740 ? -55.102 40.267 87.302 1.00 83.38 740 ILE A CA 1
ATOM 5854 C C . ILE A 1 740 ? -55.379 41.767 87.120 1.00 83.38 740 ILE A C 1
ATOM 5856 O O . ILE A 1 740 ? -55.291 42.528 88.084 1.00 83.38 740 ILE A O 1
ATOM 5860 N N . ASN A 1 741 ? -55.808 42.173 85.922 1.00 82.69 741 ASN A N 1
ATOM 5861 C CA . ASN A 1 741 ? -56.166 43.558 85.612 1.00 82.69 741 ASN A CA 1
ATOM 5862 C C . ASN A 1 741 ? -57.336 44.075 86.473 1.00 82.69 741 ASN A C 1
ATOM 5864 O O . ASN A 1 741 ? -57.320 45.230 86.896 1.00 82.69 741 ASN A O 1
ATOM 5868 N N . GLN A 1 742 ? -58.325 43.232 86.791 1.00 81.38 742 GLN A N 1
ATOM 5869 C CA . GLN A 1 742 ? -59.420 43.594 87.701 1.00 81.38 742 GLN A CA 1
ATOM 5870 C C . GLN A 1 742 ? -58.967 43.751 89.161 1.00 81.38 742 GLN A C 1
ATOM 5872 O O . GLN A 1 742 ? -59.408 44.687 89.824 1.00 81.38 742 GLN A O 1
ATOM 5877 N N . GLU A 1 743 ? -58.083 42.892 89.684 1.00 75.06 743 GLU A N 1
ATOM 5878 C CA . GLU A 1 743 ? -57.537 43.063 91.045 1.00 75.06 743 GLU A CA 1
ATOM 5879 C C . GLU A 1 743 ? -56.643 44.313 91.155 1.00 75.06 743 GLU A C 1
ATOM 5881 O O . GLU A 1 743 ? -56.677 44.996 92.179 1.00 75.06 743 GLU A O 1
ATOM 5886 N N . MET A 1 744 ? -55.914 44.679 90.091 1.00 76.50 744 MET A N 1
ATOM 5887 C CA . MET A 1 744 ? -55.154 45.940 90.020 1.00 76.50 744 MET A CA 1
ATOM 5888 C C . MET A 1 744 ? -56.036 47.198 90.080 1.00 76.50 744 MET A C 1
ATOM 5890 O O . MET A 1 744 ? -55.554 48.255 90.481 1.00 76.50 744 MET A O 1
ATOM 5894 N N . GLN A 1 745 ? -57.313 47.106 89.694 1.00 67.19 745 GLN A N 1
ATOM 5895 C CA . GLN A 1 745 ? -58.253 48.236 89.679 1.00 67.19 745 GLN A CA 1
ATOM 5896 C C . GLN A 1 745 ? -59.063 48.393 90.978 1.00 67.19 745 GLN A C 1
ATOM 5898 O O . GLN A 1 745 ? -59.807 49.367 91.118 1.00 67.19 745 GLN A O 1
ATOM 5903 N N . LYS A 1 746 ? -58.944 47.476 91.949 1.00 61.00 746 LYS A N 1
ATOM 5904 C CA . LYS A 1 746 ? -59.685 47.581 93.217 1.00 61.00 746 LYS A CA 1
ATOM 5905 C C . LYS A 1 746 ? -59.016 48.571 94.183 1.00 61.00 746 LYS A C 1
ATOM 5907 O O . LYS A 1 746 ? -57.813 48.461 94.426 1.00 61.00 746 LYS A O 1
ATOM 5912 N N . PRO A 1 747 ? -59.774 49.496 94.805 1.00 42.91 747 PRO A N 1
ATOM 5913 C CA . PRO A 1 747 ? -59.222 50.408 95.799 1.00 42.91 747 PRO A CA 1
ATOM 5914 C C . PRO A 1 747 ? -58.747 49.642 97.041 1.00 42.91 747 PRO A C 1
ATOM 5916 O O . PRO A 1 747 ? -59.439 48.762 97.557 1.00 42.91 747 PRO A O 1
ATOM 5919 N N . VAL A 1 748 ? -57.559 49.992 97.537 1.00 41.12 748 VAL A N 1
ATOM 5920 C CA . VAL A 1 748 ? -56.953 49.341 98.704 1.00 41.12 748 VAL A CA 1
ATOM 5921 C C . VAL A 1 748 ? -57.687 49.767 99.977 1.00 41.12 748 VAL A C 1
ATOM 5923 O O . VAL A 1 748 ? -57.492 50.873 100.476 1.00 41.12 748 VAL A O 1
ATOM 5926 N N . VAL A 1 749 ? -58.508 48.873 100.530 1.00 38.19 749 VAL A N 1
ATOM 5927 C CA . VAL A 1 749 ? -59.084 49.043 101.871 1.00 38.19 749 VAL A CA 1
ATOM 5928 C C . VAL A 1 749 ? -57.982 48.815 102.908 1.00 38.19 749 VAL A C 1
ATOM 5930 O O . VAL A 1 749 ? -57.481 47.701 103.058 1.00 38.19 749 VAL A O 1
ATOM 5933 N N . VAL A 1 750 ? -57.595 49.882 103.610 1.00 36.25 750 VAL A N 1
ATOM 5934 C CA . VAL A 1 750 ? -56.584 49.851 104.675 1.00 36.25 750 VAL A CA 1
ATOM 5935 C C . VAL A 1 750 ? -57.280 49.801 106.035 1.00 36.25 750 VAL A C 1
ATOM 5937 O O . VAL A 1 750 ? -57.705 50.830 106.557 1.00 36.25 750 VAL A O 1
ATOM 5940 N N . GLU A 1 751 ? -57.369 48.615 106.641 1.00 34.09 751 GLU A N 1
ATOM 5941 C CA . GLU A 1 751 ? -57.679 48.508 108.071 1.00 34.09 751 GLU A CA 1
ATOM 5942 C C . GLU A 1 751 ? -56.424 48.810 108.900 1.00 34.09 751 GLU A C 1
ATOM 5944 O O . GLU A 1 751 ? -55.544 47.967 109.078 1.00 34.09 751 GLU A O 1
ATOM 5949 N N . ASN A 1 752 ? -56.343 50.030 109.431 1.00 30.12 752 ASN A N 1
ATOM 5950 C CA . ASN A 1 752 ? -55.295 50.405 110.375 1.00 30.12 752 ASN A CA 1
ATOM 5951 C C . ASN A 1 752 ? -55.563 49.792 111.759 1.00 30.12 752 ASN A C 1
ATOM 5953 O O . ASN A 1 752 ? -56.501 50.193 112.449 1.00 30.12 752 ASN A O 1
ATOM 5957 N N . LYS A 1 753 ? -54.669 48.909 112.219 1.00 33.81 753 LYS A N 1
ATOM 5958 C CA . LYS A 1 753 ? -54.448 48.658 113.651 1.00 33.81 753 LYS A CA 1
ATOM 5959 C C . LYS A 1 753 ? -53.023 49.049 114.023 1.00 33.81 753 LYS A C 1
ATOM 5961 O O . LYS A 1 753 ? -52.061 48.476 113.525 1.00 33.81 753 LYS A O 1
ATOM 5966 N N . THR A 1 754 ? -52.912 50.043 114.894 1.00 29.09 754 THR A N 1
ATOM 5967 C CA . THR A 1 754 ? -51.652 50.611 115.381 1.00 29.09 754 THR A CA 1
ATOM 5968 C C . THR A 1 754 ? -51.271 50.026 116.738 1.00 29.09 754 THR A C 1
ATOM 5970 O O . THR A 1 754 ? -52.048 50.153 117.681 1.00 29.09 754 THR A O 1
ATOM 5973 N N . THR A 1 755 ? -50.055 49.490 116.858 1.00 30.94 755 THR A N 1
ATOM 5974 C CA . THR A 1 755 ? -49.360 49.289 118.145 1.00 30.94 755 THR A CA 1
ATOM 5975 C C . THR A 1 755 ? -47.856 49.535 117.983 1.00 30.94 755 THR A C 1
ATOM 5977 O O . THR A 1 755 ? -47.115 48.651 117.567 1.00 30.94 755 THR A O 1
ATOM 5980 N N . ASP A 1 756 ? -47.462 50.770 118.279 1.00 28.39 756 ASP A N 1
ATOM 5981 C CA . ASP A 1 756 ? -46.271 51.203 119.022 1.00 28.39 756 ASP A CA 1
ATOM 5982 C C . ASP A 1 756 ? -44.827 50.705 118.735 1.00 28.39 756 ASP A C 1
ATOM 5984 O O . ASP A 1 756 ? -44.449 49.560 118.952 1.00 28.39 756 ASP A O 1
ATOM 5988 N N . PHE A 1 757 ? -43.991 51.725 118.477 1.00 29.14 757 PHE A N 1
ATOM 5989 C CA . PHE A 1 757 ? -42.680 52.017 119.092 1.00 29.14 757 PHE A CA 1
ATOM 5990 C C . PHE A 1 757 ? -41.366 51.315 118.652 1.00 29.14 757 PHE A C 1
ATOM 5992 O O . PHE A 1 757 ? -40.964 50.278 119.163 1.00 29.14 757 PHE A O 1
ATOM 5999 N N . THR A 1 758 ? -40.553 52.132 117.950 1.00 28.70 758 THR A N 1
ATOM 6000 C CA . THR A 1 758 ? -39.089 52.364 118.135 1.00 28.70 758 THR A CA 1
ATOM 6001 C C . THR A 1 758 ? -38.037 51.296 117.760 1.00 28.70 758 THR A C 1
ATOM 6003 O O . THR A 1 758 ? -38.291 50.105 117.861 1.00 28.70 758 THR A O 1
ATOM 6006 N N . PRO A 1 759 ? -36.773 51.712 117.492 1.00 45.06 759 PRO A N 1
ATOM 6007 C CA . PRO A 1 759 ? -36.379 52.921 116.747 1.00 45.06 759 PRO A CA 1
ATOM 6008 C C . PRO A 1 759 ? -35.192 52.706 115.778 1.00 45.06 759 PRO A C 1
ATOM 6010 O O . PRO A 1 759 ? -34.313 51.895 116.038 1.00 45.06 759 PRO A O 1
ATOM 6013 N N . TYR A 1 760 ? -35.067 53.555 114.752 1.00 30.41 760 TYR A N 1
ATOM 6014 C CA . TYR A 1 760 ? -33.797 54.233 114.421 1.00 30.41 760 TYR A CA 1
ATOM 6015 C C . TYR A 1 760 ? -34.075 55.459 113.533 1.00 30.41 760 TYR A C 1
ATOM 6017 O O . TYR A 1 760 ? -35.044 55.468 112.775 1.00 30.41 760 TYR A O 1
ATOM 6025 N N . PHE A 1 761 ? -33.277 56.523 113.668 1.00 30.70 761 PHE A N 1
ATOM 6026 C CA . PHE A 1 761 ? -33.562 57.848 113.094 1.00 30.70 761 PHE A CA 1
ATOM 6027 C C . PHE A 1 761 ? -32.582 58.238 111.969 1.00 30.70 761 PHE A C 1
ATOM 6029 O O . PHE A 1 761 ? -31.391 57.977 112.087 1.00 30.70 761 PHE A O 1
ATOM 6036 N N . ILE A 1 762 ? -33.134 58.871 110.920 1.00 32.34 762 ILE A N 1
ATOM 6037 C CA . ILE A 1 762 ? -32.649 60.015 110.098 1.00 32.34 762 ILE A CA 1
ATOM 6038 C C . ILE A 1 762 ? -31.118 60.275 110.054 1.00 32.34 762 ILE A C 1
ATOM 6040 O O . ILE A 1 762 ? -30.485 60.412 111.092 1.00 32.34 762 ILE A O 1
ATOM 6044 N N . GLY A 1 763 ? -30.476 60.529 108.903 1.00 29.72 763 GLY A N 1
ATOM 6045 C CA . GLY A 1 763 ? -30.970 60.784 107.535 1.00 29.72 763 GLY A CA 1
ATOM 6046 C C . GLY A 1 763 ? -30.055 61.778 106.779 1.00 29.72 763 GLY A C 1
ATOM 6047 O O . GLY A 1 763 ? -28.985 62.096 107.288 1.00 29.72 763 GLY A O 1
ATOM 6048 N N . LEU A 1 764 ? -30.513 62.305 105.624 1.00 26.91 764 LEU A N 1
ATOM 6049 C CA . LEU A 1 764 ? -29.760 6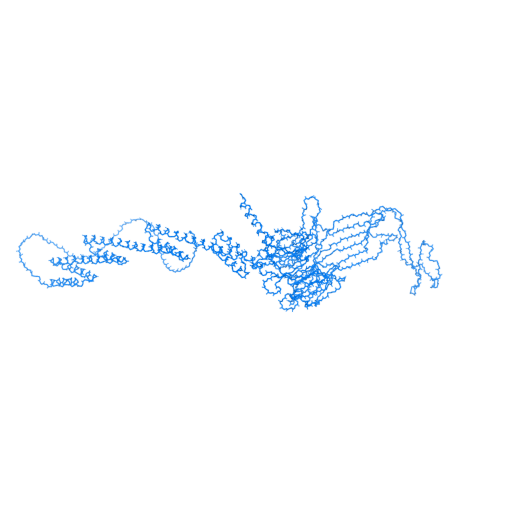2.989 104.530 1.00 26.91 764 LEU A CA 1
ATOM 6050 C C . LEU A 1 764 ? -29.176 62.004 103.486 1.00 26.91 764 LEU A C 1
ATOM 6052 O O . LEU A 1 764 ? -28.677 60.950 103.859 1.00 26.91 764 LEU A O 1
ATOM 6056 N N . GLY A 1 765 ? -29.184 62.278 102.173 1.00 27.11 765 GLY A N 1
ATOM 6057 C CA . GLY A 1 765 ? -29.864 63.346 101.414 1.00 27.11 765 GLY A CA 1
ATOM 6058 C C . GLY A 1 765 ? -29.156 63.676 100.082 1.00 27.11 765 GLY A C 1
ATOM 6059 O O . GLY A 1 765 ? -27.938 63.600 100.045 1.00 27.11 765 GLY A O 1
ATOM 6060 N N . ILE A 1 766 ? -29.911 64.121 99.056 1.00 28.20 766 ILE A N 1
ATOM 6061 C CA . ILE A 1 766 ? -29.432 64.799 97.812 1.00 28.20 766 ILE A CA 1
ATOM 6062 C C . ILE A 1 766 ? -28.599 63.881 96.864 1.00 28.20 766 ILE A C 1
ATOM 6064 O O . ILE A 1 766 ? -27.576 63.336 97.243 1.00 28.20 766 ILE A O 1
ATOM 6068 N N . LEU A 1 767 ? -29.108 63.474 95.689 1.00 25.39 767 LEU A N 1
ATOM 6069 C CA . LEU A 1 767 ? -29.102 64.157 94.370 1.00 25.39 767 LEU A CA 1
ATOM 6070 C C . LEU A 1 767 ? -27.700 64.329 93.725 1.00 25.39 767 LEU A C 1
ATOM 6072 O O . LEU A 1 767 ? -26.751 64.704 94.403 1.00 25.39 767 LEU A O 1
ATOM 6076 N N . SER A 1 768 ? -27.637 64.232 92.383 1.00 27.56 768 SER A N 1
ATOM 6077 C CA . SER A 1 768 ? -26.506 64.622 91.494 1.00 27.56 768 SER A CA 1
ATOM 6078 C C . SER A 1 768 ? -25.183 63.821 91.617 1.00 27.56 768 SER A C 1
ATOM 6080 O O . SER A 1 768 ? -24.952 63.170 92.623 1.00 27.56 768 SER A O 1
ATOM 6082 N N . ILE A 1 769 ? -24.211 63.868 90.685 1.00 27.84 769 ILE A N 1
ATOM 6083 C CA . ILE A 1 769 ? -24.139 63.852 89.193 1.00 27.84 769 ILE A CA 1
ATOM 6084 C C . ILE A 1 769 ? -22.633 63.968 88.822 1.00 27.84 769 ILE A C 1
ATOM 6086 O O . ILE A 1 769 ? -21.931 64.694 89.515 1.00 27.84 769 ILE A O 1
ATOM 6090 N N . ILE A 1 770 ? -22.168 63.357 87.712 1.00 28.03 770 ILE A N 1
ATOM 6091 C CA . ILE A 1 770 ? -20.823 63.549 87.078 1.00 28.03 770 ILE A CA 1
ATOM 6092 C C . ILE A 1 770 ? -19.610 63.030 87.924 1.00 28.03 770 ILE A C 1
ATOM 6094 O O . ILE A 1 770 ? -19.503 63.307 89.107 1.00 28.03 770 ILE A O 1
ATOM 6098 N N . LEU A 1 771 ? -18.750 62.088 87.485 1.00 27.91 771 LEU A N 1
ATOM 6099 C CA . LEU A 1 771 ? -17.800 62.023 86.344 1.00 27.91 771 LEU A CA 1
ATOM 6100 C C . LEU A 1 771 ? -16.544 62.917 86.555 1.00 27.91 771 LEU A C 1
ATOM 6102 O O . LEU A 1 771 ? -16.705 64.125 86.613 1.00 27.91 771 LEU A O 1
ATOM 6106 N N . VAL A 1 772 ? -15.316 62.347 86.624 1.00 29.16 772 VAL A N 1
ATOM 6107 C CA . VAL A 1 772 ? -14.041 62.900 86.058 1.00 29.16 772 VAL A CA 1
ATOM 6108 C C . VAL A 1 772 ? -12.786 62.006 86.318 1.00 29.16 772 VAL A C 1
ATOM 6110 O O . VAL A 1 772 ? -12.381 61.787 87.450 1.00 29.16 772 VAL A O 1
ATOM 6113 N N . ILE A 1 773 ? -12.210 61.481 85.219 1.00 29.19 773 ILE A N 1
ATOM 6114 C CA . ILE A 1 773 ? -10.784 61.373 84.772 1.00 29.19 773 ILE A CA 1
ATOM 6115 C C . ILE A 1 773 ? -9.596 61.269 85.792 1.00 29.19 773 ILE A C 1
ATOM 6117 O O . ILE A 1 773 ? -9.498 62.117 86.664 1.00 29.19 773 ILE A O 1
ATOM 6121 N N . TYR A 1 774 ? -8.611 60.351 85.570 1.00 25.77 774 TYR A N 1
ATOM 6122 C CA . TYR A 1 774 ? -7.142 60.605 85.305 1.00 25.77 774 TYR A CA 1
ATOM 6123 C C . TYR A 1 774 ? -6.113 59.431 85.503 1.00 25.77 774 TYR A C 1
ATOM 6125 O O . TYR A 1 774 ? -5.327 59.407 86.437 1.00 25.77 774 TYR A O 1
ATOM 6133 N N . SER A 1 775 ? -5.996 58.560 84.482 1.00 27.22 775 SER A N 1
ATOM 6134 C CA . SER A 1 775 ? -4.742 58.138 83.783 1.00 27.22 775 SER A CA 1
ATOM 6135 C C . SER A 1 775 ? -3.556 57.340 84.421 1.00 27.22 775 SER A C 1
ATOM 6137 O O . SER A 1 775 ? -3.030 57.723 85.456 1.00 27.22 775 SER A O 1
ATOM 6139 N N . ARG A 1 776 ? -2.967 56.448 83.576 1.00 29.42 776 ARG A N 1
ATOM 6140 C CA . ARG A 1 776 ? -1.519 56.058 83.435 1.00 29.42 776 ARG A CA 1
ATOM 6141 C C . ARG A 1 776 ? -0.867 55.242 84.589 1.00 29.42 776 ARG A C 1
ATOM 6143 O O . ARG A 1 776 ? -1.220 55.432 85.736 1.00 29.42 776 ARG A O 1
ATOM 6150 N N . MET A 1 777 ? 0.096 54.316 84.394 1.00 26.80 777 MET A N 1
ATOM 6151 C CA . MET A 1 777 ? 0.913 53.807 83.247 1.00 26.80 777 MET A CA 1
ATOM 6152 C C . MET A 1 777 ? 0.850 52.243 83.211 1.00 26.80 777 MET A C 1
ATOM 6154 O O . MET A 1 777 ? 0.462 51.673 84.221 1.00 26.80 777 MET A O 1
ATOM 6158 N N . LYS A 1 778 ? 1.072 51.444 82.140 1.00 31.34 778 LYS A N 1
ATOM 6159 C CA . LYS A 1 778 ? 2.062 51.375 81.016 1.00 31.34 778 LYS A CA 1
ATOM 6160 C C . LYS A 1 778 ? 3.516 51.049 81.433 1.00 31.34 778 LYS A C 1
ATOM 6162 O O . LYS A 1 778 ? 3.878 51.428 82.540 1.00 31.34 778 LYS A O 1
ATOM 6167 N N . PRO A 1 779 ? 4.387 50.470 80.556 1.00 49.53 779 PRO A N 1
ATOM 6168 C CA . PRO A 1 779 ? 4.206 49.924 79.184 1.00 49.53 779 PRO A CA 1
ATOM 6169 C C . PRO A 1 779 ? 3.862 48.402 79.230 1.00 49.53 779 PRO A C 1
ATOM 6171 O O . PRO A 1 779 ? 3.101 48.074 80.129 1.00 49.53 779 PRO A O 1
ATOM 6174 N N . ARG A 1 780 ? 4.233 47.410 78.380 1.00 33.44 780 ARG A N 1
ATOM 6175 C CA . ARG A 1 780 ? 4.970 47.187 77.088 1.00 33.44 780 ARG A CA 1
ATOM 6176 C C . ARG A 1 780 ? 4.589 45.753 76.595 1.00 33.44 780 ARG A C 1
ATOM 6178 O O . ARG A 1 780 ? 4.263 44.951 77.456 1.00 33.44 780 ARG A O 1
ATOM 6185 N N . GLY A 1 781 ? 4.644 45.298 75.334 1.00 30.06 781 GLY A N 1
ATOM 6186 C CA . GLY A 1 781 ? 4.737 45.897 73.987 1.00 30.06 781 GLY A CA 1
ATOM 6187 C C . GLY A 1 781 ? 4.345 44.827 72.923 1.00 30.06 781 GLY A C 1
ATOM 6188 O O . GLY A 1 781 ? 4.524 43.648 73.193 1.00 30.06 781 GLY A O 1
ATOM 6189 N N . THR A 1 782 ? 3.624 45.167 71.835 1.00 32.34 782 THR A N 1
ATOM 6190 C CA . THR A 1 782 ? 4.132 45.461 70.452 1.00 32.34 782 THR A CA 1
ATOM 6191 C C . THR A 1 782 ? 4.513 44.208 69.634 1.00 32.34 782 THR A C 1
ATOM 6193 O O . THR A 1 782 ? 5.201 43.362 70.182 1.00 32.34 782 THR A O 1
ATOM 6196 N N . VAL A 1 783 ? 4.166 44.009 68.346 1.00 31.08 783 VAL A N 1
ATOM 6197 C CA . VAL A 1 783 ? 3.846 44.886 67.172 1.00 31.08 783 VAL A CA 1
ATOM 6198 C C . VAL A 1 783 ? 2.666 44.224 66.374 1.00 31.08 783 VAL A C 1
ATOM 6200 O O . VAL A 1 783 ? 2.612 43.003 66.384 1.00 31.08 783 VAL A O 1
ATOM 6203 N N . LYS A 1 784 ? 1.581 44.875 65.880 1.00 30.58 784 LYS A N 1
ATOM 6204 C CA . LYS A 1 784 ? 1.386 45.833 64.734 1.00 30.58 784 LYS A CA 1
ATOM 6205 C C . LYS A 1 784 ? 1.616 45.153 63.341 1.00 30.58 784 LYS A C 1
ATOM 6207 O O . LYS A 1 784 ? 2.450 44.267 63.288 1.00 30.58 784 LYS A O 1
ATOM 6212 N N . VAL A 1 785 ? 0.964 45.444 62.194 1.00 29.58 785 VAL A N 1
ATOM 6213 C CA . VAL A 1 785 ? 0.146 46.573 61.659 1.00 29.58 785 VAL A CA 1
ATOM 6214 C C . VAL A 1 785 ? -0.946 46.050 60.671 1.00 29.58 785 VAL A C 1
ATOM 6216 O O . VAL A 1 785 ? -0.764 44.992 60.084 1.00 29.58 785 VAL A O 1
ATOM 6219 N N . THR A 1 786 ? -2.025 46.814 60.445 1.00 33.69 786 THR A N 1
ATOM 6220 C CA . THR A 1 786 ? -3.027 46.748 59.335 1.00 33.69 786 THR A CA 1
ATOM 6221 C C . THR A 1 786 ? -3.079 48.144 58.649 1.00 33.69 786 THR A C 1
ATOM 6223 O O . THR A 1 786 ? -2.635 49.074 59.340 1.00 33.69 786 THR A O 1
ATOM 6226 N N . PRO A 1 787 ? -3.587 48.391 57.401 1.00 48.16 787 PRO A N 1
ATOM 6227 C CA . PRO A 1 787 ? -4.876 47.879 56.870 1.00 48.16 787 PRO A CA 1
ATOM 6228 C C . PRO A 1 787 ? -5.080 47.851 55.308 1.00 48.16 787 PRO A C 1
ATOM 6230 O O . PRO A 1 787 ? -4.126 47.950 54.551 1.00 48.16 787 PRO A O 1
ATOM 6233 N N . GLU A 1 788 ? -6.365 47.786 54.899 1.00 27.53 788 GLU A N 1
ATOM 6234 C CA . GLU A 1 788 ? -7.028 48.421 53.721 1.00 27.53 788 GLU A CA 1
ATOM 6235 C C . GLU A 1 788 ? -7.215 47.724 52.336 1.00 27.53 788 GLU A C 1
ATOM 6237 O O . GLU A 1 788 ? -6.271 47.373 51.646 1.00 27.53 788 GLU A O 1
ATOM 6242 N N . PHE A 1 789 ? -8.511 47.681 51.954 1.00 25.36 789 PHE A N 1
ATOM 6243 C CA . PHE A 1 789 ? -9.198 47.819 50.644 1.00 25.36 789 PHE A CA 1
ATOM 6244 C C . PHE A 1 789 ? -9.124 46.831 49.442 1.00 25.36 789 PHE A C 1
ATOM 6246 O O . PHE A 1 789 ? -8.077 46.376 49.013 1.00 25.36 789 PHE A O 1
ATOM 6253 N N . GLN A 1 790 ? -10.336 46.682 48.864 1.00 26.11 790 GLN A N 1
ATOM 6254 C CA . GLN A 1 790 ? -10.787 46.387 47.482 1.00 26.11 790 GLN A CA 1
ATOM 6255 C C . GLN A 1 790 ? -10.576 45.021 46.782 1.00 26.11 790 GLN A C 1
ATOM 6257 O O . GLN A 1 790 ? -9.474 44.624 46.443 1.00 26.11 790 GLN A O 1
ATOM 6262 N N . GLU A 1 791 ? -11.726 44.367 46.536 1.00 27.08 791 GLU A N 1
ATOM 6263 C CA . GLU A 1 791 ? -12.357 44.064 45.226 1.00 27.08 791 GLU A CA 1
ATOM 6264 C C . GLU A 1 791 ? -11.600 43.413 44.036 1.00 27.08 791 GLU A C 1
ATOM 6266 O O . GLU A 1 791 ? -10.512 43.821 43.655 1.00 27.08 791 GLU A O 1
ATOM 6271 N N . LEU A 1 792 ? -12.380 42.547 43.356 1.00 26.08 792 LEU A N 1
ATOM 6272 C CA . LEU A 1 792 ? -12.339 42.078 41.954 1.00 26.08 792 LEU A CA 1
ATOM 6273 C C . LEU A 1 792 ? -11.462 40.864 41.547 1.00 26.08 792 LEU A C 1
ATOM 6275 O O . LEU A 1 792 ? -10.263 40.791 41.783 1.00 26.08 792 LEU A O 1
ATOM 6279 N N . ASP A 1 793 ? -12.175 39.955 40.869 1.00 27.48 793 ASP A N 1
ATOM 6280 C CA . ASP A 1 793 ? -11.868 39.220 39.633 1.00 27.48 793 ASP A CA 1
ATOM 6281 C C . ASP A 1 793 ? -10.814 38.089 39.528 1.00 27.48 793 ASP A C 1
ATOM 6283 O O . ASP A 1 793 ? -9.604 38.276 39.553 1.00 27.48 793 ASP A O 1
ATOM 6287 N N . GLU A 1 794 ? -11.389 36.915 39.220 1.00 27.47 794 GLU A N 1
ATOM 6288 C CA . GLU A 1 794 ? -11.105 36.054 38.055 1.00 27.47 794 GLU A CA 1
ATOM 6289 C C . GLU A 1 794 ? -9.909 35.073 37.965 1.00 27.47 794 GLU A C 1
ATOM 6291 O O . GLU A 1 794 ? -8.798 35.275 38.436 1.00 27.47 794 GLU A O 1
ATOM 6296 N N . LEU A 1 795 ? -10.231 34.002 37.219 1.00 25.20 795 LEU A N 1
ATOM 6297 C CA . LEU A 1 795 ? -9.400 33.159 36.349 1.00 25.20 795 LEU A CA 1
ATOM 6298 C C . LEU A 1 795 ? -8.326 32.207 36.929 1.00 25.20 795 LEU A C 1
ATOM 6300 O O . LEU A 1 795 ? -7.158 32.529 37.092 1.00 25.20 795 LEU A O 1
ATOM 6304 N N . GLU A 1 796 ? -8.760 30.938 36.954 1.00 28.92 796 GLU A N 1
ATOM 6305 C CA . GLU A 1 796 ? -8.131 29.790 36.270 1.00 28.92 796 GLU A CA 1
ATOM 6306 C C . GLU A 1 796 ? -6.842 29.109 36.781 1.00 28.92 796 GLU A C 1
ATOM 6308 O O . GLU A 1 796 ? -5.807 29.723 37.004 1.00 28.92 796 GLU A O 1
ATOM 6313 N N . ARG A 1 797 ? -6.898 27.764 36.672 1.00 28.19 797 ARG A N 1
ATOM 6314 C CA . ARG A 1 797 ? -5.783 26.817 36.441 1.00 28.19 797 ARG A CA 1
ATOM 6315 C C . ARG A 1 797 ? -4.768 26.661 37.604 1.00 28.19 797 ARG A C 1
ATOM 6317 O O . ARG A 1 797 ? -4.591 27.535 38.435 1.00 28.19 797 ARG A O 1
ATOM 6324 N N . LEU A 1 798 ? -4.099 25.516 37.781 1.00 27.14 798 LEU A N 1
ATOM 6325 C CA . LEU A 1 798 ? -4.005 24.292 36.963 1.00 27.14 798 LEU A CA 1
ATOM 6326 C C . LEU A 1 798 ? -3.927 23.028 37.861 1.00 27.14 798 LEU A C 1
ATOM 6328 O O . LEU A 1 798 ? -3.992 23.107 39.086 1.00 27.14 798 LEU A O 1
ATOM 6332 N N . GLU A 1 799 ? -3.818 21.860 37.232 1.00 30.81 799 GLU A N 1
ATOM 6333 C CA . GLU A 1 799 ? -3.787 20.518 37.835 1.00 30.81 799 GLU A CA 1
ATOM 6334 C C . GLU A 1 799 ? -2.579 20.284 38.766 1.00 30.81 799 GLU A C 1
ATOM 6336 O O . GLU A 1 799 ? -1.513 20.869 38.575 1.00 30.81 799 GLU A O 1
ATOM 6341 N N . GLY A 1 800 ? -2.701 19.372 39.746 1.00 28.95 800 GLY A N 1
ATOM 6342 C CA . GLY A 1 800 ? -1.650 19.213 40.764 1.00 28.95 800 GLY A CA 1
ATOM 6343 C C . GLY A 1 800 ? -1.685 17.971 41.665 1.00 28.95 800 GLY A C 1
ATOM 6344 O O . GLY A 1 800 ? -1.497 18.126 42.862 1.00 28.95 800 GLY A O 1
ATOM 6345 N N . LYS A 1 801 ? -1.878 16.767 41.100 1.00 34.31 801 LYS A N 1
ATOM 6346 C CA . LYS A 1 801 ? -1.551 15.433 41.680 1.00 34.31 801 LYS A CA 1
ATOM 6347 C C . LYS A 1 801 ? -1.833 15.182 43.182 1.00 34.31 801 LYS A C 1
ATOM 6349 O O . LYS A 1 801 ? -1.024 15.549 44.033 1.00 34.31 801 LYS A O 1
ATOM 6354 N N . ILE A 1 802 ? -2.809 14.312 43.460 1.00 32.47 802 ILE A N 1
ATOM 6355 C CA . ILE A 1 802 ? -2.599 12.940 43.990 1.00 32.47 802 ILE A CA 1
ATOM 6356 C C . ILE A 1 802 ? -3.872 12.118 43.759 1.00 32.47 802 ILE A C 1
ATOM 6358 O O . ILE A 1 802 ? -4.967 12.697 43.925 1.00 32.47 802 ILE A O 1
#

Radius of gyration: 58.55 Å; chains: 1; bounding box: 128×109×197 Å

Foldseek 3Di:
DVVVVVVVVVVVVCVVVPPVVPDDQWFFPDKDFFPAFFLDWDWFDLPPPPFTWIWTFGQQQKIFTAAPNRDTPAIDHPDGCLAAAGFNEWEWDDQQPPPGIKIKTFGKQRKDKDADDDDQFDCDDVDTHGDQKFFGMKIAMWHKMWIARSRRHGLDMGTGRFGWNEWYWFAAPPPGIWIKTKGKDKMKTKMKHKDFDDDDDDKDKDKDKDKDQPDQDPDPVVLVPDPDPPPDAPDWDDKDWDADPVPNTIMMITIHIDIDDDPDGGTDMFTKIKIFIWIWIFIAHSHRDTPDIGTDFDADPVRHGDGIFIWGQGPDPPDTDTDDDDHQRFGWAEWDWDQQPPPPFIWIWTFGQQQKIWTWTPNDRVPTDTQDMDFADDPDPPPDPDRSGFGWHYWDWDDQPPPPHTWIWIWTQQAKIWIAHPNRHTPDIDGDHGGWQEKDWFDLLVPVGTWIWTFHQVQKIFTAHSVGDTPDMDGHPGGFNYWDWDPSVVPPGIWIFTRGRRMTTIIDRDPLVSLLVNLVVLCVQLVVCVVVVVLVSNLVSLVSSLVSCVVSVVVPVNVVSVVSNVVSLVVVLVVLLVVLVVLQVQLVVCVVVPNLPSNVVSLVVSCVSCVVNVPPVSNVVSVVVVVVSLVVVLVVLLVVLVVLQVVLVVCVVVVVNVSSLVSLVVSLVSCVVSVVVVSNVVSLVVLLVSLVVLQVVLVVCLVVVVLVSSLVSLVSSLVSCVVSPNVVSVVVSVVSNVVSVVVVPDDDDDDDDDDDDDDDDDDDDDDDDDDDDDDDDDDDDDDDDDDDDDDDDDDDDDDDDD

Secondary structure (DSSP, 8-state):
-HHHHHHHHHHHHHHHH-------SEEEEEEEE-SS-EEEEEEE-SSSSSS-EEEEEETTSEEEEE-TT--EEEEEE---HHHH-EEEEEEEE-SSSSSS-EEEEEEEEEEEEEE-----EEEETTEEEEPSEEEEEEEEEEEEEEEE-TTS-EEEEEEESS-EEEEEEEEETTTEEEEEEEE--EEEEEEEEEE-----S--EEEEEEEEEEEE--SSHHHHTT-----SS-S-EEEEEEEEETTTTEEEEEEEEEEEE--TT---EEEEEEEEEE--EEEEE-TTS-EEEEEE---B-TTS-B--EEEEEEEEETTEEEEE-PPP----EEEEEEE-SSSSSSPEEEEEETTSEEEEEE-S-TTT-EEEEEEE-----TT------PPPEEEEEEE--SSSSS-EEEEEETTSEEEEE-TTS-EEEEEE-SS-EEEEEEE-TT-SSS-EEEEEETTTEEEEE-TTS-EEEEEE-SS-EEEEEEE-SSSSSS-EEEEEESSEEEEEEE-HHHHHHHHHHHHHHHHHHHHHHT-HHHHHHHHHHHHHHHHHTT-TTHHHHHHHHHHHHHHHHHHHHHHHHHHHHHHHHHHHHTT-HHHHHHHHHHHHHHHHHTT-HHHHHHHHHHHHHHHHHHHHHHHHHHHHHHHHHHHHHHTT-HHHHHHHHHHHHHHHHHTT-HHHHHHHHHHHHHHHHHHHHHHHHHHHTT-HHHHHHHHHHHHHHHHHTT-HHHHHHHHHHHHHHHHHHTS--------------------------------------------------------

pLDDT: mean 77.97, std 21.45, range [25.2, 98.25]

Sequence (802 aa):
MEKKILYCLIIMILIQEASAQQIKTLDLKWKKGLGYTISDVILADVTADGKKEIVVALQNNTVLAFNPAGEIIQSFYLGDPTQIGYITSMALGDVDGDLSNELIFGLGGAKEVRTYDLHDFELTGNTLTPKDTVLYKVLRYHGSVYVTDPDGTLVWRRLTLDSVKAVDYITTPKDGNFVAAGVGDLVLYTYNTRSGSELAGDEVCVEENVTDQVARWATQSDCLASSNCCDNVDRCSDCTSEWDDEDEVCTRSYTKIVCGSTSGGTVGWVLVDEKQYNSSIILLDSSGQQKKKIDLFRRDENDKILTKVKVKSVIVRGTQTTNFNTEVDNRIRSIFSADINQDKAEEILVASSNGLIYSISAYNLTSMRVVWEQVLGDSGTDGVNYYVLDPIKTIKAININEDLKLEVFAGDALGILKVFNAEGALLWKQRINGPVTGIEPIDVELDGKPDIVVSSANKNLYVFDSSGNIVWNYPTDDEINSFELEDIDRNGLDDFILASTRNLYWYETNEFYVKKAKADSYYLQAYQSFTQRDFSKASIYVDLALGIYRDIKDADNVPKCNLLRSRIDNEFQLRKKLEADKYYQIALNYYSVNDLNLTLINIANAEKIYAEIEDVGGLEKIEGFKKTVKEEERNQKKIIADGYYTKAVSLKNFANYTSSVELARKAKKIYEEAMYHNDSIKCDYFVISVADRSMEVATKNLELKRYDRAILDAEYAKKLYTEVGQPELVKLAQSLLDRINQEMQKPVVVENKTTDFTPYFIGLGILSIILVIYSRMKPRGTVKVTPEFQELDELERLEGKI